Protein AF-0000000067417041 (afdb_homodimer)

Nearest PDB structures (foldseek):
  7v73-assembly1_A  TM=8.026E-01  e=1.613E-36  Homo sapiens
  7v75-assembly1_A-2  TM=7.789E-01  e=2.292E-36  Homo sapiens
  7sun-assembly1_B  TM=6.549E-01  e=4.183E-29  Meriones unguiculatus
  6ki1-assembly2_B  TM=8.565E-01  e=2.999E-15  Synechocystis sp. PCC 6803
  6ki1-assembly1_A  TM=8.620E-01  e=1.276E-14  Synechocystis sp. PCC 6803

pLDDT: mean 78.11, std 21.63, range [14.49, 98.12]

Radius of gyration: 37.31 Å; Cα contacts (8 Å, |Δi|>4): 2238; chains: 2; bounding box: 136×120×97 Å

Organism: Laccaria bicolor (strain S238N-H82 / ATCC MYA-4686) (NCBI:txid486041)

Secondary structure (DSSP, 8-state):
---------------------------------------GGGHHHHHHHHHHS---PPP----S--S----------SHHHHHHHHHHH-THHHHTTT--GGGHHHHHHHHHHHHHHHHHHHHHIIIIIS-S-HHHHHHHHHHHHHHHHHH-S-SS--EEE-HHHHHHHHHHHHHHHHHTTTS---TTS--HHHHHHHHHHHHHHHHHHHHHHHTT-GGGGGTS-HHHHHHHHHHHHHHHHHHHHHHHTT-HHHHHHH---SHHHHHHHHHHHTTTS--HHHHHHHHHHHHHHHHHHHHHHHTTT-HHHHT--HHHHHHHHHHHHHHHHTGGGGT--B--PPPS-SSSSSS--S--TTGGGGHHHHHHHHHHHHHHHHHHHHHHHHHHHHHHT----HHHHHHHHHHHHHHHTTSTTPPPEEE-HHHHHHHHHHT--STHHHHHHHHHHHHHHHHTGGGGTT-BHHHHHHHHHHHHHHHHTTHHHHHHHHHHHT-HHHHHHHHHHHHHHHHT-HHHHHHHHHHHHHHHHHHHH----EEEEEEPTTSS-EEETTT-TTPBP-STTEEEEEE-S-B-HHHHHHHHHHHHHHHHHTTS---TTSPP-SPPPSEEEEE-TT---B-HHHHHHHHHHHHHHHHTT-EEEEES--HHHHHHHHHHTHHHHH-GGGEESSHHHHHHHHHHHH-/---------------------------------------GGGHHHHHHHHHHS---PPP----S--S----------SHHHHHHHHHHH-THHHHTTT--GGGHHHHHHHHHHHHHHHHHHHHHIIIIIS-S-HHHHHHHHHHHHHHHHHH-S-SS--EEE-HHHHHHHHHHHHHHHHHTTTS---TTS--HHHHHHHHHHHHHHHHHHHHHHHTT-GGGGGTS-HHHHHHHHHHHHHHHHHHHHHHHTT-HHHHHHH---SHHHHHHHHHHHTTTS--HHHHHHHHHHHHHHHHHHHHHHHTTT-HHHHT--HHHHHHHHHHHHHHHHTGGGGT--B--PPPS-SSSSSS--S--TTGGGGHHHHHHHHHHHHHHHHHHHHHHHHHHHHHHT----HHHHHHHHHHHHHHHTTSTTPPPEEE-HHHHHHHHHHT--STHHHHHHHHHHHHHHHHTGGGGTT-BHHHHHHHHHHHHHHHHTTHHHHHHHHHHHT-HHHHHHHHHHHHHHHHT-HHHHHHHHHHHHHHHHHHHH----EEEEEEPTTSS-EEETTT-TTPBP-STTEEEEEE-S-B-HHHHHHHHHHHHHHHHHTTS---TTSPP-SPPPSEEEEE-TT---B-HHHHHHHHHHHHHHHHTT-EEEEES--HHHHHHHHHHTHHHHH-GGGEESSHHHHHHHHHHHH-

InterPro domains:
  IPR001902 SLC26A/SulP transporter [PTHR11814] (80-682)
  IPR001902 SLC26A/SulP transporter [TIGR00815] (91-678)
  IPR002645 STAS domain [PF01740] (563-678)
  IPR002645 STAS domain [PS50801] (565-682)
  IPR011547 SLC26A/SulP transporter domain [PF00916] (104-492)
  IPR036513 STAS domain superfamily [G3DSA:3.30.750.24] (535-686)
  IPR036513 STAS domain superfamily [SSF52091] (563-682)

Foldseek 3Di:
DDDDDDDDDDDDDDCPDDDDDDDDYDDDDDPPPPDDDPPPPPPPPVVVVVVVLCPPFDAADQAAAPDDPPPPPDPPPDVVVVVRVVCRQWVQVRHVVNHDPVQVVLLLLLLVLLLLQQLLLLLLLQCQQQVAFSLQSLLQQFQLLVLLQGQPRFFLWRKGDDNLQSNLNNLLLLVVCVVPVVPPCPPPPHNVSSLLSQLLLLQLLLVVLQVCLVSPVLCVLVLQDPLLVLLLLLLSLVLLLLSLLCVLQPNVVVCVVVVDNASVVSVVVCVVCSPPPGDPVSNVLLVVLLVQLVVLCVVLVVPVVDLVSVSDSSLSVSQLVLLVVCVVVVCVVVNFAASADGDSQSDPDQFADSPDPVSVVVNVSSNLSSVVSNSSQLNQQVVLRVVSCVVVPHDGRSSSNSNSLSVSSNSSSRGGRHHRIHTHNVSSVSSVVSRRRGSSSSNSNSVVSVVCSVPVVVSRRSRGSSSSSSSVNVVSCVSCVCSVVVLVVCVVVVVVVSNVLSVQLNVCCRGPNNSRSSVVSSVVSNVVVLVVVLAWDKFWWFDQPPDLDIDGCVVPVNGDHDDQQETEMETQEAFDLSNLVVVLVVVVVCQQDNPDDDDPVDHRPGDGRQEYEYEDQNHDAHDLNSLLSVQVSVLVCVVVNRQAAYENDDPHVVVSNVVSCVCVVNPVVRYDHHPSVVVVVVVVVVD/DDDDDDPDDDPDDDDDDDDDDDDDDDDDDDPDPPPPDPPPPPPPPVVVVVVVLCPPFDAADQAAAPDDPDPPPDPPPDVVVVVSVVCRQWVQVRRVVNHDPVQVVLLLLLLVLLLLQQLLQLLLLQCQQQVAFSLQSLLQQFQLLVLLQGQPRFFLWRKGDDNLQSNLNNLLLLVVCVVPVVPPCPPPPHNVSSLLSQLLLLQLLLVVLQVCLVSPVLCVLVLQDPLLVLLLLLLSLVLLLLSLLCVLQPNVVVCVVVVDNASVVSVVVCVVCSVPPGDPVSNVLLVVLLVQLVVLCVVLVVPVVDLVSVSDSSLSVSQLVLLVVCVVVVCVVVSFAASADGDSQSDPDQFADSDDPVSVVVNVSSNLSSVVSNSSQLNQQVVLRVVSCVVVPHDGRSSSNSNSLSVSSNSSSRGGRHHRIHTHNVSSVSSVVSRRRGSSSSNSNSVVSVVCSVPVVVSRRSGGSSSSSSSVNVVSCVSCVCSVVVLVVCVVVVVVVSNVLSVQLSVCCRGPNNSRSSVVSSVVSNVVVLVVVLAWDKFWWFDQPPDLDIDGCVVPVNGDHDDQQETEMETQEAFDLSNLVVVLVVVVVCQQDNPDDDDPVDHRPGDGRQEYEYEHQNHDAHDLNSLLSVQVSVLVCVVVNRQAAYENDDPHVVVSNVVSCVCVRNPVVRYDHHPSVVVVVVVVVVD

Solvent-accessible surface area (backbone atoms only — not comparable to full-atom values): 71457 Å² total; per-residue (Å²): 141,88,75,89,85,73,98,77,85,89,81,86,84,80,84,72,78,88,82,89,85,91,83,86,91,89,88,86,84,79,87,72,81,79,79,83,82,85,70,75,74,66,65,60,62,64,52,48,61,57,44,62,72,46,67,60,55,68,40,83,66,81,50,42,58,88,73,79,81,73,76,81,75,80,76,84,72,76,75,42,57,57,54,48,49,48,32,66,68,31,34,36,71,48,24,60,81,37,50,46,75,82,51,44,62,28,9,47,52,13,7,51,48,48,28,39,46,42,50,60,48,27,28,23,34,16,38,72,37,37,65,45,58,44,56,27,17,35,50,14,40,12,49,22,13,44,46,25,42,40,32,33,68,48,38,37,56,37,37,20,61,43,66,68,55,26,38,54,49,16,51,52,43,52,56,50,46,66,71,46,55,80,62,57,68,55,89,81,76,55,59,60,64,54,30,43,49,31,9,42,31,13,32,46,23,7,49,50,26,26,49,37,16,73,70,59,50,39,65,55,61,42,60,59,49,68,40,45,51,50,14,42,49,45,32,48,29,51,52,51,44,55,63,29,49,36,43,22,27,46,35,51,71,59,46,64,70,65,56,67,88,38,58,56,52,46,52,52,48,44,70,63,36,52,82,73,59,41,35,66,68,38,30,49,51,11,53,48,47,33,49,50,49,54,49,48,53,52,52,26,65,73,34,65,85,41,71,73,59,54,59,54,45,56,63,41,50,52,51,53,52,46,19,52,49,26,57,75,68,42,39,61,79,73,70,37,60,47,61,44,90,76,71,80,67,71,52,97,49,76,69,38,76,51,80,39,87,78,39,55,72,48,49,72,75,36,44,65,57,18,52,51,44,33,52,54,36,46,44,41,23,52,53,32,32,48,53,50,21,64,73,70,68,51,79,74,47,52,27,51,40,27,32,17,46,6,47,10,20,38,59,30,13,27,28,51,28,15,49,58,37,31,33,37,48,66,60,16,49,49,19,42,70,62,33,20,70,36,35,60,11,31,41,45,18,14,49,50,34,49,50,37,55,76,62,43,51,79,72,42,29,41,25,42,49,25,47,37,31,24,53,52,45,54,51,31,50,62,59,46,63,56,47,63,59,52,53,48,47,37,60,72,62,64,33,58,69,47,50,48,42,16,48,48,16,23,48,36,20,41,72,59,33,58,66,58,9,48,54,53,40,48,51,51,46,44,48,53,50,43,63,66,58,28,63,60,54,68,41,52,40,6,37,32,80,96,53,91,45,72,40,43,32,91,83,30,80,71,23,37,73,60,58,92,38,50,45,38,40,32,39,66,44,60,38,31,50,42,26,41,54,42,39,57,58,48,50,53,45,38,44,32,51,44,91,58,90,62,58,20,70,54,75,71,74,46,68,74,55,46,31,40,35,38,36,29,70,52,29,66,46,53,39,64,62,18,45,51,53,48,41,53,51,53,49,52,39,46,74,70,65,30,45,63,36,39,15,32,67,40,70,61,35,46,53,48,32,52,72,68,42,41,42,74,71,66,35,72,82,27,54,33,74,36,64,60,59,50,47,53,52,52,56,57,65,74,99,140,90,85,88,88,81,83,73,76,86,72,81,81,78,83,87,81,87,79,89,90,79,83,87,86,84,90,83,82,79,86,81,77,83,79,78,84,84,68,77,72,68,65,62,61,63,54,49,59,60,45,62,73,47,69,59,55,69,40,82,68,81,52,42,58,87,74,79,82,73,75,81,76,78,75,82,71,76,75,44,56,57,52,49,48,50,31,65,69,32,33,37,72,46,25,61,82,39,52,46,74,81,50,44,63,27,8,46,51,12,7,50,46,48,29,39,46,44,51,58,48,27,30,24,33,17,37,73,36,38,64,43,57,44,58,27,17,32,50,16,39,13,48,22,13,45,47,24,42,39,34,32,68,48,38,36,56,39,36,20,59,42,67,67,56,27,38,54,49,17,52,52,45,52,55,51,47,66,71,45,55,80,63,57,69,55,89,80,78,55,59,59,66,55,28,44,49,31,8,43,32,13,34,46,22,7,48,50,25,26,48,37,14,71,70,59,50,36,66,55,60,42,60,60,49,69,40,44,50,48,13,42,47,46,32,48,30,50,52,50,43,55,63,29,49,35,43,22,27,45,33,51,71,60,45,66,70,65,56,67,88,39,58,54,51,47,51,53,49,45,70,64,35,53,82,74,58,43,37,66,69,37,29,51,51,10,52,47,47,33,48,49,48,53,48,48,53,52,50,27,63,73,34,65,85,41,70,73,59,52,57,53,45,56,62,40,49,52,50,52,52,47,19,51,49,26,56,76,67,42,39,62,80,73,70,37,59,47,61,42,88,74,70,80,65,72,51,96,49,76,68,38,76,50,79,39,86,77,41,56,74,48,48,72,77,36,44,67,59,18,53,52,44,32,53,54,36,46,44,40,23,49,53,31,30,48,54,50,20,63,73,71,69,51,79,73,48,51,27,51,40,28,33,16,46,5,48,10,20,39,60,29,10,26,28,51,27,14,50,59,37,30,32,36,50,66,58,16,47,48,18,42,72,64,33,20,69,37,35,60,11,30,42,45,17,15,48,51,34,49,50,37,56,75,64,43,52,78,72,43,29,42,24,43,48,24,47,37,30,25,55,51,45,53,52,32,51,62,59,48,62,54,47,62,59,52,52,48,48,36,59,73,63,65,32,58,70,47,49,48,42,15,47,49,16,24,49,36,20,42,71,59,33,58,68,58,11,50,53,53,40,49,50,52,46,44,49,53,50,44,62,67,57,28,62,60,54,67,40,49,40,6,36,31,81,98,54,91,44,72,40,42,32,91,82,31,80,72,24,36,73,60,60,92,38,50,45,37,40,33,40,65,44,59,38,32,49,41,27,41,54,44,39,58,58,48,50,53,44,38,45,32,52,44,92,56,91,64,59,20,71,54,77,71,76,45,67,75,55,46,31,41,34,39,35,30,70,52,28,66,46,53,40,64,62,18,46,50,53,48,40,54,51,52,49,53,39,46,76,70,66,30,45,63,35,40,15,34,67,39,70,61,36,46,52,48,31,51,71,66,42,42,42,74,71,66,36,73,82,27,56,32,75,37,63,60,60,48,46,53,53,53,57,56,64,75,100

Structure (mmCIF, N/CA/C/O backbone):
data_AF-0000000067417041-model_v1
#
loop_
_entity.id
_entity.type
_entity.pdbx_description
1 polymer 'Sulfate anion transporter'
#
loop_
_atom_site.group_PDB
_atom_site.id
_atom_site.type_symbol
_atom_site.label_atom_id
_atom_site.label_alt_id
_atom_site.label_comp_id
_atom_site.label_asym_id
_atom_site.label_entity_id
_atom_site.label_seq_id
_atom_site.pdbx_PDB_ins_code
_atom_site.Cartn_x
_atom_site.Cartn_y
_atom_site.Cartn_z
_atom_site.occupancy
_atom_site.B_iso_or_equiv
_atom_site.auth_seq_id
_atom_site.auth_comp_id
_atom_site.auth_asym_id
_atom_site.auth_atom_id
_atom_site.pdbx_PDB_model_num
ATOM 1 N N . MET A 1 1 ? 83.312 34.812 -15.617 1 15.61 1 MET A N 1
ATOM 2 C CA . MET A 1 1 ? 84 35 -14.336 1 15.61 1 MET A CA 1
ATOM 3 C C . MET A 1 1 ? 83.375 34.094 -13.266 1 15.61 1 MET A C 1
ATOM 5 O O . MET A 1 1 ? 82.188 33.875 -13.281 1 15.61 1 MET A O 1
ATOM 9 N N . SER A 1 2 ? 84 33.719 -12.125 1 16.06 2 SER A N 1
ATOM 10 C CA . SER A 1 2 ? 84.438 32.688 -11.219 1 16.06 2 SER A CA 1
ATOM 11 C C . SER A 1 2 ? 83.5 32.438 -10.086 1 16.06 2 SER A C 1
ATOM 13 O O . SER A 1 2 ? 82.625 33.281 -9.789 1 16.06 2 SER A O 1
ATOM 15 N N . ARG A 1 3 ? 83.875 31.688 -8.953 1 15.07 3 ARG A N 1
ATOM 16 C CA . ARG A 1 3 ? 84 30.484 -8.133 1 15.07 3 ARG A CA 1
ATOM 17 C C . ARG A 1 3 ? 83.375 30.688 -6.758 1 15.07 3 ARG A C 1
ATOM 19 O O . ARG A 1 3 ? 83.5 29.797 -5.902 1 15.07 3 ARG A O 1
ATOM 26 N N . THR A 1 4 ? 82.75 31.75 -6.465 1 14.54 4 THR A N 1
ATOM 27 C CA . THR A 1 4 ? 83.125 31.953 -5.086 1 14.54 4 THR A CA 1
ATOM 28 C C . THR A 1 4 ? 82.375 31.031 -4.141 1 14.54 4 THR A C 1
ATOM 30 O O . THR A 1 4 ? 81.188 30.891 -4.242 1 14.54 4 THR A O 1
ATOM 33 N N . PRO A 1 5 ? 82.812 30.234 -3.07 1 16.8 5 PRO A N 1
ATOM 34 C CA . PRO A 1 5 ? 82.938 28.984 -2.338 1 16.8 5 PRO A CA 1
ATOM 35 C C . PRO A 1 5 ? 81.875 28.781 -1.291 1 16.8 5 PRO A C 1
ATOM 37 O O . PRO A 1 5 ? 81.125 29.719 -1.017 1 16.8 5 PRO A O 1
ATOM 40 N N . VAL A 1 6 ? 82.125 28.531 0.146 1 15.57 6 VAL A N 1
ATOM 41 C CA . VAL A 1 6 ? 82.375 27.438 1.087 1 15.57 6 VAL A CA 1
ATOM 42 C C . VAL A 1 6 ? 81.375 27.562 2.258 1 15.57 6 VAL A C 1
ATOM 44 O O . VAL A 1 6 ? 81.188 26.594 2.996 1 15.57 6 VAL A O 1
ATOM 47 N N . LYS A 1 7 ? 80.312 28.234 2.59 1 15.07 7 LYS A N 1
ATOM 48 C CA . LYS A 1 7 ? 80.438 28.656 3.982 1 15.07 7 LYS A CA 1
ATOM 49 C C . LYS A 1 7 ? 79.875 27.594 4.934 1 15.07 7 LYS A C 1
ATOM 51 O O . LYS A 1 7 ? 78.75 27.172 4.785 1 15.07 7 LYS A O 1
ATOM 56 N N . ASN A 1 8 ? 80.688 26.781 5.836 1 14.7 8 ASN A N 1
ATOM 57 C CA . ASN A 1 8 ? 80.812 25.672 6.762 1 14.7 8 ASN A CA 1
ATOM 58 C C . ASN A 1 8 ? 79.875 25.812 7.965 1 14.7 8 ASN A C 1
ATOM 60 O O . ASN A 1 8 ? 79.188 24.875 8.336 1 14.7 8 ASN A O 1
ATOM 64 N N . PRO A 1 9 ? 80.062 26.781 8.984 1 15.01 9 PRO A N 1
ATOM 65 C CA . PRO A 1 9 ? 80.5 26.328 10.305 1 15.01 9 PRO A CA 1
ATOM 66 C C . PRO A 1 9 ? 79.375 25.781 11.164 1 15.01 9 PRO A C 1
ATOM 68 O O . PRO A 1 9 ? 78.188 25.953 10.812 1 15.01 9 PRO A O 1
ATOM 71 N N . ASP A 1 10 ? 79 26.438 12.328 1 15.81 10 ASP A N 1
ATOM 72 C CA . ASP A 1 10 ? 79.375 26.172 13.719 1 15.81 10 ASP A CA 1
ATOM 73 C C . ASP A 1 10 ? 78.25 25.531 14.477 1 15.81 10 ASP A C 1
ATOM 75 O O . ASP A 1 10 ? 77.062 25.75 14.133 1 15.81 10 ASP A O 1
ATOM 79 N N . PRO A 1 11 ? 78.438 24.891 15.734 1 16.33 11 PRO A N 1
ATOM 80 C CA . PRO A 1 11 ? 78.375 23.828 16.734 1 16.33 11 PRO A CA 1
ATOM 81 C C . PRO A 1 11 ? 77.312 24.094 17.828 1 16.33 11 PRO A C 1
ATOM 83 O O . PRO A 1 11 ? 76.875 23.172 18.484 1 16.33 11 PRO A O 1
ATOM 86 N N . GLY A 1 12 ? 77 25.359 18.219 1 15.23 12 GLY A N 1
ATOM 87 C CA . GLY A 1 12 ? 77.125 25.562 19.641 1 15.23 12 GLY A CA 1
ATOM 88 C C . GLY A 1 12 ? 76.125 24.781 20.484 1 15.23 12 GLY A C 1
ATOM 89 O O . GLY A 1 12 ? 75.188 24.188 19.938 1 15.23 12 GLY A O 1
ATOM 90 N N . LEU A 1 13 ? 75.625 25.344 21.578 1 15.51 13 LEU A N 1
ATOM 91 C CA . LEU A 1 13 ? 75.75 25.297 23.031 1 15.51 13 LEU A CA 1
ATOM 92 C C . LEU A 1 13 ? 74.562 24.688 23.688 1 15.51 13 LEU A C 1
ATOM 94 O O . LEU A 1 13 ? 73.438 25.047 23.344 1 15.51 13 LEU A O 1
ATOM 98 N N . PHE A 1 14 ? 74.625 23.562 24.547 1 16.86 14 PHE A N 1
ATOM 99 C CA . PHE A 1 14 ? 74.125 22.453 25.344 1 16.86 14 PHE A CA 1
ATOM 100 C C . PHE A 1 14 ? 73.312 22.969 26.531 1 16.86 14 PHE A C 1
ATOM 102 O O . PHE A 1 14 ? 73.75 22.812 27.672 1 16.86 14 PHE A O 1
ATOM 109 N N . ARG A 1 15 ? 72.438 23.906 26.5 1 15.94 15 ARG A N 1
ATOM 110 C CA . ARG A 1 15 ? 72.188 24.516 27.797 1 15.94 15 ARG A CA 1
ATOM 111 C C . ARG A 1 15 ? 71.5 23.562 28.734 1 15.94 15 ARG A C 1
ATOM 113 O O . ARG A 1 15 ? 70.375 23.078 28.438 1 15.94 15 ARG A O 1
ATOM 120 N N . PRO A 1 16 ? 72.188 22.969 29.719 1 16.36 16 PRO A N 1
ATOM 121 C CA . PRO A 1 16 ? 71.875 21.891 30.641 1 16.36 16 PRO A CA 1
ATOM 122 C C . PRO A 1 16 ? 70.875 22.297 31.719 1 16.36 16 PRO A C 1
ATOM 124 O O . PRO A 1 16 ? 70.625 21.531 32.656 1 16.36 16 PRO A O 1
ATOM 127 N N . PHE A 1 17 ? 70 23.172 31.5 1 15.25 17 PHE A N 1
ATOM 128 C CA . PHE A 1 17 ? 69.75 23.875 32.75 1 15.25 17 PHE A CA 1
ATOM 129 C C . PHE A 1 17 ? 69.188 22.906 33.812 1 15.25 17 PHE A C 1
ATOM 131 O O . PHE A 1 17 ? 68.688 21.844 33.5 1 15.25 17 PHE A O 1
ATOM 138 N N . ILE A 1 18 ? 68.938 23.453 34.969 1 15.34 18 ILE A N 1
ATOM 139 C CA . ILE A 1 18 ? 69.25 23.344 36.375 1 15.34 18 ILE A CA 1
ATOM 140 C C . ILE A 1 18 ? 68.188 22.516 37.062 1 15.34 18 ILE A C 1
ATOM 142 O O . ILE A 1 18 ? 67.062 22.359 36.562 1 15.34 18 ILE A O 1
ATOM 146 N N . SER A 1 19 ? 68.062 22.734 38.344 1 15.03 19 SER A N 1
ATOM 147 C CA . SER A 1 19 ? 68.312 22.125 39.656 1 15.03 19 SER A CA 1
ATOM 148 C C . SER A 1 19 ? 67.062 21.531 40.25 1 15.03 19 SER A C 1
ATOM 150 O O . SER A 1 19 ? 67.062 20.359 40.625 1 15.03 19 SER A O 1
ATOM 152 N N . SER A 1 20 ? 66.312 22.312 41.156 1 14.94 20 SER A N 1
ATOM 153 C CA . SER A 1 20 ? 66.312 22.047 42.594 1 14.94 20 SER A CA 1
ATOM 154 C C . SER A 1 20 ? 65.125 21.172 43 1 14.94 20 SER A C 1
ATOM 156 O O . SER A 1 20 ? 64.125 21.094 42.281 1 14.94 20 SER A O 1
ATOM 158 N N . SER A 1 21 ? 64.938 20.875 44.375 1 15.45 21 SER A N 1
ATOM 159 C CA . SER A 1 21 ? 64.875 19.844 45.406 1 15.45 21 SER A CA 1
ATOM 160 C C . SER A 1 21 ? 63.406 19.578 45.812 1 15.45 21 SER A C 1
ATOM 162 O O . SER A 1 21 ? 62.969 18.438 45.844 1 15.45 21 SER A O 1
ATOM 164 N N . ALA A 1 22 ? 62.656 20.516 46.625 1 15.53 22 ALA A N 1
ATOM 165 C CA . ALA A 1 22 ? 62.375 20.141 48.031 1 15.53 22 ALA A CA 1
ATOM 166 C C . ALA A 1 22 ? 61.094 19.328 48.125 1 15.53 22 ALA A C 1
ATOM 168 O O . ALA A 1 22 ? 60.25 19.406 47.219 1 15.53 22 ALA A O 1
ATOM 169 N N . ALA A 1 23 ? 60.5 19.062 49.406 1 16 23 ALA A N 1
ATOM 170 C CA . ALA A 1 23 ? 60.156 18.016 50.375 1 16 23 ALA A CA 1
ATOM 171 C C . ALA A 1 23 ? 58.656 17.797 50.438 1 16 23 ALA A C 1
ATOM 173 O O . ALA A 1 23 ? 58.156 16.672 50.406 1 16 23 ALA A O 1
ATOM 174 N N . SER A 1 24 ? 57.719 18.828 50.906 1 15.11 24 SER A N 1
ATOM 175 C CA . SER A 1 24 ? 57.156 18.562 52.219 1 15.11 24 SER A CA 1
ATOM 176 C C . SER A 1 24 ? 55.875 17.703 52.094 1 15.11 24 SER A C 1
ATOM 178 O O . SER A 1 24 ? 55.344 17.531 51 1 15.11 24 SER A O 1
ATOM 180 N N . THR A 1 25 ? 54.656 18.094 52.906 1 15.82 25 THR A N 1
ATOM 181 C CA . THR A 1 25 ? 54 17.562 54.094 1 15.82 25 THR A CA 1
ATOM 182 C C . THR A 1 25 ? 52.719 16.812 53.719 1 15.82 25 THR A C 1
ATOM 184 O O . THR A 1 25 ? 52.219 16.969 52.594 1 15.82 25 THR A O 1
ATOM 187 N N . SER A 1 26 ? 51.406 17.078 54.5 1 16.27 26 SER A N 1
ATOM 188 C CA . SER A 1 26 ? 50.688 16.312 55.5 1 16.27 26 SER A CA 1
ATOM 189 C C . SER A 1 26 ? 49.438 15.672 54.938 1 16.27 26 SER A C 1
ATOM 191 O O . SER A 1 26 ? 49.25 14.453 55.031 1 16.27 26 SER A O 1
ATOM 193 N N . SER A 1 27 ? 48.031 16.016 55.531 1 17.75 27 SER A N 1
ATOM 194 C CA . SER A 1 27 ? 47.125 15.281 56.375 1 17.75 27 SER A CA 1
ATOM 195 C C . SER A 1 27 ? 45.938 14.758 55.562 1 17.75 27 SER A C 1
ATOM 197 O O . SER A 1 27 ? 45.562 15.344 54.531 1 17.75 27 SER A O 1
ATOM 199 N N . MET A 1 28 ? 45.188 13.555 55.875 1 17.09 28 MET A N 1
ATOM 200 C CA . MET A 1 28 ? 44.406 12.391 55.469 1 17.09 28 MET A CA 1
ATOM 201 C C . MET A 1 28 ? 42.906 12.719 55.375 1 17.09 28 MET A C 1
ATOM 203 O O . MET A 1 28 ? 42.094 11.852 55.062 1 17.09 28 MET A O 1
ATOM 207 N N . MET A 1 29 ? 42.281 13.938 55.781 1 17.91 29 MET A N 1
ATOM 208 C CA . MET A 1 29 ? 41.031 13.836 56.531 1 17.91 29 MET A CA 1
ATOM 209 C C . MET A 1 29 ? 39.906 13.258 55.656 1 17.91 29 MET A C 1
ATOM 211 O O . MET A 1 29 ? 39.969 13.352 54.438 1 17.91 29 MET A O 1
ATOM 215 N N . GLU A 1 30 ? 38.531 12.891 56.281 1 18.12 30 GLU A N 1
ATOM 216 C CA . GLU A 1 30 ? 37.438 11.938 56.5 1 18.12 30 GLU A CA 1
ATOM 217 C C . GLU A 1 30 ? 36.25 12.25 55.625 1 18.12 30 GLU A C 1
ATOM 219 O O . GLU A 1 30 ? 35.188 11.609 55.719 1 18.12 30 GLU A O 1
ATOM 224 N N . ILE A 1 31 ? 36.219 12.836 54.344 1 16.47 31 ILE A N 1
ATOM 225 C CA . ILE A 1 31 ? 35 13.492 53.906 1 16.47 31 ILE A CA 1
ATOM 226 C C . ILE A 1 31 ? 33.938 12.438 53.531 1 16.47 31 ILE A C 1
ATOM 228 O O . ILE A 1 31 ? 34.156 11.648 52.625 1 16.47 31 ILE A O 1
ATOM 232 N N . ASP A 1 32 ? 33 11.984 54.438 1 18.16 32 ASP A N 1
ATOM 233 C CA . ASP A 1 32 ? 31.953 10.961 54.469 1 18.16 32 ASP A CA 1
ATOM 234 C C . ASP A 1 32 ? 30.812 11.305 53.531 1 18.16 32 ASP A C 1
ATOM 236 O O . ASP A 1 32 ? 29.719 10.727 53.625 1 18.16 32 ASP A O 1
ATOM 240 N N . ALA A 1 33 ? 30.828 12.07 52.438 1 17.52 33 ALA A N 1
ATOM 241 C CA . ALA A 1 33 ? 29.625 12.68 51.875 1 17.52 33 ALA A CA 1
ATOM 242 C C . ALA A 1 33 ? 28.75 11.625 51.219 1 17.52 33 ALA A C 1
ATOM 244 O O . ALA A 1 33 ? 29.125 11 50.219 1 17.52 33 ALA A O 1
ATOM 245 N N . VAL A 1 34 ? 27.781 10.938 51.875 1 20.88 34 VAL A N 1
ATOM 246 C CA . VAL A 1 34 ? 26.891 9.852 51.5 1 20.88 34 VAL A CA 1
ATOM 247 C C . VAL A 1 34 ? 25.891 10.336 50.469 1 20.88 34 VAL A C 1
ATOM 249 O O . VAL A 1 34 ? 25.016 11.156 50.75 1 20.88 34 VAL A O 1
ATOM 252 N N . SER A 1 35 ? 26.156 10.852 49.25 1 19.89 35 SER A N 1
ATOM 253 C CA . SER A 1 35 ? 25.203 11.492 48.344 1 19.89 35 SER A CA 1
ATOM 254 C C . SER A 1 35 ? 24.156 10.5 47.844 1 19.89 35 SER A C 1
ATOM 256 O O . SER A 1 35 ? 24.5 9.406 47.406 1 19.89 35 SER A O 1
ATOM 258 N N . ALA A 1 36 ? 22.797 10.656 48.25 1 22.7 36 ALA A N 1
ATOM 259 C CA . ALA A 1 36 ? 21.531 9.961 48.062 1 22.7 36 ALA A CA 1
ATOM 260 C C . ALA A 1 36 ? 21.203 9.836 46.562 1 22.7 36 ALA A C 1
ATOM 262 O O . ALA A 1 36 ? 21.359 10.797 45.812 1 22.7 36 ALA A O 1
ATOM 263 N N . PRO A 1 37 ? 21 8.578 45.938 1 23.73 37 PRO A N 1
ATOM 264 C CA . PRO A 1 37 ? 20.891 8.133 44.562 1 23.73 37 PRO A CA 1
ATOM 265 C C . PRO A 1 37 ? 19.625 8.656 43.875 1 23.73 37 PRO A C 1
ATOM 267 O O . PRO A 1 37 ? 18.562 8.703 44.5 1 23.73 37 PRO A O 1
ATOM 270 N N . VAL A 1 38 ? 19.703 9.586 42.844 1 24.86 38 VAL A N 1
ATOM 271 C CA . VAL A 1 38 ? 18.812 10.266 41.906 1 24.86 38 VAL A CA 1
ATOM 272 C C . VAL A 1 38 ? 18.047 9.234 41.094 1 24.86 38 VAL A C 1
ATOM 274 O O . VAL A 1 38 ? 18.578 8.68 40.125 1 24.86 38 VAL A O 1
ATOM 277 N N . HIS A 1 39 ? 17.375 8.148 41.656 1 25.59 39 HIS A N 1
ATOM 278 C CA . HIS A 1 39 ? 16.703 7.094 40.906 1 25.59 39 HIS A CA 1
ATOM 279 C C . HIS A 1 39 ? 15.516 7.645 40.094 1 25.59 39 HIS A C 1
ATOM 281 O O . HIS A 1 39 ? 14.789 6.887 39.469 1 25.59 39 HIS A O 1
ATOM 287 N N . ILE A 1 40 ? 14.922 8.805 40.469 1 25.81 40 ILE A N 1
ATOM 288 C CA . ILE A 1 40 ? 13.531 9.008 40.094 1 25.81 40 ILE A CA 1
ATOM 289 C C . ILE A 1 40 ? 13.438 9.242 38.562 1 25.81 40 ILE A C 1
ATOM 291 O O . ILE A 1 40 ? 12.352 9.414 38.031 1 25.81 40 ILE A O 1
ATOM 295 N N . GLN A 1 41 ? 14.547 9.547 37.844 1 25.45 41 GLN A N 1
ATOM 296 C CA . GLN A 1 41 ? 14.359 10.25 36.594 1 25.45 41 GLN A CA 1
ATOM 297 C C . GLN A 1 41 ? 13.922 9.281 35.5 1 25.45 41 GLN A C 1
ATOM 299 O O . GLN A 1 41 ? 13.695 9.695 34.344 1 25.45 41 GLN A O 1
ATOM 304 N N . GLU A 1 42 ? 14.039 7.98 35.719 1 29.5 42 GLU A N 1
ATOM 305 C CA . GLU A 1 42 ? 13.898 7.105 34.562 1 29.5 42 GLU A CA 1
ATOM 306 C C . GLU A 1 42 ? 12.453 7.07 34.062 1 29.5 42 GLU A C 1
ATOM 308 O O . GLU A 1 42 ? 12.195 6.715 32.906 1 29.5 42 GLU A O 1
ATOM 313 N N . SER A 1 43 ? 11.461 7.242 34.969 1 31.48 43 SER A N 1
ATOM 314 C CA . SER A 1 43 ? 10.094 6.852 34.656 1 31.48 43 SER A CA 1
ATOM 315 C C . SER A 1 43 ? 9.445 7.848 33.688 1 31.48 43 SER A C 1
ATOM 317 O O . SER A 1 43 ? 8.359 7.594 33.156 1 31.48 43 SER A O 1
ATOM 319 N N . ILE A 1 44 ? 9.961 9.047 33.594 1 30 44 ILE A N 1
ATOM 320 C CA . ILE A 1 44 ? 9.164 10.047 32.906 1 30 44 ILE A CA 1
ATOM 321 C C . ILE A 1 44 ? 9.258 9.828 31.391 1 30 44 ILE A C 1
ATOM 323 O O . ILE A 1 44 ? 8.328 10.164 30.656 1 30 44 ILE A O 1
ATOM 327 N N . GLY A 1 45 ? 10.414 9.266 30.938 1 29.73 45 GLY A N 1
ATOM 328 C CA . GLY A 1 45 ? 10.586 9.219 29.5 1 29.73 45 GLY A CA 1
ATOM 329 C C . GLY A 1 45 ? 9.672 8.227 28.828 1 29.73 45 GLY A C 1
ATOM 330 O O . GLY A 1 45 ? 9.305 8.406 27.656 1 29.73 45 GLY A O 1
ATOM 331 N N . GLU A 1 46 ? 9.539 6.977 29.438 1 32.28 46 GLU A N 1
ATOM 332 C CA . GLU A 1 46 ? 8.688 5.953 28.844 1 32.28 46 GLU A CA 1
ATOM 333 C C . GLU A 1 46 ? 7.238 6.422 28.766 1 32.28 46 GLU A C 1
ATOM 335 O O . GLU A 1 46 ? 6.496 6.012 27.859 1 32.28 46 GLU A O 1
ATOM 340 N N . GLU A 1 47 ? 6.773 7.172 29.75 1 30.53 47 GLU A N 1
ATOM 341 C CA . GLU A 1 47 ? 5.375 7.594 29.797 1 30.53 47 GLU A CA 1
ATOM 342 C C . GLU A 1 47 ? 5.043 8.547 28.656 1 30.53 47 GLU A C 1
ATOM 344 O O . GLU A 1 47 ? 3.92 8.547 28.156 1 30.53 47 GLU A O 1
ATOM 349 N N . GLU A 1 48 ? 6.043 9.328 28.234 1 29.81 48 GLU A N 1
ATOM 350 C CA . GLU A 1 48 ? 5.73 10.328 27.219 1 29.81 48 GLU A CA 1
ATOM 351 C C . GLU A 1 48 ? 5.52 9.672 25.844 1 29.81 48 GLU A C 1
ATOM 353 O O . GLU A 1 48 ? 4.648 10.094 25.078 1 29.81 48 GLU A O 1
ATOM 358 N N . GLU A 1 49 ? 6.422 8.719 25.516 1 30.34 49 GLU A N 1
ATOM 359 C CA . GLU A 1 49 ? 6.195 8.062 24.234 1 30.34 49 GLU A CA 1
ATOM 360 C C . GLU A 1 49 ? 4.855 7.332 24.219 1 30.34 49 GLU A C 1
ATOM 362 O O . GLU A 1 49 ? 4.219 7.215 23.156 1 30.34 49 GLU A O 1
ATOM 367 N N . ARG A 1 50 ? 4.445 6.68 25.297 1 30.91 50 ARG A N 1
ATOM 368 C CA . ARG A 1 50 ? 3.111 6.098 25.406 1 30.91 50 ARG A CA 1
ATOM 369 C C . ARG A 1 50 ? 2.035 7.176 25.328 1 30.91 50 ARG A C 1
ATOM 371 O O . ARG A 1 50 ? 0.952 6.938 24.781 1 30.91 50 ARG A O 1
ATOM 378 N N . ARG A 1 51 ? 2.303 8.305 25.859 1 32.06 51 ARG A N 1
ATOM 379 C CA . ARG A 1 51 ? 1.319 9.383 25.859 1 32.06 51 ARG A CA 1
ATOM 380 C C . ARG A 1 51 ? 1.181 9.992 24.469 1 32.06 51 ARG A C 1
ATOM 382 O O . ARG A 1 51 ? 0.116 10.5 24.109 1 32.06 51 ARG A O 1
ATOM 389 N N . ALA A 1 52 ? 2.293 10.062 23.734 1 31.69 52 ALA A N 1
ATOM 390 C CA . ALA A 1 52 ? 2.174 10.68 22.406 1 31.69 52 ALA A CA 1
ATOM 391 C C . ALA A 1 52 ? 1.287 9.836 21.5 1 31.69 52 ALA A C 1
ATOM 393 O O . ALA A 1 52 ? 0.651 10.367 20.578 1 31.69 52 ALA A O 1
ATOM 394 N N . LEU A 1 53 ? 1.587 8.547 21.5 1 28.77 53 LEU A N 1
ATOM 395 C CA . LEU A 1 53 ? 0.676 7.758 20.672 1 28.77 53 LEU A CA 1
ATOM 396 C C . LEU A 1 53 ? -0.752 7.855 21.203 1 28.77 53 LEU A C 1
ATOM 398 O O . LEU A 1 53 ? -1.679 7.309 20.594 1 28.77 53 LEU A O 1
ATOM 402 N N . LEU A 1 54 ? -0.888 8.094 22.484 1 29.77 54 LEU A N 1
ATOM 403 C CA . LEU A 1 54 ? -2.24 8.195 23.016 1 29.77 54 LEU A CA 1
ATOM 404 C C . LEU A 1 54 ? -2.896 9.5 22.578 1 29.77 54 LEU A C 1
ATOM 406 O O . LEU A 1 54 ? -2.641 10.555 23.172 1 29.77 54 LEU A O 1
ATOM 410 N N . ASP A 1 55 ? -2.893 9.852 21.406 1 32.66 55 ASP A N 1
ATOM 411 C CA . ASP A 1 55 ? -3.799 10.906 20.969 1 32.66 55 ASP A CA 1
ATOM 412 C C . ASP A 1 55 ? -5.152 10.797 21.672 1 32.66 55 ASP A C 1
ATOM 414 O O . ASP A 1 55 ? -5.844 9.789 21.547 1 32.66 55 ASP A O 1
ATOM 418 N N . VAL A 1 56 ? -5.234 11.383 22.812 1 32.53 56 VAL A N 1
ATOM 419 C CA . VAL A 1 56 ? -6.398 11.406 23.688 1 32.53 56 VAL A CA 1
ATOM 420 C C . VAL A 1 56 ? -7.633 11.852 22.906 1 32.53 56 VAL A C 1
ATOM 422 O O . VAL A 1 56 ? -7.66 12.945 22.344 1 32.53 56 VAL A O 1
ATOM 425 N N . GLU A 1 57 ? -8.305 10.953 22.344 1 35.12 57 GLU A N 1
ATOM 426 C CA . GLU A 1 57 ? -9.609 11.109 21.719 1 35.12 57 GLU A CA 1
ATOM 427 C C . GLU A 1 57 ? -10.562 11.898 22.609 1 35.12 57 GLU A C 1
ATOM 429 O O . GLU A 1 57 ? -10.547 11.75 23.828 1 35.12 57 GLU A O 1
ATOM 434 N N . PRO A 1 58 ? -11.117 13.031 22.156 1 35.78 58 PRO A N 1
ATOM 435 C CA . PRO A 1 58 ? -12.023 13.906 22.906 1 35.78 58 PRO A CA 1
ATOM 436 C C . PRO A 1 58 ? -13.141 13.133 23.609 1 35.78 58 PRO A C 1
ATOM 438 O O . PRO A 1 58 ? -13.5 12.031 23.188 1 35.78 58 PRO A O 1
ATOM 441 N N . GLY A 1 59 ? -13.445 13.5 24.953 1 35.59 59 GLY A N 1
ATOM 442 C CA . GLY A 1 59 ? -14.453 13.016 25.891 1 35.59 59 GLY A CA 1
ATOM 443 C C . GLY A 1 59 ? -15.852 13.023 25.297 1 35.59 59 GLY A C 1
ATOM 444 O O . GLY A 1 59 ? -16.109 13.688 24.297 1 35.59 59 GLY A O 1
ATOM 445 N N . VAL A 1 60 ? -16.734 12.078 25.672 1 37.94 60 VAL A N 1
ATOM 446 C CA . VAL A 1 60 ? -18.125 11.711 25.375 1 37.94 60 VAL A CA 1
ATOM 447 C C . VAL A 1 60 ? -19.047 12.891 25.656 1 37.94 60 VAL A C 1
ATOM 449 O O . VAL A 1 60 ? -19.125 13.375 26.781 1 37.94 60 VAL A O 1
ATOM 452 N N . ASP A 1 61 ? -19.344 13.711 24.781 1 43.06 61 ASP A N 1
ATOM 453 C CA . ASP A 1 61 ? -20.5 14.586 24.891 1 43.06 61 ASP A CA 1
ATOM 454 C C . ASP A 1 61 ? -21.703 13.836 25.469 1 43.06 61 ASP A C 1
ATOM 456 O O . ASP A 1 61 ? -21.766 12.609 25.375 1 43.06 61 ASP A O 1
ATOM 460 N N . GLN A 1 62 ? -22.562 14.43 26.391 1 43 62 GLN A N 1
ATOM 461 C CA . GLN A 1 62 ? -23.734 13.891 27.078 1 43 62 GLN A CA 1
ATOM 462 C C . GLN A 1 62 ? -24.672 13.219 26.078 1 43 62 GLN A C 1
ATOM 464 O O . GLN A 1 62 ? -25.438 13.891 25.375 1 43 62 GLN A O 1
ATOM 469 N N . TYR A 1 63 ? -24.328 12.172 25.656 1 53.19 63 TYR A N 1
ATOM 470 C CA . TYR A 1 63 ? -25.125 11.219 24.891 1 53.19 63 TYR A CA 1
ATOM 471 C C . TYR A 1 63 ? -26.359 10.797 25.656 1 53.19 63 TYR A C 1
ATOM 473 O O . TYR A 1 63 ? -26.266 10.297 26.781 1 53.19 63 TYR A O 1
ATOM 481 N N . GLY A 1 64 ? -27.578 11.242 25.344 1 47.31 64 GLY A N 1
ATOM 482 C CA . GLY A 1 64 ? -28.859 10.773 25.828 1 47.31 64 GLY A CA 1
ATOM 483 C C . GLY A 1 64 ? -29.625 11.836 26.594 1 47.31 64 GLY A C 1
ATOM 484 O O . GLY A 1 64 ? -30.766 11.609 27.031 1 47.31 64 GLY A O 1
ATOM 485 N N . THR A 1 65 ? -29.047 12.922 27.281 1 41.72 65 THR A N 1
ATOM 486 C CA . THR A 1 65 ? -29.797 13.852 28.109 1 41.72 65 THR A CA 1
ATOM 487 C C . THR A 1 65 ? -30.297 15.031 27.281 1 41.72 65 THR A C 1
ATOM 489 O O . THR A 1 65 ? -29.594 15.516 26.391 1 41.72 65 THR A O 1
ATOM 492 N N . MET A 1 66 ? -31.547 15.164 27.094 1 36.75 66 MET A N 1
ATOM 493 C CA . MET A 1 66 ? -32.031 16.453 26.594 1 36.75 66 MET A CA 1
ATOM 494 C C . MET A 1 66 ? -31.531 17.594 27.469 1 36.75 66 MET A C 1
ATOM 496 O O . MET A 1 66 ? -31.734 18.766 27.156 1 36.75 66 MET A O 1
ATOM 500 N N . GLY A 1 67 ? -31.875 17.531 28.984 1 33.78 67 GLY A N 1
ATOM 501 C CA . GLY A 1 67 ? -32.031 18.594 29.969 1 33.78 67 GLY A CA 1
ATOM 502 C C . GLY A 1 67 ? -30.781 19.391 30.188 1 33.78 67 GLY A C 1
ATOM 503 O O . GLY A 1 67 ? -29.688 18.969 29.797 1 33.78 67 GLY A O 1
ATOM 504 N N . SER A 1 68 ? -31.094 20.766 30.609 1 31.91 68 SER A N 1
ATOM 505 C CA . SER A 1 68 ? -30.297 21.812 31.25 1 31.91 68 SER A CA 1
ATOM 506 C C . SER A 1 68 ? -29.406 21.234 32.344 1 31.91 68 SER A C 1
ATOM 508 O O . SER A 1 68 ? -29.859 20.438 33.156 1 31.91 68 SER A O 1
ATOM 510 N N . SER A 1 69 ? -28.156 21.172 32.156 1 32.47 69 SER A N 1
ATOM 511 C CA . SER A 1 69 ? -27.188 20.828 33.188 1 32.47 69 SER A CA 1
ATOM 512 C C . SER A 1 69 ? -27.516 21.516 34.5 1 32.47 69 SER A C 1
ATOM 514 O O . SER A 1 69 ? -27.406 22.734 34.625 1 32.47 69 SER A O 1
ATOM 516 N N . ASN A 1 70 ? -28.547 21.156 35.219 1 28.31 70 ASN A N 1
ATOM 517 C CA . ASN A 1 70 ? -28.469 21.547 36.625 1 28.31 70 ASN A CA 1
ATOM 518 C C . ASN A 1 70 ? -27.125 21.141 37.25 1 28.31 70 ASN A C 1
ATOM 520 O O . ASN A 1 70 ? -26.594 20.078 36.938 1 28.31 70 ASN A O 1
ATOM 524 N N . GLY A 1 71 ? -26.328 22.172 37.844 1 30.56 71 GLY A N 1
ATOM 525 C CA . GLY A 1 71 ? -25.062 22.375 38.531 1 30.56 71 GLY A CA 1
ATOM 526 C C . GLY A 1 71 ? -24.781 21.359 39.594 1 30.56 71 GLY A C 1
ATOM 527 O O . GLY A 1 71 ? -23.969 21.594 40.5 1 30.56 71 GLY A O 1
ATOM 528 N N . HIS A 1 72 ? -25.609 20.328 39.938 1 29.88 72 HIS A N 1
ATOM 529 C CA . HIS A 1 72 ? -25.094 19.766 41.188 1 29.88 72 HIS A CA 1
ATOM 530 C C . HIS A 1 72 ? -23.703 19.156 41 1 29.88 72 HIS A C 1
ATOM 532 O O . HIS A 1 72 ? -23.531 18.281 40.156 1 29.88 72 HIS A O 1
ATOM 538 N N . LYS A 1 73 ? -22.625 19.891 41.438 1 31.95 73 LYS A N 1
ATOM 539 C CA . LYS A 1 73 ? -21.203 19.578 41.625 1 31.95 73 LYS A CA 1
ATOM 540 C C . LYS A 1 73 ? -21.047 18.328 42.5 1 31.95 73 LYS A C 1
ATOM 542 O O . LYS A 1 73 ? -20.984 18.406 43.719 1 31.95 73 LYS A O 1
ATOM 547 N N . SER A 1 74 ? -21.734 17.266 42.469 1 31.61 74 SER A N 1
ATOM 548 C CA . SER A 1 74 ? -21.312 16.266 43.469 1 31.61 74 SER A CA 1
ATOM 549 C C . SER A 1 74 ? -19.844 15.906 43.281 1 31.61 74 SER A C 1
ATOM 551 O O . SER A 1 74 ? -19.359 15.742 42.156 1 31.61 74 SER A O 1
ATOM 553 N N . GLN A 1 75 ? -18.891 16.047 44.344 1 31.61 75 GLN A N 1
ATOM 554 C CA . GLN A 1 75 ? -17.5 15.891 44.781 1 31.61 75 GLN A CA 1
ATOM 555 C C . GLN A 1 75 ? -16.984 14.492 44.469 1 31.61 75 GLN A C 1
ATOM 557 O O . GLN A 1 75 ? -15.906 14.102 44.938 1 31.61 75 GLN A O 1
ATOM 562 N N . SER A 1 76 ? -17.719 13.391 44.312 1 35.56 76 SER A N 1
ATOM 563 C CA . SER A 1 76 ? -17.078 12.109 44.594 1 35.56 76 SER A CA 1
ATOM 564 C C . SER A 1 76 ? -15.891 11.875 43.656 1 35.56 76 SER A C 1
ATOM 566 O O . SER A 1 76 ? -16.031 11.945 42.438 1 35.56 76 SER A O 1
ATOM 568 N N . ASN A 1 77 ? -14.594 11.891 44.125 1 36.59 77 ASN A N 1
ATOM 569 C CA . ASN A 1 77 ? -13.172 11.977 43.812 1 36.59 77 ASN A CA 1
ATOM 570 C C . ASN A 1 77 ? -12.781 10.953 42.75 1 36.59 77 ASN A C 1
ATOM 572 O O . ASN A 1 77 ? -12.234 11.32 41.688 1 36.59 77 ASN A O 1
ATOM 576 N N . SER A 1 78 ? -11.922 9.781 43.344 1 44.03 78 SER A N 1
ATOM 577 C CA . SER A 1 78 ? -10.945 8.82 42.812 1 44.03 78 SER A CA 1
ATOM 578 C C . SER A 1 78 ? -11.578 7.875 41.812 1 44.03 78 SER A C 1
ATOM 580 O O . SER A 1 78 ? -10.938 7.488 40.844 1 44.03 78 SER A O 1
ATOM 582 N N . ASN A 1 79 ? -12.625 7.133 42.188 1 45.75 79 ASN A N 1
ATOM 583 C CA . ASN A 1 79 ? -13.359 6.105 41.469 1 45.75 79 ASN A CA 1
ATOM 584 C C . ASN A 1 79 ? -13.922 6.641 40.156 1 45.75 79 ASN A C 1
ATOM 586 O O . ASN A 1 79 ? -14.594 5.91 39.406 1 45.75 79 ASN A O 1
ATOM 590 N N . SER A 1 80 ? -13.75 7.859 40 1 57.69 80 SER A N 1
ATOM 591 C CA . SER A 1 80 ? -14.383 8.688 38.969 1 57.69 80 SER A CA 1
ATOM 592 C C . SER A 1 80 ? -13.648 8.57 37.625 1 57.69 80 SER A C 1
ATOM 594 O O . SER A 1 80 ? -14.273 8.477 36.594 1 57.69 80 SER A O 1
ATOM 596 N N . ASN A 1 81 ? -12.344 8.375 37.906 1 61.62 81 ASN A N 1
ATOM 597 C CA . ASN A 1 81 ? -11.594 8.32 36.656 1 61.62 81 ASN A CA 1
ATOM 598 C C . ASN A 1 81 ? -11.852 7.012 35.906 1 61.62 81 ASN A C 1
ATOM 600 O O . ASN A 1 81 ? -11.961 7 34.688 1 61.62 81 ASN A O 1
ATOM 604 N N . PHE A 1 82 ? -11.898 5.816 36.812 1 65.75 82 PHE A N 1
ATOM 605 C CA . PHE A 1 82 ? -12.156 4.523 36.188 1 65.75 82 PHE A CA 1
ATOM 606 C C . PHE A 1 82 ? -13.531 4.5 35.531 1 65.75 82 PHE A C 1
ATOM 608 O O . PHE A 1 82 ? -13.688 3.994 34.438 1 65.75 82 PHE A O 1
ATOM 615 N N . THR A 1 83 ? -14.477 4.945 36.281 1 69.25 83 THR A N 1
ATOM 616 C CA . THR A 1 83 ? -15.828 4.969 35.75 1 69.25 83 THR A CA 1
ATOM 617 C C . THR A 1 83 ? -15.891 5.828 34.5 1 69.25 83 THR A C 1
ATOM 619 O O . THR A 1 83 ? -16.562 5.473 33.531 1 69.25 83 THR A O 1
ATOM 622 N N . LYS A 1 84 ? -15.148 6.824 34.531 1 69.69 84 LYS A N 1
ATOM 623 C CA . LYS A 1 84 ? -15.117 7.688 33.344 1 69.69 84 LYS A CA 1
ATOM 624 C C . LYS A 1 84 ? -14.43 6.992 32.188 1 69.69 84 LYS A C 1
ATOM 626 O O . LYS A 1 84 ? -14.883 7.105 31.031 1 69.69 84 LYS A O 1
ATOM 631 N N . ARG A 1 85 ? -13.438 6.23 32.562 1 72.94 85 ARG A N 1
ATOM 632 C CA . ARG A 1 85 ? -12.711 5.516 31.5 1 72.94 85 ARG A CA 1
ATOM 633 C C . ARG A 1 85 ? -13.547 4.379 30.938 1 72.94 85 ARG A C 1
ATOM 635 O O . ARG A 1 85 ? -13.523 4.121 29.734 1 72.94 85 ARG A O 1
ATOM 642 N N . VAL A 1 86 ? -14.266 3.705 31.812 1 74.06 86 VAL A N 1
ATOM 643 C CA . VAL A 1 86 ? -15.109 2.604 31.359 1 74.06 86 VAL A CA 1
ATOM 644 C C . VAL A 1 86 ? -16.234 3.141 30.484 1 74.06 86 VAL A C 1
ATOM 646 O O . VAL A 1 86 ? -16.594 2.525 29.469 1 74.06 86 VAL A O 1
ATOM 649 N N . LYS A 1 87 ? -16.719 4.27 30.828 1 72.38 87 LYS A N 1
ATOM 650 C CA . LYS A 1 87 ? -17.781 4.891 30.047 1 72.38 87 LYS A CA 1
ATOM 651 C C . LYS A 1 87 ? -17.266 5.379 28.688 1 72.38 87 LYS A C 1
ATOM 653 O O . LYS A 1 87 ? -18.016 5.434 27.719 1 72.38 87 LYS A O 1
ATOM 658 N N . TYR A 1 88 ? -16.031 5.625 28.734 1 72.19 88 TYR A N 1
ATOM 659 C CA . TYR A 1 88 ? -15.398 6.066 27.5 1 72.19 88 TYR A CA 1
ATOM 660 C C . TYR A 1 88 ? -15.227 4.902 26.531 1 72.19 88 TYR A C 1
ATOM 662 O O . TYR A 1 88 ? -15.469 5.043 25.328 1 72.19 88 TYR A O 1
ATOM 670 N N . TYR A 1 89 ? -14.945 3.707 27.047 1 77.12 89 TYR A N 1
ATOM 671 C CA . TYR A 1 89 ? -14.672 2.557 26.188 1 77.12 89 TYR A CA 1
ATOM 672 C C . TYR A 1 89 ? -15.945 1.799 25.859 1 77.12 89 TYR A C 1
ATOM 674 O O . TYR A 1 89 ? -16.016 1.103 24.844 1 77.12 89 TYR A O 1
ATOM 682 N N . ILE A 1 90 ? -16.953 1.918 26.75 1 84.31 90 ILE A N 1
ATOM 683 C CA . ILE A 1 90 ? -18.25 1.31 26.516 1 84.31 90 ILE A CA 1
ATOM 684 C C . ILE A 1 90 ? -19.344 2.375 26.594 1 84.31 90 ILE A C 1
ATOM 686 O O . ILE A 1 90 ? -19.984 2.527 27.625 1 84.31 90 ILE A O 1
ATOM 690 N N . PRO A 1 91 ? -19.578 2.984 25.484 1 82.25 91 PRO A N 1
ATOM 691 C CA . PRO A 1 91 ? -20.484 4.137 25.453 1 82.25 91 PRO A CA 1
ATOM 692 C C . PRO A 1 91 ? -21.891 3.787 25.953 1 82.25 91 PRO A C 1
ATOM 694 O O . PRO A 1 91 ? -22.625 4.668 26.406 1 82.25 91 PRO A O 1
ATOM 697 N N . SER A 1 92 ? -22.344 2.533 25.906 1 84.25 92 SER A N 1
ATOM 698 C CA . SER A 1 92 ? -23.672 2.135 26.328 1 84.25 92 SER A CA 1
ATOM 699 C C . SER A 1 92 ? -23.891 2.396 27.812 1 84.25 92 SER A C 1
ATOM 701 O O . SER A 1 92 ? -25.016 2.627 28.266 1 84.25 92 SER A O 1
ATOM 703 N N . LEU A 1 93 ? -22.891 2.355 28.531 1 82.5 93 LEU A N 1
ATOM 704 C CA . LEU A 1 93 ? -22.984 2.564 29.969 1 82.5 93 LEU A CA 1
ATOM 705 C C . LEU A 1 93 ? -23.219 4.039 30.297 1 82.5 93 LEU A C 1
ATOM 707 O O . LEU A 1 93 ? -23.656 4.379 31.391 1 82.5 93 LEU A O 1
ATOM 711 N N . ALA A 1 94 ? -22.984 4.832 29.297 1 79.06 94 ALA A N 1
ATOM 712 C CA . ALA A 1 94 ? -23.188 6.266 29.5 1 79.06 94 ALA A CA 1
ATOM 713 C C . ALA A 1 94 ? -24.578 6.691 29.016 1 79.06 94 ALA A C 1
ATOM 715 O O . ALA A 1 94 ? -25.312 7.371 29.734 1 79.06 94 ALA A O 1
ATOM 716 N N . TRP A 1 95 ? -24.984 6.215 27.844 1 80.81 95 TRP A N 1
ATOM 717 C CA . TRP A 1 95 ? -26.203 6.785 27.281 1 80.81 95 TRP A CA 1
ATOM 718 C C . TRP A 1 95 ? -27.438 6.004 27.719 1 80.81 95 TRP A C 1
ATOM 720 O O . TRP A 1 95 ? -28.531 6.555 27.797 1 80.81 95 TRP A O 1
ATOM 730 N N . ILE A 1 96 ? -27.391 4.703 28.109 1 84.94 96 ILE A N 1
ATOM 731 C CA . ILE A 1 96 ? -28.562 3.898 28.422 1 84.94 96 ILE A CA 1
ATOM 732 C C . ILE A 1 96 ? -29.203 4.402 29.734 1 84.94 96 ILE A C 1
ATOM 734 O O . ILE A 1 96 ? -30.406 4.625 29.797 1 84.94 96 ILE A O 1
ATOM 738 N N . PRO A 1 97 ? -28.344 4.633 30.75 1 81.25 97 PRO A N 1
ATOM 739 C CA . PRO A 1 97 ? -28.953 5.133 31.984 1 81.25 97 PRO A CA 1
ATOM 740 C C . PRO A 1 97 ? -29.484 6.559 31.859 1 81.25 97 PRO A C 1
ATOM 742 O O . PRO A 1 97 ? -30.406 6.945 32.562 1 81.25 97 PRO A O 1
ATOM 745 N N . ASP A 1 98 ? -28.953 7.273 30.938 1 82.12 98 ASP A N 1
ATOM 746 C CA . ASP A 1 98 ? -29.359 8.664 30.75 1 82.12 98 ASP A CA 1
ATOM 747 C C . ASP A 1 98 ? -30.359 8.812 29.609 1 82.12 98 ASP A C 1
ATOM 749 O O . ASP A 1 98 ? -30.625 9.922 29.141 1 82.12 98 ASP A O 1
ATOM 753 N N . TYR A 1 99 ? -30.922 7.727 29.234 1 88.81 99 TYR A N 1
ATOM 754 C CA . TYR A 1 99 ? -31.812 7.773 28.094 1 88.81 99 TYR A CA 1
ATOM 755 C C . TYR A 1 99 ? -33.156 8.406 28.453 1 88.81 99 TYR A C 1
ATOM 757 O O . TYR A 1 99 ? -33.781 8 29.438 1 88.81 99 TYR A O 1
ATOM 765 N N . SER A 1 100 ? -33.469 9.414 27.766 1 87.69 100 SER A N 1
ATOM 766 C CA . SER A 1 100 ? -34.75 10.102 27.969 1 87.69 100 SER A CA 1
ATOM 767 C C . SER A 1 100 ? -35.844 9.477 27.141 1 87.69 100 SER A C 1
ATOM 769 O O . SER A 1 100 ? -35.688 9.281 25.922 1 87.69 100 SER A O 1
ATOM 771 N N . TRP A 1 101 ? -37.031 9.234 27.703 1 88.94 101 TRP A N 1
ATOM 772 C CA . TRP A 1 101 ? -38.156 8.602 27.047 1 88.94 101 TRP A CA 1
ATOM 773 C C . TRP A 1 101 ? -38.75 9.523 25.984 1 88.94 101 TRP A C 1
ATOM 775 O O . TRP A 1 101 ? -39.438 9.062 25.062 1 88.94 101 TRP A O 1
ATOM 785 N N . SER A 1 102 ? -38.406 10.805 26.047 1 88.19 102 SER A N 1
ATOM 786 C CA . SER A 1 102 ? -38.906 11.742 25.047 1 88.19 102 SER A CA 1
ATOM 787 C C . SER A 1 102 ? -38.25 11.492 23.688 1 88.19 102 SER A C 1
ATOM 789 O O . SER A 1 102 ? -38.781 11.844 22.656 1 88.19 102 SER A O 1
ATOM 791 N N . LEU A 1 103 ? -37.094 10.797 23.75 1 91.44 103 LEU A N 1
ATOM 792 C CA . LEU A 1 103 ? -36.344 10.539 22.531 1 91.44 103 LEU A CA 1
ATOM 793 C C . LEU A 1 103 ? -36.812 9.234 21.875 1 91.44 103 LEU A C 1
ATOM 795 O O . LEU A 1 103 ? -36.5 8.984 20.703 1 91.44 103 LEU A O 1
ATOM 799 N N . PHE A 1 104 ? -37.625 8.461 22.594 1 93.69 104 PHE A N 1
ATOM 800 C CA . PHE A 1 104 ? -37.969 7.125 22.125 1 93.69 104 PHE A CA 1
ATOM 801 C C . PHE A 1 104 ? -38.875 7.188 20.906 1 93.69 104 PHE A C 1
ATOM 803 O O . PHE A 1 104 ? -38.75 6.355 20 1 93.69 104 PHE A O 1
ATOM 810 N N . GLY A 1 105 ? -39.781 8.141 20.828 1 91.62 105 GLY A N 1
ATOM 811 C CA . GLY A 1 105 ? -40.594 8.273 19.656 1 91.62 105 GLY A CA 1
ATOM 812 C C . GLY A 1 105 ? -39.812 8.477 18.375 1 91.62 105 GLY A C 1
ATOM 813 O O . GLY A 1 105 ? -40.094 7.832 17.359 1 91.62 105 GLY A O 1
ATOM 814 N N . GLY A 1 106 ? -38.875 9.328 18.406 1 91.81 106 GLY A N 1
ATOM 815 C CA . GLY A 1 106 ? -38.031 9.586 17.266 1 91.81 106 GLY A CA 1
ATOM 816 C C . GLY A 1 106 ? -37.125 8.414 16.922 1 91.81 106 GLY A C 1
ATOM 817 O O . GLY A 1 106 ? -36.969 8.062 15.75 1 91.81 106 GLY A O 1
ATOM 818 N N . ASP A 1 107 ? -36.594 7.848 17.953 1 95.44 107 ASP A N 1
ATOM 819 C CA . ASP A 1 107 ? -35.688 6.707 17.75 1 95.44 107 ASP A CA 1
ATOM 820 C C . ASP A 1 107 ? -36.469 5.508 17.203 1 95.44 107 ASP A C 1
ATOM 822 O O . ASP A 1 107 ? -35.938 4.77 16.359 1 95.44 107 ASP A O 1
ATOM 826 N N . PHE A 1 108 ? -37.656 5.305 17.672 1 95.06 108 PHE A N 1
ATOM 827 C CA . PHE A 1 108 ? -38.469 4.184 17.219 1 95.06 108 PHE A CA 1
ATOM 828 C C . PHE A 1 108 ? -38.875 4.363 15.758 1 95.06 108 PHE A C 1
ATOM 830 O O . PHE A 1 108 ? -38.781 3.426 14.969 1 95.06 108 PHE A O 1
ATOM 837 N N . LEU A 1 109 ? -39.281 5.531 15.453 1 91.19 109 LEU A N 1
ATOM 838 C CA . LEU A 1 109 ? -39.688 5.812 14.078 1 91.19 109 LEU A CA 1
ATOM 839 C C . LEU A 1 109 ? -38.5 5.695 13.133 1 91.19 109 LEU A C 1
ATOM 841 O O . LEU A 1 109 ? -38.625 5.215 12.008 1 91.19 109 LEU A O 1
ATOM 845 N N . ALA A 1 110 ? -37.406 6.223 13.555 1 94.06 110 ALA A N 1
ATOM 846 C CA . ALA A 1 110 ? -36.188 6.117 12.766 1 94.06 110 ALA A CA 1
ATOM 847 C C . ALA A 1 110 ? -35.781 4.66 12.555 1 94.06 110 ALA A C 1
ATOM 849 O O . ALA A 1 110 ? -35.469 4.25 11.438 1 94.06 110 ALA A O 1
ATOM 850 N N . GLY A 1 111 ? -35.812 3.873 13.617 1 95.19 111 GLY A N 1
ATOM 851 C CA . GLY A 1 111 ? -35.5 2.457 13.531 1 95.19 111 GLY A CA 1
ATOM 852 C C . GLY A 1 111 ? -36.406 1.697 12.594 1 95.19 111 GLY A C 1
ATOM 853 O O . GLY A 1 111 ? -35.969 0.857 11.812 1 95.19 111 GLY A O 1
ATOM 854 N N . LEU A 1 112 ? -37.656 2.02 12.664 1 92.94 112 LEU A N 1
ATOM 855 C CA . LEU A 1 112 ? -38.656 1.375 11.82 1 92.94 112 LEU A CA 1
ATOM 856 C C . LEU A 1 112 ? -38.438 1.731 10.352 1 92.94 112 LEU A C 1
ATOM 858 O O . LEU A 1 112 ? -38.531 0.866 9.477 1 92.94 112 LEU A O 1
ATOM 862 N N . THR A 1 113 ? -38.156 2.955 10.125 1 90.81 113 THR A N 1
ATOM 863 C CA . THR A 1 113 ? -37.969 3.428 8.758 1 90.81 113 THR A CA 1
ATOM 864 C C . THR A 1 113 ? -36.719 2.775 8.148 1 90.81 113 THR A C 1
ATOM 866 O O . THR A 1 113 ? -36.75 2.293 7.02 1 90.81 113 THR A O 1
ATOM 869 N N . VAL A 1 114 ? -35.656 2.756 8.875 1 93.75 114 VAL A N 1
ATOM 870 C CA . VAL A 1 114 ? -34.406 2.166 8.391 1 93.75 114 VAL A CA 1
ATOM 871 C C . VAL A 1 114 ? -34.594 0.663 8.188 1 93.75 114 VAL A C 1
ATOM 873 O O . VAL A 1 114 ? -34.094 0.09 7.227 1 93.75 114 VAL A O 1
ATOM 876 N N . ALA A 1 115 ? -35.312 -0.001 9.086 1 95 115 ALA A N 1
ATOM 877 C CA . ALA A 1 115 ? -35.562 -1.436 8.977 1 95 115 ALA A CA 1
ATOM 878 C C . ALA A 1 115 ? -36.344 -1.765 7.707 1 95 115 ALA A C 1
ATOM 880 O O . ALA A 1 115 ? -36.062 -2.773 7.051 1 95 115 ALA A O 1
ATOM 881 N N . SER A 1 116 ? -37.281 -0.976 7.406 1 90.38 116 SER A N 1
ATOM 882 C CA . SER A 1 116 ? -38.125 -1.21 6.242 1 90.38 116 SER A CA 1
ATOM 883 C C . SER A 1 116 ? -37.312 -1.16 4.953 1 90.38 116 SER A C 1
ATOM 885 O O . SER A 1 116 ? -37.625 -1.853 3.984 1 90.38 116 SER A O 1
ATOM 887 N N . MET A 1 117 ? -36.312 -0.405 4.957 1 89.44 117 MET A N 1
ATOM 888 C CA . MET A 1 117 ? -35.438 -0.337 3.795 1 89.44 117 MET A CA 1
ATOM 889 C C . MET A 1 117 ? -34.375 -1.437 3.844 1 89.44 117 MET A C 1
ATOM 891 O O . MET A 1 117 ? -34.031 -2.002 2.811 1 89.44 117 MET A O 1
ATOM 895 N N . LEU A 1 118 ? -33.969 -1.704 4.996 1 93.69 118 LEU A N 1
ATOM 896 C CA . LEU A 1 118 ? -32.812 -2.6 5.219 1 93.69 118 LEU A CA 1
ATOM 897 C C . LEU A 1 118 ? -33.219 -4.047 4.941 1 93.69 118 LEU A C 1
ATOM 899 O O . LEU A 1 118 ? -32.406 -4.832 4.453 1 93.69 118 LEU A O 1
ATOM 903 N N . ILE A 1 119 ? -34.438 -4.449 5.215 1 93.81 119 ILE A N 1
ATOM 904 C CA . ILE A 1 119 ? -34.875 -5.836 5.105 1 93.81 119 ILE A CA 1
ATOM 905 C C . ILE A 1 119 ? -34.781 -6.293 3.652 1 93.81 119 ILE A C 1
ATOM 907 O O . ILE A 1 119 ? -34.031 -7.223 3.334 1 93.81 119 ILE A O 1
ATOM 911 N N . PRO A 1 120 ? -35.438 -5.605 2.748 1 91.56 120 PRO A N 1
ATOM 912 C CA . PRO A 1 120 ? -35.312 -6.047 1.355 1 91.56 120 PRO A CA 1
ATOM 913 C C . PRO A 1 120 ? -33.875 -5.91 0.819 1 91.56 120 PRO A C 1
ATOM 915 O O . PRO A 1 120 ? -33.438 -6.75 0.036 1 91.56 120 PRO A O 1
ATOM 918 N N . GLN A 1 121 ? -33.188 -4.93 1.197 1 92.44 121 GLN A N 1
ATOM 919 C CA . GLN A 1 121 ? -31.812 -4.703 0.73 1 92.44 121 GLN A CA 1
ATOM 920 C C . GLN A 1 121 ? -30.875 -5.824 1.186 1 92.44 121 GLN A C 1
ATOM 922 O O . GLN A 1 121 ? -30.047 -6.305 0.41 1 92.44 121 GLN A O 1
ATOM 927 N N . SER A 1 122 ? -31 -6.176 2.43 1 95.06 122 SER A N 1
ATOM 928 C CA . SER A 1 122 ? -30.125 -7.211 2.975 1 95.06 122 SER A CA 1
ATOM 929 C C . SER A 1 122 ? -30.391 -8.555 2.305 1 95.06 122 SER A C 1
ATOM 931 O O . SER A 1 122 ? -29.453 -9.336 2.086 1 95.06 122 SER A O 1
ATOM 933 N N . VAL A 1 123 ? -31.625 -8.805 2.02 1 92 123 VAL A N 1
ATOM 934 C CA . VAL A 1 123 ? -31.984 -10.023 1.294 1 92 123 VAL A CA 1
ATOM 935 C C . VAL A 1 123 ? -31.375 -9.992 -0.101 1 92 123 VAL A C 1
ATOM 937 O O . VAL A 1 123 ? -30.797 -10.992 -0.558 1 92 123 VAL A O 1
ATOM 940 N N . SER A 1 124 ? -31.469 -8.867 -0.674 1 92.56 124 SER A N 1
ATOM 941 C CA . SER A 1 124 ? -30.922 -8.711 -2.018 1 92.56 124 SER A CA 1
ATOM 942 C C . SER A 1 124 ? -29.406 -8.836 -2.014 1 92.56 124 SER A C 1
ATOM 944 O O . SER A 1 124 ? -28.828 -9.469 -2.898 1 92.56 124 SER A O 1
ATOM 946 N N . TYR A 1 125 ? -28.703 -8.242 -1.063 1 95.38 125 TYR A N 1
ATOM 947 C CA . TYR A 1 125 ? -27.25 -8.289 -0.975 1 95.38 125 TYR A CA 1
ATOM 948 C C . TYR A 1 125 ? -26.766 -9.719 -0.751 1 95.38 125 TYR A C 1
ATOM 950 O O . TYR A 1 125 ? -25.797 -10.156 -1.369 1 95.38 125 TYR A O 1
ATOM 958 N N . ALA A 1 126 ? -27.484 -10.43 0.063 1 94.25 126 ALA A N 1
ATOM 959 C CA . ALA A 1 126 ? -27.094 -11.797 0.38 1 94.25 126 ALA A CA 1
ATOM 960 C C . ALA A 1 126 ? -27.312 -12.719 -0.819 1 94.25 126 ALA A C 1
ATOM 962 O O . ALA A 1 126 ? -26.453 -13.539 -1.146 1 94.25 126 ALA A O 1
ATOM 963 N N . THR A 1 127 ? -28.391 -12.555 -1.52 1 90.62 127 THR A N 1
ATOM 964 C CA . THR A 1 127 ? -28.781 -13.508 -2.559 1 90.62 127 THR A CA 1
ATOM 965 C C . THR A 1 127 ? -28.141 -13.133 -3.895 1 90.62 127 THR A C 1
ATOM 967 O O . THR A 1 127 ? -27.594 -13.992 -4.594 1 90.62 127 THR A O 1
ATOM 970 N N . SER A 1 128 ? -28.172 -11.875 -4.191 1 90.25 128 SER A N 1
ATOM 971 C CA . SER A 1 128 ? -27.797 -11.461 -5.539 1 90.25 128 SER A CA 1
ATOM 972 C C . SER A 1 128 ? -26.312 -11.102 -5.602 1 90.25 128 SER A C 1
ATOM 974 O O . SER A 1 128 ? -25.688 -11.211 -6.66 1 90.25 128 SER A O 1
ATOM 976 N N . LEU A 1 129 ? -25.766 -10.656 -4.562 1 91.94 129 LEU A N 1
ATOM 977 C CA . LEU A 1 129 ? -24.375 -10.219 -4.594 1 91.94 129 LEU A CA 1
ATOM 978 C C . LEU A 1 129 ? -23.469 -11.25 -3.949 1 91.94 129 LEU A C 1
ATOM 980 O O . LEU A 1 129 ? -22.484 -11.688 -4.559 1 91.94 129 LEU A O 1
ATOM 984 N N . ALA A 1 130 ? -23.812 -11.672 -2.807 1 92.81 130 ALA A N 1
ATOM 985 C CA . ALA A 1 130 ? -22.984 -12.648 -2.104 1 92.81 130 ALA A CA 1
ATOM 986 C C . ALA A 1 130 ? -23.312 -14.07 -2.535 1 92.81 130 ALA A C 1
ATOM 988 O O . ALA A 1 130 ? -22.547 -15 -2.285 1 92.81 130 ALA A O 1
ATOM 989 N N . LYS A 1 131 ? -24.484 -14.289 -3.148 1 89 131 LYS A N 1
ATOM 990 C CA . LYS A 1 131 ? -24.969 -15.578 -3.631 1 89 131 LYS A CA 1
ATOM 991 C C . LYS A 1 131 ? -25.109 -16.578 -2.484 1 89 131 LYS A C 1
ATOM 993 O O . LYS A 1 131 ? -24.641 -17.719 -2.58 1 89 131 LYS A O 1
ATOM 998 N N . LEU A 1 132 ? -25.625 -16.094 -1.45 1 91.62 132 LEU A N 1
ATOM 999 C CA . LEU A 1 132 ? -25.922 -16.906 -0.267 1 91.62 132 LEU A CA 1
ATOM 1000 C C . LEU A 1 132 ? -27.422 -16.891 0.043 1 91.62 132 LEU A C 1
ATOM 1002 O O . LEU A 1 132 ? -28.203 -16.297 -0.7 1 91.62 132 LEU A O 1
ATOM 1006 N N . SER A 1 133 ? -27.797 -17.562 1.104 1 90.12 133 SER A N 1
ATOM 1007 C CA . SER A 1 133 ? -29.203 -17.609 1.519 1 90.12 133 SER A CA 1
ATOM 1008 C C . SER A 1 133 ? -29.656 -16.25 2.057 1 90.12 133 SER A C 1
ATOM 1010 O O . SER A 1 133 ? -28.859 -15.516 2.654 1 90.12 133 SER A O 1
ATOM 1012 N N . PRO A 1 134 ? -30.891 -15.867 1.785 1 91 134 PRO A N 1
ATOM 1013 C CA . PRO A 1 134 ? -31.422 -14.594 2.279 1 91 134 PRO A CA 1
ATOM 1014 C C . PRO A 1 134 ? -31.344 -14.469 3.799 1 91 134 PRO A C 1
ATOM 1016 O O . PRO A 1 134 ? -31.219 -13.359 4.324 1 91 134 PRO A O 1
ATOM 1019 N N . VAL A 1 135 ? -31.344 -15.578 4.465 1 90.81 135 VAL A N 1
ATOM 1020 C CA . VAL A 1 135 ? -31.312 -15.578 5.922 1 90.81 135 VAL A CA 1
ATOM 1021 C C . VAL A 1 135 ? -29.984 -14.992 6.418 1 90.81 135 VAL A C 1
ATOM 1023 O O . VAL A 1 135 ? -29.953 -14.273 7.418 1 90.81 135 VAL A O 1
ATOM 1026 N N . THR A 1 136 ? -28.953 -15.273 5.723 1 92.31 136 THR A N 1
ATOM 1027 C CA . THR A 1 136 ? -27.641 -14.773 6.105 1 92.31 136 THR A CA 1
ATOM 1028 C C . THR A 1 136 ? -27.609 -13.25 6.02 1 92.31 136 THR A C 1
ATOM 1030 O O . THR A 1 136 ? -26.953 -12.594 6.828 1 92.31 136 THR A O 1
ATOM 1033 N N . GLY A 1 137 ? -28.297 -12.711 5.047 1 94.38 137 GLY A N 1
ATOM 1034 C CA . GLY A 1 137 ? -28.391 -11.266 4.922 1 94.38 137 GLY A CA 1
ATOM 1035 C C . GLY A 1 137 ? -29.125 -10.609 6.078 1 94.38 137 GLY A C 1
ATOM 1036 O O . GLY A 1 137 ? -28.703 -9.562 6.566 1 94.38 137 GLY A O 1
ATOM 1037 N N . LEU A 1 138 ? -30.172 -11.258 6.496 1 94.06 138 LEU A N 1
ATOM 1038 C CA . LEU A 1 138 ? -31 -10.703 7.562 1 94.06 138 LEU A CA 1
ATOM 1039 C C . LEU A 1 138 ? -30.281 -10.781 8.906 1 94.06 138 LEU A C 1
ATOM 1041 O O . LEU A 1 138 ? -30.312 -9.836 9.688 1 94.06 138 LEU A O 1
ATOM 1045 N N . PHE A 1 139 ? -29.594 -11.852 9.148 1 93.88 139 PHE A N 1
ATOM 1046 C CA . PHE A 1 139 ? -28.812 -11.953 10.375 1 93.88 139 PHE A CA 1
ATOM 1047 C C . PHE A 1 139 ? -27.688 -10.93 10.383 1 93.88 139 PHE A C 1
ATOM 1049 O O . PHE A 1 139 ? -27.359 -10.367 11.43 1 93.88 139 PHE A O 1
ATOM 1056 N N . SER A 1 140 ? -27.141 -10.703 9.242 1 96.44 140 SER A N 1
ATOM 1057 C CA . SER A 1 140 ? -26.047 -9.734 9.117 1 96.44 140 SER A CA 1
ATOM 1058 C C . SER A 1 140 ? -26.547 -8.312 9.336 1 96.44 140 SER A C 1
ATOM 1060 O O . SER A 1 140 ? -25.766 -7.43 9.711 1 96.44 140 SER A O 1
ATOM 1062 N N . ALA A 1 141 ? -27.797 -8.094 9.078 1 96.88 141 ALA A N 1
ATOM 1063 C CA . ALA A 1 141 ? -28.391 -6.77 9.25 1 96.88 141 ALA A CA 1
ATOM 1064 C C . ALA A 1 141 ? -28.859 -6.559 10.688 1 96.88 141 ALA A C 1
ATOM 1066 O O . ALA A 1 141 ? -29.188 -5.434 11.086 1 96.88 141 ALA A O 1
ATOM 1067 N N . SER A 1 142 ? -28.828 -7.57 11.539 1 96.31 142 SER A N 1
ATOM 1068 C CA . SER A 1 142 ? -29.375 -7.469 12.883 1 96.31 142 SER A CA 1
ATOM 1069 C C . SER A 1 142 ? -28.281 -7.582 13.938 1 96.31 142 SER A C 1
ATOM 1071 O O . SER A 1 142 ? -28.047 -6.645 14.703 1 96.31 142 SER A O 1
ATOM 1073 N N . ILE A 1 143 ? -27.469 -8.555 13.859 1 95.62 143 ILE A N 1
ATOM 1074 C CA . ILE A 1 143 ? -26.562 -8.906 14.953 1 95.62 143 ILE A CA 1
ATOM 1075 C C . ILE A 1 143 ? -25.469 -7.848 15.078 1 95.62 143 ILE A C 1
ATOM 1077 O O . ILE A 1 143 ? -25.234 -7.305 16.156 1 95.62 143 ILE A O 1
ATOM 1081 N N . PRO A 1 144 ? -24.766 -7.531 14.008 1 97 144 PRO A N 1
ATOM 1082 C CA . PRO A 1 144 ? -23.734 -6.508 14.156 1 97 144 PRO A CA 1
ATOM 1083 C C . PRO A 1 144 ? -24.297 -5.16 14.602 1 97 144 PRO A C 1
ATOM 1085 O O . PRO A 1 144 ? -23.641 -4.434 15.352 1 97 144 PRO A O 1
ATOM 1088 N N . GLY A 1 145 ? -25.531 -4.82 14.156 1 96.62 145 GLY A N 1
ATOM 1089 C CA . GLY A 1 145 ? -26.172 -3.58 14.578 1 96.62 145 GLY A CA 1
ATOM 1090 C C . GLY A 1 145 ? -26.438 -3.523 16.078 1 96.62 145 GLY A C 1
ATOM 1091 O O . GLY A 1 145 ? -26.297 -2.463 16.688 1 96.62 145 GLY A O 1
ATOM 1092 N N . ILE A 1 146 ? -26.734 -4.656 16.641 1 96.5 146 ILE A N 1
ATOM 1093 C CA . ILE A 1 146 ? -26.984 -4.742 18.078 1 96.5 146 ILE A CA 1
ATOM 1094 C C . ILE A 1 146 ? -25.688 -4.504 18.844 1 96.5 146 ILE A C 1
ATOM 1096 O O . ILE A 1 146 ? -25.656 -3.73 19.797 1 96.5 146 ILE A O 1
ATOM 1100 N N . VAL A 1 147 ? -24.672 -5.129 18.406 1 96.25 147 VAL A N 1
ATOM 1101 C CA . VAL A 1 147 ? -23.375 -5.016 19.078 1 96.25 147 VAL A CA 1
ATOM 1102 C C . VAL A 1 147 ? -22.844 -3.59 18.953 1 96.25 147 VAL A C 1
ATOM 1104 O O . VAL A 1 147 ? -22.328 -3.023 19.922 1 96.25 147 VAL A O 1
ATOM 1107 N N . TYR A 1 148 ? -22.984 -3.016 17.781 1 97 148 TYR A N 1
ATOM 1108 C CA . TYR A 1 148 ? -22.516 -1.648 17.562 1 97 148 TYR A CA 1
ATOM 1109 C C . TYR A 1 148 ? -23.25 -0.675 18.469 1 97 148 TYR A C 1
ATOM 1111 O O . TYR A 1 148 ? -22.672 0.309 18.938 1 97 148 TYR A O 1
ATOM 1119 N N . ALA A 1 149 ? -24.5 -0.896 18.734 1 95.25 149 ALA A N 1
ATOM 1120 C CA . ALA A 1 149 ? -25.297 -0.009 19.562 1 95.25 149 ALA A CA 1
ATOM 1121 C C . ALA A 1 149 ? -24.719 0.108 20.969 1 95.25 149 ALA A C 1
ATOM 1123 O O . ALA A 1 149 ? -24.859 1.145 21.625 1 95.25 149 ALA A O 1
ATOM 1124 N N . PHE A 1 150 ? -23.969 -0.878 21.312 1 94.31 150 PHE A N 1
ATOM 1125 C CA . PHE A 1 150 ? -23.422 -0.875 22.672 1 94.31 150 PHE A CA 1
ATOM 1126 C C . PHE A 1 150 ? -22.031 -0.268 22.688 1 94.31 150 PHE A C 1
ATOM 1128 O O . PHE A 1 150 ? -21.594 0.275 23.703 1 94.31 150 PHE A O 1
ATOM 1135 N N . LEU A 1 151 ? -21.359 -0.347 21.578 1 94.06 151 LEU A N 1
ATOM 1136 C CA . LEU A 1 151 ? -19.953 0.003 21.594 1 94.06 151 LEU A CA 1
ATOM 1137 C C . LEU A 1 151 ? -19.672 1.221 20.719 1 94.06 151 LEU A C 1
ATOM 1139 O O . LEU A 1 151 ? -18.625 1.857 20.859 1 94.06 151 LEU A O 1
ATOM 1143 N N . GLY A 1 152 ? -20.562 1.558 19.844 1 92.44 152 GLY A N 1
ATOM 1144 C CA . GLY A 1 152 ? -20.328 2.617 18.875 1 92.44 152 GLY A CA 1
ATOM 1145 C C . GLY A 1 152 ? -20.391 4.004 19.484 1 92.44 152 GLY A C 1
ATOM 1146 O O . GLY A 1 152 ? -21.016 4.199 20.531 1 92.44 152 GLY A O 1
ATOM 1147 N N . THR A 1 153 ? -19.719 4.98 18.828 1 90 153 THR A N 1
ATOM 1148 C CA . THR A 1 153 ? -19.688 6.352 19.328 1 90 153 THR A CA 1
ATOM 1149 C C . THR A 1 153 ? -20.641 7.234 18.531 1 90 153 THR A C 1
ATOM 1151 O O . THR A 1 153 ? -21.047 8.312 18.984 1 90 153 THR A O 1
ATOM 1154 N N . SER A 1 154 ? -20.984 6.762 17.375 1 93.31 154 SER A N 1
ATOM 1155 C CA . SER A 1 154 ? -21.922 7.535 16.562 1 93.31 154 SER A CA 1
ATOM 1156 C C . SER A 1 154 ? -23.359 7.27 16.984 1 93.31 154 SER A C 1
ATOM 1158 O O . SER A 1 154 ? -23.75 6.121 17.203 1 93.31 154 SER A O 1
ATOM 1160 N N . ARG A 1 155 ? -24.141 8.289 17.062 1 93.31 155 ARG A N 1
ATOM 1161 C CA . ARG A 1 155 ? -25.516 8.188 17.547 1 93.31 155 ARG A CA 1
ATOM 1162 C C . ARG A 1 155 ? -26.453 7.73 16.438 1 93.31 155 ARG A C 1
ATOM 1164 O O . ARG A 1 155 ? -27.5 7.145 16.703 1 93.31 155 ARG A O 1
ATOM 1171 N N . GLN A 1 156 ? -26.109 7.988 15.25 1 94.62 156 GLN A N 1
ATOM 1172 C CA . GLN A 1 156 ? -27.047 7.762 14.156 1 94.62 156 GLN A CA 1
ATOM 1173 C C . GLN A 1 156 ? -26.531 6.688 13.203 1 94.62 156 GLN A C 1
ATOM 1175 O O . GLN A 1 156 ? -27.266 6.207 12.344 1 94.62 156 GLN A O 1
ATOM 1180 N N . LEU A 1 157 ? -25.328 6.211 13.367 1 96.12 157 LEU A N 1
ATOM 1181 C CA . LEU A 1 157 ? -24.734 5.281 12.414 1 96.12 157 LEU A CA 1
ATOM 1182 C C . LEU A 1 157 ? -25.469 3.949 12.414 1 96.12 157 LEU A C 1
ATOM 1184 O O . LEU A 1 157 ? -25.688 3.359 13.469 1 96.12 157 LEU A O 1
ATOM 1188 N N . ASN A 1 158 ? -25.891 3.527 11.312 1 96.81 158 ASN A N 1
ATOM 1189 C CA . ASN A 1 158 ? -26.5 2.211 11.141 1 96.81 158 ASN A CA 1
ATOM 1190 C C . ASN A 1 158 ? -25.516 1.216 10.531 1 96.81 158 ASN A C 1
ATOM 1192 O O . ASN A 1 158 ? -25 1.44 9.438 1 96.81 158 ASN A O 1
ATOM 1196 N N . VAL A 1 159 ? -25.25 0.123 11.211 1 97.62 159 VAL A N 1
ATOM 1197 C CA . VAL A 1 159 ? -24.266 -0.876 10.797 1 97.62 159 VAL A CA 1
ATOM 1198 C C . VAL A 1 159 ? -24.984 -2.096 10.227 1 97.62 159 VAL A C 1
ATOM 1200 O O . VAL A 1 159 ? -25.766 -2.75 10.922 1 97.62 159 VAL A O 1
ATOM 1203 N N . ALA A 1 160 ? -24.812 -2.393 9.016 1 97.62 160 ALA A N 1
ATOM 1204 C CA . ALA A 1 160 ? -25.422 -3.49 8.266 1 97.62 160 ALA A CA 1
ATOM 1205 C C . ALA A 1 160 ? -24.625 -3.807 7.004 1 97.62 160 ALA A C 1
ATOM 1207 O O . ALA A 1 160 ? -23.641 -3.133 6.703 1 97.62 160 ALA A O 1
ATOM 1208 N N . PRO A 1 161 ? -24.969 -4.867 6.34 1 96.56 161 PRO A N 1
ATOM 1209 C CA . PRO A 1 161 ? -24.25 -5.176 5.102 1 96.56 161 PRO A CA 1
ATOM 1210 C C . PRO A 1 161 ? -24.391 -4.078 4.047 1 96.56 161 PRO A C 1
ATOM 1212 O O . PRO A 1 161 ? -25.438 -3.426 3.971 1 96.56 161 PRO A O 1
ATOM 1215 N N . GLU A 1 162 ? -23.312 -3.92 3.33 1 94.06 162 GLU A N 1
ATOM 1216 C CA . GLU A 1 162 ? -23.266 -2.941 2.248 1 94.06 162 GLU A CA 1
ATOM 1217 C C . GLU A 1 162 ? -23.078 -3.621 0.895 1 94.06 162 GLU A C 1
ATOM 1219 O O . GLU A 1 162 ? -22.531 -4.727 0.819 1 94.06 162 GLU A O 1
ATOM 1224 N N . ALA A 1 163 ? -23.547 -2.934 -0.131 1 92.19 163 ALA A N 1
ATOM 1225 C CA . ALA A 1 163 ? -23.531 -3.498 -1.479 1 92.19 163 ALA A CA 1
ATOM 1226 C C . ALA A 1 163 ? -22.109 -3.809 -1.922 1 92.19 163 ALA A C 1
ATOM 1228 O O . ALA A 1 163 ? -21.812 -4.91 -2.395 1 92.19 163 ALA A O 1
ATOM 1229 N N . ALA A 1 164 ? -21.234 -2.857 -1.759 1 89.75 164 ALA A N 1
ATOM 1230 C CA . ALA A 1 164 ? -19.859 -3.008 -2.229 1 89.75 164 ALA A CA 1
ATOM 1231 C C . ALA A 1 164 ? -19.156 -4.156 -1.51 1 89.75 164 ALA A C 1
ATOM 1233 O O . ALA A 1 164 ? -18.453 -4.949 -2.137 1 89.75 164 ALA A O 1
ATOM 1234 N N . LEU A 1 165 ? -19.312 -4.266 -0.243 1 94.94 165 LEU A N 1
ATOM 1235 C CA . LEU A 1 165 ? -18.656 -5.297 0.556 1 94.94 165 LEU A CA 1
ATOM 1236 C C . LEU A 1 165 ? -19.234 -6.672 0.26 1 94.94 165 LEU A C 1
ATOM 1238 O O . LEU A 1 165 ? -18.516 -7.672 0.246 1 94.94 165 LEU A O 1
ATOM 1242 N N . SER A 1 166 ? -20.547 -6.688 0.002 1 95.69 166 SER A N 1
ATOM 1243 C CA . SER A 1 166 ? -21.203 -7.941 -0.355 1 95.69 166 SER A CA 1
ATOM 1244 C C . SER A 1 166 ? -20.734 -8.445 -1.716 1 95.69 166 SER A C 1
ATOM 1246 O O . SER A 1 166 ? -20.625 -9.648 -1.938 1 95.69 166 SER A O 1
ATOM 1248 N N . LEU A 1 167 ? -20.516 -7.5 -2.564 1 91.69 167 LEU A N 1
ATOM 1249 C CA . LEU A 1 167 ? -19.969 -7.863 -3.871 1 91.69 167 LEU A CA 1
ATOM 1250 C C . LEU A 1 167 ? -18.594 -8.5 -3.73 1 91.69 167 LEU A C 1
ATOM 1252 O O . LEU A 1 167 ? -18.312 -9.516 -4.363 1 91.69 167 LEU A O 1
ATOM 1256 N N . LEU A 1 168 ? -17.734 -7.898 -2.932 1 91.12 168 LEU A N 1
ATOM 1257 C CA . LEU A 1 168 ? -16.391 -8.43 -2.703 1 91.12 168 LEU A CA 1
ATOM 1258 C C . LEU A 1 168 ? -16.469 -9.828 -2.105 1 91.12 168 LEU A C 1
ATOM 1260 O O . LEU A 1 168 ? -15.688 -10.711 -2.486 1 91.12 168 LEU A O 1
ATOM 1264 N N . LEU A 1 169 ? -17.359 -9.977 -1.241 1 94.75 169 LEU A N 1
ATOM 1265 C CA . LEU A 1 169 ? -17.578 -11.289 -0.638 1 94.75 169 LEU A CA 1
ATOM 1266 C C . LEU A 1 169 ? -18.031 -12.297 -1.684 1 94.75 169 LEU A C 1
ATOM 1268 O O . LEU A 1 169 ? -17.531 -13.43 -1.716 1 94.75 169 LEU A O 1
ATOM 1272 N N . GLY A 1 170 ? -18.969 -11.914 -2.492 1 91.88 170 GLY A N 1
ATOM 1273 C CA . GLY A 1 170 ? -19.453 -12.789 -3.553 1 91.88 170 GLY A CA 1
ATOM 1274 C C . GLY A 1 170 ? -18.359 -13.211 -4.516 1 91.88 170 GLY A C 1
ATOM 1275 O O . GLY A 1 170 ? -18.297 -14.367 -4.934 1 91.88 170 GLY A O 1
ATOM 1276 N N . GLN A 1 171 ? -17.531 -12.312 -4.828 1 86.31 171 GLN A N 1
ATOM 1277 C CA . GLN A 1 171 ? -16.406 -12.609 -5.723 1 86.31 171 GLN A CA 1
ATOM 1278 C C . GLN A 1 171 ? -15.422 -13.57 -5.062 1 86.31 171 GLN A C 1
ATOM 1280 O O . GLN A 1 171 ? -14.867 -14.445 -5.73 1 86.31 171 GLN A O 1
ATOM 1285 N N . ALA A 1 172 ? -15.188 -13.375 -3.848 1 88.25 172 ALA A N 1
ATOM 1286 C CA . ALA A 1 172 ? -14.297 -14.273 -3.113 1 88.25 172 ALA A CA 1
ATOM 1287 C C . ALA A 1 172 ? -14.859 -15.695 -3.068 1 88.25 172 ALA A C 1
ATOM 1289 O O . ALA A 1 172 ? -14.125 -16.672 -3.221 1 88.25 172 ALA A O 1
ATOM 1290 N N . ILE A 1 173 ? -16.172 -15.805 -2.854 1 90.38 173 ILE A N 1
ATOM 1291 C CA . ILE A 1 173 ? -16.828 -17.094 -2.807 1 90.38 173 ILE A CA 1
ATOM 1292 C C . ILE A 1 173 ? -16.719 -17.781 -4.168 1 90.38 173 ILE A C 1
ATOM 1294 O O . ILE A 1 173 ? -16.406 -18.969 -4.25 1 90.38 173 ILE A O 1
ATOM 1298 N N . ASP A 1 174 ? -16.922 -17 -5.176 1 84.06 174 ASP A N 1
ATOM 1299 C CA . ASP A 1 174 ? -16.844 -17.531 -6.531 1 84.06 174 ASP A CA 1
ATOM 1300 C C . ASP A 1 174 ? -15.438 -18.047 -6.844 1 84.06 174 ASP A C 1
ATOM 1302 O O . ASP A 1 174 ? -15.273 -19.094 -7.473 1 84.06 174 ASP A O 1
ATOM 1306 N N . GLU A 1 175 ? -14.5 -17.359 -6.453 1 79.06 175 GLU A N 1
ATOM 1307 C CA . GLU A 1 175 ? -13.109 -17.734 -6.699 1 79.06 175 GLU A CA 1
ATOM 1308 C C . GLU A 1 175 ? -12.758 -19.031 -5.977 1 79.06 175 GLU A C 1
ATOM 1310 O O . GLU A 1 175 ? -12.062 -19.891 -6.527 1 79.06 175 GLU A O 1
ATOM 1315 N N . ILE A 1 176 ? -13.195 -19.188 -4.801 1 82.5 176 ILE A N 1
ATOM 1316 C CA . ILE A 1 176 ? -12.875 -20.359 -3.996 1 82.5 176 ILE A CA 1
ATOM 1317 C C . ILE A 1 176 ? -13.664 -21.562 -4.5 1 82.5 176 ILE A C 1
ATOM 1319 O O . ILE A 1 176 ? -13.164 -22.688 -4.504 1 82.5 176 ILE A O 1
ATOM 1323 N N . ARG A 1 177 ? -14.883 -21.281 -4.93 1 81.06 177 ARG A N 1
ATOM 1324 C CA . ARG A 1 177 ? -15.703 -22.344 -5.504 1 81.06 177 ARG A CA 1
ATOM 1325 C C . ARG A 1 177 ? -15.047 -22.922 -6.75 1 81.06 177 ARG A C 1
ATOM 1327 O O . ARG A 1 177 ? -15.133 -24.141 -6.992 1 81.06 177 ARG A O 1
ATOM 1334 N N . HIS A 1 178 ? -14.492 -22.141 -7.516 1 72.75 178 HIS A N 1
ATOM 1335 C CA . HIS A 1 178 ? -13.82 -22.594 -8.734 1 72.75 178 HIS A CA 1
ATOM 1336 C C . HIS A 1 178 ? -12.594 -23.438 -8.414 1 72.75 178 HIS A C 1
ATOM 1338 O O . HIS A 1 178 ? -12.258 -24.359 -9.164 1 72.75 178 HIS A O 1
ATOM 1344 N N . LYS A 1 179 ? -11.953 -23.141 -7.348 1 66.94 179 LYS A N 1
ATOM 1345 C CA . LYS A 1 179 ? -10.734 -23.844 -6.969 1 66.94 179 LYS A CA 1
ATOM 1346 C C . LYS A 1 179 ? -11.055 -25.203 -6.34 1 66.94 179 LYS A C 1
ATOM 1348 O O . LYS A 1 179 ? -10.336 -26.172 -6.539 1 66.94 179 LYS A O 1
ATOM 1353 N N . TYR A 1 180 ? -12.047 -25.141 -5.531 1 62.25 180 TYR A N 1
ATOM 1354 C CA . TYR A 1 180 ? -12.391 -26.359 -4.816 1 62.25 180 TYR A CA 1
ATOM 1355 C C . TYR A 1 180 ? -13.516 -27.109 -5.523 1 62.25 180 TYR A C 1
ATOM 1357 O O . TYR A 1 180 ? -14.602 -27.281 -4.965 1 62.25 180 TYR A O 1
ATOM 1365 N N . SER A 1 181 ? -13.578 -26.984 -6.859 1 57.34 181 SER A N 1
ATOM 1366 C CA . SER A 1 181 ? -14.641 -27.578 -7.66 1 57.34 181 SER A CA 1
ATOM 1367 C C . SER A 1 181 ? -15.031 -28.953 -7.105 1 57.34 181 SER A C 1
ATOM 1369 O O . SER A 1 181 ? -16.125 -29.438 -7.375 1 57.34 181 SER A O 1
ATOM 1371 N N . ASP A 1 182 ? -14.094 -29.594 -6.484 1 48.97 182 ASP A N 1
ATOM 1372 C CA . ASP A 1 182 ? -14.477 -30.953 -6.09 1 48.97 182 ASP A CA 1
ATOM 1373 C C . ASP A 1 182 ? -15.492 -30.922 -4.953 1 48.97 182 ASP A C 1
ATOM 1375 O O . ASP A 1 182 ? -15.977 -31.969 -4.523 1 48.97 182 ASP A O 1
ATOM 1379 N N . PHE A 1 183 ? -15.57 -29.891 -4.367 1 45.94 183 PHE A N 1
ATOM 1380 C CA . PHE A 1 183 ? -16.531 -29.953 -3.264 1 45.94 183 PHE A CA 1
ATOM 1381 C C . PHE A 1 183 ? -17.953 -29.75 -3.766 1 45.94 183 PHE A C 1
ATOM 1383 O O . PHE A 1 183 ? -18.359 -28.625 -4.082 1 45.94 183 PHE A O 1
ATOM 1390 N N . ALA A 1 184 ? -18.375 -30.719 -4.516 1 44.31 184 ALA A N 1
ATOM 1391 C CA . ALA A 1 184 ? -19.766 -30.812 -4.969 1 44.31 184 ALA A CA 1
ATOM 1392 C C . ALA A 1 184 ? -20.719 -30.234 -3.934 1 44.31 184 ALA A C 1
ATOM 1394 O O . ALA A 1 184 ? -20.531 -30.406 -2.729 1 44.31 184 ALA A O 1
ATOM 1395 N N . PRO A 1 185 ? -21.375 -29.125 -4.27 1 47.09 185 PRO A N 1
ATOM 1396 C CA . PRO A 1 185 ? -22.438 -28.781 -3.318 1 47.09 185 PRO A CA 1
ATOM 1397 C C . PRO A 1 185 ? -23.078 -30 -2.676 1 47.09 185 PRO A C 1
ATOM 1399 O O . PRO A 1 185 ? -23.422 -30.969 -3.373 1 47.09 185 PRO A O 1
ATOM 1402 N N . PRO A 1 186 ? -22.734 -30.391 -1.46 1 41.47 186 PRO A N 1
ATOM 1403 C CA . PRO A 1 186 ? -23.469 -31.562 -0.967 1 41.47 186 PRO A CA 1
ATOM 1404 C C . PRO A 1 186 ? -24.922 -31.562 -1.41 1 41.47 186 PRO A C 1
ATOM 1406 O O . PRO A 1 186 ? -25.484 -30.516 -1.751 1 41.47 186 PRO A O 1
ATOM 1409 N N . SER A 1 187 ? -25.422 -32.75 -1.797 1 39.56 187 SER A N 1
ATOM 1410 C CA . SER A 1 187 ? -26.828 -33.031 -2.092 1 39.56 187 SER A CA 1
ATOM 1411 C C . SER A 1 187 ? -27.75 -32.219 -1.21 1 39.56 187 SER A C 1
ATOM 1413 O O . SER A 1 187 ? -28.969 -32.188 -1.429 1 39.56 187 SER A O 1
ATOM 1415 N N . SER A 1 188 ? -27.359 -31.938 0.059 1 43.31 188 SER A N 1
ATOM 1416 C CA . SER A 1 188 ? -28.328 -31.406 1.027 1 43.31 188 SER A CA 1
ATOM 1417 C C . SER A 1 188 ? -28.625 -29.938 0.754 1 43.31 188 SER A C 1
ATOM 1419 O O . SER A 1 188 ? -29.438 -29.328 1.449 1 43.31 188 SER A O 1
ATOM 1421 N N . GLY A 1 189 ? -28.516 -29.328 -0.469 1 54.66 189 GLY A N 1
ATOM 1422 C CA . GLY A 1 189 ? -29.016 -28.031 -0.869 1 54.66 189 GLY A CA 1
ATOM 1423 C C . GLY A 1 189 ? -28.281 -26.875 -0.207 1 54.66 189 GLY A C 1
ATOM 1424 O O . GLY A 1 189 ? -28.516 -25.719 -0.53 1 54.66 189 GLY A O 1
ATOM 1425 N N . ILE A 1 190 ? -27.609 -27.125 0.985 1 57.12 190 ILE A N 1
ATOM 1426 C CA . ILE A 1 190 ? -27 -26.031 1.732 1 57.12 190 ILE A CA 1
ATOM 1427 C C . ILE A 1 190 ? -25.594 -25.766 1.204 1 57.12 190 ILE A C 1
ATOM 1429 O O . ILE A 1 190 ? -24.781 -26.703 1.088 1 57.12 190 ILE A O 1
ATOM 1433 N N . ASP A 1 191 ? -25.344 -24.578 0.766 1 78.19 191 ASP A N 1
ATOM 1434 C CA . ASP A 1 191 ? -24.047 -24.141 0.264 1 78.19 191 ASP A CA 1
ATOM 1435 C C . ASP A 1 191 ? -23.031 -24.016 1.399 1 78.19 191 ASP A C 1
ATOM 1437 O O . ASP A 1 191 ? -22.734 -22.906 1.854 1 78.19 191 ASP A O 1
ATOM 1441 N N . ILE A 1 192 ? -22.484 -25.188 1.904 1 78.75 192 ILE A N 1
ATOM 1442 C CA . ILE A 1 192 ? -21.594 -25.266 3.053 1 78.75 192 ILE A CA 1
ATOM 1443 C C . ILE A 1 192 ? -20.312 -24.484 2.76 1 78.75 192 ILE A C 1
ATOM 1445 O O . ILE A 1 192 ? -19.766 -23.812 3.637 1 78.75 192 ILE A O 1
ATOM 1449 N N . LEU A 1 193 ? -19.953 -24.547 1.551 1 86.19 193 LEU A N 1
ATOM 1450 C CA . LEU A 1 193 ? -18.719 -23.859 1.191 1 86.19 193 LEU A CA 1
ATOM 1451 C C . LEU A 1 193 ? -18.891 -22.344 1.242 1 86.19 193 LEU A C 1
ATOM 1453 O O . LEU A 1 193 ? -18.062 -21.625 1.794 1 86.19 193 LEU A O 1
ATOM 1457 N N . GLY A 1 194 ? -20.047 -21.922 0.672 1 89.5 194 GLY A N 1
ATOM 1458 C CA . GLY A 1 194 ? -20.312 -20.5 0.704 1 89.5 194 GLY A CA 1
ATOM 1459 C C . GLY A 1 194 ? -20.469 -19.953 2.109 1 89.5 194 GLY A C 1
ATOM 1460 O O . GLY A 1 194 ? -19.969 -18.875 2.424 1 89.5 194 GLY A O 1
ATOM 1461 N N . LEU A 1 195 ? -21.109 -20.766 2.924 1 89.38 195 LEU A N 1
ATOM 1462 C CA . LEU A 1 195 ? -21.312 -20.375 4.312 1 89.38 195 LEU A CA 1
ATOM 1463 C C . LEU A 1 195 ? -19.984 -20.344 5.07 1 89.38 195 LEU A C 1
ATOM 1465 O O . LEU A 1 195 ? -19.766 -19.438 5.887 1 89.38 195 LEU A O 1
ATOM 1469 N N . GLY A 1 196 ? -19.219 -21.281 4.773 1 89.31 196 GLY A N 1
ATOM 1470 C CA . GLY A 1 196 ? -17.906 -21.328 5.422 1 89.31 196 GLY A CA 1
ATOM 1471 C C . GLY A 1 196 ? -17.016 -20.172 5.055 1 89.31 196 GLY A C 1
ATOM 1472 O O . GLY A 1 196 ? -16.375 -19.562 5.926 1 89.31 196 GLY A O 1
ATOM 1473 N N . VAL A 1 197 ? -17.016 -19.797 3.807 1 92.38 197 VAL A N 1
ATOM 1474 C CA . VAL A 1 197 ? -16.172 -18.719 3.316 1 92.38 197 VAL A CA 1
ATOM 1475 C C . VAL A 1 197 ? -16.641 -17.391 3.922 1 92.38 197 VAL A C 1
ATOM 1477 O O . VAL A 1 197 ? -15.828 -16.578 4.375 1 92.38 197 VAL A O 1
ATOM 1480 N N . SER A 1 198 ? -17.922 -17.234 3.92 1 94.38 198 SER A N 1
ATOM 1481 C CA . SER A 1 198 ? -18.469 -16 4.473 1 94.38 198 SER A CA 1
ATOM 1482 C C . SER A 1 198 ? -18.156 -15.875 5.961 1 94.38 198 SER A C 1
ATOM 1484 O O . SER A 1 198 ? -17.812 -14.789 6.434 1 94.38 198 SER A O 1
ATOM 1486 N N . THR A 1 199 ? -18.281 -16.969 6.68 1 93.56 199 THR A N 1
ATOM 1487 C CA . THR A 1 199 ? -18.031 -16.969 8.117 1 93.56 199 THR A CA 1
ATOM 1488 C C . THR A 1 199 ? -16.562 -16.625 8.406 1 93.56 199 THR A C 1
ATOM 1490 O O . THR A 1 199 ? -16.281 -15.812 9.289 1 93.56 199 THR A O 1
ATOM 1493 N N . VAL A 1 200 ? -15.703 -17.172 7.672 1 93.94 200 VAL A N 1
ATOM 1494 C CA . VAL A 1 200 ? -14.281 -16.953 7.891 1 93.94 200 VAL A CA 1
ATOM 1495 C C . VAL A 1 200 ? -13.914 -15.516 7.547 1 93.94 200 VAL A C 1
ATOM 1497 O O . VAL A 1 200 ? -13.156 -14.867 8.273 1 93.94 200 VAL A O 1
ATOM 1500 N N . ILE A 1 201 ? -14.43 -15.039 6.445 1 95.56 201 ILE A N 1
ATOM 1501 C CA . ILE A 1 201 ? -14.133 -13.672 6.035 1 95.56 201 ILE A CA 1
ATOM 1502 C C . ILE A 1 201 ? -14.656 -12.695 7.078 1 95.56 201 ILE A C 1
ATOM 1504 O O . ILE A 1 201 ? -13.969 -11.742 7.449 1 95.56 201 ILE A O 1
ATOM 1508 N N . THR A 1 202 ? -15.859 -12.938 7.562 1 96.69 202 THR A N 1
ATOM 1509 C CA . THR A 1 202 ? -16.453 -12.047 8.555 1 96.69 202 THR A CA 1
ATOM 1510 C C . THR A 1 202 ? -15.648 -12.086 9.852 1 96.69 202 THR A C 1
ATOM 1512 O O . THR A 1 202 ? -15.469 -11.055 10.508 1 96.69 202 THR A O 1
ATOM 1515 N N . LEU A 1 203 ? -15.203 -13.203 10.203 1 95.88 203 LEU A N 1
ATOM 1516 C CA . LEU A 1 203 ? -14.352 -13.328 11.383 1 95.88 203 LEU A CA 1
ATOM 1517 C C . LEU A 1 203 ? -13.062 -12.539 11.211 1 95.88 203 LEU A C 1
ATOM 1519 O O . LEU A 1 203 ? -12.656 -11.797 12.109 1 95.88 203 LEU A O 1
ATOM 1523 N N . GLN A 1 204 ? -12.469 -12.734 10.102 1 94.81 204 GLN A N 1
ATOM 1524 C CA . GLN A 1 204 ? -11.211 -12.039 9.82 1 94.81 204 GLN A CA 1
ATOM 1525 C C . GLN A 1 204 ? -11.422 -10.523 9.766 1 94.81 204 GLN A C 1
ATOM 1527 O O . GLN A 1 204 ? -10.602 -9.758 10.266 1 94.81 204 GLN A O 1
ATOM 1532 N N . VAL A 1 205 ? -12.492 -10.109 9.117 1 96.62 205 VAL A N 1
ATOM 1533 C CA . VAL A 1 205 ? -12.828 -8.695 9.031 1 96.62 205 VAL A CA 1
ATOM 1534 C C . VAL A 1 205 ? -12.992 -8.109 10.43 1 96.62 205 VAL A C 1
ATOM 1536 O O . VAL A 1 205 ? -12.508 -7.012 10.711 1 96.62 205 VAL A O 1
ATOM 1539 N N . GLY A 1 206 ? -13.68 -8.875 11.242 1 97.12 206 GLY A N 1
ATOM 1540 C CA . GLY A 1 206 ? -13.852 -8.445 12.617 1 97.12 206 GLY A CA 1
ATOM 1541 C C . GLY A 1 206 ? -12.547 -8.352 13.383 1 97.12 206 GLY A C 1
ATOM 1542 O O . GLY A 1 206 ? -12.297 -7.367 14.086 1 97.12 206 GLY A O 1
ATOM 1543 N N . LEU A 1 207 ? -11.727 -9.266 13.195 1 94.88 207 LEU A N 1
ATOM 1544 C CA . LEU A 1 207 ? -10.453 -9.305 13.898 1 94.88 207 LEU A CA 1
ATOM 1545 C C . LEU A 1 207 ? -9.523 -8.195 13.414 1 94.88 207 LEU A C 1
ATOM 1547 O O . LEU A 1 207 ? -8.891 -7.516 14.219 1 94.88 207 LEU A O 1
ATOM 1551 N N . ILE A 1 208 ? -9.461 -8.047 12.164 1 92.38 208 ILE A N 1
ATOM 1552 C CA . ILE A 1 208 ? -8.578 -7.043 11.578 1 92.38 208 ILE A CA 1
ATOM 1553 C C . ILE A 1 208 ? -9.039 -5.648 11.992 1 92.38 208 ILE A C 1
ATOM 1555 O O . ILE A 1 208 ? -8.234 -4.82 12.414 1 92.38 208 ILE A O 1
ATOM 1559 N N . SER A 1 209 ? -10.328 -5.371 11.844 1 95.75 209 SER A N 1
ATOM 1560 C CA . SER A 1 209 ? -10.859 -4.074 12.258 1 95.75 209 SER A CA 1
ATOM 1561 C C . SER A 1 209 ? -10.609 -3.82 13.742 1 95.75 209 SER A C 1
ATOM 1563 O O . SER A 1 209 ? -10.25 -2.711 14.133 1 95.75 209 SER A O 1
ATOM 1565 N N . PHE A 1 210 ? -10.812 -4.848 14.516 1 95.12 210 PHE A N 1
ATOM 1566 C CA . PHE A 1 210 ? -10.594 -4.734 15.953 1 95.12 210 PHE A CA 1
ATOM 1567 C C . PHE A 1 210 ? -9.133 -4.418 16.266 1 95.12 210 PHE A C 1
ATOM 1569 O O . PHE A 1 210 ? -8.844 -3.531 17.062 1 95.12 210 PHE A O 1
ATOM 1576 N N . LEU A 1 211 ? -8.242 -5.031 15.602 1 89.69 211 LEU A N 1
ATOM 1577 C CA . LEU A 1 211 ? -6.816 -4.848 15.836 1 89.69 211 LEU A CA 1
ATOM 1578 C C . LEU A 1 211 ? -6.359 -3.477 15.344 1 89.69 211 LEU A C 1
ATOM 1580 O O . LEU A 1 211 ? -5.512 -2.84 15.969 1 89.69 211 LEU A O 1
ATOM 1584 N N . LEU A 1 212 ? -6.879 -3.059 14.266 1 88.12 212 LEU A N 1
ATOM 1585 C CA . LEU A 1 212 ? -6.543 -1.729 13.766 1 88.12 212 LEU A CA 1
ATOM 1586 C C . LEU A 1 212 ? -6.945 -0.654 14.773 1 88.12 212 LEU A C 1
ATOM 1588 O O . LEU A 1 212 ? -6.211 0.314 14.977 1 88.12 212 LEU A O 1
ATOM 1592 N N . GLY A 1 213 ? -8.133 -0.824 15.352 1 89.81 213 GLY A N 1
ATOM 1593 C CA . GLY A 1 213 ? -8.578 0.11 16.375 1 89.81 213 GLY A CA 1
ATOM 1594 C C . GLY A 1 213 ? -7.781 0.015 17.656 1 89.81 213 GLY A C 1
ATOM 1595 O O . GLY A 1 213 ? -7.434 1.035 18.25 1 89.81 213 GLY A O 1
ATOM 1596 N N . PHE A 1 214 ? -7.461 -1.164 17.984 1 87 214 PHE A N 1
ATOM 1597 C CA . PHE A 1 214 ? -6.734 -1.427 19.219 1 87 214 PHE A CA 1
ATOM 1598 C C . PHE A 1 214 ? -5.336 -0.818 19.156 1 87 214 PHE A C 1
ATOM 1600 O O . PHE A 1 214 ? -4.848 -0.281 20.156 1 87 214 PHE A O 1
ATOM 1607 N N . PHE A 1 215 ? -4.734 -0.827 17.953 1 79.69 215 PHE A N 1
ATOM 1608 C CA . PHE A 1 215 ? -3.396 -0.275 17.781 1 79.69 215 PHE A CA 1
ATOM 1609 C C . PHE A 1 215 ? -3.463 1.188 17.359 1 79.69 215 PHE A C 1
ATOM 1611 O O . PHE A 1 215 ? -2.455 1.77 16.953 1 79.69 215 PHE A O 1
ATOM 1618 N N . ARG A 1 216 ? -4.633 1.755 17.359 1 82.62 216 ARG A N 1
ATOM 1619 C CA . ARG A 1 216 ? -4.883 3.176 17.141 1 82.62 216 ARG A CA 1
ATOM 1620 C C . ARG A 1 216 ? -4.496 3.588 15.727 1 82.62 216 ARG A C 1
ATOM 1622 O O . ARG A 1 216 ? -3.822 4.602 15.531 1 82.62 216 ARG A O 1
ATOM 1629 N N . LEU A 1 217 ? -4.902 2.73 14.844 1 80.25 217 LEU A N 1
ATOM 1630 C CA . LEU A 1 217 ? -4.652 3.035 13.438 1 80.25 217 LEU A CA 1
ATOM 1631 C C . LEU A 1 217 ? -5.902 3.609 12.781 1 80.25 217 LEU A C 1
ATOM 1633 O O . LEU A 1 217 ? -6.129 3.395 11.586 1 80.25 217 LEU A O 1
ATOM 1637 N N . GLY A 1 218 ? -6.719 4.23 13.562 1 81.75 218 GLY A N 1
ATOM 1638 C CA . GLY A 1 218 ? -7.926 4.852 13.039 1 81.75 218 GLY A CA 1
ATOM 1639 C C . GLY A 1 218 ? -7.645 6.012 12.109 1 81.75 218 GLY A C 1
ATOM 1640 O O . GLY A 1 218 ? -8.523 6.434 11.352 1 81.75 218 GLY A O 1
ATOM 1641 N N . PHE A 1 219 ? -6.363 6.449 11.969 1 77.69 219 PHE A N 1
ATOM 1642 C CA . PHE A 1 219 ? -5.996 7.586 11.133 1 77.69 219 PHE A CA 1
ATOM 1643 C C . PHE A 1 219 ? -5.965 7.188 9.656 1 77.69 219 PHE A C 1
ATOM 1645 O O . PHE A 1 219 ? -5.777 8.031 8.781 1 77.69 219 PHE A O 1
ATOM 1652 N N . ILE A 1 220 ? -6.301 5.969 9.352 1 78.88 220 ILE A N 1
ATOM 1653 C CA . ILE A 1 220 ? -6.262 5.461 7.984 1 78.88 220 ILE A CA 1
ATOM 1654 C C . ILE A 1 220 ? -7.285 6.203 7.125 1 78.88 220 ILE A C 1
ATOM 1656 O O . ILE A 1 220 ? -7.152 6.262 5.902 1 78.88 220 ILE A O 1
ATOM 1660 N N . ASP A 1 221 ? -8.258 6.742 7.73 1 74.44 221 ASP A N 1
ATOM 1661 C CA . ASP A 1 221 ? -9.289 7.461 6.98 1 74.44 221 ASP A CA 1
ATOM 1662 C C . ASP A 1 221 ? -8.695 8.664 6.258 1 74.44 221 ASP A C 1
ATOM 1664 O O . ASP A 1 221 ? -9.242 9.125 5.254 1 74.44 221 ASP A O 1
ATOM 1668 N N . VAL A 1 222 ? -7.512 9.211 6.762 1 69.75 222 VAL A N 1
ATOM 1669 C CA . VAL A 1 222 ? -6.902 10.414 6.207 1 69.75 222 VAL A CA 1
ATOM 1670 C C . VAL A 1 222 ? -6.051 10.047 4.992 1 69.75 222 VAL A C 1
ATOM 1672 O O . VAL A 1 222 ? -5.738 10.914 4.168 1 69.75 222 VAL A O 1
ATOM 1675 N N . VAL A 1 223 ? -5.855 8.773 4.852 1 68.56 223 VAL A N 1
ATOM 1676 C CA . VAL A 1 223 ? -4.887 8.359 3.848 1 68.56 223 VAL A CA 1
ATOM 1677 C C . VAL A 1 223 ? -5.59 8.117 2.516 1 68.56 223 VAL A C 1
ATOM 1679 O O . VAL A 1 223 ? -4.965 8.18 1.454 1 68.56 223 VAL A O 1
ATOM 1682 N N . LEU A 1 224 ? -6.875 7.867 2.59 1 73.19 224 LEU A N 1
ATOM 1683 C CA . LEU A 1 224 ? -7.57 7.609 1.332 1 73.19 224 LEU A CA 1
ATOM 1684 C C . LEU A 1 224 ? -8.086 8.906 0.721 1 73.19 224 LEU A C 1
ATOM 1686 O O . LEU A 1 224 ? -8.945 9.57 1.302 1 73.19 224 LEU A O 1
ATOM 1690 N N . SER A 1 225 ? -7.508 9.312 -0.425 1 79.06 225 SER A N 1
ATOM 1691 C CA . SER A 1 225 ? -7.918 10.531 -1.111 1 79.06 225 SER A CA 1
ATOM 1692 C C . SER A 1 225 ? -9.344 10.422 -1.63 1 79.06 225 SER A C 1
ATOM 1694 O O . SER A 1 225 ? -9.836 9.32 -1.896 1 79.06 225 SER A O 1
ATOM 1696 N N . ARG A 1 226 ? -9.992 11.469 -1.718 1 81 226 ARG A N 1
ATOM 1697 C CA . ARG A 1 226 ? -11.352 11.508 -2.252 1 81 226 ARG A CA 1
ATOM 1698 C C . ARG A 1 226 ? -11.383 11.031 -3.701 1 81 226 ARG A C 1
ATOM 1700 O O . ARG A 1 226 ? -12.367 10.43 -4.141 1 81 226 ARG A O 1
ATOM 1707 N N . ALA A 1 227 ? -10.367 11.367 -4.371 1 85.94 227 ALA A N 1
ATOM 1708 C CA . ALA A 1 227 ? -10.273 10.953 -5.77 1 85.94 227 ALA A CA 1
ATOM 1709 C C . ALA A 1 227 ? -10.234 9.43 -5.891 1 85.94 227 ALA A C 1
ATOM 1711 O O . ALA A 1 227 ? -10.922 8.852 -6.73 1 85.94 227 ALA A O 1
ATOM 1712 N N . LEU A 1 228 ? -9.414 8.805 -5.043 1 86.25 228 LEU A N 1
ATOM 1713 C CA . LEU A 1 228 ? -9.312 7.352 -5.035 1 86.25 228 LEU A CA 1
ATOM 1714 C C . LEU A 1 228 ? -10.656 6.719 -4.672 1 86.25 228 LEU A C 1
ATOM 1716 O O . LEU A 1 228 ? -11.086 5.762 -5.312 1 86.25 228 LEU A O 1
ATOM 1720 N N . LEU A 1 229 ? -11.32 7.246 -3.725 1 84.31 229 LEU A N 1
ATOM 1721 C CA . LEU A 1 229 ? -12.602 6.711 -3.268 1 84.31 229 LEU A CA 1
ATOM 1722 C C . LEU A 1 229 ? -13.656 6.828 -4.359 1 84.31 229 LEU A C 1
ATOM 1724 O O . LEU A 1 229 ? -14.469 5.918 -4.539 1 84.31 229 LEU A O 1
ATOM 1728 N N . ARG A 1 230 ? -13.648 7.934 -4.996 1 88.94 230 ARG A N 1
ATOM 1729 C CA . ARG A 1 230 ? -14.609 8.125 -6.074 1 88.94 230 ARG A CA 1
ATOM 1730 C C . ARG A 1 230 ? -14.375 7.133 -7.207 1 88.94 230 ARG A C 1
ATOM 1732 O O . ARG A 1 230 ? -15.32 6.598 -7.781 1 88.94 230 ARG A O 1
ATOM 1739 N N . GLY A 1 231 ? -13.078 6.992 -7.586 1 89.88 231 GLY A N 1
ATOM 1740 C CA . GLY A 1 231 ? -12.758 5.984 -8.586 1 89.88 231 GLY A CA 1
ATOM 1741 C C . GLY A 1 231 ? -13.203 4.59 -8.188 1 89.88 231 GLY A C 1
ATOM 1742 O O . GLY A 1 231 ? -13.742 3.844 -9.008 1 89.88 231 GLY A O 1
ATOM 1743 N N . PHE A 1 232 ? -13.039 4.289 -6.941 1 87.44 232 PHE A N 1
ATOM 1744 C CA . PHE A 1 232 ? -13.406 2.988 -6.398 1 87.44 232 PHE A CA 1
ATOM 1745 C C . PHE A 1 232 ? -14.922 2.811 -6.402 1 87.44 232 PHE A C 1
ATOM 1747 O O . PHE A 1 232 ? -15.438 1.796 -6.883 1 87.44 232 PHE A O 1
ATOM 1754 N N . ILE A 1 233 ? -15.641 3.764 -5.879 1 88.25 233 ILE A N 1
ATOM 1755 C CA . ILE A 1 233 ? -17.094 3.689 -5.789 1 88.25 233 ILE A CA 1
ATOM 1756 C C . ILE A 1 233 ? -17.703 3.576 -7.191 1 88.25 233 ILE A C 1
ATOM 1758 O O . ILE A 1 233 ? -18.641 2.809 -7.41 1 88.25 233 ILE A O 1
ATOM 1762 N N . SER A 1 234 ? -17.156 4.324 -8.102 1 92.69 234 SER A N 1
ATOM 1763 C CA . SER A 1 234 ? -17.625 4.266 -9.477 1 92.69 234 SER A CA 1
ATOM 1764 C C . SER A 1 234 ? -17.375 2.891 -10.086 1 92.69 234 SER A C 1
ATOM 1766 O O . SER A 1 234 ? -18.219 2.365 -10.812 1 92.69 234 SER A O 1
ATOM 1768 N N . ALA A 1 235 ? -16.234 2.365 -9.836 1 91.81 235 ALA A N 1
ATOM 1769 C CA . ALA A 1 235 ? -15.914 1.034 -10.344 1 91.81 235 ALA A CA 1
ATOM 1770 C C . ALA A 1 235 ? -16.844 -0.018 -9.75 1 91.81 235 ALA A C 1
ATOM 1772 O O . ALA A 1 235 ? -17.359 -0.878 -10.469 1 91.81 235 ALA A O 1
ATOM 1773 N N . VAL A 1 236 ? -17.031 0.032 -8.469 1 90 236 VAL A N 1
ATOM 1774 C CA . VAL A 1 236 ? -17.906 -0.91 -7.773 1 90 236 VAL A CA 1
ATOM 1775 C C . VAL A 1 236 ? -19.328 -0.788 -8.312 1 90 236 VAL A C 1
ATOM 1777 O O . VAL A 1 236 ? -20 -1.796 -8.531 1 90 236 VAL A O 1
ATOM 1780 N N . ALA A 1 237 ? -19.75 0.44 -8.469 1 93.06 237 ALA A N 1
ATOM 1781 C CA . ALA A 1 237 ? -21.094 0.676 -9 1 93.06 237 ALA A CA 1
ATOM 1782 C C . ALA A 1 237 ? -21.266 0.031 -10.367 1 93.06 237 ALA A C 1
ATOM 1784 O O . ALA A 1 237 ? -22.281 -0.607 -10.641 1 93.06 237 ALA A O 1
ATOM 1785 N N . LEU A 1 238 ? -20.328 0.181 -11.164 1 92.38 238 LEU A N 1
ATOM 1786 C CA . LEU A 1 238 ? -20.406 -0.39 -12.508 1 92.38 238 LEU A CA 1
ATOM 1787 C C . LEU A 1 238 ? -20.406 -1.914 -12.453 1 92.38 238 LEU A C 1
ATOM 1789 O O . LEU A 1 238 ? -21.156 -2.57 -13.18 1 92.38 238 LEU A O 1
ATOM 1793 N N . VAL A 1 239 ? -19.547 -2.459 -11.68 1 91.25 239 VAL A N 1
ATOM 1794 C CA . VAL A 1 239 ? -19.453 -3.91 -11.555 1 91.25 239 VAL A CA 1
ATOM 1795 C C . VAL A 1 239 ? -20.781 -4.465 -11.023 1 91.25 239 VAL A C 1
ATOM 1797 O O . VAL A 1 239 ? -21.266 -5.484 -11.508 1 91.25 239 VAL A O 1
ATOM 1800 N N . ILE A 1 240 ? -21.328 -3.795 -9.984 1 92.38 240 ILE A N 1
ATOM 1801 C CA . ILE A 1 240 ? -22.609 -4.215 -9.43 1 92.38 240 ILE A CA 1
ATOM 1802 C C . ILE A 1 240 ? -23.688 -4.121 -10.508 1 92.38 240 ILE A C 1
ATOM 1804 O O . ILE A 1 240 ? -24.531 -5.016 -10.633 1 92.38 240 ILE A O 1
ATOM 1808 N N . MET A 1 241 ? -23.641 -3.088 -11.227 1 93.75 241 MET A N 1
ATOM 1809 C CA . MET A 1 241 ? -24.625 -2.885 -12.281 1 93.75 241 MET A CA 1
ATOM 1810 C C . MET A 1 241 ? -24.594 -4.027 -13.289 1 93.75 241 MET A C 1
ATOM 1812 O O . MET A 1 241 ? -25.625 -4.578 -13.648 1 93.75 241 MET A O 1
ATOM 1816 N N . VAL A 1 242 ? -23.438 -4.383 -13.672 1 91.5 242 VAL A N 1
ATOM 1817 C CA . VAL A 1 242 ? -23.281 -5.457 -14.641 1 91.5 242 VAL A CA 1
ATOM 1818 C C . VAL A 1 242 ? -23.766 -6.777 -14.047 1 91.5 242 VAL A C 1
ATOM 1820 O O . VAL A 1 242 ? -24.453 -7.551 -14.711 1 91.5 242 VAL A O 1
ATOM 1823 N N . GLU A 1 243 ? -23.438 -6.996 -12.836 1 88.75 243 GLU A N 1
ATOM 1824 C CA . GLU A 1 243 ? -23.828 -8.227 -12.148 1 88.75 243 GLU A CA 1
ATOM 1825 C C . GLU A 1 243 ? -25.344 -8.32 -12.008 1 88.75 243 GLU A C 1
ATOM 1827 O O . GLU A 1 243 ? -25.906 -9.414 -12.023 1 88.75 243 GLU A O 1
ATOM 1832 N N . GLN A 1 244 ? -25.969 -7.191 -11.852 1 91.62 244 GLN A N 1
ATOM 1833 C CA . GLN A 1 244 ? -27.406 -7.199 -11.617 1 91.62 244 GLN A CA 1
ATOM 1834 C C . GLN A 1 244 ? -28.188 -7.199 -12.93 1 91.62 244 GLN A C 1
ATOM 1836 O O . GLN A 1 244 ? -29.297 -7.723 -13 1 91.62 244 GLN A O 1
ATOM 1841 N N . LEU A 1 245 ? -27.609 -6.664 -13.969 1 92.81 245 LEU A N 1
ATOM 1842 C CA . LEU A 1 245 ? -28.281 -6.652 -15.266 1 92.81 245 LEU A CA 1
ATOM 1843 C C . LEU A 1 245 ? -28.453 -8.07 -15.797 1 92.81 245 LEU A C 1
ATOM 1845 O O . LEU A 1 245 ? -29.391 -8.344 -16.547 1 92.81 245 LEU A O 1
ATOM 1849 N N . ILE A 1 246 ? -27.688 -8.984 -15.383 1 91.5 246 ILE A N 1
ATOM 1850 C CA . ILE A 1 246 ? -27.734 -10.359 -15.859 1 91.5 246 ILE A CA 1
ATOM 1851 C C . ILE A 1 246 ? -29.016 -11.031 -15.391 1 91.5 246 ILE A C 1
ATOM 1853 O O . ILE A 1 246 ? -29.812 -11.516 -16.203 1 91.5 246 ILE A O 1
ATOM 1857 N N . PRO A 1 247 ? -29.297 -11.008 -14.125 1 90.69 247 PRO A N 1
ATOM 1858 C CA . PRO A 1 247 ? -30.578 -11.578 -13.703 1 90.69 247 PRO A CA 1
ATOM 1859 C C . PRO A 1 247 ? -31.781 -10.742 -14.148 1 90.69 247 PRO A C 1
ATOM 1861 O O . PRO A 1 247 ? -32.875 -11.281 -14.352 1 90.69 247 PRO A O 1
ATOM 1864 N N . MET A 1 248 ? -31.594 -9.484 -14.273 1 93.81 248 MET A N 1
ATOM 1865 C CA . MET A 1 248 ? -32.688 -8.625 -14.695 1 93.81 248 MET A CA 1
ATOM 1866 C C . MET A 1 248 ? -33.125 -8.953 -16.125 1 93.81 248 MET A C 1
ATOM 1868 O O . MET A 1 248 ? -34.312 -8.828 -16.469 1 93.81 248 MET A O 1
ATOM 1872 N N . PHE A 1 249 ? -32.156 -9.477 -16.938 1 93.31 249 PHE A N 1
ATOM 1873 C CA . PHE A 1 249 ? -32.469 -9.891 -18.297 1 93.31 249 PHE A CA 1
ATOM 1874 C C . PHE A 1 249 ? -32.75 -11.383 -18.359 1 93.31 249 PHE A C 1
ATOM 1876 O O . PHE A 1 249 ? -33.062 -11.922 -19.422 1 93.31 249 PHE A O 1
ATOM 1883 N N . GLY A 1 250 ? -32.719 -12.016 -17.234 1 91.31 250 GLY A N 1
ATOM 1884 C CA . GLY A 1 250 ? -33 -13.438 -17.156 1 91.31 250 GLY A CA 1
ATOM 1885 C C . GLY A 1 250 ? -31.906 -14.297 -17.766 1 91.31 250 GLY A C 1
ATOM 1886 O O . GLY A 1 250 ? -32.188 -15.344 -18.344 1 91.31 250 GLY A O 1
ATOM 1887 N N . LEU A 1 251 ? -30.688 -13.859 -17.719 1 89.88 251 LEU A N 1
ATOM 1888 C CA . LEU A 1 251 ? -29.578 -14.539 -18.375 1 89.88 251 LEU A CA 1
ATOM 1889 C C . LEU A 1 251 ? -28.766 -15.336 -17.359 1 89.88 251 LEU A C 1
ATOM 1891 O O . LEU A 1 251 ? -27.641 -15.75 -17.641 1 89.88 251 LEU A O 1
ATOM 1895 N N . THR A 1 252 ? -29.25 -15.602 -16.219 1 86.5 252 THR A N 1
ATOM 1896 C CA . THR A 1 252 ? -28.516 -16.25 -15.133 1 86.5 252 THR A CA 1
ATOM 1897 C C . THR A 1 252 ? -28.078 -17.656 -15.539 1 86.5 252 THR A C 1
ATOM 1899 O O . THR A 1 252 ? -26.953 -18.062 -15.281 1 86.5 252 THR A O 1
ATOM 1902 N N . ALA A 1 253 ? -28.953 -18.359 -16.156 1 83.25 253 ALA A N 1
ATOM 1903 C CA . ALA A 1 253 ? -28.656 -19.719 -16.578 1 83.25 253 ALA A CA 1
ATOM 1904 C C . ALA A 1 253 ? -27.562 -19.734 -17.641 1 83.25 253 ALA A C 1
ATOM 1906 O O . ALA A 1 253 ? -26.672 -20.578 -17.609 1 83.25 253 ALA A O 1
ATOM 1907 N N . LEU A 1 254 ? -27.641 -18.812 -18.516 1 85.94 254 LEU A N 1
ATOM 1908 C CA . LEU A 1 254 ? -26.641 -18.719 -19.578 1 85.94 254 LEU A CA 1
ATOM 1909 C C . LEU A 1 254 ? -25.297 -18.281 -19.031 1 85.94 254 LEU A C 1
ATOM 1911 O O . LEU A 1 254 ? -24.25 -18.734 -19.516 1 85.94 254 LEU A O 1
ATOM 1915 N N . MET A 1 255 ? -25.312 -17.438 -18.094 1 85.56 255 MET A N 1
ATOM 1916 C CA . MET A 1 255 ? -24.094 -16.953 -17.484 1 85.56 255 MET A CA 1
ATOM 1917 C C . MET A 1 255 ? -23.375 -18.062 -16.734 1 85.56 255 MET A C 1
ATOM 1919 O O . MET A 1 255 ? -22.141 -18.141 -16.75 1 85.56 255 MET A O 1
ATOM 1923 N N . ARG A 1 256 ? -24.109 -18.875 -16.094 1 78.44 256 ARG A N 1
ATOM 1924 C CA . ARG A 1 256 ? -23.516 -20 -15.375 1 78.44 256 ARG A CA 1
ATOM 1925 C C . ARG A 1 256 ? -22.797 -20.953 -16.328 1 78.44 256 ARG A C 1
ATOM 1927 O O . ARG A 1 256 ? -21.766 -21.516 -15.977 1 78.44 256 ARG A O 1
ATOM 1934 N N . ALA A 1 257 ? -23.281 -21 -17.469 1 78.81 257 ALA A N 1
ATOM 1935 C CA . ALA A 1 257 ? -22.688 -21.859 -18.484 1 78.81 257 ALA A CA 1
ATOM 1936 C C . ALA A 1 257 ? -21.422 -21.219 -19.062 1 78.81 257 ALA A C 1
ATOM 1938 O O . ALA A 1 257 ? -20.438 -21.922 -19.328 1 78.81 257 ALA A O 1
ATOM 1939 N N . ALA A 1 258 ? -21.438 -20.016 -19.266 1 78.69 258 ALA A N 1
ATOM 1940 C CA . ALA A 1 258 ? -20.312 -19.312 -19.859 1 78.69 258 ALA A CA 1
ATOM 1941 C C . ALA A 1 258 ? -19.188 -19.125 -18.844 1 78.69 258 ALA A C 1
ATOM 1943 O O . ALA A 1 258 ? -18 -19.172 -19.203 1 78.69 258 ALA A O 1
ATOM 1944 N N . ASP A 1 259 ? -19.484 -19.016 -17.656 1 75.62 259 ASP A N 1
ATOM 1945 C CA . ASP A 1 259 ? -18.609 -18.922 -16.484 1 75.62 259 ASP A CA 1
ATOM 1946 C C . ASP A 1 259 ? -17.469 -17.922 -16.719 1 75.62 259 ASP A C 1
ATOM 1948 O O . ASP A 1 259 ? -16.297 -18.266 -16.594 1 75.62 259 ASP A O 1
ATOM 1952 N N . PRO A 1 260 ? -17.906 -16.719 -17.094 1 76.56 260 PRO A N 1
ATOM 1953 C CA . PRO A 1 260 ? -16.844 -15.719 -17.25 1 76.56 260 PRO A CA 1
ATOM 1954 C C . PRO A 1 260 ? -16.141 -15.398 -15.93 1 76.56 260 PRO A C 1
ATOM 1956 O O . PRO A 1 260 ? -16.766 -15.375 -14.875 1 76.56 260 PRO A O 1
ATOM 1959 N N . GLU A 1 261 ? -14.797 -15.195 -16 1 70.12 261 GLU A N 1
ATOM 1960 C CA . GLU A 1 261 ? -14.008 -14.992 -14.797 1 70.12 261 GLU A CA 1
ATOM 1961 C C . GLU A 1 261 ? -13.852 -13.508 -14.484 1 70.12 261 GLU A C 1
ATOM 1963 O O . GLU A 1 261 ? -13.859 -13.109 -13.312 1 70.12 261 GLU A O 1
ATOM 1968 N N . HIS A 1 262 ? -13.836 -12.641 -15.492 1 75.81 262 HIS A N 1
ATOM 1969 C CA . HIS A 1 262 ? -13.523 -11.234 -15.281 1 75.81 262 HIS A CA 1
ATOM 1970 C C . HIS A 1 262 ? -14.711 -10.344 -15.617 1 75.81 262 HIS A C 1
ATOM 1972 O O . HIS A 1 262 ? -15.602 -10.75 -16.375 1 75.81 262 HIS A O 1
ATOM 1978 N N . THR A 1 263 ? -14.797 -9.18 -14.984 1 81.62 263 THR A N 1
ATOM 1979 C CA . THR A 1 263 ? -15.891 -8.234 -15.172 1 81.62 263 THR A CA 1
ATOM 1980 C C . THR A 1 263 ? -15.977 -7.781 -16.625 1 81.62 263 THR A C 1
ATOM 1982 O O . THR A 1 263 ? -17.062 -7.598 -17.156 1 81.62 263 THR A O 1
ATOM 1985 N N . PHE A 1 264 ? -14.828 -7.656 -17.188 1 80.44 264 PHE A N 1
ATOM 1986 C CA . PHE A 1 264 ? -14.812 -7.223 -18.578 1 80.44 264 PHE A CA 1
ATOM 1987 C C . PHE A 1 264 ? -15.492 -8.25 -19.469 1 80.44 264 PHE A C 1
ATOM 1989 O O . PHE A 1 264 ? -16.219 -7.891 -20.391 1 80.44 264 PHE A O 1
ATOM 1996 N N . GLU A 1 265 ? -15.312 -9.547 -19.234 1 83.12 265 GLU A N 1
ATOM 1997 C CA . GLU A 1 265 ? -15.961 -10.617 -19.984 1 83.12 265 GLU A CA 1
ATOM 1998 C C . GLU A 1 265 ? -17.469 -10.633 -19.75 1 83.12 265 GLU A C 1
ATOM 2000 O O . GLU A 1 265 ? -18.25 -10.938 -20.656 1 83.12 265 GLU A O 1
ATOM 2005 N N . LYS A 1 266 ? -17.859 -10.234 -18.594 1 87.62 266 LYS A N 1
ATOM 2006 C CA . LYS A 1 266 ? -19.281 -10.188 -18.266 1 87.62 266 LYS A CA 1
ATOM 2007 C C . LYS A 1 266 ? -19.984 -9.055 -19 1 87.62 266 LYS A C 1
ATOM 2009 O O . LYS A 1 266 ? -21.141 -9.188 -19.406 1 87.62 266 LYS A O 1
ATOM 2014 N N . VAL A 1 267 ? -19.25 -7.969 -19.125 1 87.81 267 VAL A N 1
ATOM 2015 C CA . VAL A 1 267 ? -19.797 -6.836 -19.875 1 87.81 267 VAL A CA 1
ATOM 2016 C C . VAL A 1 267 ? -20 -7.227 -21.328 1 87.81 267 VAL A C 1
ATOM 2018 O O . VAL A 1 267 ? -21.031 -6.91 -21.922 1 87.81 267 VAL A O 1
ATOM 2021 N N . MET A 1 268 ? -19.016 -7.938 -21.875 1 86.31 268 MET A N 1
ATOM 2022 C CA . MET A 1 268 ? -19.125 -8.383 -23.266 1 86.31 268 MET A CA 1
ATOM 2023 C C . MET A 1 268 ? -20.234 -9.406 -23.422 1 86.31 268 MET A C 1
ATOM 2025 O O . MET A 1 268 ? -20.953 -9.398 -24.438 1 86.31 268 MET A O 1
ATOM 2029 N N . PHE A 1 269 ? -20.344 -10.25 -22.422 1 89.25 269 PHE A N 1
ATOM 2030 C CA . PHE A 1 269 ? -21.422 -11.234 -22.406 1 89.25 269 PHE A CA 1
ATOM 2031 C C . PHE A 1 269 ? -22.781 -10.555 -22.438 1 89.25 269 PHE A C 1
ATOM 2033 O O . PHE A 1 269 ? -23.672 -10.969 -23.172 1 89.25 269 PHE A O 1
ATOM 2040 N N . LEU A 1 270 ? -22.922 -9.539 -21.688 1 90.06 270 LEU A N 1
ATOM 2041 C CA . LEU A 1 270 ? -24.188 -8.82 -21.578 1 90.06 270 LEU A CA 1
ATOM 2042 C C . LEU A 1 270 ? -24.531 -8.117 -22.891 1 90.06 270 LEU A C 1
ATOM 2044 O O . LEU A 1 270 ? -25.688 -8.125 -23.328 1 90.06 270 LEU A O 1
ATOM 2048 N N . VAL A 1 271 ? -23.547 -7.539 -23.516 1 88.75 271 VAL A N 1
ATOM 2049 C CA . VAL A 1 271 ? -23.75 -6.809 -24.766 1 88.75 271 VAL A CA 1
ATOM 2050 C C . VAL A 1 271 ? -24.172 -7.781 -25.859 1 88.75 271 VAL A C 1
ATOM 2052 O O . VAL A 1 271 ? -25.016 -7.457 -26.703 1 88.75 271 VAL A O 1
ATOM 2055 N N . GLU A 1 272 ? -23.641 -8.922 -25.781 1 88.19 272 GLU A N 1
ATOM 2056 C CA . GLU A 1 272 ? -23.891 -9.914 -26.828 1 88.19 272 GLU A CA 1
ATOM 2057 C C . GLU A 1 272 ? -25.234 -10.602 -26.609 1 88.19 272 GLU A C 1
ATOM 2059 O O . GLU A 1 272 ? -25.969 -10.867 -27.562 1 88.19 272 GLU A O 1
ATOM 2064 N N . HIS A 1 273 ? -25.672 -10.844 -25.375 1 88.94 273 HIS A N 1
ATOM 2065 C CA . HIS A 1 273 ? -26.781 -11.742 -25.125 1 88.94 273 HIS A CA 1
ATOM 2066 C C . HIS A 1 273 ? -27.984 -10.992 -24.578 1 88.94 273 HIS A C 1
ATOM 2068 O O . HIS A 1 273 ? -29.109 -11.516 -24.562 1 88.94 273 HIS A O 1
ATOM 2074 N N . ALA A 1 274 ? -27.844 -9.789 -24.109 1 85.88 274 ALA A N 1
ATOM 2075 C CA . ALA A 1 274 ? -28.922 -9.047 -23.469 1 85.88 274 ALA A CA 1
ATOM 2076 C C . ALA A 1 274 ? -30.078 -8.82 -24.438 1 85.88 274 ALA A C 1
ATOM 2078 O O . ALA A 1 274 ? -31.25 -8.859 -24.031 1 85.88 274 ALA A O 1
ATOM 2079 N N . PHE A 1 275 ? -29.766 -8.719 -25.719 1 86.25 275 PHE A N 1
ATOM 2080 C CA . PHE A 1 275 ? -30.812 -8.383 -26.672 1 86.25 275 PHE A CA 1
ATOM 2081 C C . PHE A 1 275 ? -31.266 -9.617 -27.438 1 86.25 275 PHE A C 1
ATOM 2083 O O . PHE A 1 275 ? -32.312 -9.609 -28.078 1 86.25 275 PHE A O 1
ATOM 2090 N N . THR A 1 276 ? -30.516 -10.727 -27.344 1 86.25 276 THR A N 1
ATOM 2091 C CA . THR A 1 276 ? -30.844 -11.883 -28.172 1 86.25 276 THR A CA 1
ATOM 2092 C C . THR A 1 276 ? -31.438 -13 -27.312 1 86.25 276 THR A C 1
ATOM 2094 O O . THR A 1 276 ? -32.344 -13.703 -27.766 1 86.25 276 THR A O 1
ATOM 2097 N N . GLN A 1 277 ? -31.016 -13.141 -26.109 1 87.94 277 GLN A N 1
ATOM 2098 C CA . GLN A 1 277 ? -31.422 -14.305 -25.328 1 87.94 277 GLN A CA 1
ATOM 2099 C C . GLN A 1 277 ? -32.125 -13.883 -24.031 1 87.94 277 GLN A C 1
ATOM 2101 O O . GLN A 1 277 ? -32.219 -14.664 -23.094 1 87.94 277 GLN A O 1
ATOM 2106 N N . SER A 1 278 ? -32.656 -12.703 -24.031 1 90.62 278 SER A N 1
ATOM 2107 C CA . SER A 1 278 ? -33.312 -12.227 -22.828 1 90.62 278 SER A CA 1
ATOM 2108 C C . SER A 1 278 ? -34.719 -12.852 -22.672 1 90.62 278 SER A C 1
ATOM 2110 O O . SER A 1 278 ? -35.375 -13.133 -23.672 1 90.62 278 SER A O 1
ATOM 2112 N N . LYS A 1 279 ? -35.062 -13.156 -21.453 1 92.06 279 LYS A N 1
ATOM 2113 C CA . LYS A 1 279 ? -36.406 -13.602 -21.141 1 92.06 279 LYS A CA 1
ATOM 2114 C C . LYS A 1 279 ? -37.375 -12.406 -21.016 1 92.06 279 LYS A C 1
ATOM 2116 O O . LYS A 1 279 ? -37.25 -11.617 -20.078 1 92.06 279 LYS A O 1
ATOM 2121 N N . TRP A 1 280 ? -38.312 -12.32 -21.75 1 91.62 280 TRP A N 1
ATOM 2122 C CA . TRP A 1 280 ? -39.156 -11.148 -21.875 1 91.62 280 TRP A CA 1
ATOM 2123 C C . TRP A 1 280 ? -39.938 -10.891 -20.578 1 91.62 280 TRP A C 1
ATOM 2125 O O . TRP A 1 280 ? -40.062 -9.75 -20.141 1 91.62 280 TRP A O 1
ATOM 2135 N N . LEU A 1 281 ? -40.469 -11.938 -19.969 1 92.88 281 LEU A N 1
ATOM 2136 C CA . LEU A 1 281 ? -41.25 -11.773 -18.75 1 92.88 281 LEU A CA 1
ATOM 2137 C C . LEU A 1 281 ? -40.375 -11.258 -17.609 1 92.88 281 LEU A C 1
ATOM 2139 O O . LEU A 1 281 ? -40.75 -10.32 -16.906 1 92.88 281 LEU A O 1
ATOM 2143 N N . THR A 1 282 ? -39.219 -11.867 -17.453 1 94.31 282 THR A N 1
ATOM 2144 C CA . THR A 1 282 ? -38.281 -11.469 -16.406 1 94.31 282 THR A CA 1
ATOM 2145 C C . THR A 1 282 ? -37.812 -10.039 -16.625 1 94.31 282 THR A C 1
ATOM 2147 O O . THR A 1 282 ? -37.688 -9.258 -15.672 1 94.31 282 THR A O 1
ATOM 2150 N N . THR A 1 283 ? -37.562 -9.688 -17.859 1 94.94 283 THR A N 1
ATOM 2151 C CA . THR A 1 283 ? -37.094 -8.359 -18.203 1 94.94 283 THR A CA 1
ATOM 2152 C C . THR A 1 283 ? -38.156 -7.305 -17.922 1 94.94 283 THR A C 1
ATOM 2154 O O . THR A 1 283 ? -37.844 -6.242 -17.375 1 94.94 283 THR A O 1
ATOM 2157 N N . THR A 1 284 ? -39.312 -7.605 -18.234 1 95.06 284 THR A N 1
ATOM 2158 C CA . THR A 1 284 ? -40.406 -6.66 -18.016 1 95.06 284 THR A CA 1
ATOM 2159 C C . THR A 1 284 ? -40.656 -6.457 -16.531 1 95.06 284 THR A C 1
ATOM 2161 O O . THR A 1 284 ? -40.844 -5.328 -16.078 1 95.06 284 THR A O 1
ATOM 2164 N N . ILE A 1 285 ? -40.656 -7.527 -15.805 1 95.5 285 ILE A N 1
ATOM 2165 C CA . ILE A 1 285 ? -40.875 -7.445 -14.367 1 95.5 285 ILE A CA 1
ATOM 2166 C C . ILE A 1 285 ? -39.781 -6.598 -13.727 1 95.5 285 ILE A C 1
ATOM 2168 O O . ILE A 1 285 ? -40.062 -5.723 -12.906 1 95.5 285 ILE A O 1
ATOM 2172 N N . SER A 1 286 ? -38.562 -6.852 -14.102 1 96.12 286 SER A N 1
ATOM 2173 C CA . SER A 1 286 ? -37.406 -6.188 -13.5 1 96.12 286 SER A CA 1
ATOM 2174 C C . SER A 1 286 ? -37.406 -4.695 -13.805 1 96.12 286 SER A C 1
ATOM 2176 O O . SER A 1 286 ? -37.219 -3.871 -12.906 1 96.12 286 SER A O 1
ATOM 2178 N N . PHE A 1 287 ? -37.656 -4.32 -14.984 1 95.81 287 PHE A N 1
ATOM 2179 C CA . PHE A 1 287 ? -37.594 -2.916 -15.367 1 95.81 287 PHE A CA 1
ATOM 2180 C C . PHE A 1 287 ? -38.812 -2.158 -14.914 1 95.81 287 PHE A C 1
ATOM 2182 O O . PHE A 1 287 ? -38.75 -0.954 -14.656 1 95.81 287 PHE A O 1
ATOM 2189 N N . THR A 1 288 ? -39.875 -2.916 -14.797 1 96.06 288 THR A N 1
ATOM 2190 C CA . THR A 1 288 ? -41.062 -2.297 -14.188 1 96.06 288 THR A CA 1
ATOM 2191 C C . THR A 1 288 ? -40.844 -2.051 -12.703 1 96.06 288 THR A C 1
ATOM 2193 O O . THR A 1 288 ? -41.25 -1.02 -12.164 1 96.06 288 THR A O 1
ATOM 2196 N N . ALA A 1 289 ? -40.25 -3.051 -12.078 1 95.94 289 ALA A N 1
ATOM 2197 C CA . ALA A 1 289 ? -39.938 -2.887 -10.664 1 95.94 289 ALA A CA 1
ATOM 2198 C C . ALA A 1 289 ? -38.969 -1.715 -10.461 1 95.94 289 ALA A C 1
ATOM 2200 O O . ALA A 1 289 ? -39.156 -0.896 -9.555 1 95.94 289 ALA A O 1
ATOM 2201 N N . LEU A 1 290 ? -37.938 -1.607 -11.273 1 95.62 290 LEU A N 1
ATOM 2202 C CA . LEU A 1 290 ? -37 -0.506 -11.195 1 95.62 290 LEU A CA 1
ATOM 2203 C C . LEU A 1 290 ? -37.688 0.828 -11.469 1 95.62 290 LEU A C 1
ATOM 2205 O O . LEU A 1 290 ? -37.438 1.806 -10.758 1 95.62 290 LEU A O 1
ATOM 2209 N N . GLY A 1 291 ? -38.469 0.856 -12.508 1 95.19 291 GLY A N 1
ATOM 2210 C CA . GLY A 1 291 ? -39.219 2.057 -12.828 1 95.19 291 GLY A CA 1
ATOM 2211 C C . GLY A 1 291 ? -40.125 2.508 -11.695 1 95.19 291 GLY A C 1
ATOM 2212 O O . GLY A 1 291 ? -40.219 3.705 -11.422 1 95.19 291 GLY A O 1
ATOM 2213 N N . SER A 1 292 ? -40.781 1.557 -11.047 1 94.81 292 SER A N 1
ATOM 2214 C CA . SER A 1 292 ? -41.656 1.864 -9.914 1 94.81 292 SER A CA 1
ATOM 2215 C C . SER A 1 292 ? -40.844 2.436 -8.75 1 94.81 292 SER A C 1
ATOM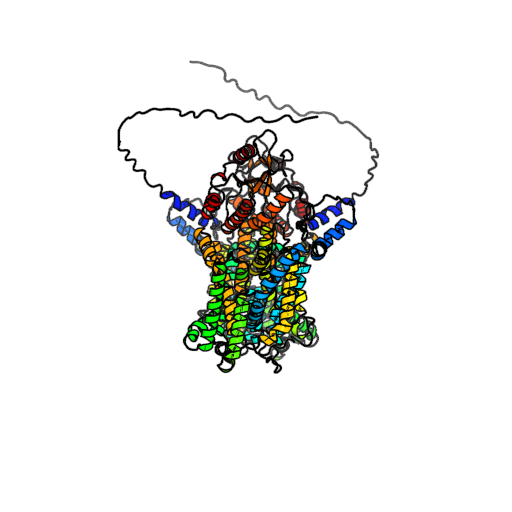 2217 O O . SER A 1 292 ? -41.312 3.361 -8.07 1 94.81 292 SER A O 1
ATOM 2219 N N . LEU A 1 293 ? -39.75 1.878 -8.508 1 93.31 293 LEU A N 1
ATOM 2220 C CA . LEU A 1 293 ? -38.875 2.355 -7.434 1 93.31 293 LEU A CA 1
ATOM 2221 C C . LEU A 1 293 ? -38.438 3.791 -7.688 1 93.31 293 LEU A C 1
ATOM 2223 O O . LEU A 1 293 ? -38.531 4.637 -6.793 1 93.31 293 LEU A O 1
ATOM 2227 N N . VAL A 1 294 ? -38.031 4.066 -8.906 1 91.31 294 VAL A N 1
ATOM 2228 C CA . VAL A 1 294 ? -37.594 5.398 -9.281 1 91.31 294 VAL A CA 1
ATOM 2229 C C . VAL A 1 294 ? -38.75 6.387 -9.195 1 91.31 294 VAL A C 1
ATOM 2231 O O . VAL A 1 294 ? -38.594 7.512 -8.719 1 91.31 294 VAL A O 1
ATOM 2234 N N . ALA A 1 295 ? -39.812 5.973 -9.648 1 91 295 ALA A N 1
ATOM 2235 C CA . ALA A 1 295 ? -41.031 6.816 -9.625 1 91 295 ALA A CA 1
ATOM 2236 C C . ALA A 1 295 ? -41.438 7.148 -8.195 1 91 295 ALA A C 1
ATOM 2238 O O . ALA A 1 295 ? -41.75 8.297 -7.891 1 91 295 ALA A O 1
ATOM 2239 N N . LEU A 1 296 ? -41.438 6.188 -7.363 1 88.62 296 LEU A N 1
ATOM 2240 C CA . LEU A 1 296 ? -41.812 6.398 -5.969 1 88.62 296 LEU A CA 1
ATOM 2241 C C . LEU A 1 296 ? -40.812 7.312 -5.27 1 88.62 296 LEU A C 1
ATOM 2243 O O . LEU A 1 296 ? -41.219 8.156 -4.453 1 88.62 296 LEU A O 1
ATOM 2247 N N . ARG A 1 297 ? -39.625 7.121 -5.551 1 84.31 297 ARG A N 1
ATOM 2248 C CA . ARG A 1 297 ? -38.594 7.973 -4.965 1 84.31 297 ARG A CA 1
ATOM 2249 C C . ARG A 1 297 ? -38.75 9.422 -5.414 1 84.31 297 ARG A C 1
ATOM 2251 O O . ARG A 1 297 ? -38.594 10.344 -4.613 1 84.31 297 ARG A O 1
ATOM 2258 N N . SER A 1 298 ? -39.031 9.625 -6.695 1 84.69 298 SER A N 1
ATOM 2259 C CA . SER A 1 298 ? -39.281 10.961 -7.23 1 84.69 298 SER A CA 1
ATOM 2260 C C . SER A 1 298 ? -40.531 11.594 -6.641 1 84.69 298 SER A C 1
ATOM 2262 O O . SER A 1 298 ? -40.562 12.789 -6.375 1 84.69 298 SER A O 1
ATOM 2264 N N . PHE A 1 299 ? -41.438 10.742 -6.496 1 83.94 299 PHE A N 1
ATOM 2265 C CA . PHE A 1 299 ? -42.688 11.211 -5.922 1 83.94 299 PHE A CA 1
ATOM 2266 C C . PHE A 1 299 ? -42.5 11.648 -4.477 1 83.94 299 PHE A C 1
ATOM 2268 O O . PHE A 1 299 ? -43.062 12.656 -4.047 1 83.94 299 PHE A O 1
ATOM 2275 N N . LYS A 1 300 ? -41.688 10.984 -3.764 1 83.06 300 LYS A N 1
ATOM 2276 C CA . LYS A 1 300 ? -41.406 11.312 -2.375 1 83.06 300 LYS A CA 1
ATOM 2277 C C . LYS A 1 300 ? -40.656 12.641 -2.277 1 83.06 300 LYS A C 1
ATOM 2279 O O . LYS A 1 300 ? -40.875 13.422 -1.351 1 83.06 300 LYS A O 1
ATOM 2284 N N . SER A 1 301 ? -39.812 12.852 -3.223 1 77.56 301 SER A N 1
ATOM 2285 C CA . SER A 1 301 ? -39 14.062 -3.211 1 77.56 301 SER A CA 1
ATOM 2286 C C . SER A 1 301 ? -39.844 15.297 -3.488 1 77.56 301 SER A C 1
ATOM 2288 O O . SER A 1 301 ? -39.5 16.406 -3.035 1 77.56 301 SER A O 1
ATOM 2290 N N . LEU A 1 302 ? -40.938 15.133 -4.191 1 76.12 302 LEU A N 1
ATOM 2291 C CA . LEU A 1 302 ? -41.812 16.234 -4.5 1 76.12 302 LEU A CA 1
ATOM 2292 C C . LEU A 1 302 ? -42.688 16.594 -3.295 1 76.12 302 LEU A C 1
ATOM 2294 O O . LEU A 1 302 ? -43.125 17.734 -3.168 1 76.12 302 LEU A O 1
ATOM 2298 N N . PHE A 1 303 ? -42.906 15.609 -2.494 1 72 303 PHE A N 1
ATOM 2299 C CA . PHE A 1 303 ? -43.75 15.852 -1.325 1 72 303 PHE A CA 1
ATOM 2300 C C . PHE A 1 303 ? -42.906 15.844 -0.05 1 72 303 PHE A C 1
ATOM 2302 O O . PHE A 1 303 ? -43.25 15.141 0.908 1 72 303 PHE A O 1
ATOM 2309 N N . LYS A 1 304 ? -41.906 16.547 0.005 1 66.31 304 LYS A N 1
ATOM 2310 C CA . LYS A 1 304 ? -40.969 16.578 1.13 1 66.31 304 LYS A CA 1
ATOM 2311 C C . LYS A 1 304 ? -41.625 17.141 2.379 1 66.31 304 LYS A C 1
ATOM 2313 O O . LYS A 1 304 ? -41.25 16.797 3.502 1 66.31 304 LYS A O 1
ATOM 2318 N N . ASN A 1 305 ? -42.688 17.859 2.119 1 66.06 305 ASN A N 1
ATOM 2319 C CA . ASN A 1 305 ? -43.312 18.562 3.225 1 66.06 305 ASN A CA 1
ATOM 2320 C C . ASN A 1 305 ? -44.375 17.688 3.902 1 66.06 305 ASN A C 1
ATOM 2322 O O . ASN A 1 305 ? -44.875 18.016 4.984 1 66.06 305 ASN A O 1
ATOM 2326 N N . THR A 1 306 ? -44.75 16.641 3.119 1 65.81 306 THR A N 1
ATOM 2327 C CA . THR A 1 306 ? -45.75 15.758 3.729 1 65.81 306 THR A CA 1
ATOM 2328 C C . THR A 1 306 ? -45.062 14.602 4.457 1 65.81 306 THR A C 1
ATOM 2330 O O . THR A 1 306 ? -44.438 13.742 3.824 1 65.81 306 THR A O 1
ATOM 2333 N N . TRP A 1 307 ? -45.125 14.555 5.773 1 63.94 307 TRP A N 1
ATOM 2334 C CA . TRP A 1 307 ? -44.375 13.703 6.699 1 63.94 307 TRP A CA 1
ATOM 2335 C C . TRP A 1 307 ? -44.625 12.227 6.398 1 63.94 307 TRP A C 1
ATOM 2337 O O . TRP A 1 307 ? -43.688 11.43 6.414 1 63.94 307 TRP A O 1
ATOM 2347 N N . TRP A 1 308 ? -45.875 11.867 6.043 1 65.06 308 TRP A N 1
ATOM 2348 C CA . TRP A 1 308 ? -46.219 10.453 5.941 1 65.06 308 TRP A CA 1
ATOM 2349 C C . TRP A 1 308 ? -45.781 9.875 4.602 1 65.06 308 TRP A C 1
ATOM 2351 O O . TRP A 1 308 ? -45.469 8.688 4.5 1 65.06 308 TRP A O 1
ATOM 2361 N N . ILE A 1 309 ? -45.688 10.641 3.604 1 67.69 309 ILE A N 1
ATOM 2362 C CA . ILE A 1 309 ? -45.312 10.18 2.277 1 67.69 309 ILE A CA 1
ATOM 2363 C C . ILE A 1 309 ? -43.781 10.062 2.191 1 67.69 309 ILE A C 1
ATOM 2365 O O . ILE A 1 309 ? -43.25 9.117 1.599 1 67.69 309 ILE A O 1
ATOM 2369 N N . TYR A 1 310 ? -43.156 10.953 2.879 1 64.94 310 TYR A N 1
ATOM 2370 C CA . TYR A 1 310 ? -41.688 10.984 2.816 1 64.94 310 TYR A CA 1
ATOM 2371 C C . TYR A 1 310 ? -41.094 9.789 3.547 1 64.94 310 TYR A C 1
ATOM 2373 O O . TYR A 1 310 ? -40 9.328 3.201 1 64.94 310 TYR A O 1
ATOM 2381 N N . ARG A 1 311 ? -41.906 9.18 4.355 1 72.56 311 ARG A N 1
ATOM 2382 C CA . ARG A 1 311 ? -41.406 8.109 5.207 1 72.56 311 ARG A CA 1
ATOM 2383 C C . ARG A 1 311 ? -41.844 6.742 4.695 1 72.56 311 ARG A C 1
ATOM 2385 O O . ARG A 1 311 ? -41.5 5.715 5.281 1 72.56 311 ARG A O 1
ATOM 2392 N N . LEU A 1 312 ? -42.469 6.723 3.574 1 76.31 312 LEU A N 1
ATOM 2393 C CA . LEU A 1 312 ? -42.969 5.457 3.025 1 76.31 312 LEU A CA 1
ATOM 2394 C C . LEU A 1 312 ? -41.781 4.613 2.52 1 76.31 312 LEU A C 1
ATOM 2396 O O . LEU A 1 312 ? -40.938 5.105 1.781 1 76.31 312 LEU A O 1
ATOM 2400 N N . PRO A 1 313 ? -41.719 3.391 3.068 1 83.81 313 PRO A N 1
ATOM 2401 C CA . PRO A 1 313 ? -40.656 2.508 2.592 1 83.81 313 PRO A CA 1
ATOM 2402 C C . PRO A 1 313 ? -40.875 2.021 1.162 1 83.81 313 PRO A C 1
ATOM 2404 O O . PRO A 1 313 ? -41.531 0.988 0.953 1 83.81 313 PRO A O 1
ATOM 2407 N N . GLU A 1 314 ? -40.406 2.703 0.164 1 86.56 314 GLU A N 1
ATOM 2408 C CA . GLU A 1 314 ? -40.625 2.422 -1.249 1 86.56 314 GLU A CA 1
ATOM 2409 C C . GLU A 1 314 ? -40.156 1.018 -1.618 1 86.56 314 GLU A C 1
ATOM 2411 O O . GLU A 1 314 ? -40.844 0.307 -2.361 1 86.56 314 GLU A O 1
ATOM 2416 N N . VAL A 1 315 ? -39.062 0.599 -1.078 1 89.19 315 VAL A N 1
ATOM 2417 C CA . VAL A 1 315 ? -38.5 -0.692 -1.439 1 89.19 315 VAL A CA 1
ATOM 2418 C C . VAL A 1 315 ? -39.375 -1.819 -0.902 1 89.19 315 VAL A C 1
ATOM 2420 O O . VAL A 1 315 ? -39.656 -2.785 -1.613 1 89.19 315 VAL A O 1
ATOM 2423 N N . LEU A 1 316 ? -39.812 -1.687 0.33 1 88.56 316 LEU A N 1
ATOM 2424 C CA . LEU A 1 316 ? -40.656 -2.711 0.933 1 88.56 316 LEU A CA 1
ATOM 2425 C C . LEU A 1 316 ? -42 -2.828 0.189 1 88.56 316 LEU A C 1
ATOM 2427 O O . LEU A 1 316 ? -42.5 -3.932 -0.001 1 88.56 316 LEU A O 1
ATOM 2431 N N . ILE A 1 317 ? -42.469 -1.758 -0.258 1 89.81 317 ILE A N 1
ATOM 2432 C CA . ILE A 1 317 ? -43.75 -1.745 -0.987 1 89.81 317 ILE A CA 1
ATOM 2433 C C . ILE A 1 317 ? -43.594 -2.51 -2.301 1 89.81 317 ILE A C 1
ATOM 2435 O O . ILE A 1 317 ? -44.438 -3.34 -2.646 1 89.81 317 ILE A O 1
ATOM 2439 N N . VAL A 1 318 ? -42.562 -2.209 -2.99 1 92.94 318 VAL A N 1
ATOM 2440 C CA . VAL A 1 318 ? -42.344 -2.861 -4.277 1 92.94 318 VAL A CA 1
ATOM 2441 C C . VAL A 1 318 ? -42.125 -4.359 -4.066 1 92.94 318 VAL A C 1
ATOM 2443 O O . VAL A 1 318 ? -42.594 -5.176 -4.863 1 92.94 318 VAL A O 1
ATOM 2446 N N . VAL A 1 319 ? -41.469 -4.734 -3.012 1 92.31 319 VAL A N 1
ATOM 2447 C CA . VAL A 1 319 ? -41.219 -6.141 -2.707 1 92.31 319 VAL A CA 1
ATOM 2448 C C . VAL A 1 319 ? -42.531 -6.848 -2.398 1 92.31 319 VAL A C 1
ATOM 2450 O O . VAL A 1 319 ? -42.781 -7.938 -2.912 1 92.31 319 VAL A O 1
ATOM 2453 N N . VAL A 1 320 ? -43.375 -6.266 -1.631 1 91.44 320 VAL A N 1
ATOM 2454 C CA . VAL A 1 320 ? -44.656 -6.871 -1.229 1 91.44 320 VAL A CA 1
ATOM 2455 C C . VAL A 1 320 ? -45.562 -6.98 -2.436 1 91.44 320 VAL A C 1
ATOM 2457 O O . VAL A 1 320 ? -46.156 -8.039 -2.684 1 91.44 320 VAL A O 1
ATOM 2460 N N . VAL A 1 321 ? -45.625 -5.918 -3.152 1 94.31 321 VAL A N 1
ATOM 2461 C CA . VAL A 1 321 ? -46.5 -5.902 -4.312 1 94.31 321 VAL A CA 1
ATOM 2462 C C . VAL A 1 321 ? -46.031 -6.922 -5.344 1 94.31 321 VAL A C 1
ATOM 2464 O O . VAL A 1 321 ? -46.844 -7.648 -5.922 1 94.31 321 VAL A O 1
ATOM 2467 N N . SER A 1 322 ? -44.781 -6.941 -5.602 1 95.62 322 SER A N 1
ATOM 2468 C CA . SER A 1 322 ? -44.25 -7.883 -6.578 1 95.62 322 SER A CA 1
ATOM 2469 C C . SER A 1 322 ? -44.438 -9.328 -6.125 1 95.62 322 SER A C 1
ATOM 2471 O O . SER A 1 322 ? -44.688 -10.211 -6.945 1 95.62 322 SER A O 1
ATOM 2473 N N . THR A 1 323 ? -44.312 -9.57 -4.844 1 94.31 323 THR A N 1
ATOM 2474 C CA . THR A 1 323 ? -44.531 -10.914 -4.305 1 94.31 323 THR A CA 1
ATOM 2475 C C . THR A 1 323 ? -46 -11.344 -4.477 1 94.31 323 THR A C 1
ATOM 2477 O O . THR A 1 323 ? -46.25 -12.477 -4.863 1 94.31 323 THR A O 1
ATOM 2480 N N . ILE A 1 324 ? -46.906 -10.438 -4.227 1 95.12 324 ILE A N 1
ATOM 2481 C CA . ILE A 1 324 ? -48.312 -10.727 -4.355 1 95.12 324 ILE A CA 1
ATOM 2482 C C . ILE A 1 324 ? -48.656 -10.984 -5.82 1 95.12 324 ILE A C 1
ATOM 2484 O O . ILE A 1 324 ? -49.375 -11.938 -6.137 1 95.12 324 ILE A O 1
ATOM 2488 N N . LEU A 1 325 ? -48.125 -10.156 -6.672 1 95.81 325 LEU A N 1
ATOM 2489 C CA . LEU A 1 325 ? -48.375 -10.328 -8.102 1 95.81 325 LEU A CA 1
ATOM 2490 C C . LEU A 1 325 ? -47.812 -11.648 -8.602 1 95.81 325 LEU A C 1
ATOM 2492 O O . LEU A 1 325 ? -48.438 -12.328 -9.414 1 95.81 325 LEU A O 1
ATOM 2496 N N . SER A 1 326 ? -46.656 -11.953 -8.172 1 95.81 326 SER A N 1
ATOM 2497 C CA . SER A 1 326 ? -46 -13.203 -8.578 1 95.81 326 SER A CA 1
ATOM 2498 C C . SER A 1 326 ? -46.781 -14.406 -8.078 1 95.81 326 SER A C 1
ATOM 2500 O O . SER A 1 326 ? -46.875 -15.43 -8.758 1 95.81 326 SER A O 1
ATOM 2502 N N . SER A 1 327 ? -47.344 -14.266 -6.871 1 93.75 327 SER A N 1
ATOM 2503 C CA . SER A 1 327 ? -48.156 -15.344 -6.309 1 93.75 327 SER A CA 1
ATOM 2504 C C . SER A 1 327 ? -49.469 -15.5 -7.059 1 93.75 327 SER A C 1
ATOM 2506 O O . SER A 1 327 ? -49.906 -16.625 -7.32 1 93.75 327 SER A O 1
ATOM 2508 N N . GLN A 1 328 ? -50.062 -14.492 -7.469 1 94.81 328 GLN A N 1
ATOM 2509 C CA . GLN A 1 328 ? -51.375 -14.508 -8.133 1 94.81 328 GLN A CA 1
ATOM 2510 C C . GLN A 1 328 ? -51.25 -14.977 -9.578 1 94.81 328 GLN A C 1
ATOM 2512 O O . GLN A 1 328 ? -52.062 -15.758 -10.062 1 94.81 328 GLN A O 1
ATOM 2517 N N . PHE A 1 329 ? -50.156 -14.508 -10.242 1 94.88 329 PHE A N 1
ATOM 2518 C CA . PHE A 1 329 ? -50 -14.82 -11.656 1 94.88 329 PHE A CA 1
ATOM 2519 C C . PHE A 1 329 ? -49.094 -16.031 -11.844 1 94.88 329 PHE A C 1
ATOM 2521 O O . PHE A 1 329 ? -48.938 -16.531 -12.961 1 94.88 329 PHE A O 1
ATOM 2528 N N . ARG A 1 330 ? -48.531 -16.562 -10.789 1 92.75 330 ARG A N 1
ATOM 2529 C CA . ARG A 1 330 ? -47.656 -17.734 -10.797 1 92.75 330 ARG A CA 1
ATOM 2530 C C . ARG A 1 330 ? -46.562 -17.578 -11.82 1 92.75 330 ARG A C 1
ATOM 2532 O O . ARG A 1 330 ? -46.344 -18.453 -12.664 1 92.75 330 ARG A O 1
ATOM 2539 N N . TRP A 1 331 ? -45.875 -16.516 -11.664 1 93.31 331 TRP A N 1
ATOM 2540 C CA . TRP A 1 331 ? -44.75 -16.25 -12.555 1 93.31 331 TRP A CA 1
ATOM 2541 C C . TRP A 1 331 ? -43.688 -17.328 -12.438 1 93.31 331 TRP A C 1
ATOM 2543 O O . TRP A 1 331 ? -42.844 -17.484 -13.328 1 93.31 331 TRP A O 1
ATOM 2553 N N . ASP A 1 332 ? -43.594 -18.125 -11.359 1 90.88 332 ASP A N 1
ATOM 2554 C CA . ASP A 1 332 ? -42.656 -19.219 -11.125 1 90.88 332 ASP A CA 1
ATOM 2555 C C . ASP A 1 332 ? -42.781 -20.297 -12.188 1 90.88 332 ASP A C 1
ATOM 2557 O O . ASP A 1 332 ? -41.781 -20.922 -12.586 1 90.88 332 ASP A O 1
ATOM 2561 N N . LYS A 1 333 ? -43.938 -20.453 -12.68 1 91.5 333 LYS A N 1
ATOM 2562 C CA . LYS A 1 333 ? -44.219 -21.469 -13.695 1 91.5 333 LYS A CA 1
ATOM 2563 C C . LYS A 1 333 ? -43.844 -20.969 -15.086 1 91.5 333 LYS A C 1
ATOM 2565 O O . LYS A 1 333 ? -43.656 -21.766 -16.016 1 91.5 333 LYS A O 1
ATOM 2570 N N . ASP A 1 334 ? -43.781 -19.703 -15.211 1 91.44 334 ASP A N 1
ATOM 2571 C CA . ASP A 1 334 ? -43.469 -19.109 -16.516 1 91.44 334 ASP A CA 1
ATOM 2572 C C . ASP A 1 334 ? -41.969 -18.891 -16.672 1 91.44 334 ASP A C 1
ATOM 2574 O O . ASP A 1 334 ? -41.531 -18.172 -17.562 1 91.44 334 ASP A O 1
ATOM 2578 N N . GLY A 1 335 ? -41.219 -19.406 -15.766 1 87.94 335 GLY A N 1
ATOM 2579 C CA . GLY A 1 335 ? -39.75 -19.375 -15.938 1 87.94 335 GLY A CA 1
ATOM 2580 C C . GLY A 1 335 ? -39.094 -18.281 -15.148 1 87.94 335 GLY A C 1
ATOM 2581 O O . GLY A 1 335 ? -37.875 -18.062 -15.289 1 87.94 335 GLY A O 1
ATOM 2582 N N . VAL A 1 336 ? -39.812 -17.547 -14.383 1 92.12 336 VAL A N 1
ATOM 2583 C CA . VAL A 1 336 ? -39.188 -16.5 -13.555 1 92.12 336 VAL A CA 1
ATOM 2584 C C . VAL A 1 336 ? -38.625 -17.125 -12.289 1 92.12 336 VAL A C 1
ATOM 2586 O O . VAL A 1 336 ? -39.281 -17.891 -11.594 1 92.12 336 VAL A O 1
ATOM 2589 N N . ASP A 1 337 ? -37.344 -16.875 -12.07 1 90.94 337 ASP A N 1
ATOM 2590 C CA . ASP A 1 337 ? -36.688 -17.375 -10.867 1 90.94 337 ASP A CA 1
ATOM 2591 C C . ASP A 1 337 ? -37.25 -16.688 -9.617 1 90.94 337 ASP A C 1
ATOM 2593 O O . ASP A 1 337 ? -37.219 -15.461 -9.523 1 90.94 337 ASP A O 1
ATOM 2597 N N . ILE A 1 338 ? -37.75 -17.453 -8.688 1 91.38 338 ILE A N 1
ATOM 2598 C CA . ILE A 1 338 ? -38.25 -16.906 -7.441 1 91.38 338 ILE A CA 1
ATOM 2599 C C . ILE A 1 338 ? -37.375 -17.328 -6.273 1 91.38 338 ILE A C 1
ATOM 2601 O O . ILE A 1 338 ? -36.5 -18.188 -6.43 1 91.38 338 ILE A O 1
ATOM 2605 N N . LEU A 1 339 ? -37.5 -16.719 -5.121 1 88.81 339 LEU A N 1
ATOM 2606 C CA . LEU A 1 339 ? -36.688 -16.984 -3.934 1 88.81 339 LEU A CA 1
ATOM 2607 C C . LEU A 1 339 ? -36.906 -18.406 -3.426 1 88.81 339 LEU A C 1
ATOM 2609 O O . LEU A 1 339 ? -35.938 -19.094 -3.082 1 88.81 339 LEU A O 1
ATOM 2613 N N . GLY A 1 340 ? -38.062 -18.891 -3.41 1 83.81 340 GLY A N 1
ATOM 2614 C CA . GLY A 1 340 ? -38.406 -20.25 -2.992 1 83.81 340 GLY A CA 1
ATOM 2615 C C . GLY A 1 340 ? -38.344 -20.438 -1.488 1 83.81 340 GLY A C 1
ATOM 2616 O O . GLY A 1 340 ? -38.406 -19.469 -0.733 1 83.81 340 GLY A O 1
ATOM 2617 N N . ALA A 1 341 ? -38.25 -21.703 -1.045 1 78.06 341 ALA A N 1
ATOM 2618 C CA . ALA A 1 341 ? -38.219 -22.031 0.378 1 78.06 341 ALA A CA 1
ATOM 2619 C C . ALA A 1 341 ? -36.844 -21.828 0.973 1 78.06 341 ALA A C 1
ATOM 2621 O O . ALA A 1 341 ? -35.844 -22.312 0.434 1 78.06 341 ALA A O 1
ATOM 2622 N N . VAL A 1 342 ? -36.844 -20.891 1.896 1 76.62 342 VAL A N 1
ATOM 2623 C CA . VAL A 1 342 ? -35.562 -20.594 2.535 1 76.62 342 VAL A CA 1
ATOM 2624 C C . VAL A 1 342 ? -35.5 -21.234 3.922 1 76.62 342 VAL A C 1
ATOM 2626 O O . VAL A 1 342 ? -36.438 -21.094 4.707 1 76.62 342 VAL A O 1
ATOM 2629 N N . SER A 1 343 ? -34.531 -22.125 4.137 1 73 343 SER A N 1
ATOM 2630 C CA . SER A 1 343 ? -34.344 -22.719 5.461 1 73 343 SER A CA 1
ATOM 2631 C C . SER A 1 343 ? -33.719 -21.719 6.422 1 73 343 SER A C 1
ATOM 2633 O O . SER A 1 343 ? -32.781 -21.016 6.062 1 73 343 SER A O 1
ATOM 2635 N N . ILE A 1 344 ? -34.344 -21.516 7.461 1 65.94 344 ILE A N 1
ATOM 2636 C CA . ILE A 1 344 ? -33.875 -20.562 8.469 1 65.94 344 ILE A CA 1
ATOM 2637 C C . ILE A 1 344 ? -32.594 -21.125 9.125 1 65.94 344 ILE A C 1
ATOM 2639 O O . ILE A 1 344 ? -31.75 -20.359 9.602 1 65.94 344 ILE A O 1
ATOM 2643 N N . SER A 1 345 ? -32.344 -22.391 8.914 1 63.03 345 SER A N 1
ATOM 2644 C CA . SER A 1 345 ? -31.188 -22.953 9.609 1 63.03 345 SER A CA 1
ATOM 2645 C C . SER A 1 345 ? -29.906 -22.75 8.82 1 63.03 345 SER A C 1
ATOM 2647 O O . SER A 1 345 ? -29.828 -23.109 7.641 1 63.03 345 SER A O 1
ATOM 2649 N N . THR A 1 346 ? -29.016 -21.828 9.242 1 57.62 346 THR A N 1
ATOM 2650 C CA . THR A 1 346 ? -27.734 -21.547 8.586 1 57.62 346 THR A CA 1
ATOM 2651 C C . THR A 1 346 ? -26.719 -22.625 8.93 1 57.62 346 THR A C 1
ATOM 2653 O O . THR A 1 346 ? -25.625 -22.656 8.359 1 57.62 346 THR A O 1
ATOM 2656 N N . GLY A 1 347 ? -27.109 -23.609 9.688 1 58.91 347 GLY A N 1
ATOM 2657 C CA . GLY A 1 347 ? -26.219 -24.672 10.117 1 58.91 347 GLY A CA 1
ATOM 2658 C C . GLY A 1 347 ? -26.844 -25.578 11.156 1 58.91 347 GLY A C 1
ATOM 2659 O O . GLY A 1 347 ? -28.062 -25.641 11.281 1 58.91 347 GLY A O 1
ATOM 2660 N N . GLU A 1 348 ? -26.031 -26.375 11.711 1 57.22 348 GLU A N 1
ATOM 2661 C CA . GLU A 1 348 ? -26.469 -27.297 12.75 1 57.22 348 GLU A CA 1
ATOM 2662 C C . GLU A 1 348 ? -26.953 -26.547 13.992 1 57.22 348 GLU A C 1
ATOM 2664 O O . GLU A 1 348 ? -27.953 -26.922 14.609 1 57.22 348 GLU A O 1
ATOM 2669 N N . SER A 1 349 ? -26.156 -25.422 14.281 1 68 349 SER A N 1
ATOM 2670 C CA . SER A 1 349 ? -26.5 -24.562 15.414 1 68 349 SER A CA 1
ATOM 2671 C C . SER A 1 349 ? -26.5 -23.078 15.008 1 68 349 SER A C 1
ATOM 2673 O O . SER A 1 349 ? -25.844 -22.703 14.039 1 68 349 SER A O 1
ATOM 2675 N N . PHE A 1 350 ? -27.406 -22.359 15.586 1 74.81 350 PHE A N 1
ATOM 2676 C CA . PHE A 1 350 ? -27.531 -20.922 15.32 1 74.81 350 PHE A CA 1
ATOM 2677 C C . PHE A 1 350 ? -26.234 -20.203 15.641 1 74.81 350 PHE A C 1
ATOM 2679 O O . PHE A 1 350 ? -25.859 -19.25 14.938 1 74.81 350 PHE A O 1
ATOM 2686 N N . ILE A 1 351 ? -25.547 -20.672 16.688 1 79.31 351 ILE A N 1
ATOM 2687 C CA . ILE A 1 351 ? -24.281 -20.078 17.109 1 79.31 351 ILE A CA 1
ATOM 2688 C C . ILE A 1 351 ? -23.172 -21.125 17.016 1 79.31 351 ILE A C 1
ATOM 2690 O O . ILE A 1 351 ? -23.312 -22.234 17.562 1 79.31 351 ILE A O 1
ATOM 2694 N N . GLU A 1 352 ? -22.266 -20.859 16.125 1 80.19 352 GLU A N 1
ATOM 2695 C CA . GLU A 1 352 ? -21.156 -21.797 15.969 1 80.19 352 GLU A CA 1
ATOM 2696 C C . GLU A 1 352 ? -19.828 -21.062 15.977 1 80.19 352 GLU A C 1
ATOM 2698 O O . GLU A 1 352 ? -19.734 -19.906 15.555 1 80.19 352 GLU A O 1
ATOM 2703 N N . PHE A 1 353 ? -18.906 -21.75 16.578 1 79.62 353 PHE A N 1
ATOM 2704 C CA . PHE A 1 353 ? -17.562 -21.188 16.547 1 79.62 353 PHE A CA 1
ATOM 2705 C C . PHE A 1 353 ? -17.031 -21.125 15.117 1 79.62 353 PHE A C 1
ATOM 2707 O O . PHE A 1 353 ? -17.062 -22.109 14.383 1 79.62 353 PHE A O 1
ATOM 2714 N N . PRO A 1 354 ? -16.703 -19.984 14.656 1 79.31 354 PRO A N 1
ATOM 2715 C CA . PRO A 1 354 ? -16.391 -19.734 13.25 1 79.31 354 PRO A CA 1
ATOM 2716 C C . PRO A 1 354 ? -15.18 -20.531 12.766 1 79.31 354 PRO A C 1
ATOM 2718 O O . PRO A 1 354 ? -15.039 -20.797 11.57 1 79.31 354 PRO A O 1
ATOM 2721 N N . LEU A 1 355 ? -14.172 -20.891 13.648 1 77 355 LEU A N 1
ATOM 2722 C CA . LEU A 1 355 ? -12.977 -21.578 13.188 1 77 355 LEU A CA 1
ATOM 2723 C C . LEU A 1 355 ? -13.125 -23.078 13.336 1 77 355 LEU A C 1
ATOM 2725 O O . LEU A 1 355 ? -12.781 -23.656 14.375 1 77 355 LEU A O 1
ATOM 2729 N N . SER A 1 356 ? -14.039 -23.562 12.609 1 72.81 356 SER A N 1
ATOM 2730 C CA . SER A 1 356 ? -14.133 -25.031 12.617 1 72.81 356 SER A CA 1
ATOM 2731 C C . SER A 1 356 ? -13.039 -25.656 11.766 1 72.81 356 SER A C 1
ATOM 2733 O O . SER A 1 356 ? -12.398 -24.969 10.961 1 72.81 356 SER A O 1
ATOM 2735 N N . GLY A 1 357 ? -12.508 -26.844 12.016 1 64.44 357 GLY A N 1
ATOM 2736 C CA . GLY A 1 357 ? -11.414 -27.562 11.383 1 64.44 357 GLY A CA 1
ATOM 2737 C C . GLY A 1 357 ? -11.367 -27.391 9.883 1 64.44 357 GLY A C 1
ATOM 2738 O O . GLY A 1 357 ? -10.305 -27.141 9.312 1 64.44 357 GLY A O 1
ATOM 2739 N N . SER A 1 358 ? -12.516 -27.344 9.211 1 69.06 358 SER A N 1
ATOM 2740 C CA . SER A 1 358 ? -12.562 -27.266 7.758 1 69.06 358 SER A CA 1
ATOM 2741 C C . SER A 1 358 ? -12.359 -25.844 7.273 1 69.06 358 SER A C 1
ATOM 2743 O O . SER A 1 358 ? -11.844 -25.609 6.176 1 69.06 358 SER A O 1
ATOM 2745 N N . ASN A 1 359 ? -12.625 -24.891 8.148 1 78.56 359 ASN A N 1
ATOM 2746 C CA . ASN A 1 359 ? -12.602 -23.484 7.746 1 78.56 359 ASN A CA 1
ATOM 2747 C C . ASN A 1 359 ? -11.211 -22.875 7.871 1 78.56 359 ASN A C 1
ATOM 2749 O O . ASN A 1 359 ? -10.922 -21.844 7.277 1 78.56 359 ASN A O 1
ATOM 2753 N N . ILE A 1 360 ? -10.383 -23.578 8.523 1 75.31 360 ILE A N 1
ATOM 2754 C CA . ILE A 1 360 ? -9.047 -23.047 8.773 1 75.31 360 ILE A CA 1
ATOM 2755 C C . ILE A 1 360 ? -8.25 -23.016 7.465 1 75.31 360 ILE A C 1
ATOM 2757 O O . ILE A 1 360 ? -7.398 -22.156 7.262 1 75.31 360 ILE A O 1
ATOM 2761 N N . LYS A 1 361 ? -8.648 -23.969 6.613 1 74.69 361 LYS A N 1
ATOM 2762 C CA . LYS A 1 361 ? -7.949 -24.062 5.336 1 74.69 361 LYS A CA 1
ATOM 2763 C C . LYS A 1 361 ? -8.266 -22.875 4.441 1 74.69 361 LYS A C 1
ATOM 2765 O O . LYS A 1 361 ? -7.492 -22.547 3.545 1 74.69 361 LYS A O 1
ATOM 2770 N N . LEU A 1 362 ? -9.398 -22.266 4.805 1 82.88 362 LEU A N 1
ATOM 2771 C CA . LEU A 1 362 ? -9.859 -21.156 3.975 1 82.88 362 LEU A CA 1
ATOM 2772 C C . LEU A 1 362 ? -9.25 -19.844 4.438 1 82.88 362 LEU A C 1
ATOM 2774 O O . LEU A 1 362 ? -9.297 -18.844 3.717 1 82.88 362 LEU A O 1
ATOM 2778 N N . MET A 1 363 ? -8.562 -19.844 5.543 1 81.5 363 MET A N 1
ATOM 2779 C CA . MET A 1 363 ? -8.102 -18.625 6.191 1 81.5 363 MET A CA 1
ATOM 2780 C C . MET A 1 363 ? -7.023 -17.938 5.355 1 81.5 363 MET A C 1
ATOM 2782 O O . MET A 1 363 ? -7.004 -16.719 5.238 1 81.5 363 MET A O 1
ATOM 2786 N N . HIS A 1 364 ? -6.27 -18.703 4.703 1 76.12 364 HIS A N 1
ATOM 2787 C CA . HIS A 1 364 ? -5.152 -18.141 3.953 1 76.12 364 HIS A CA 1
ATOM 2788 C C . HIS A 1 364 ? -5.637 -17.438 2.689 1 76.12 364 HIS A C 1
ATOM 2790 O O . HIS A 1 364 ? -5.172 -16.344 2.365 1 76.12 364 HIS A O 1
ATOM 2796 N N . ARG A 1 365 ? -6.582 -18 2.084 1 77.12 365 ARG A N 1
ATOM 2797 C CA . ARG A 1 365 ? -7.035 -17.484 0.793 1 77.12 365 ARG A CA 1
ATOM 2798 C C . ARG A 1 365 ? -7.973 -16.297 0.973 1 77.12 365 ARG A C 1
ATOM 2800 O O . ARG A 1 365 ? -8.117 -15.477 0.068 1 77.12 365 ARG A O 1
ATOM 2807 N N . THR A 1 366 ? -8.539 -16.219 2.166 1 87.94 366 THR A N 1
ATOM 2808 C CA . THR A 1 366 ? -9.578 -15.211 2.361 1 87.94 366 THR A CA 1
ATOM 2809 C C . THR A 1 366 ? -8.992 -13.961 3.031 1 87.94 366 THR A C 1
ATOM 2811 O O . THR A 1 366 ? -9.664 -12.93 3.115 1 87.94 366 THR A O 1
ATOM 2814 N N . THR A 1 367 ? -7.793 -13.984 3.428 1 84.75 367 THR A N 1
ATOM 2815 C CA . THR A 1 367 ? -7.211 -12.914 4.227 1 84.75 367 THR A CA 1
ATOM 2816 C C . THR A 1 367 ? -7.102 -11.625 3.406 1 84.75 367 THR A C 1
ATOM 2818 O O . THR A 1 367 ? -7.371 -10.539 3.912 1 84.75 367 THR A O 1
ATOM 2821 N N . SER A 1 368 ? -6.715 -11.742 2.146 1 80.44 368 SER A N 1
ATOM 2822 C CA . SER A 1 368 ? -6.562 -10.555 1.313 1 80.44 368 SER A CA 1
ATOM 2823 C C . SER A 1 368 ? -7.895 -9.828 1.14 1 80.44 368 SER A C 1
ATOM 2825 O O . SER A 1 368 ? -7.957 -8.602 1.236 1 80.44 368 SER A O 1
ATOM 2827 N N . THR A 1 369 ? -8.93 -10.594 0.907 1 87.31 369 THR A N 1
ATOM 2828 C CA . THR A 1 369 ? -10.258 -10.023 0.759 1 87.31 369 THR A CA 1
ATOM 2829 C C . THR A 1 369 ? -10.734 -9.406 2.072 1 87.31 369 THR A C 1
ATOM 2831 O O . THR A 1 369 ? -11.336 -8.328 2.074 1 87.31 369 THR A O 1
ATOM 2834 N N . ALA A 1 370 ? -10.391 -10.078 3.143 1 92.69 370 ALA A N 1
ATOM 2835 C CA . ALA A 1 370 ? -10.805 -9.602 4.457 1 92.69 370 ALA A CA 1
ATOM 2836 C C . ALA A 1 370 ? -10.148 -8.266 4.789 1 92.69 370 ALA A C 1
ATOM 2838 O O . ALA A 1 370 ? -10.781 -7.379 5.367 1 92.69 370 ALA A O 1
ATOM 2839 N N . VAL A 1 371 ? -8.953 -8.094 4.465 1 86.56 371 VAL A N 1
ATOM 2840 C CA . VAL A 1 371 ? -8.242 -6.848 4.719 1 86.56 371 VAL A CA 1
ATOM 2841 C C . VAL A 1 371 ? -8.875 -5.711 3.92 1 86.56 371 VAL A C 1
ATOM 2843 O O . VAL A 1 371 ? -9.094 -4.617 4.449 1 86.56 371 VAL A O 1
ATOM 2846 N N . LEU A 1 372 ? -9.133 -6.016 2.701 1 85 372 LEU A N 1
ATOM 2847 C CA . LEU A 1 372 ? -9.734 -5.012 1.829 1 85 372 LEU A CA 1
ATOM 2848 C C . LEU A 1 372 ? -11.102 -4.586 2.348 1 85 372 LEU A C 1
ATOM 2850 O O . LEU A 1 372 ? -11.414 -3.391 2.391 1 85 372 LEU A O 1
ATOM 2854 N N . ILE A 1 373 ? -11.914 -5.543 2.73 1 93.5 373 ILE A N 1
ATOM 2855 C CA . ILE A 1 373 ? -13.258 -5.277 3.246 1 93.5 373 ILE A CA 1
ATOM 2856 C C . ILE A 1 373 ? -13.164 -4.445 4.523 1 93.5 373 ILE A C 1
ATOM 2858 O O . ILE A 1 373 ? -13.945 -3.514 4.727 1 93.5 373 ILE A O 1
ATOM 2862 N N . SER A 1 374 ? -12.195 -4.762 5.344 1 93.38 374 SER A N 1
ATOM 2863 C CA . SER A 1 374 ? -12.031 -4.043 6.605 1 93.38 374 SER A CA 1
ATOM 2864 C C . SER A 1 374 ? -11.695 -2.576 6.371 1 93.38 374 SER A C 1
ATOM 2866 O O . SER A 1 374 ? -12.242 -1.692 7.031 1 93.38 374 SER A O 1
ATOM 2868 N N . ILE A 1 375 ? -10.891 -2.314 5.453 1 85.75 375 ILE A N 1
ATOM 2869 C CA . ILE A 1 375 ? -10.438 -0.952 5.199 1 85.75 375 ILE A CA 1
ATOM 2870 C C . ILE A 1 375 ? -11.555 -0.152 4.535 1 85.75 375 ILE A C 1
ATOM 2872 O O . ILE A 1 375 ? -11.898 0.943 4.988 1 85.75 375 ILE A O 1
ATOM 2876 N N . ILE A 1 376 ? -12.172 -0.685 3.537 1 85.75 376 ILE A N 1
ATOM 2877 C CA . ILE A 1 376 ? -13.211 0.006 2.791 1 85.75 376 ILE A CA 1
ATOM 2878 C C . ILE A 1 376 ? -14.445 0.195 3.676 1 85.75 376 ILE A C 1
ATOM 2880 O O . ILE A 1 376 ? -15.07 1.256 3.658 1 85.75 376 ILE A O 1
ATOM 2884 N N . GLY A 1 377 ? -14.734 -0.912 4.352 1 92.94 377 GLY A N 1
ATOM 2885 C CA . GLY A 1 377 ? -15.859 -0.815 5.27 1 92.94 377 GLY A CA 1
ATOM 2886 C C . GLY A 1 377 ? -15.68 0.265 6.32 1 92.94 377 GLY A C 1
ATOM 2887 O O . GLY A 1 377 ? -16.609 1.018 6.609 1 92.94 377 GLY A O 1
ATOM 2888 N N . PHE A 1 378 ? -14.484 0.38 6.816 1 92.56 378 PHE A N 1
ATOM 2889 C CA . PHE A 1 378 ? -14.203 1.388 7.832 1 92.56 378 PHE A CA 1
ATOM 2890 C C . PHE A 1 378 ? -14.297 2.791 7.242 1 92.56 378 PHE A C 1
ATOM 2892 O O . PHE A 1 378 ? -14.852 3.695 7.867 1 92.56 378 PHE A O 1
ATOM 2899 N N . LEU A 1 379 ? -13.859 2.947 6.152 1 84.19 379 LEU A N 1
ATOM 2900 C CA . LEU A 1 379 ? -13.852 4.266 5.527 1 84.19 379 LEU A CA 1
ATOM 2901 C C . LEU A 1 379 ? -15.273 4.773 5.309 1 84.19 379 LEU A C 1
ATOM 2903 O O . LEU A 1 379 ? -15.578 5.93 5.609 1 84.19 379 LEU A O 1
ATOM 2907 N N . ASP A 1 380 ? -16.094 3.918 4.848 1 86.19 380 ASP A N 1
ATOM 2908 C CA . ASP A 1 380 ? -17.5 4.285 4.66 1 86.19 380 ASP A CA 1
ATOM 2909 C C . ASP A 1 380 ? -18.172 4.621 5.992 1 86.19 380 ASP A C 1
ATOM 2911 O O . ASP A 1 380 ? -18.938 5.574 6.082 1 86.19 380 ASP A O 1
ATOM 2915 N N . SER A 1 381 ? -17.828 3.848 6.902 1 94.31 381 SER A N 1
ATOM 2916 C CA . SER A 1 381 ? -18.438 4 8.219 1 94.31 381 SER A CA 1
ATOM 2917 C C . SER A 1 381 ? -18 5.301 8.883 1 94.31 381 SER A C 1
ATOM 2919 O O . SER A 1 381 ? -18.828 6.012 9.461 1 94.31 381 SER A O 1
ATOM 2921 N N . ILE A 1 382 ? -16.719 5.645 8.781 1 89.56 382 ILE A N 1
ATOM 2922 C CA . ILE A 1 382 ? -16.188 6.809 9.484 1 89.56 382 ILE A CA 1
ATOM 2923 C C . ILE A 1 382 ? -16.688 8.086 8.812 1 89.56 382 ILE A C 1
ATOM 2925 O O . ILE A 1 382 ? -16.922 9.094 9.477 1 89.56 382 ILE A O 1
ATOM 2929 N N . VAL A 1 383 ? -16.812 8.078 7.543 1 82 383 VAL A N 1
ATOM 2930 C CA . VAL A 1 383 ? -17.344 9.227 6.82 1 82 383 VAL A CA 1
ATOM 2931 C C . VAL A 1 383 ? -18.797 9.477 7.25 1 82 383 VAL A C 1
ATOM 2933 O O . VAL A 1 383 ? -19.172 10.617 7.523 1 82 383 VAL A O 1
ATOM 2936 N N . ALA A 1 384 ? -19.531 8.43 7.297 1 89.94 384 ALA A N 1
ATOM 2937 C CA . ALA A 1 384 ? -20.922 8.531 7.734 1 89.94 384 ALA A CA 1
ATOM 2938 C C . ALA A 1 384 ? -21 9.039 9.172 1 89.94 384 ALA A C 1
ATOM 2940 O O . ALA A 1 384 ? -21.828 9.906 9.484 1 89.94 384 ALA A O 1
ATOM 2941 N N . ALA A 1 385 ? -20.188 8.508 9.969 1 92.12 385 ALA A N 1
ATOM 2942 C CA . ALA A 1 385 ? -20.188 8.883 11.383 1 92.12 385 ALA A CA 1
ATOM 2943 C C . ALA A 1 385 ? -19.781 10.344 11.555 1 92.12 385 ALA A C 1
ATOM 2945 O O . ALA A 1 385 ? -20.406 11.07 12.336 1 92.12 385 ALA A O 1
ATOM 2946 N N . LYS A 1 386 ? -18.797 10.766 10.891 1 81.69 386 LYS A N 1
ATOM 2947 C CA . LYS A 1 386 ? -18.312 12.133 11 1 81.69 386 LYS A CA 1
ATOM 2948 C C . LYS A 1 386 ? -19.328 13.125 10.445 1 81.69 386 LYS A C 1
ATOM 2950 O O . LYS A 1 386 ? -19.484 14.234 10.977 1 81.69 386 LYS A O 1
ATOM 2955 N N . GLN A 1 387 ? -20 12.781 9.406 1 80.38 387 GLN A N 1
ATOM 2956 C CA . GLN A 1 387 ? -21.031 13.641 8.844 1 80.38 387 GLN A CA 1
ATOM 2957 C C . GLN A 1 387 ? -22.156 13.875 9.844 1 80.38 387 GLN A C 1
ATOM 2959 O O . GLN A 1 387 ? -22.625 15 10.008 1 80.38 387 GLN A O 1
ATOM 2964 N N . ASN A 1 388 ? -22.547 12.875 10.492 1 87.38 388 ASN A N 1
ATOM 2965 C CA . ASN A 1 388 ? -23.594 13.008 11.492 1 87.38 388 ASN A CA 1
ATOM 2966 C C . ASN A 1 388 ? -23.109 13.75 12.727 1 87.38 388 ASN A C 1
ATOM 2968 O O . ASN A 1 388 ? -23.859 14.523 13.328 1 87.38 388 ASN A O 1
ATOM 2972 N N . ALA A 1 389 ? -21.875 13.492 13.047 1 83.25 389 ALA A N 1
ATOM 2973 C CA . ALA A 1 389 ? -21.297 14.195 14.188 1 83.25 389 ALA A CA 1
ATOM 2974 C C . ALA A 1 389 ? -21.234 15.695 13.938 1 83.25 389 ALA A C 1
ATOM 2976 O O . ALA A 1 389 ? -21.469 16.5 14.844 1 83.25 389 ALA A O 1
ATOM 2977 N N . ALA A 1 390 ? -20.938 16.016 12.805 1 72.88 390 ALA A N 1
ATOM 2978 C CA . ALA A 1 390 ? -20.875 17.422 12.43 1 72.88 390 ALA A CA 1
ATOM 2979 C C . ALA A 1 390 ? -22.266 18.047 12.445 1 72.88 390 ALA A C 1
ATOM 2981 O O . ALA A 1 390 ? -22.438 19.188 12.883 1 72.88 390 ALA A O 1
ATOM 2982 N N . ARG A 1 391 ? -23.203 17.328 11.992 1 77.06 391 ARG A N 1
ATOM 2983 C CA . ARG A 1 391 ? -24.578 17.812 11.891 1 77.06 391 ARG A CA 1
ATOM 2984 C C . ARG A 1 391 ? -25.203 17.984 13.266 1 77.06 391 ARG A C 1
ATOM 2986 O O . ARG A 1 391 ? -25.953 18.922 13.5 1 77.06 391 ARG A O 1
ATOM 2993 N N . PHE A 1 392 ? -24.891 17.094 14.094 1 81.38 392 PHE A N 1
ATOM 2994 C CA . PHE A 1 392 ? -25.578 17.094 15.375 1 81.38 392 PHE A CA 1
ATOM 2995 C C . PHE A 1 392 ? -24.656 17.562 16.484 1 81.38 392 PHE A C 1
ATOM 2997 O O . PHE A 1 392 ? -25.031 17.547 17.656 1 81.38 392 PHE A O 1
ATOM 3004 N N . GLY A 1 393 ? -23.453 17.875 16.141 1 70.81 393 GLY A N 1
ATOM 3005 C CA . GLY A 1 393 ? -22.578 18.594 17.047 1 70.81 393 GLY A CA 1
ATOM 3006 C C . GLY A 1 393 ? -21.922 17.703 18.078 1 70.81 393 GLY A C 1
ATOM 3007 O O . GLY A 1 393 ? -21.984 17.984 19.281 1 70.81 393 GLY A O 1
ATOM 3008 N N . TYR A 1 394 ? -21.406 16.578 17.766 1 76.38 394 TYR A N 1
ATOM 3009 C CA . TYR A 1 394 ? -20.625 15.734 18.672 1 76.38 394 TYR A CA 1
ATOM 3010 C C . TYR A 1 394 ? -19.359 15.242 17.984 1 76.38 394 TYR A C 1
ATOM 3012 O O . TYR A 1 394 ? -19.109 15.531 16.812 1 76.38 394 TYR A O 1
ATOM 3020 N N . SER A 1 395 ? -18.484 14.656 18.734 1 76.44 395 SER A N 1
ATOM 3021 C CA . SER A 1 395 ? -17.203 14.211 18.188 1 76.44 395 SER A CA 1
ATOM 3022 C C . SER A 1 395 ? -17.141 12.695 18.094 1 76.44 395 SER A C 1
ATOM 3024 O O . SER A 1 395 ? -17.844 11.992 18.828 1 76.44 395 SER A O 1
ATOM 3026 N N . ILE A 1 396 ? -16.406 12.227 17.141 1 84.62 396 ILE A N 1
ATOM 3027 C CA . ILE A 1 396 ? -16.234 10.797 16.906 1 84.62 396 ILE A CA 1
ATOM 3028 C C . ILE A 1 396 ? -14.758 10.422 17.031 1 84.62 396 ILE A C 1
ATOM 3030 O O . ILE A 1 396 ? -13.883 11.18 16.609 1 84.62 396 ILE A O 1
ATOM 3034 N N . SER A 1 397 ? -14.477 9.352 17.703 1 84.19 397 SER A N 1
ATOM 3035 C CA . SER A 1 397 ? -13.133 8.797 17.75 1 84.19 397 SER A CA 1
ATOM 3036 C C . SER A 1 397 ? -12.953 7.672 16.734 1 84.19 397 SER A C 1
ATOM 3038 O O . SER A 1 397 ? -13.547 6.602 16.875 1 84.19 397 SER A O 1
ATOM 3040 N N . PRO A 1 398 ? -12.156 7.887 15.805 1 87.81 398 PRO A N 1
ATOM 3041 C CA . PRO A 1 398 ? -11.969 6.867 14.766 1 87.81 398 PRO A CA 1
ATOM 3042 C C . PRO A 1 398 ? -11.477 5.535 15.328 1 87.81 398 PRO A C 1
ATOM 3044 O O . PRO A 1 398 ? -11.883 4.473 14.852 1 87.81 398 PRO A O 1
ATOM 3047 N N . ASN A 1 399 ? -10.633 5.527 16.375 1 89.5 399 ASN A N 1
ATOM 3048 C CA . ASN A 1 399 ? -10.117 4.297 16.969 1 89.5 399 ASN A CA 1
ATOM 3049 C C . ASN A 1 399 ? -11.219 3.506 17.672 1 89.5 399 ASN A C 1
ATOM 3051 O O . ASN A 1 399 ? -11.281 2.279 17.547 1 89.5 399 ASN A O 1
ATOM 3055 N N . ARG A 1 400 ? -12.039 4.215 18.297 1 91.44 400 ARG A N 1
ATOM 3056 C CA . ARG A 1 400 ? -13.148 3.557 18.984 1 91.44 400 ARG A CA 1
ATOM 3057 C C . ARG A 1 400 ? -14.172 3.018 17.984 1 91.44 400 ARG A C 1
ATOM 3059 O O . ARG A 1 400 ? -14.781 1.975 18.234 1 91.44 400 ARG A O 1
ATOM 3066 N N . GLU A 1 401 ? -14.352 3.775 16.969 1 94 401 GLU A N 1
ATOM 3067 C CA . GLU A 1 401 ? -15.258 3.303 15.93 1 94 401 GLU A CA 1
ATOM 3068 C C . GLU A 1 401 ? -14.758 1.994 15.32 1 94 401 GLU A C 1
ATOM 3070 O O . GLU A 1 401 ? -15.555 1.091 15.047 1 94 401 GLU A O 1
ATOM 3075 N N . LEU A 1 402 ? -13.477 1.941 15.133 1 94.69 402 LEU A N 1
ATOM 3076 C CA . LEU A 1 402 ? -12.883 0.727 14.586 1 94.69 402 LEU A CA 1
ATOM 3077 C C . LEU A 1 402 ? -13.094 -0.456 15.523 1 94.69 402 LEU A C 1
ATOM 3079 O O . LEU A 1 402 ? -13.43 -1.556 15.078 1 94.69 402 LEU A O 1
ATOM 3083 N N . VAL A 1 403 ? -12.891 -0.272 16.797 1 95.12 403 VAL A N 1
ATOM 3084 C CA . VAL A 1 403 ? -13.055 -1.334 17.781 1 95.12 403 VAL A CA 1
ATOM 3085 C C . VAL A 1 403 ? -14.523 -1.774 17.812 1 95.12 403 VAL A C 1
ATOM 3087 O O . VAL A 1 403 ? -14.812 -2.971 17.891 1 95.12 403 VAL A O 1
ATOM 3090 N N . ALA A 1 404 ? -15.383 -0.807 17.797 1 96.5 404 ALA A N 1
ATOM 3091 C CA . ALA A 1 404 ? -16.812 -1.108 17.828 1 96.5 404 ALA A CA 1
ATOM 3092 C C . ALA A 1 404 ? -17.234 -1.899 16.594 1 96.5 404 ALA A C 1
ATOM 3094 O O . ALA A 1 404 ? -17.938 -2.902 16.703 1 96.5 404 ALA A O 1
ATOM 3095 N N . LEU A 1 405 ? -16.812 -1.496 15.422 1 97.75 405 LEU A N 1
ATOM 3096 C CA . LEU A 1 405 ? -17.141 -2.178 14.172 1 97.75 405 LEU A CA 1
ATOM 3097 C C . LEU A 1 405 ? -16.5 -3.561 14.125 1 97.75 405 LEU A C 1
ATOM 3099 O O . LEU A 1 405 ? -17.109 -4.512 13.633 1 97.75 405 LEU A O 1
ATOM 3103 N N . GLY A 1 406 ? -15.211 -3.627 14.578 1 97.75 406 GLY A N 1
ATOM 3104 C CA . GLY A 1 406 ? -14.555 -4.922 14.656 1 97.75 406 GLY A CA 1
ATOM 3105 C C . GLY A 1 406 ? -15.273 -5.902 15.562 1 97.75 406 GLY A C 1
ATOM 3106 O O . GLY A 1 406 ? -15.484 -7.059 15.188 1 97.75 406 GLY A O 1
ATOM 3107 N N . ALA A 1 407 ? -15.688 -5.449 16.703 1 96.88 407 ALA A N 1
ATOM 3108 C CA . ALA A 1 407 ? -16.422 -6.289 17.641 1 96.88 407 ALA A CA 1
ATOM 3109 C C . ALA A 1 407 ? -17.781 -6.711 17.062 1 96.88 407 ALA A C 1
ATOM 3111 O O . ALA A 1 407 ? -18.234 -7.836 17.281 1 96.88 407 ALA A O 1
ATOM 3112 N N . ALA A 1 408 ? -18.422 -5.793 16.406 1 97.75 408 ALA A N 1
ATOM 3113 C CA . ALA A 1 408 ? -19.703 -6.082 15.781 1 97.75 408 ALA A CA 1
ATOM 3114 C C . ALA A 1 408 ? -19.578 -7.223 14.773 1 97.75 408 ALA A C 1
ATOM 3116 O O . ALA A 1 408 ? -20.391 -8.156 14.773 1 97.75 408 ALA A O 1
ATOM 3117 N N . ASN A 1 409 ? -18.594 -7.18 13.938 1 98.12 409 ASN A N 1
ATOM 3118 C CA . ASN A 1 409 ? -18.375 -8.227 12.945 1 98.12 409 ASN A CA 1
ATOM 3119 C C . ASN A 1 409 ? -17.891 -9.516 13.586 1 98.12 409 ASN A C 1
ATOM 3121 O O . ASN A 1 409 ? -18.219 -10.609 13.125 1 98.12 409 ASN A O 1
ATOM 3125 N N . LEU A 1 410 ? -17.078 -9.398 14.664 1 96.69 410 LEU A N 1
ATOM 3126 C CA . LEU A 1 410 ? -16.625 -10.586 15.383 1 96.69 410 LEU A CA 1
ATOM 3127 C C . LEU A 1 410 ? -17.797 -11.352 15.969 1 96.69 410 LEU A C 1
ATOM 3129 O O . LEU A 1 410 ? -17.875 -12.57 15.836 1 96.69 410 LEU A O 1
ATOM 3133 N N . MET A 1 411 ? -18.641 -10.656 16.547 1 95.75 411 MET A N 1
ATOM 3134 C CA . MET A 1 411 ? -19.828 -11.289 17.141 1 95.75 411 MET A CA 1
ATOM 3135 C C . MET A 1 411 ? -20.734 -11.836 16.047 1 95.75 411 MET A C 1
ATOM 3137 O O . MET A 1 411 ? -21.344 -12.891 16.219 1 95.75 411 MET A O 1
ATOM 3141 N N . GLY A 1 412 ? -20.875 -11.094 14.992 1 94.94 412 GLY A N 1
ATOM 3142 C CA . GLY A 1 412 ? -21.656 -11.586 13.875 1 94.94 412 GLY A CA 1
ATOM 3143 C C . GLY A 1 412 ? -21.125 -12.875 13.281 1 94.94 412 GLY A C 1
ATOM 3144 O O . GLY A 1 412 ? -21.891 -13.703 12.797 1 94.94 412 GLY A O 1
ATOM 3145 N N . SER A 1 413 ? -19.797 -13.086 13.352 1 94.75 413 SER A N 1
ATOM 3146 C CA . SER A 1 413 ? -19.156 -14.25 12.742 1 94.75 413 SER A CA 1
ATOM 3147 C C . SER A 1 413 ? -19.531 -15.531 13.484 1 94.75 413 SER A C 1
ATOM 3149 O O . SER A 1 413 ? -19.344 -16.625 12.961 1 94.75 413 SER A O 1
ATOM 3151 N N . PHE A 1 414 ? -20.125 -15.43 14.625 1 93.38 414 PHE A N 1
ATOM 3152 C CA . PHE A 1 414 ? -20.547 -16.609 15.375 1 93.38 414 PHE A CA 1
ATOM 3153 C C . PHE A 1 414 ? -21.812 -17.203 14.789 1 93.38 414 PHE A C 1
ATOM 3155 O O . PHE A 1 414 ? -22.188 -18.328 15.109 1 93.38 414 PHE A O 1
ATOM 3162 N N . ILE A 1 415 ? -22.469 -16.438 13.992 1 91.62 415 ILE A N 1
ATOM 3163 C CA . ILE A 1 415 ? -23.578 -16.953 13.195 1 91.62 415 ILE A CA 1
ATOM 3164 C C . ILE A 1 415 ? -23.078 -17.312 11.797 1 91.62 415 ILE A C 1
ATOM 3166 O O . ILE A 1 415 ? -22.672 -16.438 11.031 1 91.62 415 ILE A O 1
ATOM 3170 N N . PRO A 1 416 ? -23.172 -18.547 11.5 1 89.31 416 PRO A N 1
ATOM 3171 C CA . PRO A 1 416 ? -22.594 -18.984 10.234 1 89.31 416 PRO A CA 1
ATOM 3172 C C . PRO A 1 416 ? -23.219 -18.297 9.023 1 89.31 416 PRO A C 1
ATOM 3174 O O . PRO A 1 416 ? -24.438 -18.188 8.93 1 89.31 416 PRO A O 1
ATOM 3177 N N . GLY A 1 417 ? -22.422 -17.766 8.211 1 91 417 GLY A N 1
ATOM 3178 C CA . GLY A 1 417 ? -22.859 -17.219 6.941 1 91 417 GLY A CA 1
ATOM 3179 C C . GLY A 1 417 ? -23.094 -15.711 6.996 1 91 417 GLY A C 1
ATOM 3180 O O . GLY A 1 417 ? -23.516 -15.109 6.008 1 91 417 GLY A O 1
ATOM 3181 N N . THR A 1 418 ? -22.781 -15.125 8.023 1 93.81 418 THR A N 1
ATOM 3182 C CA . THR A 1 418 ? -23.016 -13.688 8.156 1 93.81 418 THR A CA 1
ATOM 3183 C C . THR A 1 418 ? -22.078 -12.906 7.246 1 93.81 418 THR A C 1
ATOM 3185 O O . THR A 1 418 ? -20.906 -13.266 7.086 1 93.81 418 THR A O 1
ATOM 3188 N N . LEU A 1 419 ? -22.672 -11.859 6.648 1 97.06 419 LEU A N 1
ATOM 3189 C CA . LEU A 1 419 ? -21.922 -10.945 5.797 1 97.06 419 LEU A CA 1
ATOM 3190 C C . LEU A 1 419 ? -21.25 -9.859 6.629 1 97.06 419 LEU A C 1
ATOM 3192 O O . LEU A 1 419 ? -21.766 -9.469 7.684 1 97.06 419 LEU A O 1
ATOM 3196 N N . PRO A 1 420 ? -20.109 -9.43 6.152 1 97.62 420 PRO A N 1
ATOM 3197 C CA . PRO A 1 420 ? -19.516 -8.281 6.844 1 97.62 420 PRO A CA 1
ATOM 3198 C C . PRO A 1 420 ? -20.438 -7.07 6.875 1 97.62 420 PRO A C 1
ATOM 3200 O O . PRO A 1 420 ? -21.109 -6.777 5.883 1 97.62 420 PRO A O 1
ATOM 3203 N N . ALA A 1 421 ? -20.469 -6.434 8.031 1 98.12 421 ALA A N 1
ATOM 3204 C CA . ALA A 1 421 ? -21.391 -5.32 8.242 1 98.12 421 ALA A CA 1
ATOM 3205 C C . ALA A 1 421 ? -20.625 -4.047 8.602 1 98.12 421 ALA A C 1
ATOM 3207 O O . ALA A 1 421 ? -19.734 -4.066 9.453 1 98.12 421 ALA A O 1
ATOM 3208 N N . TYR A 1 422 ? -20.938 -2.965 7.941 1 97.56 422 TYR A N 1
ATOM 3209 C CA . TYR A 1 422 ? -20.344 -1.657 8.195 1 97.56 422 TYR A CA 1
ATOM 3210 C C . TYR A 1 422 ? -21.375 -0.55 8.062 1 97.56 422 TYR A C 1
ATOM 3212 O O . TYR A 1 422 ? -22.562 -0.823 7.844 1 97.56 422 TYR A O 1
ATOM 3220 N N . GLY A 1 423 ? -20.953 0.679 8.312 1 95.25 423 GLY A N 1
ATOM 3221 C CA . GLY A 1 423 ? -21.844 1.82 8.289 1 95.25 423 GLY A CA 1
ATOM 3222 C C . GLY A 1 423 ? -22.156 2.312 6.883 1 95.25 423 GLY A C 1
ATOM 3223 O O . GLY A 1 423 ? -21.297 2.236 5.996 1 95.25 423 GLY A O 1
ATOM 3224 N N . SER A 1 424 ? -23.406 2.826 6.77 1 92.19 424 SER A N 1
ATOM 3225 C CA . SER A 1 424 ? -23.859 3.404 5.508 1 92.19 424 SER A CA 1
ATOM 3226 C C . SER A 1 424 ? -24.125 4.898 5.648 1 92.19 424 SER A C 1
ATOM 3228 O O . SER A 1 424 ? -24.734 5.34 6.637 1 92.19 424 SER A O 1
ATOM 3230 N N . ILE A 1 425 ? -23.703 5.637 4.695 1 86.31 425 ILE A N 1
ATOM 3231 C CA . ILE A 1 425 ? -23.906 7.078 4.691 1 86.31 425 ILE A CA 1
ATOM 3232 C C . ILE A 1 425 ? -25.391 7.383 4.52 1 86.31 425 ILE A C 1
ATOM 3234 O O . ILE A 1 425 ? -25.969 8.172 5.273 1 86.31 425 ILE A O 1
ATOM 3238 N N . THR A 1 426 ? -26.062 6.688 3.605 1 83.38 426 THR A N 1
ATOM 3239 C CA . THR A 1 426 ? -27.453 6.957 3.262 1 83.38 426 THR A CA 1
ATOM 3240 C C . THR A 1 426 ? -28.375 6.543 4.402 1 83.38 426 THR A C 1
ATOM 3242 O O . THR A 1 426 ? -29.219 7.328 4.836 1 83.38 426 THR A O 1
ATOM 3245 N N . ARG A 1 427 ? -28.203 5.359 4.891 1 90.81 427 ARG A N 1
ATOM 3246 C CA . ARG A 1 427 ? -29.078 4.883 5.957 1 90.81 427 ARG A CA 1
ATOM 3247 C C . ARG A 1 427 ? -28.906 5.703 7.227 1 90.81 427 ARG A C 1
ATOM 3249 O O . ARG A 1 427 ? -29.859 5.977 7.941 1 90.81 427 ARG A O 1
ATOM 3256 N N . SER A 1 428 ? -27.688 6.086 7.496 1 94.19 428 SER A N 1
ATOM 3257 C CA . SER A 1 428 ? -27.406 6.863 8.695 1 94.19 428 SER A CA 1
ATOM 3258 C C . SER A 1 428 ? -27.969 8.273 8.594 1 94.19 428 SER A C 1
ATOM 3260 O O . SER A 1 428 ? -28.422 8.844 9.586 1 94.19 428 SER A O 1
ATOM 3262 N N . ARG A 1 429 ? -27.938 8.766 7.398 1 87.69 429 ARG A N 1
ATOM 3263 C CA . ARG A 1 429 ? -28.531 10.078 7.176 1 87.69 429 ARG A CA 1
ATOM 3264 C C . ARG A 1 429 ? -30.047 10.047 7.367 1 87.69 429 ARG A C 1
ATOM 3266 O O . ARG A 1 429 ? -30.609 10.93 8.016 1 87.69 429 ARG A O 1
ATOM 3273 N N . ILE A 1 430 ? -30.656 9.055 6.824 1 86.94 430 ILE A N 1
ATOM 3274 C CA . ILE A 1 430 ? -32.094 8.891 6.965 1 86.94 430 ILE A CA 1
ATOM 3275 C C . ILE A 1 430 ? -32.469 8.688 8.438 1 86.94 430 ILE A C 1
ATOM 3277 O O . ILE A 1 430 ? -33.469 9.227 8.922 1 86.94 430 ILE A O 1
ATOM 3281 N N . ASN A 1 431 ? -31.641 7.906 9.117 1 93.5 431 ASN A N 1
ATOM 3282 C CA . ASN A 1 431 ? -31.828 7.699 10.555 1 93.5 431 ASN A CA 1
ATOM 3283 C C . ASN A 1 431 ? -31.859 9.023 11.312 1 93.5 431 ASN A C 1
ATOM 3285 O O . ASN A 1 431 ? -32.75 9.242 12.141 1 93.5 431 ASN A O 1
ATOM 3289 N N . GLY A 1 432 ? -31 9.914 10.992 1 91 432 GLY A N 1
ATOM 3290 C CA . GLY A 1 432 ? -30.953 11.227 11.617 1 91 432 GLY A CA 1
ATOM 3291 C C . GLY A 1 432 ? -32.094 12.141 11.188 1 91 432 GLY A C 1
ATOM 3292 O O . GLY A 1 432 ? -32.656 12.875 12.008 1 91 432 GLY A O 1
ATOM 3293 N N . ASP A 1 433 ? -32.469 12.031 9.922 1 86.5 433 ASP A N 1
ATOM 3294 C CA . ASP A 1 433 ? -33.531 12.891 9.367 1 86.5 433 ASP A CA 1
ATOM 3295 C C . ASP A 1 433 ? -34.875 12.57 9.984 1 86.5 433 ASP A C 1
ATOM 3297 O O . ASP A 1 433 ? -35.688 13.469 10.219 1 86.5 433 ASP A O 1
ATOM 3301 N N . VAL A 1 434 ? -35.125 11.352 10.219 1 87.31 434 VAL A N 1
ATOM 3302 C CA . VAL A 1 434 ? -36.406 10.914 10.711 1 87.31 434 VAL A CA 1
ATOM 3303 C C . VAL A 1 434 ? -36.531 11.219 12.203 1 87.31 434 VAL A C 1
ATOM 3305 O O . VAL A 1 434 ? -37.625 11.484 12.703 1 87.31 434 VAL A O 1
ATOM 3308 N N . GLY A 1 435 ? -35.375 11.109 12.891 1 89.31 435 GLY A N 1
ATOM 3309 C CA . GLY A 1 435 ? -35.438 11.492 14.297 1 89.31 435 GLY A CA 1
ATOM 3310 C C . GLY A 1 435 ? -34.5 10.703 15.18 1 89.31 435 GLY A C 1
ATOM 3311 O O . GLY A 1 435 ? -34.531 10.836 16.406 1 89.31 435 GLY A O 1
ATOM 3312 N N . GLY A 1 436 ? -33.719 9.969 14.594 1 93.75 436 GLY A N 1
ATOM 3313 C CA . GLY A 1 436 ? -32.781 9.211 15.391 1 93.75 436 GLY A CA 1
ATOM 3314 C C . GLY A 1 436 ? -31.766 10.086 16.109 1 93.75 436 GLY A C 1
ATOM 3315 O O . GLY A 1 436 ? -31.094 10.914 15.477 1 93.75 436 GLY A O 1
ATOM 3316 N N . ARG A 1 437 ? -31.719 9.891 17.469 1 93.38 437 ARG A N 1
ATOM 3317 C CA . ARG A 1 437 ? -30.812 10.727 18.25 1 93.38 437 ARG A CA 1
ATOM 3318 C C . ARG A 1 437 ? -29.875 9.875 19.094 1 93.38 437 ARG A C 1
ATOM 3320 O O . ARG A 1 437 ? -28.859 10.359 19.594 1 93.38 437 ARG A O 1
ATOM 3327 N N . THR A 1 438 ? -30.25 8.641 19.219 1 93.44 438 THR A N 1
ATOM 3328 C CA . THR A 1 438 ? -29.422 7.703 19.953 1 93.44 438 THR A CA 1
ATOM 3329 C C . THR A 1 438 ? -29.359 6.352 19.25 1 93.44 438 THR A C 1
ATOM 3331 O O . THR A 1 438 ? -30.062 6.129 18.266 1 93.44 438 THR A O 1
ATOM 3334 N N . GLN A 1 439 ? -28.5 5.461 19.75 1 94.5 439 GLN A N 1
ATOM 3335 C CA . GLN A 1 439 ? -28.344 4.141 19.141 1 94.5 439 GLN A CA 1
ATOM 3336 C C . GLN A 1 439 ? -29.531 3.236 19.5 1 94.5 439 GLN A C 1
ATOM 3338 O O . GLN A 1 439 ? -29.578 2.08 19.078 1 94.5 439 GLN A O 1
ATOM 3343 N N . MET A 1 440 ? -30.469 3.795 20.203 1 94.56 440 MET A N 1
ATOM 3344 C CA . MET A 1 440 ? -31.719 3.072 20.406 1 94.56 440 MET A CA 1
ATOM 3345 C C . MET A 1 440 ? -32.406 2.809 19.062 1 94.56 440 MET A C 1
ATOM 3347 O O . MET A 1 440 ? -33.062 1.779 18.891 1 94.56 440 MET A O 1
ATOM 3351 N N . ALA A 1 441 ? -32.25 3.691 18.172 1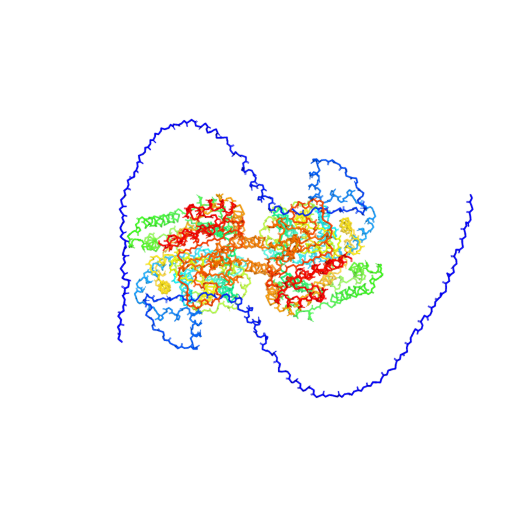 95.69 441 ALA A N 1
ATOM 3352 C CA . ALA A 1 441 ? -32.781 3.502 16.828 1 95.69 441 ALA A CA 1
ATOM 3353 C C . ALA A 1 441 ? -32.219 2.246 16.172 1 95.69 441 ALA A C 1
ATOM 3355 O O . ALA A 1 441 ? -32.938 1.503 15.5 1 95.69 441 ALA A O 1
ATOM 3356 N N . SER A 1 442 ? -30.922 2.027 16.391 1 96 442 SER A N 1
ATOM 3357 C CA . SER A 1 442 ? -30.281 0.841 15.836 1 96 442 SER A CA 1
ATOM 3358 C C . SER A 1 442 ? -30.781 -0.43 16.5 1 96 442 SER A C 1
ATOM 3360 O O . SER A 1 442 ? -30.906 -1.471 15.852 1 96 442 SER A O 1
ATOM 3362 N N . LEU A 1 443 ? -31.078 -0.395 17.781 1 96.62 443 LEU A N 1
ATOM 3363 C CA . LEU A 1 443 ? -31.609 -1.545 18.5 1 96.62 443 LEU A CA 1
ATOM 3364 C C . LEU A 1 443 ? -33.031 -1.881 18.016 1 96.62 443 LEU A C 1
ATOM 3366 O O . LEU A 1 443 ? -33.344 -3.055 17.844 1 96.62 443 LEU A O 1
ATOM 3370 N N . VAL A 1 444 ? -33.75 -0.876 17.812 1 96.62 444 VAL A N 1
ATOM 3371 C CA . VAL A 1 444 ? -35.094 -1.07 17.281 1 96.62 444 VAL A CA 1
ATOM 3372 C C . VAL A 1 444 ? -35.031 -1.641 15.875 1 96.62 444 VAL A C 1
ATOM 3374 O O . VAL A 1 444 ? -35.75 -2.602 15.547 1 96.62 444 VAL A O 1
ATOM 3377 N N . CYS A 1 445 ? -34.188 -1.045 15.055 1 97.06 445 CYS A N 1
ATOM 3378 C CA . CYS A 1 445 ? -34.031 -1.51 13.68 1 97.06 445 CYS A CA 1
ATOM 3379 C C . CYS A 1 445 ? -33.594 -2.973 13.648 1 97.06 445 CYS A C 1
ATOM 3381 O O . CYS A 1 445 ? -34.219 -3.789 12.961 1 97.06 445 CYS A O 1
ATOM 3383 N N . SER A 1 446 ? -32.594 -3.301 14.453 1 97.56 446 SER A N 1
ATOM 3384 C CA . SER A 1 446 ? -32.062 -4.668 14.508 1 97.56 446 SER A CA 1
ATOM 3385 C C . SER A 1 446 ? -33.125 -5.629 15.055 1 97.56 446 SER A C 1
ATOM 3387 O O . SER A 1 446 ? -33.219 -6.773 14.602 1 97.56 446 SER A O 1
ATOM 3389 N N . GLY A 1 447 ? -33.844 -5.191 16 1 96.62 447 GLY A N 1
ATOM 3390 C CA . GLY A 1 447 ? -34.906 -6.012 16.547 1 96.62 447 GLY A CA 1
ATOM 3391 C C . GLY A 1 447 ? -36 -6.324 15.523 1 96.62 447 GLY A C 1
ATOM 3392 O O . GLY A 1 447 ? -36.438 -7.469 15.422 1 96.62 447 GLY A O 1
ATOM 3393 N N . ILE A 1 448 ? -36.344 -5.367 14.82 1 95.69 448 ILE A N 1
ATOM 3394 C CA . ILE A 1 448 ? -37.375 -5.535 13.797 1 95.69 448 ILE A CA 1
ATOM 3395 C C . ILE A 1 448 ? -36.875 -6.469 12.703 1 95.69 448 ILE A C 1
ATOM 3397 O O . ILE A 1 448 ? -37.594 -7.336 12.227 1 95.69 448 ILE A O 1
ATOM 3401 N N . VAL A 1 449 ? -35.656 -6.297 12.297 1 95.94 449 VAL A N 1
ATOM 3402 C CA . VAL A 1 449 ? -35.062 -7.148 11.266 1 95.94 449 VAL A CA 1
ATOM 3403 C C . VAL A 1 449 ? -35 -8.586 11.758 1 95.94 449 VAL A C 1
ATOM 3405 O O . VAL A 1 449 ? -35.25 -9.523 11 1 95.94 449 VAL A O 1
ATOM 3408 N N . LEU A 1 450 ? -34.594 -8.758 12.992 1 93.94 450 LEU A N 1
ATOM 3409 C CA . LEU A 1 450 ? -34.531 -10.094 13.578 1 93.94 450 LEU A CA 1
ATOM 3410 C C . LEU A 1 450 ? -35.906 -10.75 13.594 1 93.94 450 LEU A C 1
ATOM 3412 O O . LEU A 1 450 ? -36.031 -11.938 13.289 1 93.94 450 LEU A O 1
ATOM 3416 N N . LEU A 1 451 ? -36.875 -10.008 13.898 1 92.38 451 LEU A N 1
ATOM 3417 C CA . LEU A 1 451 ? -38.219 -10.523 13.898 1 92.38 451 LEU A CA 1
ATOM 3418 C C . LEU A 1 451 ? -38.688 -10.867 12.484 1 92.38 451 LEU A C 1
ATOM 3420 O O . LEU A 1 451 ? -39.375 -11.875 12.273 1 92.38 451 LEU A O 1
ATOM 3424 N N . ALA A 1 452 ? -38.312 -9.992 11.617 1 90 452 ALA A N 1
ATOM 3425 C CA . ALA A 1 452 ? -38.656 -10.234 10.219 1 90 452 ALA A CA 1
ATOM 3426 C C . ALA A 1 452 ? -38 -11.516 9.703 1 90 452 ALA A C 1
ATOM 3428 O O . ALA A 1 452 ? -38.562 -12.195 8.836 1 90 452 ALA A O 1
ATOM 3429 N N . THR A 1 453 ? -36.875 -11.836 10.141 1 88.81 453 THR A N 1
ATOM 3430 C CA . THR A 1 453 ? -36.188 -13.047 9.727 1 88.81 453 THR A CA 1
ATOM 3431 C C . THR A 1 453 ? -37 -14.289 10.047 1 88.81 453 THR A C 1
ATOM 3433 O O . THR A 1 453 ? -37.094 -15.211 9.234 1 88.81 453 THR A O 1
ATOM 3436 N N . PHE A 1 454 ? -37.719 -14.305 11.125 1 86.19 454 PHE A N 1
ATOM 3437 C CA . PHE A 1 454 ? -38.438 -15.492 11.562 1 86.19 454 PHE A CA 1
ATOM 3438 C C . PHE A 1 454 ? -39.875 -15.469 11.039 1 86.19 454 PHE A C 1
ATOM 3440 O O . PHE A 1 454 ? -40.438 -16.516 10.766 1 86.19 454 PHE A O 1
ATOM 3447 N N . PHE A 1 455 ? -40.406 -14.289 10.742 1 85.56 455 PHE A N 1
ATOM 3448 C CA . PHE A 1 455 ? -41.812 -14.219 10.43 1 85.56 455 PHE A CA 1
ATOM 3449 C C . PHE A 1 455 ? -42.031 -13.82 8.977 1 85.56 455 PHE A C 1
ATOM 3451 O O . PHE A 1 455 ? -43.062 -14.141 8.383 1 85.56 455 PHE A O 1
ATOM 3458 N N . LEU A 1 456 ? -41.219 -13.094 8.453 1 84.25 456 LEU A N 1
ATOM 3459 C CA . LEU A 1 456 ? -41.438 -12.492 7.141 1 84.25 456 LEU A CA 1
ATOM 3460 C C . LEU A 1 456 ? -40.938 -13.406 6.031 1 84.25 456 LEU A C 1
ATOM 3462 O O . LEU A 1 456 ? -41.5 -13.414 4.926 1 84.25 456 LEU A O 1
ATOM 3466 N N . LEU A 1 457 ? -39.969 -14.18 6.25 1 83.19 457 LEU A N 1
ATOM 3467 C CA . LEU A 1 457 ? -39.281 -14.93 5.215 1 83.19 457 LEU A CA 1
ATOM 3468 C C . LEU A 1 457 ? -40.219 -15.898 4.512 1 83.19 457 LEU A C 1
ATOM 3470 O O . LEU A 1 457 ? -40.188 -16.016 3.281 1 83.19 457 LEU A O 1
ATOM 3474 N N . PRO A 1 458 ? -41.094 -16.609 5.223 1 83.62 458 PRO A N 1
ATOM 3475 C CA . PRO A 1 458 ? -42.031 -17.516 4.535 1 83.62 458 PRO A CA 1
ATOM 3476 C C . PRO A 1 458 ? -42.969 -16.781 3.594 1 83.62 458 PRO A C 1
ATOM 3478 O O . PRO A 1 458 ? -43.406 -17.344 2.584 1 83.62 458 PRO A O 1
ATOM 3481 N N . TRP A 1 459 ? -43.156 -15.555 3.844 1 86.44 459 TRP A N 1
ATOM 3482 C CA . TRP A 1 459 ? -44.094 -14.773 3.025 1 86.44 459 TRP A CA 1
ATOM 3483 C C . TRP A 1 459 ? -43.406 -14.266 1.764 1 86.44 459 TRP A C 1
ATOM 3485 O O . TRP A 1 459 ? -44.062 -13.82 0.821 1 86.44 459 TRP A O 1
ATOM 3495 N N . LEU A 1 460 ? -42.156 -14.383 1.732 1 88.75 460 LEU A N 1
ATOM 3496 C CA . LEU A 1 460 ? -41.406 -13.898 0.577 1 88.75 460 LEU A CA 1
ATOM 3497 C C . LEU A 1 460 ? -41.125 -15.031 -0.399 1 88.75 460 LEU A C 1
ATOM 3499 O O . LEU A 1 460 ? -40.281 -14.883 -1.312 1 88.75 460 LEU A O 1
ATOM 3503 N N . TYR A 1 461 ? -41.781 -16.094 -0.319 1 89.12 461 TYR A N 1
ATOM 3504 C CA . TYR A 1 461 ? -41.594 -17.297 -1.122 1 89.12 461 TYR A CA 1
ATOM 3505 C C . TYR A 1 461 ? -41.688 -16.984 -2.609 1 89.12 461 TYR A C 1
ATOM 3507 O O . TYR A 1 461 ? -40.812 -17.406 -3.391 1 89.12 461 TYR A O 1
ATOM 3515 N N . PHE A 1 462 ? -42.625 -16.188 -2.996 1 92.69 462 PHE A N 1
ATOM 3516 C CA . PHE A 1 462 ? -42.875 -15.961 -4.41 1 92.69 462 PHE A CA 1
ATOM 3517 C C . PHE A 1 462 ? -42.156 -14.711 -4.902 1 92.69 462 PHE A C 1
ATOM 3519 O O . PHE A 1 462 ? -42.438 -14.234 -6.008 1 92.69 462 PHE A O 1
ATOM 3526 N N . LEU A 1 463 ? -41.312 -14.203 -4.121 1 93.38 463 LEU A N 1
ATOM 3527 C CA . LEU A 1 463 ? -40.562 -13.008 -4.516 1 93.38 463 LEU A CA 1
ATOM 3528 C C . LEU A 1 463 ? -39.625 -13.297 -5.684 1 93.38 463 LEU A C 1
ATOM 3530 O O . LEU A 1 463 ? -38.781 -14.164 -5.578 1 93.38 463 LEU A O 1
ATOM 3534 N N . PRO A 1 464 ? -39.906 -12.633 -6.805 1 93.94 464 PRO A N 1
ATOM 3535 C CA . PRO A 1 464 ? -39 -12.852 -7.938 1 93.94 464 PRO A CA 1
ATOM 3536 C C . PRO A 1 464 ? -37.562 -12.352 -7.664 1 93.94 464 PRO A C 1
ATOM 3538 O O . PRO A 1 464 ? -37.406 -11.234 -7.168 1 93.94 464 PRO A O 1
ATOM 3541 N N . LYS A 1 465 ? -36.594 -13.117 -8 1 92.62 465 LYS A N 1
ATOM 3542 C CA . LYS A 1 465 ? -35.188 -12.758 -7.789 1 92.62 465 LYS A CA 1
ATOM 3543 C C . LYS A 1 465 ? -34.812 -11.531 -8.609 1 92.62 465 LYS A C 1
ATOM 3545 O O . LYS A 1 465 ? -33.938 -10.742 -8.195 1 92.62 465 LYS A O 1
ATOM 3550 N N . CYS A 1 466 ? -35.438 -11.336 -9.703 1 93.81 466 CYS A N 1
ATOM 3551 C CA . CYS A 1 466 ? -35.125 -10.195 -10.562 1 93.81 466 CYS A CA 1
ATOM 3552 C C . CYS A 1 466 ? -35.531 -8.891 -9.898 1 93.81 466 CYS A C 1
ATOM 3554 O O . CYS A 1 466 ? -34.969 -7.832 -10.195 1 93.81 466 CYS A O 1
ATOM 3556 N N . VAL A 1 467 ? -36.531 -8.945 -9.031 1 94.5 467 VAL A N 1
ATOM 3557 C CA . VAL A 1 467 ? -36.938 -7.754 -8.289 1 94.5 467 VAL A CA 1
ATOM 3558 C C . VAL A 1 467 ? -35.844 -7.363 -7.301 1 94.5 467 VAL A C 1
ATOM 3560 O O . VAL A 1 467 ? -35.562 -6.18 -7.094 1 94.5 467 VAL A O 1
ATOM 3563 N N . LEU A 1 468 ? -35.25 -8.336 -6.746 1 92.38 468 LEU A N 1
ATOM 3564 C CA . LEU A 1 468 ? -34.125 -8.086 -5.852 1 92.38 468 LEU A CA 1
ATOM 3565 C C . LEU A 1 468 ? -32.969 -7.406 -6.594 1 92.38 468 LEU A C 1
ATOM 3567 O O . LEU A 1 468 ? -32.312 -6.512 -6.051 1 92.38 468 LEU A O 1
ATOM 3571 N N . ALA A 1 469 ? -32.719 -7.797 -7.758 1 94.44 469 ALA A N 1
ATOM 3572 C CA . ALA A 1 469 ? -31.703 -7.18 -8.594 1 94.44 469 ALA A CA 1
ATOM 3573 C C . ALA A 1 469 ? -32.031 -5.727 -8.906 1 94.44 469 ALA A C 1
ATOM 3575 O O . ALA A 1 469 ? -31.156 -4.867 -8.953 1 94.44 469 ALA A O 1
ATOM 3576 N N . SER A 1 470 ? -33.344 -5.473 -9.102 1 95.06 470 SER A N 1
ATOM 3577 C CA . SER A 1 470 ? -33.781 -4.117 -9.383 1 95.06 470 SER A CA 1
ATOM 3578 C C . SER A 1 470 ? -33.531 -3.193 -8.195 1 95.06 470 SER A C 1
ATOM 3580 O O . SER A 1 470 ? -33.219 -2.018 -8.375 1 95.06 470 SER A O 1
ATOM 3582 N N . ILE A 1 471 ? -33.719 -3.74 -7.074 1 92.5 471 ILE A N 1
ATOM 3583 C CA . ILE A 1 471 ? -33.469 -2.973 -5.859 1 92.5 471 ILE A CA 1
ATOM 3584 C C . ILE A 1 471 ? -32 -2.559 -5.797 1 92.5 471 ILE A C 1
ATOM 3586 O O . ILE A 1 471 ? -31.688 -1.407 -5.484 1 92.5 471 ILE A O 1
ATOM 3590 N N . ILE A 1 472 ? -31.094 -3.441 -6.078 1 92.94 472 ILE A N 1
ATOM 3591 C CA . ILE A 1 472 ? -29.672 -3.166 -6.039 1 92.94 472 ILE A CA 1
ATOM 3592 C C . ILE A 1 472 ? -29.312 -2.133 -7.105 1 92.94 472 ILE A C 1
ATOM 3594 O O . ILE A 1 472 ? -28.438 -1.286 -6.895 1 92.94 472 ILE A O 1
ATOM 3598 N N . CYS A 1 473 ? -29.984 -2.242 -8.188 1 93.06 473 CYS A N 1
ATOM 3599 C CA . CYS A 1 473 ? -29.734 -1.287 -9.258 1 93.06 473 CYS A CA 1
ATOM 3600 C C . CYS A 1 473 ? -30.094 0.129 -8.828 1 93.06 473 CYS A C 1
ATOM 3602 O O . CYS A 1 473 ? -29.453 1.093 -9.25 1 93.06 473 CYS A O 1
ATOM 3604 N N . LEU A 1 474 ? -31.125 0.233 -8.07 1 90.12 474 LEU A N 1
ATOM 3605 C CA . LEU A 1 474 ? -31.453 1.541 -7.523 1 90.12 474 LEU A CA 1
ATOM 3606 C C . LEU A 1 474 ? -30.312 2.082 -6.672 1 90.12 474 LEU A C 1
ATOM 3608 O O . LEU A 1 474 ? -30 3.275 -6.723 1 90.12 474 LEU A O 1
ATOM 3612 N N . VAL A 1 475 ? -29.734 1.236 -5.914 1 86.56 475 VAL A N 1
ATOM 3613 C CA . VAL A 1 475 ? -28.609 1.617 -5.066 1 86.56 475 VAL A CA 1
ATOM 3614 C C . VAL A 1 475 ? -27.438 2.059 -5.938 1 86.56 475 VAL A C 1
ATOM 3616 O O . VAL A 1 475 ? -26.719 3.002 -5.594 1 86.56 475 VAL A O 1
ATOM 3619 N N . VAL A 1 476 ? -27.203 1.396 -7.02 1 90.94 476 VAL A N 1
ATOM 3620 C CA . VAL A 1 476 ? -26.125 1.707 -7.953 1 90.94 476 VAL A CA 1
ATOM 3621 C C . VAL A 1 476 ? -26.297 3.135 -8.469 1 90.94 476 VAL A C 1
ATOM 3623 O O . VAL A 1 476 ? -25.312 3.871 -8.602 1 90.94 476 VAL A O 1
ATOM 3626 N N . PHE A 1 477 ? -27.516 3.535 -8.695 1 87.44 477 PHE A N 1
ATOM 3627 C CA . PHE A 1 477 ? -27.781 4.879 -9.195 1 87.44 477 PHE A CA 1
ATOM 3628 C C . PHE A 1 477 ? -27.422 5.926 -8.156 1 87.44 477 PHE A C 1
ATOM 3630 O O . PHE A 1 477 ? -26.906 6.996 -8.492 1 87.44 477 PHE A O 1
ATOM 3637 N N . SER A 1 478 ? -27.656 5.594 -6.984 1 84.38 478 SER A N 1
ATOM 3638 C CA . SER A 1 478 ? -27.297 6.508 -5.906 1 84.38 478 SER A CA 1
ATOM 3639 C C . SER A 1 478 ? -25.781 6.633 -5.766 1 84.38 478 SER A C 1
ATOM 3641 O O . SER A 1 478 ? -25.281 7.707 -5.434 1 84.38 478 SER A O 1
ATOM 3643 N N . LEU A 1 479 ? -25.109 5.582 -5.977 1 84.62 479 LEU A N 1
ATOM 3644 C CA . LEU A 1 479 ? -23.656 5.582 -5.887 1 84.62 479 LEU A CA 1
ATOM 3645 C C . LEU A 1 479 ? -23.031 6.406 -7.012 1 84.62 479 LEU A C 1
ATOM 3647 O O . LEU A 1 479 ? -22.047 7.113 -6.801 1 84.62 479 LEU A O 1
ATOM 3651 N N . LEU A 1 480 ? -23.656 6.371 -8.172 1 89.38 480 LEU A N 1
ATOM 3652 C CA . LEU A 1 480 ? -23.109 7.004 -9.359 1 89.38 480 LEU A CA 1
ATOM 3653 C C . LEU A 1 480 ? -23.547 8.469 -9.445 1 89.38 480 LEU A C 1
ATOM 3655 O O . LEU A 1 480 ? -22.969 9.242 -10.211 1 89.38 480 LEU A O 1
ATOM 3659 N N . ALA A 1 481 ? -24.484 8.883 -8.664 1 84.75 481 ALA A N 1
ATOM 3660 C CA . ALA A 1 481 ? -25.094 10.211 -8.766 1 84.75 481 ALA A CA 1
ATOM 3661 C C . ALA A 1 481 ? -24.047 11.297 -8.5 1 84.75 481 ALA A C 1
ATOM 3663 O O . ALA A 1 481 ? -24.078 12.359 -9.125 1 84.75 481 ALA A O 1
ATOM 3664 N N . GLU A 1 482 ? -23.062 11.047 -7.652 1 82.44 482 GLU A N 1
ATOM 3665 C CA . GLU A 1 482 ? -22.109 12.078 -7.258 1 82.44 482 GLU A CA 1
ATOM 3666 C C . GLU A 1 482 ? -20.875 12.062 -8.164 1 82.44 482 GLU A C 1
ATOM 3668 O O . GLU A 1 482 ? -20.094 13.016 -8.172 1 82.44 482 GLU A O 1
ATOM 3673 N N . THR A 1 483 ? -20.734 11.062 -8.992 1 86.44 483 THR A N 1
ATOM 3674 C CA . THR A 1 483 ? -19.5 10.859 -9.758 1 86.44 483 THR A CA 1
ATOM 3675 C C . THR A 1 483 ? -19.312 11.984 -10.773 1 86.44 483 THR A C 1
ATOM 3677 O O . THR A 1 483 ? -18.219 12.555 -10.867 1 86.44 483 THR A O 1
ATOM 3680 N N . PRO A 1 484 ? -20.406 12.406 -11.477 1 87.75 484 PRO A N 1
ATOM 3681 C CA . PRO A 1 484 ? -20.188 13.461 -12.477 1 87.75 484 PRO A CA 1
ATOM 3682 C C . PRO A 1 484 ? -19.781 14.789 -11.852 1 87.75 484 PRO A C 1
ATOM 3684 O O . PRO A 1 484 ? -18.922 15.492 -12.391 1 87.75 484 PRO A O 1
ATOM 3687 N N . HIS A 1 485 ? -20.328 15.062 -10.727 1 87.75 485 HIS A N 1
ATOM 3688 C CA . HIS A 1 485 ? -20 16.297 -10.047 1 87.75 485 HIS A CA 1
ATOM 3689 C C . HIS A 1 485 ? -18.547 16.297 -9.586 1 87.75 485 HIS A C 1
ATOM 3691 O O . HIS A 1 485 ? -17.844 17.312 -9.734 1 87.75 485 HIS A O 1
ATOM 3697 N N . ASP A 1 486 ? -18.109 15.242 -9.109 1 87.5 486 ASP A N 1
ATOM 3698 C CA . ASP A 1 486 ? -16.734 15.148 -8.625 1 87.5 486 ASP A CA 1
ATOM 3699 C C . ASP A 1 486 ? -15.742 15.188 -9.773 1 87.5 486 ASP A C 1
ATOM 3701 O O . ASP A 1 486 ? -14.695 15.844 -9.68 1 87.5 486 ASP A O 1
ATOM 3705 N N . VAL A 1 487 ? -16.062 14.469 -10.883 1 90.56 487 VAL A N 1
ATOM 3706 C CA . VAL A 1 487 ? -15.172 14.438 -12.039 1 90.56 487 VAL A CA 1
ATOM 3707 C C . VAL A 1 487 ? -15.047 15.844 -12.625 1 90.56 487 VAL A C 1
ATOM 3709 O O . VAL A 1 487 ? -13.953 16.281 -12.984 1 90.56 487 VAL A O 1
ATOM 3712 N N . MET A 1 488 ? -16.203 16.5 -12.695 1 90.56 488 MET A N 1
ATOM 3713 C CA . MET A 1 488 ? -16.203 17.859 -13.234 1 90.56 488 MET A CA 1
ATOM 3714 C C . MET A 1 488 ? -15.438 18.812 -12.32 1 90.56 488 MET A C 1
ATOM 3716 O O . MET A 1 488 ? -14.797 19.75 -12.789 1 90.56 488 MET A O 1
ATOM 3720 N N . TYR A 1 489 ? -15.547 18.562 -11.07 1 89.12 489 TYR A N 1
ATOM 3721 C CA . TYR A 1 489 ? -14.797 19.375 -10.117 1 89.12 489 TYR A CA 1
ATOM 3722 C C . TYR A 1 489 ? -13.297 19.25 -10.344 1 89.12 489 TYR A C 1
ATOM 3724 O O . TYR A 1 489 ? -12.594 20.25 -10.461 1 89.12 489 TYR A O 1
ATOM 3732 N N . TYR A 1 490 ? -12.812 18.078 -10.422 1 89.81 490 TYR A N 1
ATOM 3733 C CA . TYR A 1 490 ? -11.383 17.859 -10.609 1 89.81 490 TYR A CA 1
ATOM 3734 C C . TYR A 1 490 ? -10.93 18.359 -11.977 1 89.81 490 TYR A C 1
ATOM 3736 O O . TYR A 1 490 ? -9.812 18.859 -12.117 1 89.81 490 TYR A O 1
ATOM 3744 N N . TRP A 1 491 ? -11.875 18.188 -12.945 1 89.94 491 TRP A N 1
ATOM 3745 C CA . TRP A 1 491 ? -11.562 18.672 -14.281 1 89.94 491 TRP A CA 1
ATOM 3746 C C . TRP A 1 491 ? -11.469 20.203 -14.305 1 89.94 491 TRP A C 1
ATOM 3748 O O . TRP A 1 491 ? -10.547 20.766 -14.891 1 89.94 491 TRP A O 1
ATOM 3758 N N . ARG A 1 492 ? -12.391 20.875 -13.656 1 88.5 492 ARG A N 1
ATOM 3759 C CA . ARG A 1 492 ? -12.414 22.328 -13.594 1 88.5 492 ARG A CA 1
ATOM 3760 C C . ARG A 1 492 ? -11.219 22.875 -12.82 1 88.5 492 ARG A C 1
ATOM 3762 O O . ARG A 1 492 ? -10.695 23.938 -13.141 1 88.5 492 ARG A O 1
ATOM 3769 N N . MET A 1 493 ? -10.766 22.188 -11.812 1 90.38 493 MET A N 1
ATOM 3770 C CA . MET A 1 493 ? -9.656 22.594 -10.969 1 90.38 493 MET A CA 1
ATOM 3771 C C . MET A 1 493 ? -8.32 22.297 -11.633 1 90.38 493 MET A C 1
ATOM 3773 O O . MET A 1 493 ? -7.27 22.766 -11.188 1 90.38 493 MET A O 1
ATOM 3777 N N . GLY A 1 494 ? -8.359 21.609 -12.672 1 87.19 494 GLY A N 1
ATOM 3778 C CA . GLY A 1 494 ? -7.113 21.219 -13.328 1 87.19 494 GLY A CA 1
ATOM 3779 C C . GLY A 1 494 ? -6.277 20.266 -12.508 1 87.19 494 GLY A C 1
ATOM 3780 O O . GLY A 1 494 ? -5.047 20.328 -12.531 1 87.19 494 GLY A O 1
ATOM 3781 N N . ALA A 1 495 ? -6.898 19.484 -11.648 1 89.25 495 ALA A N 1
ATOM 3782 C CA . ALA A 1 495 ? -6.211 18.531 -10.789 1 89.25 495 ALA A CA 1
ATOM 3783 C C . ALA A 1 495 ? -5.969 17.219 -11.523 1 89.25 495 ALA A C 1
ATOM 3785 O O . ALA A 1 495 ? -6.613 16.203 -11.234 1 89.25 495 ALA A O 1
ATOM 3786 N N . TRP A 1 496 ? -4.969 17.094 -12.289 1 86.88 496 TRP A N 1
ATOM 3787 C CA . TRP A 1 496 ? -4.711 15.992 -13.203 1 86.88 496 TRP A CA 1
ATOM 3788 C C . TRP A 1 496 ? -4.227 14.758 -12.445 1 86.88 496 TRP A C 1
ATOM 3790 O O . TRP A 1 496 ? -4.5 13.625 -12.852 1 86.88 496 TRP A O 1
ATOM 3800 N N . VAL A 1 497 ? -3.479 14.984 -11.398 1 83.69 497 VAL A N 1
ATOM 3801 C CA . VAL A 1 497 ? -2.992 13.852 -10.609 1 83.69 497 VAL A CA 1
ATOM 3802 C C . VAL A 1 497 ? -4.168 13.148 -9.938 1 83.69 497 VAL A C 1
ATOM 3804 O O . VAL A 1 497 ? -4.23 11.914 -9.922 1 83.69 497 VAL A O 1
ATOM 3807 N N . ASP A 1 498 ? -5.074 13.914 -9.477 1 87.19 498 ASP A N 1
ATOM 3808 C CA . ASP A 1 498 ? -6.262 13.344 -8.844 1 87.19 498 ASP A CA 1
ATOM 3809 C C . ASP A 1 498 ? -7.137 12.625 -9.867 1 87.19 498 ASP A C 1
ATOM 3811 O O . ASP A 1 498 ? -7.684 11.555 -9.578 1 87.19 498 ASP A O 1
ATOM 3815 N N . LEU A 1 499 ? -7.238 13.234 -11.031 1 91.19 499 LEU A N 1
ATOM 3816 C CA . LEU A 1 499 ? -8.031 12.617 -12.094 1 91.19 499 LEU A CA 1
ATOM 3817 C C . LEU A 1 499 ? -7.383 11.32 -12.562 1 91.19 499 LEU A C 1
ATOM 3819 O O . LEU A 1 499 ? -8.078 10.352 -12.883 1 91.19 499 LEU A O 1
ATOM 3823 N N . ALA A 1 500 ? -6.094 11.336 -12.602 1 88.94 500 ALA A N 1
ATOM 3824 C CA . ALA A 1 500 ? -5.375 10.125 -12.992 1 88.94 500 ALA A CA 1
ATOM 3825 C C . ALA A 1 500 ? -5.566 9.016 -11.969 1 88.94 500 ALA A C 1
ATOM 3827 O O . ALA A 1 500 ? -5.758 7.848 -12.328 1 88.94 500 ALA A O 1
ATOM 3828 N N . LEU A 1 501 ? -5.504 9.406 -10.766 1 87.81 501 LEU A N 1
ATOM 3829 C CA . LEU A 1 501 ? -5.699 8.422 -9.703 1 87.81 501 LEU A CA 1
ATOM 3830 C C . LEU A 1 501 ? -7.109 7.848 -9.742 1 87.81 501 LEU A C 1
ATOM 3832 O O . LEU A 1 501 ? -7.297 6.641 -9.578 1 87.81 501 LEU A O 1
ATOM 3836 N N . MET A 1 502 ? -8.078 8.727 -9.922 1 92.06 502 MET A N 1
ATOM 3837 C CA . MET A 1 502 ? -9.469 8.305 -10.047 1 92.06 502 MET A CA 1
ATOM 3838 C C . MET A 1 502 ? -9.648 7.363 -11.227 1 92.06 502 MET A C 1
ATOM 3840 O O . MET A 1 502 ? -10.273 6.305 -11.094 1 92.06 502 MET A O 1
ATOM 3844 N N . SER A 1 503 ? -9.086 7.68 -12.344 1 93.31 503 SER A N 1
ATOM 3845 C CA . SER A 1 503 ? -9.219 6.891 -13.562 1 93.31 503 SER A CA 1
ATOM 3846 C C . SER A 1 503 ? -8.477 5.566 -13.445 1 93.31 503 SER A C 1
ATOM 3848 O O . SER A 1 503 ? -8.984 4.527 -13.875 1 93.31 503 SER A O 1
ATOM 3850 N N . LEU A 1 504 ? -7.301 5.605 -12.914 1 89.06 504 LEU A N 1
ATOM 3851 C CA . LEU A 1 504 ? -6.516 4.387 -12.758 1 89.06 504 LEU A CA 1
ATOM 3852 C C . LEU A 1 504 ? -7.23 3.396 -11.844 1 89.06 504 LEU A C 1
ATOM 3854 O O . LEU A 1 504 ? -7.246 2.193 -12.109 1 89.06 504 LEU A O 1
ATOM 3858 N N . THR A 1 505 ? -7.73 3.949 -10.719 1 89.5 505 THR A N 1
ATOM 3859 C CA . THR A 1 505 ? -8.484 3.088 -9.812 1 89.5 505 THR A CA 1
ATOM 3860 C C . THR A 1 505 ? -9.656 2.438 -10.539 1 89.5 505 THR A C 1
ATOM 3862 O O . THR A 1 505 ? -9.891 1.234 -10.406 1 89.5 505 THR A O 1
ATOM 3865 N N . PHE A 1 506 ? -10.398 3.236 -11.305 1 93 506 PHE A N 1
ATOM 3866 C CA . PHE A 1 506 ? -11.562 2.773 -12.047 1 93 506 PHE A CA 1
ATOM 3867 C C . PHE A 1 506 ? -11.164 1.729 -13.086 1 93 506 PHE A C 1
ATOM 3869 O O . PHE A 1 506 ? -11.75 0.644 -13.133 1 93 506 PHE A O 1
ATOM 3876 N N . ILE A 1 507 ? -10.148 1.951 -13.828 1 91.44 507 ILE A N 1
ATOM 3877 C CA . ILE A 1 507 ? -9.734 1.096 -14.938 1 91.44 507 ILE A CA 1
ATOM 3878 C C . ILE A 1 507 ? -9.172 -0.214 -14.391 1 91.44 507 ILE A C 1
ATOM 3880 O O . ILE A 1 507 ? -9.523 -1.296 -14.867 1 91.44 507 ILE A O 1
ATOM 3884 N N . PHE A 1 508 ? -8.312 -0.172 -13.406 1 86.06 508 PHE A N 1
ATOM 3885 C CA . PHE A 1 508 ? -7.723 -1.382 -12.852 1 86.06 508 PHE A CA 1
ATOM 3886 C C . PHE A 1 508 ? -8.781 -2.256 -12.195 1 86.06 508 PHE A C 1
ATOM 3888 O O . PHE A 1 508 ? -8.695 -3.484 -12.234 1 86.06 508 PHE A O 1
ATOM 3895 N N . SER A 1 509 ? -9.766 -1.617 -11.609 1 86.19 509 SER A N 1
ATOM 3896 C CA . SER A 1 509 ? -10.836 -2.381 -10.969 1 86.19 509 SER A CA 1
ATOM 3897 C C . SER A 1 509 ? -11.672 -3.127 -12 1 86.19 509 SER A C 1
ATOM 3899 O O . SER A 1 509 ? -12.133 -4.242 -11.742 1 86.19 509 SER A O 1
ATOM 3901 N N . ILE A 1 510 ? -11.875 -2.539 -13.148 1 86.56 510 ILE A N 1
ATOM 3902 C CA . ILE A 1 510 ? -12.727 -3.121 -14.18 1 86.56 510 ILE A CA 1
ATOM 3903 C C . ILE A 1 510 ? -11.938 -4.156 -14.977 1 86.56 510 ILE A C 1
ATOM 3905 O O . ILE A 1 510 ? -12.453 -5.238 -15.281 1 86.56 510 ILE A O 1
ATOM 3909 N N . VAL A 1 511 ? -10.688 -3.898 -15.266 1 81.62 511 VAL A N 1
ATOM 3910 C CA . VAL A 1 511 ? -9.883 -4.746 -16.141 1 81.62 511 VAL A CA 1
ATOM 3911 C C . VAL A 1 511 ? -9.336 -5.938 -15.344 1 81.62 511 VAL A C 1
ATOM 3913 O O . VAL A 1 511 ? -9.273 -7.055 -15.867 1 81.62 511 VAL A O 1
ATOM 3916 N N . TRP A 1 512 ? -8.906 -5.723 -14.141 1 80.12 512 TRP A N 1
ATOM 3917 C CA . TRP A 1 512 ? -8.398 -6.809 -13.305 1 80.12 512 TRP A CA 1
ATOM 3918 C C . TRP A 1 512 ? -9.461 -7.266 -12.312 1 80.12 512 TRP A C 1
ATOM 3920 O O . TRP A 1 512 ? -10.391 -7.992 -12.672 1 80.12 512 TRP A O 1
ATOM 3930 N N . ASN A 1 513 ? -9.602 -6.719 -11.219 1 79.88 513 ASN A N 1
ATOM 3931 C CA . ASN A 1 513 ? -10.617 -6.875 -10.188 1 79.88 513 ASN A CA 1
ATOM 3932 C C . ASN A 1 513 ? -10.562 -5.742 -9.172 1 79.88 513 ASN A C 1
ATOM 3934 O O . ASN A 1 513 ? -9.625 -4.949 -9.172 1 79.88 513 ASN A O 1
ATOM 3938 N N . ILE A 1 514 ? -11.586 -5.688 -8.477 1 82.12 514 ILE A N 1
ATOM 3939 C CA . ILE A 1 514 ? -11.758 -4.586 -7.539 1 82.12 514 ILE A CA 1
ATOM 3940 C C . ILE A 1 514 ? -10.625 -4.59 -6.516 1 82.12 514 ILE A C 1
ATOM 3942 O O . ILE A 1 514 ? -10.133 -3.529 -6.125 1 82.12 514 ILE A O 1
ATOM 3946 N N . GLU A 1 515 ? -10.195 -5.746 -6.102 1 79.38 515 GLU A N 1
ATOM 3947 C CA . GLU A 1 515 ? -9.141 -5.859 -5.094 1 79.38 515 GLU A CA 1
ATOM 3948 C C . GLU A 1 515 ? -7.836 -5.246 -5.586 1 79.38 515 GLU A C 1
ATOM 3950 O O . GLU A 1 515 ? -7.211 -4.449 -4.883 1 79.38 515 GLU A O 1
ATOM 3955 N N . VAL A 1 516 ? -7.441 -5.582 -6.773 1 77.56 516 VAL A N 1
ATOM 3956 C CA . VAL A 1 516 ? -6.199 -5.078 -7.352 1 77.56 516 VAL A CA 1
ATOM 3957 C C . VAL A 1 516 ? -6.309 -3.574 -7.586 1 77.56 516 VAL A C 1
ATOM 3959 O O . VAL A 1 516 ? -5.359 -2.828 -7.328 1 77.56 516 VAL A O 1
ATOM 3962 N N . GLY A 1 517 ? -7.473 -3.18 -8.102 1 81.44 517 GLY A N 1
ATOM 3963 C CA . GLY A 1 517 ? -7.668 -1.763 -8.359 1 81.44 517 GLY A CA 1
ATOM 3964 C C . GLY A 1 517 ? -7.492 -0.898 -7.125 1 81.44 517 GLY A C 1
ATOM 3965 O O . GLY A 1 517 ? -6.797 0.118 -7.168 1 81.44 517 GLY A O 1
ATOM 3966 N N . VAL A 1 518 ? -7.973 -1.33 -6.016 1 81.62 518 VAL A N 1
ATOM 3967 C CA . VAL A 1 518 ? -7.934 -0.531 -4.793 1 81.62 518 VAL A CA 1
ATOM 3968 C C . VAL A 1 518 ? -6.535 -0.581 -4.184 1 81.62 518 VAL A C 1
ATOM 3970 O O . VAL A 1 518 ? -6.004 0.443 -3.746 1 81.62 518 VAL A O 1
ATOM 3973 N N . VAL A 1 519 ? -5.945 -1.737 -4.133 1 79.31 519 VAL A N 1
ATOM 3974 C CA . VAL A 1 519 ? -4.641 -1.9 -3.504 1 79.31 519 VAL A CA 1
ATOM 3975 C C . VAL A 1 519 ? -3.6 -1.069 -4.25 1 79.31 519 VAL A C 1
ATOM 3977 O O . VAL A 1 519 ? -2.812 -0.347 -3.635 1 79.31 519 VAL A O 1
ATOM 3980 N N . VAL A 1 520 ? -3.631 -1.18 -5.555 1 78.56 520 VAL A N 1
ATOM 3981 C CA . VAL A 1 520 ? -2.662 -0.447 -6.363 1 78.56 520 VAL A CA 1
ATOM 3982 C C . VAL A 1 520 ? -2.877 1.055 -6.191 1 78.56 520 VAL A C 1
ATOM 3984 O O . VAL A 1 520 ? -1.915 1.811 -6.031 1 78.56 520 VAL A O 1
ATOM 3987 N N . SER A 1 521 ? -4.062 1.437 -6.273 1 82.19 521 SER A N 1
ATOM 3988 C CA . SER A 1 521 ? -4.363 2.859 -6.148 1 82.19 521 SER A CA 1
ATOM 3989 C C . SER A 1 521 ? -4.012 3.379 -4.762 1 82.19 521 SER A C 1
ATOM 3991 O O . SER A 1 521 ? -3.592 4.531 -4.609 1 82.19 521 SER A O 1
ATOM 3993 N N . LEU A 1 522 ? -4.242 2.523 -3.766 1 81.38 522 LEU A N 1
ATOM 3994 C CA . LEU A 1 522 ? -3.877 2.893 -2.404 1 81.38 522 LEU A CA 1
ATOM 3995 C C . LEU A 1 522 ? -2.371 3.102 -2.285 1 81.38 522 LEU A C 1
ATOM 3997 O O . LEU A 1 522 ? -1.92 4.07 -1.667 1 81.38 522 LEU A O 1
ATOM 4001 N N . ILE A 1 523 ? -1.64 2.24 -2.832 1 78 523 ILE A N 1
ATOM 4002 C CA . ILE A 1 523 ? -0.184 2.338 -2.799 1 78 523 ILE A CA 1
ATOM 4003 C C . ILE A 1 523 ? 0.265 3.609 -3.516 1 78 523 ILE A C 1
ATOM 4005 O O . ILE A 1 523 ? 1.113 4.348 -3.01 1 78 523 ILE A O 1
ATOM 4009 N N . ILE A 1 524 ? -0.329 3.854 -4.629 1 78.94 524 ILE A N 1
ATOM 4010 C CA . ILE A 1 524 ? 0.025 5.043 -5.398 1 78.94 524 ILE A CA 1
ATOM 4011 C C . ILE A 1 524 ? -0.345 6.297 -4.609 1 78.94 524 ILE A C 1
ATOM 4013 O O . ILE A 1 524 ? 0.418 7.266 -4.578 1 78.94 524 ILE A O 1
ATOM 4017 N N . SER A 1 525 ? -1.512 6.246 -4.047 1 81.06 525 SER A N 1
ATOM 4018 C CA . SER A 1 525 ? -1.959 7.387 -3.258 1 81.06 525 SER A CA 1
ATOM 4019 C C . SER A 1 525 ? -1.013 7.656 -2.092 1 81.06 525 SER A C 1
ATOM 4021 O O . SER A 1 525 ? -0.65 8.805 -1.834 1 81.06 525 SER A O 1
ATOM 4023 N N . LEU A 1 526 ? -0.655 6.617 -1.406 1 79.81 526 LEU A N 1
ATOM 4024 C CA . LEU A 1 526 ? 0.255 6.746 -0.273 1 79.81 526 LEU A CA 1
ATOM 4025 C C . LEU A 1 526 ? 1.624 7.238 -0.729 1 79.81 526 LEU A C 1
ATOM 4027 O O . LEU A 1 526 ? 2.256 8.047 -0.047 1 79.81 526 LEU A O 1
ATOM 4031 N N . LEU A 1 527 ? 2.043 6.75 -1.871 1 78.44 527 LEU A N 1
ATOM 4032 C CA . LEU A 1 527 ? 3.326 7.172 -2.422 1 78.44 527 LEU A CA 1
ATOM 4033 C C . LEU A 1 527 ? 3.307 8.656 -2.768 1 78.44 527 LEU A C 1
ATOM 4035 O O . LEU A 1 527 ? 4.301 9.359 -2.561 1 78.44 527 LEU A O 1
ATOM 4039 N N . LEU A 1 528 ? 2.244 9.141 -3.246 1 77.12 528 LEU A N 1
ATOM 4040 C CA . LEU A 1 528 ? 2.115 10.547 -3.607 1 77.12 528 LEU A CA 1
ATOM 4041 C C . LEU A 1 528 ? 2.131 11.43 -2.365 1 77.12 528 LEU A C 1
ATOM 4043 O O . LEU A 1 528 ? 2.715 12.516 -2.377 1 77.12 528 LEU A O 1
ATOM 4047 N N . VAL A 1 529 ? 1.501 10.945 -1.374 1 76.5 529 VAL A N 1
ATOM 4048 C CA . VAL A 1 529 ? 1.486 11.695 -0.123 1 76.5 529 VAL A CA 1
ATOM 4049 C C . VAL A 1 529 ? 2.895 11.75 0.465 1 76.5 529 VAL A C 1
ATOM 4051 O O . VAL A 1 529 ? 3.334 12.789 0.949 1 76.5 529 VAL A O 1
ATOM 4054 N N . VAL A 1 530 ? 3.551 10.641 0.452 1 75.75 530 VAL A N 1
ATOM 4055 C CA . VAL A 1 530 ? 4.902 10.555 0.996 1 75.75 530 VAL A CA 1
ATOM 4056 C C . VAL A 1 530 ? 5.848 11.43 0.17 1 75.75 530 VAL A C 1
ATOM 4058 O O . VAL A 1 530 ? 6.746 12.07 0.717 1 75.75 530 VAL A O 1
ATOM 4061 N N . HIS A 1 531 ? 5.652 11.359 -1.109 1 75.31 531 HIS A N 1
ATOM 4062 C CA . HIS A 1 531 ? 6.484 12.164 -1.994 1 75.31 531 HIS A CA 1
ATOM 4063 C C . HIS A 1 531 ? 6.367 13.648 -1.663 1 75.31 531 HIS A C 1
ATOM 4065 O O . HIS A 1 531 ? 7.352 14.383 -1.741 1 75.31 531 HIS A O 1
ATOM 4071 N N . ARG A 1 532 ? 5.207 14.047 -1.329 1 70.31 532 ARG A N 1
ATOM 4072 C CA . ARG A 1 532 ? 4.957 15.453 -1.027 1 70.31 532 ARG A CA 1
ATOM 4073 C C . ARG A 1 532 ? 5.434 15.805 0.378 1 70.31 532 ARG A C 1
ATOM 4075 O O . ARG A 1 532 ? 5.93 16.906 0.614 1 70.31 532 ARG A O 1
ATOM 4082 N N . SER A 1 533 ? 5.328 14.812 1.201 1 67.25 533 SER A N 1
ATOM 4083 C CA . SER A 1 533 ? 5.598 15.086 2.609 1 67.25 533 SER A CA 1
ATOM 4084 C C . SER A 1 533 ? 7.07 14.859 2.941 1 67.25 533 SER A C 1
ATOM 4086 O O . SER A 1 533 ? 7.562 15.352 3.959 1 67.25 533 SER A O 1
ATOM 4088 N N . SER A 1 534 ? 7.801 14.062 2.17 1 65.56 534 SER A N 1
ATOM 4089 C CA . SER A 1 534 ? 9.148 13.664 2.559 1 65.56 534 SER A CA 1
ATOM 4090 C C . SER A 1 534 ? 10.172 14.719 2.145 1 65.56 534 SER A C 1
ATOM 4092 O O . SER A 1 534 ? 11.359 14.586 2.447 1 65.56 534 SER A O 1
ATOM 4094 N N . LYS A 1 535 ? 9.734 15.781 1.605 1 68.75 535 LYS A N 1
ATOM 4095 C CA . LYS A 1 535 ? 10.695 16.828 1.264 1 68.75 535 LYS A CA 1
ATOM 4096 C C . LYS A 1 535 ? 11.094 17.625 2.498 1 68.75 535 LYS A C 1
ATOM 4098 O O . LYS A 1 535 ? 10.305 18.422 3.008 1 68.75 535 LYS A O 1
ATOM 4103 N N . THR A 1 536 ? 12.32 17.203 2.959 1 69.06 536 THR A N 1
ATOM 4104 C CA . THR A 1 536 ? 12.828 17.844 4.164 1 69.06 536 THR A CA 1
ATOM 4105 C C . THR A 1 536 ? 13.039 19.328 3.934 1 69.06 536 THR A C 1
ATOM 4107 O O . THR A 1 536 ? 13.625 19.734 2.926 1 69.06 536 THR A O 1
ATOM 4110 N N . ARG A 1 537 ? 12.531 20.141 4.789 1 71.69 537 ARG A N 1
ATOM 4111 C CA . ARG A 1 537 ? 12.734 21.578 4.727 1 71.69 537 ARG A CA 1
ATOM 4112 C C . ARG A 1 537 ? 14.078 21.969 5.332 1 71.69 537 ARG A C 1
ATOM 4114 O O . ARG A 1 537 ? 14.312 21.766 6.523 1 71.69 537 ARG A O 1
ATOM 4121 N N . MET A 1 538 ? 14.984 22.312 4.371 1 80.81 538 MET A N 1
ATOM 4122 C CA . MET A 1 538 ? 16.312 22.781 4.797 1 80.81 538 MET A CA 1
ATOM 4123 C C . MET A 1 538 ? 16.578 24.203 4.309 1 80.81 538 MET A C 1
ATOM 4125 O O . MET A 1 538 ? 16.031 24.609 3.281 1 80.81 538 MET A O 1
ATOM 4129 N N . ALA A 1 539 ? 17.281 24.969 5.117 1 79.75 539 ALA A N 1
ATOM 4130 C CA . ALA A 1 539 ? 17.672 26.328 4.727 1 79.75 539 ALA A CA 1
ATOM 4131 C C . ALA A 1 539 ? 19.156 26.562 4.977 1 79.75 539 ALA A C 1
ATOM 4133 O O . ALA A 1 539 ? 19.719 26.078 5.957 1 79.75 539 ALA A O 1
ATOM 4134 N N . ILE A 1 540 ? 19.75 27.188 4.043 1 84.56 540 ILE A N 1
ATOM 4135 C CA . ILE A 1 540 ? 21.141 27.609 4.246 1 84.56 540 ILE A CA 1
ATOM 4136 C C . ILE A 1 540 ? 21.156 28.906 5.051 1 84.56 540 ILE A C 1
ATOM 4138 O O . ILE A 1 540 ? 20.422 29.859 4.746 1 84.56 540 ILE A O 1
ATOM 4142 N N . LEU A 1 541 ? 21.938 28.859 6.039 1 86.38 541 LEU A N 1
ATOM 4143 C CA . LEU A 1 541 ? 22.031 30.047 6.879 1 86.38 541 LEU A CA 1
ATOM 4144 C C . LEU A 1 541 ? 23.234 30.906 6.484 1 86.38 541 LEU A C 1
ATOM 4146 O O . LEU A 1 541 ? 24.266 30.375 6.078 1 86.38 541 LEU A O 1
ATOM 4150 N N . GLY A 1 542 ? 22.953 32.125 6.457 1 84.25 542 GLY A N 1
ATOM 4151 C CA . GLY A 1 542 ? 24 33.125 6.27 1 84.25 542 GLY A CA 1
ATOM 4152 C C . GLY A 1 542 ? 24.109 34.094 7.426 1 84.25 542 GLY A C 1
ATOM 4153 O O . GLY A 1 542 ? 23.172 34.219 8.227 1 84.25 542 GLY A O 1
ATOM 4154 N N . ARG A 1 543 ? 25.297 34.656 7.48 1 86.06 543 ARG A N 1
ATOM 4155 C CA . ARG A 1 543 ? 25.531 35.594 8.562 1 86.06 543 ARG A CA 1
ATOM 4156 C C . ARG A 1 543 ? 25.094 37 8.172 1 86.06 543 ARG A C 1
ATOM 4158 O O . ARG A 1 543 ? 25.297 37.438 7.035 1 86.06 543 ARG A O 1
ATOM 4165 N N . ILE A 1 544 ? 24.344 37.562 9.102 1 82.12 544 ILE A N 1
ATOM 4166 C CA . ILE A 1 544 ? 24.047 38.969 8.922 1 82.12 544 ILE A CA 1
ATOM 4167 C C . ILE A 1 544 ? 25.297 39.812 9.18 1 82.12 544 ILE A C 1
ATOM 4169 O O . ILE A 1 544 ? 25.922 39.688 10.242 1 82.12 544 ILE A O 1
ATOM 4173 N N . PRO A 1 545 ? 25.641 40.594 8.227 1 81.25 545 PRO A N 1
ATOM 4174 C CA . PRO A 1 545 ? 26.891 41.375 8.391 1 81.25 545 PRO A CA 1
ATOM 4175 C C . PRO A 1 545 ? 26.938 42.125 9.703 1 81.25 545 PRO A C 1
ATOM 4177 O O . PRO A 1 545 ? 25.938 42.781 10.086 1 81.25 545 PRO A O 1
ATOM 4180 N N . GLY A 1 546 ? 28.016 42.031 10.438 1 74.5 546 GLY A N 1
ATOM 4181 C CA . GLY A 1 546 ? 28.234 42.812 11.648 1 74.5 546 GLY A CA 1
ATOM 4182 C C . GLY A 1 546 ? 27.625 42.156 12.891 1 74.5 546 GLY A C 1
ATOM 4183 O O . GLY A 1 546 ? 27.797 42.688 14 1 74.5 546 GLY A O 1
ATOM 4184 N N . THR A 1 547 ? 26.844 41.062 12.75 1 78.44 547 THR A N 1
ATOM 4185 C CA . THR A 1 547 ? 26.219 40.438 13.898 1 78.44 547 THR A CA 1
ATOM 4186 C C . THR A 1 547 ? 26.594 38.969 13.977 1 78.44 547 THR A C 1
ATOM 4188 O O . THR A 1 547 ? 27.266 38.438 13.086 1 78.44 547 THR A O 1
ATOM 4191 N N . ASP A 1 548 ? 26.281 38.406 15.148 1 78.5 548 ASP A N 1
ATOM 4192 C CA . ASP A 1 548 ? 26.5 36.969 15.328 1 78.5 548 ASP A CA 1
ATOM 4193 C C . ASP A 1 548 ? 25.188 36.188 15.211 1 78.5 548 ASP A C 1
ATOM 4195 O O . ASP A 1 548 ? 24.906 35.281 16 1 78.5 548 ASP A O 1
ATOM 4199 N N . ARG A 1 549 ? 24.438 36.75 14.289 1 81.81 549 ARG A N 1
ATOM 4200 C CA . ARG A 1 549 ? 23.156 36.094 1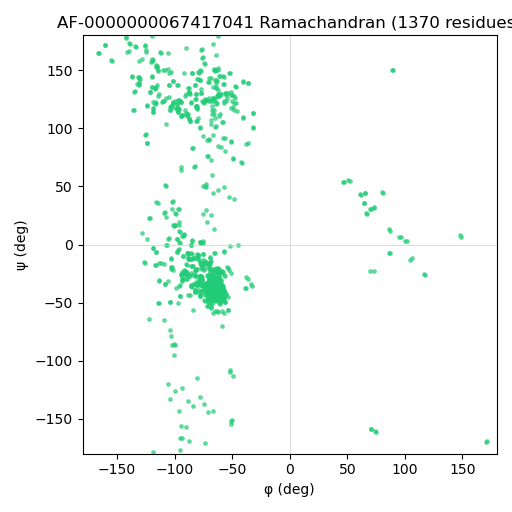4.07 1 81.81 549 ARG A CA 1
ATOM 4201 C C . ARG A 1 549 ? 23.094 35.469 12.672 1 81.81 549 ARG A C 1
ATOM 4203 O O . ARG A 1 549 ? 23.484 36.125 11.688 1 81.81 549 ARG A O 1
ATOM 4210 N N . TRP A 1 550 ? 22.734 34.312 12.688 1 84.81 550 TRP A N 1
ATOM 4211 C CA . TRP A 1 550 ? 22.625 33.594 11.422 1 84.81 550 TRP A CA 1
ATOM 4212 C C . TRP A 1 550 ? 21.156 33.375 11.047 1 84.81 550 TRP A C 1
ATOM 4214 O O . TRP A 1 550 ? 20.344 32.938 11.867 1 84.81 550 TRP A O 1
ATOM 4224 N N . LYS A 1 551 ? 20.828 33.812 9.828 1 81.88 551 LYS A N 1
ATOM 4225 C CA . LYS A 1 551 ? 19.469 33.688 9.297 1 81.88 551 LYS A CA 1
ATOM 4226 C C . LYS A 1 551 ? 19.469 33.031 7.918 1 81.88 551 LYS A C 1
ATOM 4228 O O . LYS A 1 551 ? 20.484 33.031 7.23 1 81.88 551 LYS A O 1
ATOM 4233 N N . PRO A 1 552 ? 18.312 32.5 7.547 1 80.81 552 PRO A N 1
ATOM 4234 C CA . PRO A 1 552 ? 18.25 31.875 6.223 1 80.81 552 PRO A CA 1
ATOM 4235 C C . PRO A 1 552 ? 18.469 32.875 5.086 1 80.81 552 PRO A C 1
ATOM 4237 O O . PRO A 1 552 ? 17.828 33.938 5.055 1 80.81 552 PRO A O 1
ATOM 4240 N N . ILE A 1 553 ? 19.266 32.438 4.215 1 78.81 553 ILE A N 1
ATOM 4241 C CA . ILE A 1 553 ? 19.672 33.344 3.123 1 78.81 553 ILE A CA 1
ATOM 4242 C C . ILE A 1 553 ? 18.484 33.562 2.176 1 78.81 553 ILE A C 1
ATOM 4244 O O . ILE A 1 553 ? 18.344 34.625 1.593 1 78.81 553 ILE A O 1
ATOM 4248 N N . SER A 1 554 ? 17.656 32.531 2.043 1 71.81 554 SER A N 1
ATOM 4249 C CA . SER A 1 554 ? 16.531 32.594 1.115 1 71.81 554 SER A CA 1
ATOM 4250 C C . SER A 1 554 ? 15.484 33.594 1.598 1 71.81 554 SER A C 1
ATOM 4252 O O . SER A 1 554 ? 14.773 34.188 0.789 1 71.81 554 SER A O 1
ATOM 4254 N N . GLU A 1 555 ? 15.43 33.812 2.842 1 68.44 555 GLU A N 1
ATOM 4255 C CA . GLU A 1 555 ? 14.406 34.656 3.412 1 68.44 555 GLU A CA 1
ATOM 4256 C C . GLU A 1 555 ? 14.969 36.031 3.764 1 68.44 555 GLU A C 1
ATOM 4258 O O . GLU A 1 555 ? 14.219 37 3.914 1 68.44 555 GLU A O 1
ATOM 4263 N N . ASN A 1 556 ? 16.281 36.094 3.92 1 70.31 556 ASN A N 1
ATOM 4264 C CA . ASN A 1 556 ? 16.953 37.312 4.301 1 70.31 556 ASN A CA 1
ATOM 4265 C C . ASN A 1 556 ? 18.062 37.688 3.316 1 70.31 556 ASN A C 1
ATOM 4267 O O . ASN A 1 556 ? 19.203 37.219 3.455 1 70.31 556 ASN A O 1
ATOM 4271 N N . PRO A 1 557 ? 17.75 38.5 2.373 1 72.25 557 PRO A N 1
ATOM 4272 C CA . PRO A 1 557 ? 18.75 38.844 1.36 1 72.25 557 PRO A CA 1
ATOM 4273 C C . PRO A 1 557 ? 20 39.469 1.962 1 72.25 557 PRO A C 1
ATOM 4275 O O . PRO A 1 557 ? 21.062 39.469 1.329 1 72.25 557 PRO A O 1
ATOM 4278 N N . GLU A 1 558 ? 19.844 40.031 3.154 1 75.19 558 GLU A N 1
ATOM 4279 C CA . GLU A 1 558 ? 20.984 40.688 3.783 1 75.19 558 GLU A CA 1
ATOM 4280 C C . GLU A 1 558 ? 21.984 39.656 4.305 1 75.19 558 GLU A C 1
ATOM 4282 O O . GLU A 1 558 ? 23.156 39.969 4.543 1 75.19 558 GLU A O 1
ATOM 4287 N N . ALA A 1 559 ? 21.516 38.438 4.363 1 77.44 559 ALA A N 1
ATOM 4288 C CA . ALA A 1 559 ? 22.391 37.406 4.898 1 77.44 559 ALA A CA 1
ATOM 4289 C C . ALA A 1 559 ? 23.375 36.906 3.844 1 77.44 559 ALA A C 1
ATOM 4291 O O . ALA A 1 559 ? 22.984 36.688 2.693 1 77.44 559 ALA A O 1
ATOM 4292 N N . GLU A 1 560 ? 24.578 37.062 4.109 1 75.56 560 GLU A N 1
ATOM 4293 C CA . GLU A 1 560 ? 25.625 36.625 3.182 1 75.56 560 GLU A CA 1
ATOM 4294 C C . GLU A 1 560 ? 26.25 35.312 3.609 1 75.56 560 GLU A C 1
ATOM 4296 O O . GLU A 1 560 ? 26.328 35.031 4.805 1 75.56 560 GLU A O 1
ATOM 4301 N N . GLU A 1 561 ? 26.469 34.562 2.557 1 70.12 561 GLU A N 1
ATOM 4302 C CA . GLU A 1 561 ? 27.094 33.281 2.828 1 70.12 561 GLU A CA 1
ATOM 4303 C C . GLU A 1 561 ? 28.469 33.469 3.469 1 70.12 561 GLU A C 1
ATOM 4305 O O . GLU A 1 561 ? 29.188 34.406 3.158 1 70.12 561 GLU A O 1
ATOM 4310 N N . SER A 1 562 ? 28.578 32.719 4.586 1 64.19 562 SER A N 1
ATOM 4311 C CA . SER A 1 562 ? 29.812 32.812 5.367 1 64.19 562 SER A CA 1
ATOM 4312 C C . SER A 1 562 ? 31.031 32.625 4.492 1 64.19 562 SER A C 1
ATOM 4314 O O . SER A 1 562 ? 30.953 32.656 3.264 1 64.19 562 SER A O 1
ATOM 4316 N N . LEU A 1 563 ? 32.156 32.094 5.105 1 65.5 563 LEU A N 1
ATOM 4317 C CA . LEU A 1 563 ? 33.5 31.828 4.594 1 65.5 563 LEU A CA 1
ATOM 4318 C C . LEU A 1 563 ? 33.438 30.781 3.488 1 65.5 563 LEU A C 1
ATOM 4320 O O . LEU A 1 563 ? 32.562 29.922 3.469 1 65.5 563 LEU A O 1
ATOM 4324 N N . SER A 1 564 ? 34.25 31.031 2.5 1 72.69 564 SER A N 1
ATOM 4325 C CA . SER A 1 564 ? 34.406 30.062 1.405 1 72.69 564 SER A CA 1
ATOM 4326 C C . SER A 1 564 ? 34.625 28.656 1.932 1 72.69 564 SER A C 1
ATOM 4328 O O . SER A 1 564 ? 35.438 28.422 2.811 1 72.69 564 SER A O 1
ATOM 4330 N N . GLY A 1 565 ? 33.688 27.641 1.688 1 79 565 GLY A N 1
ATOM 4331 C CA . GLY A 1 565 ? 33.812 26.25 2.055 1 79 565 GLY A CA 1
ATOM 4332 C C . GLY A 1 565 ? 32.969 25.844 3.244 1 79 565 GLY A C 1
ATOM 4333 O O . GLY A 1 565 ? 32.906 24.672 3.613 1 79 565 GLY A O 1
ATOM 4334 N N . VAL A 1 566 ? 32.469 26.953 3.916 1 85.38 566 VAL A N 1
ATOM 4335 C CA . VAL A 1 566 ? 31.641 26.641 5.086 1 85.38 566 VAL A CA 1
ATOM 4336 C C . VAL A 1 566 ? 30.172 26.672 4.707 1 85.38 566 VAL A C 1
ATOM 4338 O O . VAL A 1 566 ? 29.688 27.641 4.098 1 85.38 566 VAL A O 1
ATOM 4341 N N . LEU A 1 567 ? 29.516 25.578 4.98 1 88.62 567 LEU A N 1
ATOM 4342 C CA . LEU A 1 567 ? 28.078 25.469 4.707 1 88.62 567 LEU A CA 1
ATOM 4343 C C . LEU A 1 567 ? 27.297 25.219 5.992 1 88.62 567 LEU A C 1
ATOM 4345 O O . LEU A 1 567 ? 27.594 24.266 6.727 1 88.62 567 LEU A O 1
ATOM 4349 N N . ILE A 1 568 ? 26.422 26.172 6.355 1 90.19 568 ILE A N 1
ATOM 4350 C CA . ILE A 1 568 ? 25.562 26.016 7.52 1 90.19 568 ILE A CA 1
ATOM 4351 C C . ILE A 1 568 ? 24.141 25.656 7.07 1 90.19 568 ILE A C 1
ATOM 4353 O O . ILE A 1 568 ? 23.5 26.422 6.344 1 90.19 568 ILE A O 1
ATOM 4357 N N . VAL A 1 569 ? 23.672 24.469 7.508 1 90.25 569 VAL A N 1
ATOM 4358 C CA . VAL A 1 569 ? 22.375 23.969 7.07 1 90.25 569 VAL A CA 1
ATOM 4359 C C . VAL A 1 569 ? 21.438 23.844 8.273 1 90.25 569 VAL A C 1
ATOM 4361 O O . VAL A 1 569 ? 21.766 23.188 9.258 1 90.25 569 VAL A O 1
ATOM 4364 N N . ARG A 1 570 ? 20.391 24.516 8.203 1 89.81 570 ARG A N 1
ATOM 4365 C CA . ARG A 1 570 ? 19.359 24.406 9.242 1 89.81 570 ARG A CA 1
ATOM 4366 C C . ARG A 1 570 ? 18.281 23.406 8.844 1 89.81 570 ARG A C 1
ATOM 4368 O O . ARG A 1 570 ? 17.672 23.531 7.781 1 89.81 570 ARG A O 1
ATOM 4375 N N . ILE A 1 571 ? 18.062 22.391 9.711 1 87.94 571 ILE A N 1
ATOM 4376 C CA . ILE A 1 571 ? 17.016 21.406 9.492 1 87.94 571 ILE A CA 1
ATOM 4377 C C . ILE A 1 571 ? 15.75 21.828 10.227 1 87.94 571 ILE A C 1
ATOM 4379 O O . ILE A 1 571 ? 15.742 21.922 11.461 1 87.94 571 ILE A O 1
ATOM 4383 N N . ARG A 1 572 ? 14.633 21.984 9.516 1 78.56 572 ARG A N 1
ATOM 4384 C CA . ARG A 1 572 ? 13.438 22.594 10.094 1 78.56 572 ARG A CA 1
ATOM 4385 C C . ARG A 1 572 ? 12.344 21.547 10.305 1 78.56 572 ARG A C 1
ATOM 4387 O O . ARG A 1 572 ? 11.156 21.859 10.172 1 78.56 572 ARG A O 1
ATOM 4394 N N . GLU A 1 573 ? 12.711 20.312 10.492 1 79 573 GLU A N 1
ATOM 4395 C CA . GLU A 1 573 ? 11.719 19.266 10.695 1 79 573 GLU A CA 1
ATOM 4396 C C . GLU A 1 573 ? 12.297 18.109 11.492 1 79 573 GLU A C 1
ATOM 4398 O O . GLU A 1 573 ? 13.516 17.984 11.641 1 79 573 GLU A O 1
ATOM 4403 N N . ASN A 1 574 ? 11.336 17.391 12.086 1 83.06 574 ASN A N 1
ATOM 4404 C CA . ASN A 1 574 ? 11.758 16.172 12.75 1 83.06 574 ASN A CA 1
ATOM 4405 C C . ASN A 1 574 ? 12.32 15.156 11.75 1 83.06 574 ASN A C 1
ATOM 4407 O O . ASN A 1 574 ? 11.977 15.188 10.57 1 83.06 574 ASN A O 1
ATOM 4411 N N . LEU A 1 575 ? 13.219 14.383 12.234 1 84.56 575 LEU A N 1
ATOM 4412 C CA . LEU A 1 575 ? 13.891 13.461 11.328 1 84.56 575 LEU A CA 1
ATOM 4413 C C . LEU A 1 575 ? 13.273 12.07 11.406 1 84.56 575 LEU A C 1
ATOM 4415 O O . LEU A 1 575 ? 13.141 11.508 12.5 1 84.56 575 LEU A O 1
ATOM 4419 N N . ASP A 1 576 ? 12.828 11.648 10.352 1 80.56 576 ASP A N 1
ATOM 4420 C CA . ASP A 1 576 ? 12.336 10.281 10.164 1 80.56 576 ASP A CA 1
ATOM 4421 C C . ASP A 1 576 ? 13.031 9.609 8.984 1 80.56 576 ASP A C 1
ATOM 4423 O O . ASP A 1 576 ? 13.797 10.242 8.266 1 80.56 576 ASP A O 1
ATOM 4427 N N . PHE A 1 577 ? 12.797 8.359 8.875 1 76.31 577 PHE A N 1
ATOM 4428 C CA . PHE A 1 577 ? 13.531 7.602 7.863 1 76.31 577 PHE A CA 1
ATOM 4429 C C . PHE A 1 577 ? 13.297 8.18 6.473 1 76.31 577 PHE A C 1
ATOM 4431 O O . PHE A 1 577 ? 14.227 8.281 5.672 1 76.31 577 PHE A O 1
ATOM 4438 N N . ALA A 1 578 ? 12.078 8.547 6.164 1 74.06 578 ALA A N 1
ATOM 4439 C CA . ALA A 1 578 ? 11.719 9 4.82 1 74.06 578 ALA A CA 1
ATOM 4440 C C . ALA A 1 578 ? 12.367 10.344 4.504 1 74.06 578 ALA A C 1
ATOM 4442 O O . ALA A 1 578 ? 12.961 10.516 3.439 1 74.06 578 ALA A O 1
ATOM 4443 N N . ASN A 1 579 ? 12.328 11.312 5.406 1 77.88 579 ASN A N 1
ATOM 4444 C CA . ASN A 1 579 ? 12.852 12.648 5.133 1 77.88 579 ASN A CA 1
ATOM 4445 C C . ASN A 1 579 ? 14.375 12.672 5.223 1 77.88 579 ASN A C 1
ATOM 4447 O O . ASN A 1 579 ? 15.023 13.516 4.605 1 77.88 579 ASN A O 1
ATOM 4451 N N . THR A 1 580 ? 14.93 11.766 6.031 1 79.62 580 THR A N 1
ATOM 4452 C CA . THR A 1 580 ? 16.375 11.75 6.176 1 79.62 580 THR A CA 1
ATOM 4453 C C . THR A 1 580 ? 17.047 11.18 4.926 1 79.62 580 THR A C 1
ATOM 4455 O O . THR A 1 580 ? 18.141 11.594 4.555 1 79.62 580 THR A O 1
ATOM 4458 N N . SER A 1 581 ? 16.359 10.258 4.32 1 75.31 581 SER A N 1
ATOM 4459 C CA . SER A 1 581 ? 16.891 9.719 3.07 1 75.31 581 SER A CA 1
ATOM 4460 C C . SER A 1 581 ? 16.938 10.789 1.982 1 75.31 581 SER A C 1
ATOM 4462 O O . SER A 1 581 ? 17.875 10.836 1.188 1 75.31 581 SER A O 1
ATOM 4464 N N . GLN A 1 582 ? 16.031 11.586 2.029 1 74.69 582 GLN A N 1
ATOM 4465 C CA . GLN A 1 582 ? 15.992 12.672 1.052 1 74.69 582 GLN A CA 1
ATOM 4466 C C . GLN A 1 582 ? 16.984 13.773 1.42 1 74.69 582 GLN A C 1
ATOM 4468 O O . GLN A 1 582 ? 17.469 14.492 0.545 1 74.69 582 GLN A O 1
ATOM 4473 N N . LEU A 1 583 ? 17.172 13.898 2.693 1 79.31 583 LEU A N 1
ATOM 4474 C CA . LEU A 1 583 ? 18.141 14.883 3.188 1 79.31 583 LEU A CA 1
ATOM 4475 C C . LEU A 1 583 ? 19.516 14.633 2.609 1 79.31 583 LEU A C 1
ATOM 4477 O O . LEU A 1 583 ? 20.234 15.578 2.246 1 79.31 583 LEU A O 1
ATOM 4481 N N . LYS A 1 584 ? 19.859 13.398 2.533 1 76.25 584 LYS A N 1
ATOM 4482 C CA . LYS A 1 584 ? 21.172 13.023 2.002 1 76.25 584 LYS A CA 1
ATOM 4483 C C . LYS A 1 584 ? 21.344 13.508 0.564 1 76.25 584 LYS A C 1
ATOM 4485 O O . LYS A 1 584 ? 22.359 14.086 0.218 1 76.25 584 LYS A O 1
ATOM 4490 N N . GLU A 1 585 ? 20.328 13.312 -0.17 1 72.19 585 GLU A N 1
ATOM 4491 C CA . GLU A 1 585 ? 20.375 13.703 -1.576 1 72.19 585 GLU A CA 1
ATOM 4492 C C . GLU A 1 585 ? 20.328 15.219 -1.728 1 72.19 585 GLU A C 1
ATOM 4494 O O . GLU A 1 585 ? 21.031 15.781 -2.572 1 72.19 585 GLU A O 1
ATOM 4499 N N . ARG A 1 586 ? 19.594 15.836 -0.938 1 76.94 586 ARG A N 1
ATOM 4500 C CA . ARG A 1 586 ? 19.453 17.297 -1.009 1 76.94 586 ARG A CA 1
ATOM 4501 C C . ARG A 1 586 ? 20.719 17.984 -0.517 1 76.94 586 ARG A C 1
ATOM 4503 O O . ARG A 1 586 ? 21.094 19.031 -1.044 1 76.94 586 ARG A O 1
ATOM 4510 N N . LEU A 1 587 ? 21.25 17.484 0.525 1 81.94 587 LEU A N 1
ATOM 4511 C CA . LEU A 1 587 ? 22.484 18.047 1.062 1 81.94 587 LEU A CA 1
ATOM 4512 C C . LEU A 1 587 ? 23.609 18.016 0.024 1 81.94 587 LEU A C 1
ATOM 4514 O O . LEU A 1 587 ? 24.359 18.969 -0.11 1 81.94 587 LEU A O 1
ATOM 4518 N N . ARG A 1 588 ? 23.672 16.922 -0.645 1 76.12 588 ARG A N 1
ATOM 4519 C CA . ARG A 1 588 ? 24.688 16.797 -1.689 1 76.12 588 ARG A CA 1
ATOM 4520 C C . ARG A 1 588 ? 24.453 17.828 -2.795 1 76.12 588 ARG A C 1
ATOM 4522 O O . ARG A 1 588 ? 25.406 18.406 -3.314 1 76.12 588 ARG A O 1
ATOM 4529 N N . ARG A 1 589 ? 23.25 18.062 -3.08 1 74.19 589 ARG A N 1
ATOM 4530 C CA . ARG A 1 589 ? 22.906 19.062 -4.098 1 74.19 589 ARG A CA 1
ATOM 4531 C C . ARG A 1 589 ? 23.234 20.469 -3.623 1 74.19 589 ARG A C 1
ATOM 4533 O O . ARG A 1 589 ? 23.703 21.297 -4.41 1 74.19 589 ARG A O 1
ATOM 4540 N N . LEU A 1 590 ? 22.922 20.672 -2.422 1 75.38 590 LEU A N 1
ATOM 4541 C CA . LEU A 1 590 ? 23.219 21.984 -1.854 1 75.38 590 LEU A CA 1
ATOM 4542 C C . LEU A 1 590 ? 24.719 22.234 -1.814 1 75.38 590 LEU A C 1
ATOM 4544 O O . LEU A 1 590 ? 25.172 23.359 -1.993 1 75.38 590 LEU A O 1
ATOM 4548 N N . GLU A 1 591 ? 25.375 21.188 -1.548 1 75.31 591 GLU A N 1
ATOM 4549 C CA . GLU A 1 591 ? 26.844 21.266 -1.503 1 75.31 591 GLU A CA 1
ATOM 4550 C C . GLU A 1 591 ? 27.406 21.609 -2.877 1 75.31 591 GLU A C 1
ATOM 4552 O O . GLU A 1 591 ? 28.344 22.391 -2.988 1 75.31 591 GLU A O 1
ATOM 4557 N N . LEU A 1 592 ? 26.797 21 -3.846 1 70.5 592 LEU A N 1
ATOM 4558 C CA . LEU A 1 592 ? 27.359 21.109 -5.188 1 70.5 592 LEU A CA 1
ATOM 4559 C C . LEU A 1 592 ? 26.859 22.375 -5.879 1 70.5 592 LEU A C 1
ATOM 4561 O O . LEU A 1 592 ? 27.578 23 -6.652 1 70.5 592 LEU A O 1
ATOM 4565 N N . TYR A 1 593 ? 25.547 22.766 -5.613 1 68.81 593 TYR A N 1
ATOM 4566 C CA . TYR A 1 593 ? 24.938 23.812 -6.43 1 68.81 593 TYR A CA 1
ATOM 4567 C C . TYR A 1 593 ? 24.547 25.016 -5.574 1 68.81 593 TYR A C 1
ATOM 4569 O O . TYR A 1 593 ? 24.234 26.094 -6.102 1 68.81 593 TYR A O 1
ATOM 4577 N N . GLY A 1 594 ? 24.719 24.953 -4.371 1 63.81 594 GLY A N 1
ATOM 4578 C CA . GLY A 1 594 ? 24.328 26.062 -3.508 1 63.81 594 GLY A CA 1
ATOM 4579 C C . GLY A 1 594 ? 22.828 26.219 -3.377 1 63.81 594 GLY A C 1
ATOM 4580 O O . GLY A 1 594 ? 22.078 25.266 -3.562 1 63.81 594 GLY A O 1
ATOM 4581 N N . ALA A 1 595 ? 22.297 27.406 -2.99 1 60.5 595 ALA A N 1
ATOM 4582 C CA . ALA A 1 595 ? 20.891 27.672 -2.662 1 60.5 595 ALA A CA 1
ATOM 4583 C C . ALA A 1 595 ? 20.047 27.766 -3.926 1 60.5 595 ALA A C 1
ATOM 4585 O O . ALA A 1 595 ? 18.828 27.547 -3.885 1 60.5 595 ALA A O 1
ATOM 4586 N N . HIS A 1 596 ? 20.672 28.031 -5.051 1 56.47 596 HIS A N 1
ATOM 4587 C CA . HIS A 1 596 ? 19.844 28.312 -6.223 1 56.47 596 HIS A CA 1
ATOM 4588 C C . HIS A 1 596 ? 19.531 27.031 -6.984 1 56.47 596 HIS A C 1
ATOM 4590 O O . HIS A 1 596 ? 20.391 26.141 -7.086 1 56.47 596 HIS A O 1
ATOM 4596 N N . LYS A 1 597 ? 18.312 26.906 -7.219 1 54.31 597 LYS A N 1
ATOM 4597 C CA . LYS A 1 597 ? 17.797 25.75 -7.941 1 54.31 597 LYS A CA 1
ATOM 4598 C C . LYS A 1 597 ? 18.359 25.688 -9.352 1 54.31 597 LYS A C 1
ATOM 4600 O O . LYS A 1 597 ? 18.016 26.5 -10.203 1 54.31 597 LYS A O 1
ATOM 4605 N N . ARG A 1 598 ? 19.438 25.188 -9.672 1 50.28 598 ARG A N 1
ATOM 4606 C CA . ARG A 1 598 ? 19.922 25.062 -11.031 1 50.28 598 ARG A CA 1
ATOM 4607 C C . ARG A 1 598 ? 19.781 23.641 -11.547 1 50.28 598 ARG A C 1
ATOM 4609 O O . ARG A 1 598 ? 19.609 22.703 -10.75 1 50.28 598 ARG A O 1
ATOM 4616 N N . HIS A 1 599 ? 19.562 23.547 -12.852 1 51.91 599 HIS A N 1
ATOM 4617 C CA . HIS A 1 599 ? 19.422 22.25 -13.5 1 51.91 599 HIS A CA 1
ATOM 4618 C C . HIS A 1 599 ? 20.641 21.359 -13.242 1 51.91 599 HIS A C 1
ATOM 4620 O O . HIS A 1 599 ? 21.766 21.844 -13.273 1 51.91 599 HIS A O 1
ATOM 4626 N N . PRO A 1 600 ? 20.469 20.156 -12.836 1 50.81 600 PRO A N 1
ATOM 4627 C CA . PRO A 1 600 ? 21.562 19.234 -12.469 1 50.81 600 PRO A CA 1
ATOM 4628 C C . PRO A 1 600 ? 22.594 19.078 -13.578 1 50.81 600 PRO A C 1
ATOM 4630 O O . PRO A 1 600 ? 23.688 18.578 -13.328 1 50.81 600 PRO A O 1
ATOM 4633 N N . SER A 1 601 ? 22.219 19.422 -14.844 1 49.88 601 SER A N 1
ATOM 4634 C CA . SER A 1 601 ? 23.172 19.312 -15.945 1 49.88 601 SER A CA 1
ATOM 4635 C C . SER A 1 601 ? 24.203 20.438 -15.898 1 49.88 601 SER A C 1
ATOM 4637 O O . SER A 1 601 ? 25.219 20.391 -16.594 1 49.88 601 SER A O 1
ATOM 4639 N N . ASP A 1 602 ? 23.969 21.484 -14.93 1 53.81 602 ASP A N 1
ATOM 4640 C CA . ASP A 1 602 ? 24.859 22.641 -14.875 1 53.81 602 ASP A CA 1
ATOM 4641 C C . ASP A 1 602 ? 26.141 22.297 -14.117 1 53.81 602 ASP A C 1
ATOM 4643 O O . ASP A 1 602 ? 26.172 21.359 -13.32 1 53.81 602 ASP A O 1
ATOM 4647 N N . GLU A 1 603 ? 27.281 22.766 -14.484 1 55.06 603 GLU A N 1
ATOM 4648 C CA . GLU A 1 603 ? 28.578 22.562 -13.844 1 55.06 603 GLU A CA 1
ATOM 4649 C C . GLU A 1 603 ? 28.531 22.984 -12.375 1 55.06 603 GLU A C 1
ATOM 4651 O O . GLU A 1 603 ? 27.906 23.984 -12.023 1 55.06 603 GLU A O 1
ATOM 4656 N N . PRO A 1 604 ? 29.016 22 -11.539 1 58.75 604 PRO A N 1
ATOM 4657 C CA . PRO A 1 604 ? 29.062 22.375 -10.117 1 58.75 604 PRO A CA 1
ATOM 4658 C C . PRO A 1 604 ? 29.766 23.703 -9.875 1 58.75 604 PRO A C 1
ATOM 4660 O O . PRO A 1 604 ? 30.797 23.984 -10.5 1 58.75 604 PRO A O 1
ATOM 4663 N N . ARG A 1 605 ? 29.078 24.641 -9.367 1 55.25 605 ARG A N 1
ATOM 4664 C CA . ARG A 1 605 ? 29.641 25.969 -9.188 1 55.25 605 ARG A CA 1
ATOM 4665 C C . ARG A 1 605 ? 30.406 26.078 -7.879 1 55.25 605 ARG A C 1
ATOM 4667 O O . ARG A 1 605 ? 31.266 26.953 -7.723 1 55.25 605 ARG A O 1
ATOM 4674 N N . ARG A 1 606 ? 30.094 25.25 -6.898 1 59.59 606 ARG A N 1
ATOM 4675 C CA . ARG A 1 606 ? 30.703 25.484 -5.594 1 59.59 606 ARG A CA 1
ATOM 4676 C C . ARG A 1 606 ? 31.812 24.453 -5.32 1 59.59 606 ARG A C 1
ATOM 4678 O O . ARG A 1 606 ? 31.766 23.328 -5.824 1 59.59 606 ARG A O 1
ATOM 4685 N N . GLN A 1 607 ? 32.844 24.938 -4.805 1 60.66 607 GLN A N 1
ATOM 4686 C CA . GLN A 1 607 ? 33.906 24.062 -4.273 1 60.66 607 GLN A CA 1
ATOM 4687 C C . GLN A 1 607 ? 33.344 23.141 -3.191 1 60.66 607 GLN A C 1
ATOM 4689 O O . GLN A 1 607 ? 32.344 23.469 -2.529 1 60.66 607 GLN A O 1
ATOM 4694 N N . GLU A 1 608 ? 33.812 21.938 -3.074 1 68.94 608 GLU A N 1
ATOM 4695 C CA . GLU A 1 608 ? 33.438 20.969 -2.049 1 68.94 608 GLU A CA 1
ATOM 4696 C C . GLU A 1 608 ? 33.531 21.562 -0.652 1 68.94 608 GLU A C 1
ATOM 4698 O O . GLU A 1 608 ? 34.469 22.328 -0.365 1 68.94 608 GLU A O 1
ATOM 4703 N N . ALA A 1 609 ? 32.5 21.438 0.122 1 75.38 609 ALA A N 1
ATOM 4704 C CA . ALA A 1 609 ? 32.469 21.984 1.475 1 75.38 609 ALA A CA 1
ATOM 4705 C C . ALA A 1 609 ? 33.531 21.344 2.354 1 75.38 609 ALA A C 1
ATOM 4707 O O . ALA A 1 609 ? 33.719 20.125 2.303 1 75.38 609 ALA A O 1
ATOM 4708 N N . SER A 1 610 ? 34.312 22.188 2.979 1 84.81 610 SER A N 1
ATOM 4709 C CA . SER A 1 610 ? 35.312 21.688 3.91 1 84.81 610 SER A CA 1
ATOM 4710 C C . SER A 1 610 ? 34.75 21.609 5.328 1 84.81 610 SER A C 1
ATOM 4712 O O . SER A 1 610 ? 35.25 20.828 6.148 1 84.81 610 SER A O 1
ATOM 4714 N N . VAL A 1 611 ? 33.75 22.453 5.59 1 89.88 611 VAL A N 1
ATOM 4715 C CA . VAL A 1 611 ? 33.125 22.438 6.902 1 89.88 611 VAL A CA 1
ATOM 4716 C C . VAL A 1 611 ? 31.609 22.469 6.742 1 89.88 611 VAL A C 1
ATOM 4718 O O . VAL A 1 611 ? 31.078 23.203 5.91 1 89.88 611 VAL A O 1
ATOM 4721 N N . LEU A 1 612 ? 30.984 21.594 7.457 1 92.19 612 LEU A N 1
ATOM 4722 C CA . LEU A 1 612 ? 29.516 21.516 7.445 1 92.19 612 LEU A CA 1
ATOM 4723 C C . LEU A 1 612 ? 28.953 21.641 8.859 1 92.19 612 LEU A C 1
ATOM 4725 O O . LEU A 1 612 ? 29.344 20.891 9.75 1 92.19 612 LEU A O 1
ATOM 4729 N N . VAL A 1 613 ? 28.125 22.672 9.094 1 92.69 613 VAL A N 1
ATOM 4730 C CA . VAL A 1 613 ? 27.484 22.875 10.391 1 92.69 613 VAL A CA 1
ATOM 4731 C C . VAL A 1 613 ? 25.984 22.609 10.281 1 92.69 613 VAL A C 1
ATOM 4733 O O . VAL A 1 613 ? 25.297 23.234 9.461 1 92.69 613 VAL A O 1
ATOM 4736 N N . PHE A 1 614 ? 25.5 21.688 11.117 1 94.12 614 PHE A N 1
ATOM 4737 C CA . PHE A 1 614 ? 24.062 21.391 11.133 1 94.12 614 PHE A CA 1
ATOM 4738 C C . PHE A 1 614 ? 23.375 22.109 12.281 1 94.12 614 PHE A C 1
ATOM 4740 O O . PHE A 1 614 ? 23.734 21.938 13.445 1 94.12 614 PHE A O 1
ATOM 4747 N N . HIS A 1 615 ? 22.469 22.984 11.945 1 92.94 615 HIS A N 1
ATOM 4748 C CA . HIS A 1 615 ? 21.594 23.641 12.914 1 92.94 615 HIS A CA 1
ATOM 4749 C C . HIS A 1 615 ? 20.344 22.812 13.18 1 92.94 615 HIS A C 1
ATOM 4751 O O . HIS A 1 615 ? 19.469 22.719 12.32 1 92.94 615 HIS A O 1
ATOM 4757 N N . MET A 1 616 ? 20.203 22.203 14.359 1 92.12 616 MET A N 1
ATOM 4758 C CA . MET A 1 616 ? 19.141 21.25 14.625 1 92.12 616 MET A CA 1
ATOM 4759 C C . MET A 1 616 ? 18.203 21.781 15.711 1 92.12 616 MET A C 1
ATOM 4761 O O . MET A 1 616 ? 17.703 21 16.531 1 92.12 616 MET A O 1
ATOM 4765 N N . ALA A 1 617 ? 17.969 23.047 15.711 1 85.25 617 ALA A N 1
ATOM 4766 C CA . ALA A 1 617 ? 17.125 23.672 16.734 1 85.25 617 ALA A CA 1
ATOM 4767 C C . ALA A 1 617 ? 15.664 23.234 16.578 1 85.25 617 ALA A C 1
ATOM 4769 O O . ALA A 1 617 ? 14.922 23.156 17.562 1 85.25 617 ALA A O 1
ATOM 4770 N N . ASP A 1 618 ? 15.273 22.906 15.352 1 82.12 618 ASP A N 1
ATOM 4771 C CA . ASP A 1 618 ? 13.875 22.625 15.07 1 82.12 618 ASP A CA 1
ATOM 4772 C C . ASP A 1 618 ? 13.617 21.109 15.07 1 82.12 618 ASP A C 1
ATOM 4774 O O . ASP A 1 618 ? 12.508 20.672 14.766 1 82.12 618 ASP A O 1
ATOM 4778 N N . VAL A 1 619 ? 14.609 20.328 15.398 1 87.25 619 VAL A N 1
ATOM 4779 C CA . VAL A 1 619 ? 14.477 18.875 15.398 1 87.25 619 VAL A CA 1
ATOM 4780 C C . VAL A 1 619 ? 14.125 18.391 16.797 1 87.25 619 VAL A C 1
ATOM 4782 O O . VAL A 1 619 ? 14.977 18.359 17.688 1 87.25 619 VAL A O 1
ATOM 4785 N N . ASP A 1 620 ? 12.898 17.906 16.938 1 82.88 620 ASP A N 1
ATOM 4786 C CA . ASP A 1 620 ? 12.438 17.469 18.25 1 82.88 620 ASP A CA 1
ATOM 4787 C C . ASP A 1 620 ? 12.609 15.953 18.406 1 82.88 620 ASP A C 1
ATOM 4789 O O . ASP A 1 620 ? 12.773 15.461 19.531 1 82.88 620 ASP A O 1
ATOM 4793 N N . THR A 1 621 ? 12.414 15.32 17.359 1 85.12 621 THR A N 1
ATOM 4794 C CA . THR A 1 621 ? 12.492 13.859 17.422 1 85.12 621 THR A CA 1
ATOM 4795 C C . THR A 1 621 ? 13.25 13.312 16.219 1 85.12 621 THR A C 1
ATOM 4797 O O . THR A 1 621 ? 13.258 13.93 15.148 1 85.12 621 THR A O 1
ATOM 4800 N N . CYS A 1 622 ? 14.008 12.227 16.516 1 87.06 622 CYS A N 1
ATOM 4801 C CA . CYS A 1 622 ? 14.742 11.484 15.492 1 87.06 622 CYS A CA 1
ATOM 4802 C C . CYS A 1 622 ? 14.562 9.984 15.672 1 87.06 622 CYS A C 1
ATOM 4804 O O . CYS A 1 622 ? 14.953 9.43 16.703 1 87.06 622 CYS A O 1
ATOM 4806 N N . ASP A 1 623 ? 13.961 9.398 14.719 1 84.69 623 ASP A N 1
ATOM 4807 C CA . ASP A 1 623 ? 13.727 7.965 14.867 1 84.69 623 ASP A CA 1
ATOM 4808 C C . ASP A 1 623 ? 15.008 7.172 14.625 1 84.69 623 ASP A C 1
ATOM 4810 O O . ASP A 1 623 ? 16 7.719 14.156 1 84.69 623 ASP A O 1
ATOM 4814 N N . ALA A 1 624 ? 14.984 5.883 14.969 1 85.94 624 ALA A N 1
ATOM 4815 C CA . ALA A 1 624 ? 16.156 5.023 14.922 1 85.94 624 ALA A CA 1
ATOM 4816 C C . ALA A 1 624 ? 16.688 4.883 13.492 1 85.94 624 ALA A C 1
ATOM 4818 O O . ALA A 1 624 ? 17.891 4.902 13.266 1 85.94 624 ALA A O 1
ATOM 4819 N N . SER A 1 625 ? 15.828 4.688 12.609 1 85.38 625 SER A N 1
ATOM 4820 C CA . SER A 1 625 ? 16.234 4.543 11.211 1 85.38 625 SER A CA 1
ATOM 4821 C C . SER A 1 625 ? 16.875 5.832 10.688 1 85.38 625 SER A C 1
ATOM 4823 O O . SER A 1 625 ? 17.844 5.789 9.93 1 85.38 625 SER A O 1
ATOM 4825 N N . ALA A 1 626 ? 16.266 6.922 11.047 1 87.25 626 ALA A N 1
ATOM 4826 C CA . ALA A 1 626 ? 16.828 8.219 10.656 1 87.25 626 ALA A CA 1
ATOM 4827 C C . ALA A 1 626 ? 18.219 8.406 11.242 1 87.25 626 ALA A C 1
ATOM 4829 O O . ALA A 1 626 ? 19.109 8.938 10.578 1 87.25 626 ALA A O 1
ATOM 4830 N N . ALA A 1 627 ? 18.344 8.023 12.469 1 90.75 627 ALA A N 1
ATOM 4831 C CA . ALA A 1 627 ? 19.641 8.141 13.133 1 90.75 627 ALA A CA 1
ATOM 4832 C C . ALA A 1 627 ? 20.703 7.309 12.414 1 90.75 627 ALA A C 1
ATOM 4834 O O . ALA A 1 627 ? 21.859 7.734 12.305 1 90.75 627 ALA A O 1
ATOM 4835 N N . LEU A 1 628 ? 20.312 6.164 12.008 1 87.81 628 LEU A N 1
ATOM 4836 C CA . LEU A 1 628 ? 21.234 5.301 11.289 1 87.81 628 LEU A CA 1
ATOM 4837 C C . LEU A 1 628 ? 21.641 5.922 9.961 1 87.81 628 LEU A C 1
ATOM 4839 O O . LEU A 1 628 ? 22.812 5.883 9.578 1 87.81 628 LEU A O 1
ATOM 4843 N N . ILE A 1 629 ? 20.75 6.43 9.219 1 84.94 629 ILE A N 1
ATOM 4844 C CA . ILE A 1 629 ? 21.031 7.082 7.941 1 84.94 629 ILE A CA 1
ATOM 4845 C C . ILE A 1 629 ? 21.938 8.289 8.164 1 84.94 629 ILE A C 1
ATOM 4847 O O . ILE A 1 629 ? 22.859 8.523 7.391 1 84.94 629 ILE A O 1
ATOM 4851 N N . LEU A 1 630 ? 21.609 9.055 9.188 1 90 630 LEU A N 1
ATOM 4852 C CA . LEU A 1 630 ? 22.453 10.203 9.523 1 90 630 LEU A CA 1
ATOM 4853 C C . LEU A 1 630 ? 23.859 9.758 9.891 1 90 630 LEU A C 1
ATOM 4855 O O . LEU A 1 630 ? 24.844 10.414 9.523 1 90 630 LEU A O 1
ATOM 4859 N N . TYR A 1 631 ? 23.906 8.688 10.633 1 91.06 631 TYR A N 1
ATOM 4860 C CA . TYR A 1 631 ? 25.203 8.125 10.984 1 91.06 631 TYR A CA 1
ATOM 4861 C C . TYR A 1 631 ? 26.031 7.809 9.734 1 91.06 631 TYR A C 1
ATOM 4863 O O . TYR A 1 631 ? 27.203 8.18 9.641 1 91.06 631 TYR A O 1
ATOM 4871 N N . GLU A 1 632 ? 25.438 7.148 8.828 1 85.81 632 GLU A N 1
ATOM 4872 C CA . GLU A 1 632 ? 26.125 6.793 7.586 1 85.81 632 GLU A CA 1
ATOM 4873 C C . GLU A 1 632 ? 26.516 8.031 6.797 1 85.81 632 GLU A C 1
ATOM 4875 O O . GLU A 1 632 ? 27.594 8.078 6.191 1 85.81 632 GLU A O 1
ATOM 4880 N N . LEU A 1 633 ? 25.641 8.961 6.762 1 87.06 633 LEU A N 1
ATOM 4881 C CA . LEU A 1 633 ? 25.906 10.219 6.074 1 87.06 633 LEU A CA 1
ATOM 4882 C C . LEU A 1 633 ? 27.094 10.938 6.695 1 87.06 633 LEU A C 1
ATOM 4884 O O . LEU A 1 633 ? 27.984 11.414 5.984 1 87.06 633 LEU A O 1
ATOM 4888 N N . LEU A 1 634 ? 27.125 11.055 7.984 1 91.75 634 LEU A N 1
ATOM 4889 C CA . LEU A 1 634 ? 28.203 11.727 8.695 1 91.75 634 LEU A CA 1
ATOM 4890 C C . LEU A 1 634 ? 29.516 10.969 8.539 1 91.75 634 LEU A C 1
ATOM 4892 O O . LEU A 1 634 ? 30.578 11.578 8.43 1 91.75 634 LEU A O 1
ATOM 4896 N N . GLU A 1 635 ? 29.375 9.672 8.531 1 89.25 635 GLU A N 1
ATOM 4897 C CA . GLU A 1 635 ? 30.547 8.852 8.297 1 89.25 635 GLU A CA 1
ATOM 4898 C C . GLU A 1 635 ? 31.125 9.094 6.91 1 89.25 635 GLU A C 1
ATOM 4900 O O . GLU A 1 635 ? 32.344 9.156 6.746 1 89.25 635 GLU A O 1
ATOM 4905 N N . GLU A 1 636 ? 30.328 9.219 5.973 1 83.31 636 GLU A N 1
ATOM 4906 C CA . GLU A 1 636 ? 30.781 9.5 4.609 1 83.31 636 GLU A CA 1
ATOM 4907 C C . GLU A 1 636 ? 31.5 10.836 4.527 1 83.31 636 GLU A C 1
ATOM 4909 O O . GLU A 1 636 ? 32.531 10.953 3.863 1 83.31 636 GLU A O 1
ATOM 4914 N N . TYR A 1 637 ? 30.984 11.836 5.137 1 87.19 637 TYR A N 1
ATOM 4915 C CA . TYR A 1 637 ? 31.609 13.148 5.137 1 87.19 637 TYR A CA 1
ATOM 4916 C C . TYR A 1 637 ? 32.938 13.125 5.898 1 87.19 637 TYR A C 1
ATOM 4918 O O . TYR A 1 637 ? 33.906 13.789 5.508 1 87.19 637 TYR A O 1
ATOM 4926 N N . LYS A 1 638 ? 32.875 12.406 6.949 1 89.06 638 LYS A N 1
ATOM 4927 C CA . LYS A 1 638 ? 34.094 12.289 7.727 1 89.06 638 LYS A CA 1
ATOM 4928 C C . LYS A 1 638 ? 35.219 11.617 6.906 1 89.06 638 LYS A C 1
ATOM 4930 O O . LYS A 1 638 ? 36.375 12.031 6.969 1 89.06 638 LYS A O 1
ATOM 4935 N N . ASN A 1 639 ? 34.844 10.641 6.207 1 84.25 639 ASN A N 1
ATOM 4936 C CA . ASN A 1 639 ? 35.812 9.938 5.355 1 84.25 639 ASN A CA 1
ATOM 4937 C C . ASN A 1 639 ? 36.344 10.836 4.25 1 84.25 639 ASN A C 1
ATOM 4939 O O . ASN A 1 639 ? 37.469 10.641 3.77 1 84.25 639 ASN A O 1
ATOM 4943 N N . ARG A 1 640 ? 35.562 11.836 3.867 1 81.75 640 ARG A N 1
ATOM 4944 C CA . ARG A 1 640 ? 36 12.82 2.875 1 81.75 640 ARG A CA 1
ATOM 4945 C C . ARG A 1 640 ? 36.781 13.961 3.529 1 81.75 640 ARG A C 1
ATOM 4947 O O . ARG A 1 640 ? 37.094 14.945 2.869 1 81.75 640 ARG A O 1
ATOM 4954 N N . ARG A 1 641 ? 36.938 13.922 4.812 1 85.38 641 ARG A N 1
ATOM 4955 C CA . ARG A 1 641 ? 37.719 14.859 5.609 1 85.38 641 ARG A CA 1
ATOM 4956 C C . ARG A 1 641 ? 37 16.203 5.727 1 85.38 641 ARG A C 1
ATOM 4958 O O . ARG A 1 641 ? 37.625 17.266 5.648 1 85.38 641 ARG A O 1
ATOM 4965 N N . VAL A 1 642 ? 35.719 16.125 5.73 1 89.06 642 VAL A N 1
ATOM 4966 C CA . VAL A 1 642 ? 34.906 17.312 5.996 1 89.06 642 VAL A CA 1
ATOM 4967 C C . VAL A 1 642 ? 34.688 17.453 7.5 1 89.06 642 VAL A C 1
ATOM 4969 O O . VAL A 1 642 ? 34.375 16.484 8.188 1 89.06 642 VAL A O 1
ATOM 4972 N N . GLU A 1 643 ? 34.938 18.641 8 1 91.06 643 GLU A N 1
ATOM 4973 C CA . GLU A 1 643 ? 34.688 18.891 9.414 1 91.06 643 GLU A CA 1
ATOM 4974 C C . GLU A 1 643 ? 33.188 19.094 9.68 1 91.06 643 GLU A C 1
ATOM 4976 O O . GLU A 1 643 ? 32.531 19.875 8.984 1 91.06 643 GLU A O 1
ATOM 4981 N N . LEU A 1 644 ? 32.75 18.391 10.633 1 94.25 644 LEU A N 1
ATOM 4982 C CA . LEU A 1 644 ? 31.312 18.391 10.898 1 94.25 644 LEU A CA 1
ATOM 4983 C C . LEU A 1 644 ? 31.016 18.953 12.281 1 94.25 644 LEU A C 1
ATOM 4985 O O . LEU A 1 644 ? 31.734 18.672 13.242 1 94.25 644 LEU A O 1
ATOM 4989 N N . PHE A 1 645 ? 30.016 19.859 12.383 1 94.62 645 PHE A N 1
ATOM 4990 C CA . PHE A 1 645 ? 29.547 20.422 13.641 1 94.62 645 PHE A CA 1
ATOM 4991 C C . PHE A 1 645 ? 28.016 20.344 13.727 1 94.62 645 PHE A C 1
ATOM 4993 O O . PHE A 1 645 ? 27.328 20.484 12.719 1 94.62 645 PHE A O 1
ATOM 5000 N N . ILE A 1 646 ? 27.516 20.031 14.875 1 95.75 646 ILE A N 1
ATOM 5001 C CA . ILE A 1 646 ? 26.078 20.031 15.141 1 95.75 646 ILE A CA 1
ATOM 5002 C C . ILE A 1 646 ? 25.75 21.031 16.25 1 95.75 646 ILE A C 1
ATOM 5004 O O . ILE A 1 646 ? 26.328 20.969 17.344 1 95.75 646 ILE A O 1
ATOM 5008 N N . ALA A 1 647 ? 24.891 21.969 15.93 1 93.44 647 ALA A N 1
ATOM 5009 C CA . ALA A 1 647 ? 24.516 23.016 16.891 1 93.44 647 ALA A CA 1
ATOM 5010 C C . ALA A 1 647 ? 23.047 22.906 17.281 1 93.44 647 ALA A C 1
ATOM 5012 O O . ALA A 1 647 ? 22.219 22.438 16.5 1 93.44 647 ALA A O 1
ATOM 5013 N N . HIS A 1 648 ? 22.672 23.328 18.531 1 92.12 648 HIS A N 1
ATOM 5014 C CA . HIS A 1 648 ? 21.312 23.453 19.062 1 92.12 648 HIS A CA 1
ATOM 5015 C C . HIS A 1 648 ? 20.641 22.094 19.141 1 92.12 648 HIS A C 1
ATOM 5017 O O . HIS A 1 648 ? 19.453 21.969 18.812 1 92.12 648 HIS A O 1
ATOM 5023 N N . LEU A 1 649 ? 21.422 21.109 19.453 1 91.75 649 LEU A N 1
ATOM 5024 C CA . LEU A 1 649 ? 20.859 19.781 19.578 1 91.75 649 LEU A CA 1
ATOM 5025 C C . LEU A 1 649 ? 20.047 19.641 20.875 1 91.75 649 LEU A C 1
ATOM 5027 O O . LEU A 1 649 ? 20.562 19.922 21.953 1 91.75 649 LEU A O 1
ATOM 5031 N N . ARG A 1 650 ? 18.844 19.312 20.766 1 90.19 650 ARG A N 1
ATOM 5032 C CA . ARG A 1 650 ? 17.969 19.141 21.922 1 90.19 650 ARG A CA 1
ATOM 5033 C C . ARG A 1 650 ? 18.266 17.828 22.641 1 90.19 650 ARG A C 1
ATOM 5035 O O . ARG A 1 650 ? 18.922 16.938 22.094 1 90.19 650 ARG A O 1
ATOM 5042 N N . PRO A 1 651 ? 17.875 17.656 23.859 1 88.44 651 PRO A N 1
ATOM 5043 C CA . PRO A 1 651 ? 18.203 16.453 24.641 1 88.44 651 PRO A CA 1
ATOM 5044 C C . PRO A 1 651 ? 17.609 15.18 24.047 1 88.44 651 PRO A C 1
ATOM 5046 O O . PRO A 1 651 ? 18.234 14.117 24.094 1 88.44 651 PRO A O 1
ATOM 5049 N N . GLY A 1 652 ? 16.438 15.219 23.5 1 87.94 652 GLY A N 1
ATOM 5050 C CA . GLY A 1 652 ? 15.828 14.047 22.891 1 87.94 652 GLY A CA 1
ATOM 5051 C C . GLY A 1 652 ? 16.656 13.453 21.766 1 87.94 652 GLY A C 1
ATOM 5052 O O . GLY A 1 652 ? 17.156 12.32 21.891 1 87.94 652 GLY A O 1
ATOM 5053 N N . PRO A 1 653 ? 16.906 14.234 20.844 1 91.56 653 PRO A N 1
ATOM 5054 C CA . PRO A 1 653 ? 17.75 13.773 19.734 1 91.56 653 PRO A CA 1
ATOM 5055 C C . PRO A 1 653 ? 19.172 13.438 20.188 1 91.56 653 PRO A C 1
ATOM 5057 O O . PRO A 1 653 ? 19.812 12.547 19.625 1 91.56 653 PRO A O 1
ATOM 5060 N N . ARG A 1 654 ? 19.656 14.141 21.219 1 92.44 654 ARG A N 1
ATOM 5061 C CA . ARG A 1 654 ? 21.016 13.867 21.703 1 92.44 654 ARG A CA 1
ATOM 5062 C C . ARG A 1 654 ? 21.109 12.438 22.234 1 92.44 654 ARG A C 1
ATOM 5064 O O . ARG A 1 654 ? 22.109 11.75 22 1 92.44 654 ARG A O 1
ATOM 5071 N N . ARG A 1 655 ? 20.156 12.039 22.969 1 91.62 655 ARG A N 1
ATOM 5072 C CA . ARG A 1 655 ? 20.125 10.68 23.484 1 91.62 655 ARG A CA 1
ATOM 5073 C C . ARG A 1 655 ? 20.109 9.664 22.344 1 91.62 655 ARG A C 1
ATOM 5075 O O . ARG A 1 655 ? 20.766 8.625 22.422 1 91.62 655 ARG A O 1
ATOM 5082 N N . THR A 1 656 ? 19.312 9.977 21.406 1 92.19 656 THR A N 1
ATOM 5083 C CA . THR A 1 656 ? 19.234 9.094 20.234 1 92.19 656 THR A CA 1
ATOM 5084 C C . THR A 1 656 ? 20.578 9.023 19.516 1 92.19 656 THR A C 1
ATOM 5086 O O . THR A 1 656 ? 21 7.949 19.078 1 92.19 656 THR A O 1
ATOM 5089 N N . PHE A 1 657 ? 21.25 10.148 19.453 1 94.12 657 PHE A N 1
ATOM 5090 C CA . PHE A 1 657 ? 22.547 10.211 18.781 1 94.12 657 PHE A CA 1
ATOM 5091 C C . PHE A 1 657 ? 23.609 9.445 19.578 1 94.12 657 PHE A C 1
ATOM 5093 O O . PHE A 1 657 ? 24.5 8.836 18.984 1 94.12 657 PHE A O 1
ATOM 5100 N N . GLU A 1 658 ? 23.469 9.484 20.844 1 92.62 658 GLU A N 1
ATOM 5101 C CA . GLU A 1 658 ? 24.406 8.742 21.703 1 92.62 658 GLU A CA 1
ATOM 5102 C C . GLU A 1 658 ? 24.234 7.238 21.516 1 92.62 658 GLU A C 1
ATOM 5104 O O . GLU A 1 658 ? 25.219 6.512 21.344 1 92.62 658 GLU A O 1
ATOM 5109 N N . LYS A 1 659 ? 23.047 6.836 21.547 1 91.5 659 LYS A N 1
ATOM 5110 C CA . LYS A 1 659 ? 22.75 5.41 21.406 1 91.5 659 LYS A CA 1
ATOM 5111 C C . LYS A 1 659 ? 23.125 4.91 20.016 1 91.5 659 LYS A C 1
ATOM 5113 O O . LYS A 1 659 ? 23.531 3.76 19.844 1 91.5 659 LYS A O 1
ATOM 5118 N N . ALA A 1 660 ? 22.953 5.805 19.062 1 91.81 660 ALA A N 1
ATOM 5119 C CA . ALA A 1 660 ? 23.203 5.426 17.672 1 91.81 660 ALA A CA 1
ATOM 5120 C C . ALA A 1 660 ? 24.703 5.457 17.359 1 91.81 660 ALA A C 1
ATOM 5122 O O . ALA A 1 660 ? 25.125 4.992 16.312 1 91.81 660 ALA A O 1
ATOM 5123 N N . GLY A 1 661 ? 25.484 5.992 18.266 1 91.25 661 GLY A N 1
ATOM 5124 C CA . GLY A 1 661 ? 26.922 6.031 18.078 1 91.25 661 GLY A CA 1
ATOM 5125 C C . GLY A 1 661 ? 27.391 7.246 17.312 1 91.25 661 GLY A C 1
ATOM 5126 O O . GLY A 1 661 ? 28.547 7.297 16.875 1 91.25 661 GLY A O 1
ATOM 5127 N N . ILE A 1 662 ? 26.531 8.211 17.125 1 93.19 662 ILE A N 1
ATOM 5128 C CA . ILE A 1 662 ? 26.875 9.398 16.359 1 93.19 662 ILE A CA 1
ATOM 5129 C C . ILE A 1 662 ? 27.844 10.273 17.172 1 93.19 662 ILE A C 1
ATOM 5131 O O . ILE A 1 662 ? 28.766 10.859 16.609 1 93.19 662 ILE A O 1
ATOM 5135 N N . ILE A 1 663 ? 27.641 10.336 18.453 1 93.31 663 ILE A N 1
ATOM 5136 C CA . ILE A 1 663 ? 28.5 11.141 19.297 1 93.31 663 ILE A CA 1
ATOM 5137 C C . ILE A 1 663 ? 29.906 10.539 19.312 1 93.31 663 ILE A C 1
ATOM 5139 O O . ILE A 1 663 ? 30.906 11.273 19.312 1 93.31 663 ILE A O 1
ATOM 5143 N N . ASP A 1 664 ? 29.984 9.211 19.328 1 92.69 664 ASP A N 1
ATOM 5144 C CA . ASP A 1 664 ? 31.266 8.531 19.281 1 92.69 664 ASP A CA 1
ATOM 5145 C C . ASP A 1 664 ? 31.953 8.727 17.938 1 92.69 664 ASP A C 1
ATOM 5147 O O . ASP A 1 664 ? 33.188 8.82 17.875 1 92.69 664 ASP A O 1
ATOM 5151 N N . LEU A 1 665 ? 31.234 8.828 16.938 1 93 665 LEU A N 1
ATOM 5152 C CA . LEU A 1 665 ? 31.766 8.984 15.594 1 93 665 LEU A CA 1
ATOM 5153 C C . LEU A 1 665 ? 32.375 10.375 15.414 1 93 665 LEU A C 1
ATOM 5155 O O . LEU A 1 665 ? 33.5 10.5 14.891 1 93 665 LEU A O 1
ATOM 5159 N N . LEU A 1 666 ? 31.672 11.453 15.82 1 92.94 666 LEU A N 1
ATOM 5160 C CA . LEU A 1 666 ? 32.094 12.828 15.586 1 92.94 666 LEU A CA 1
ATOM 5161 C C . LEU A 1 666 ? 32.938 13.336 16.734 1 92.94 666 LEU A C 1
ATOM 5163 O O . LEU A 1 666 ? 33.781 14.234 16.547 1 92.94 666 LEU A O 1
ATOM 5167 N N . GLY A 1 667 ? 32.781 12.758 17.891 1 91.31 667 GLY A N 1
ATOM 5168 C CA . GLY A 1 667 ? 33.438 13.281 19.078 1 91.31 667 GLY A CA 1
ATOM 5169 C C . GLY A 1 667 ? 32.594 14.32 19.812 1 91.31 667 GLY A C 1
ATOM 5170 O O . GLY A 1 667 ? 31.828 15.047 19.188 1 91.31 667 GLY A O 1
ATOM 5171 N N . PRO A 1 668 ? 32.688 14.461 21.016 1 90.12 668 PRO A N 1
ATOM 5172 C CA . PRO A 1 668 ? 31.891 15.391 21.812 1 90.12 668 PRO A CA 1
ATOM 5173 C C . PRO A 1 668 ? 32.125 16.844 21.438 1 90.12 668 PRO A C 1
ATOM 5175 O O . PRO A 1 668 ? 31.234 17.688 21.594 1 90.12 668 PRO A O 1
ATOM 5178 N N . ASP A 1 669 ? 33.281 17.156 20.828 1 90.12 669 ASP A N 1
ATOM 5179 C CA . ASP A 1 669 ? 33.625 18.531 20.484 1 90.12 669 ASP A CA 1
ATOM 5180 C C . ASP A 1 669 ? 32.844 19.016 19.266 1 90.12 669 ASP A C 1
ATOM 5182 O O . ASP A 1 669 ? 32.781 20.219 19.016 1 90.12 669 ASP A O 1
ATOM 5186 N N . ALA A 1 670 ? 32.312 18.125 18.547 1 93.38 670 ALA A N 1
ATOM 5187 C CA . ALA A 1 670 ? 31.578 18.5 17.344 1 93.38 670 ALA A CA 1
ATOM 5188 C C . ALA A 1 670 ? 30.203 19.047 17.703 1 93.38 670 ALA A C 1
ATOM 5190 O O . ALA A 1 670 ? 29.562 19.703 16.891 1 93.38 670 ALA A O 1
ATOM 5191 N N . PHE A 1 671 ? 29.797 18.797 18.922 1 94.44 671 PHE A N 1
ATOM 5192 C CA . PHE A 1 671 ? 28.484 19.266 19.375 1 94.44 671 PHE A CA 1
ATOM 5193 C C . PHE A 1 671 ? 28.609 20.578 20.141 1 94.44 671 PHE A C 1
ATOM 5195 O O . PHE A 1 671 ? 29.266 20.625 21.188 1 94.44 671 PHE A O 1
ATOM 5202 N N . ARG A 1 672 ? 28 21.562 19.578 1 91 672 ARG A N 1
ATOM 5203 C CA . ARG A 1 672 ? 28.109 22.891 20.156 1 91 672 ARG A CA 1
ATOM 5204 C C . ARG A 1 672 ? 26.734 23.422 20.562 1 91 672 ARG A C 1
ATOM 5206 O O . ARG A 1 672 ? 25.703 22.938 20.094 1 91 672 ARG A O 1
ATOM 5213 N N . GLU A 1 673 ? 26.766 24.328 21.391 1 89.38 673 GLU A N 1
ATOM 5214 C CA . GLU A 1 673 ? 25.516 24.906 21.891 1 89.38 673 GLU A CA 1
ATOM 5215 C C . GLU A 1 673 ? 24.828 25.75 20.828 1 89.38 673 GLU A C 1
ATOM 5217 O O . GLU A 1 673 ? 23.609 25.703 20.672 1 89.38 673 GLU A O 1
ATOM 5222 N N . ASP A 1 674 ? 25.672 26.562 20.156 1 89.94 674 ASP A N 1
ATOM 5223 C CA . ASP A 1 674 ? 25.109 27.438 19.141 1 89.94 674 ASP A CA 1
ATOM 5224 C C . ASP A 1 674 ? 26.016 27.516 17.906 1 89.94 674 ASP A C 1
ATOM 5226 O O . ASP A 1 674 ? 27.156 27.047 17.953 1 89.94 674 ASP A O 1
ATOM 5230 N N . VAL A 1 675 ? 25.438 28.062 16.859 1 90.31 675 VAL A N 1
ATOM 5231 C CA . VAL A 1 675 ? 26.141 28.172 15.594 1 90.31 675 VAL A CA 1
ATOM 5232 C C . VAL A 1 675 ? 27.359 29.094 15.758 1 90.31 675 VAL A C 1
ATOM 5234 O O . VAL A 1 675 ? 28.406 28.859 15.156 1 90.31 675 VAL A O 1
ATOM 5237 N N . ALA A 1 676 ? 27.203 30.094 16.578 1 87 676 ALA A N 1
ATOM 5238 C CA . ALA A 1 676 ? 28.281 31.047 16.797 1 87 676 ALA A CA 1
ATOM 5239 C C . ALA A 1 676 ? 29.516 30.359 17.391 1 87 676 ALA A C 1
ATOM 5241 O O . ALA A 1 676 ? 30.641 30.688 17.031 1 87 676 ALA A O 1
ATOM 5242 N N . ASP A 1 677 ? 29.281 29.516 18.281 1 89.5 677 ASP A N 1
ATOM 5243 C CA . ASP A 1 677 ? 30.359 28.766 18.922 1 89.5 677 ASP A CA 1
ATOM 5244 C C . ASP A 1 677 ? 31.094 27.891 17.906 1 89.5 677 ASP A C 1
ATOM 5246 O O . ASP A 1 677 ? 32.312 27.781 17.938 1 89.5 677 ASP A O 1
ATOM 5250 N N . ALA A 1 678 ? 30.375 27.266 17.062 1 90 678 ALA A N 1
ATOM 5251 C CA . ALA A 1 678 ? 30.969 26.422 16.031 1 90 678 ALA A CA 1
ATOM 5252 C C . ALA A 1 678 ? 31.797 27.234 15.039 1 90 678 ALA A C 1
ATOM 5254 O O . ALA A 1 678 ? 32.875 26.828 14.633 1 90 678 ALA A O 1
ATOM 5255 N N . MET A 1 679 ? 31.266 28.344 14.734 1 88.19 679 MET A N 1
ATOM 5256 C CA . MET A 1 679 ? 31.922 29.188 13.742 1 88.19 679 MET A CA 1
ATOM 5257 C C . MET A 1 679 ? 33.219 29.797 14.305 1 88.19 679 MET A C 1
ATOM 5259 O O . MET A 1 679 ? 34.156 30.031 13.57 1 88.19 679 MET A O 1
ATOM 5263 N N . THR A 1 680 ? 33.219 30.047 15.562 1 86.31 680 THR A N 1
ATOM 5264 C CA . THR A 1 680 ? 34.438 30.547 16.203 1 86.31 680 THR A CA 1
ATOM 5265 C C . THR A 1 680 ? 35.562 29.547 16.062 1 86.31 680 THR A C 1
ATOM 5267 O O . THR A 1 680 ? 36.719 29.922 15.836 1 86.31 680 THR A O 1
ATOM 5270 N N . ILE A 1 681 ? 35.219 28.359 16.172 1 87.69 681 ILE A N 1
ATOM 5271 C CA . ILE A 1 681 ? 36.219 27.297 16.047 1 87.69 681 ILE A CA 1
ATOM 5272 C C . ILE A 1 681 ? 36.688 27.203 14.602 1 87.69 681 ILE A C 1
ATOM 5274 O O . ILE A 1 681 ? 37.875 27.047 14.352 1 87.69 681 ILE A O 1
ATOM 5278 N N . VAL A 1 682 ? 35.781 27.266 13.711 1 86.75 682 VAL A N 1
ATOM 5279 C CA . VAL A 1 682 ? 36.062 27.125 12.289 1 86.75 682 VAL A CA 1
ATOM 5280 C C . VAL A 1 682 ? 36.938 28.297 11.836 1 86.75 682 VAL A C 1
ATOM 5282 O O . VAL A 1 682 ? 37.875 28.125 11.062 1 86.75 682 VAL A O 1
ATOM 5285 N N . GLU A 1 683 ? 36.562 29.484 12.273 1 82.5 683 GLU A N 1
ATOM 5286 C CA . GLU A 1 683 ? 37.281 30.688 11.883 1 82.5 683 GLU A CA 1
ATOM 5287 C C . GLU A 1 683 ? 38.688 30.672 12.469 1 82.5 683 GLU A C 1
ATOM 5289 O O . GLU A 1 683 ? 39.656 31.172 11.852 1 82.5 683 GLU A O 1
ATOM 5294 N N . ASN A 1 684 ? 38.812 30.156 13.656 1 80 684 ASN A N 1
ATOM 5295 C CA . ASN A 1 684 ? 40.094 30.078 14.297 1 80 684 ASN A CA 1
ATOM 5296 C C . ASN A 1 684 ? 41 29.031 13.625 1 80 684 ASN A C 1
ATOM 5298 O O . ASN A 1 684 ? 42.219 29.156 13.617 1 80 684 ASN A O 1
ATOM 5302 N N . SER A 1 685 ? 40.375 27.984 13.109 1 73.5 685 SER A N 1
ATOM 5303 C CA . SER A 1 685 ? 41.125 26.922 12.453 1 73.5 685 SER A CA 1
ATOM 5304 C C . SER A 1 685 ? 41.562 27.328 11.047 1 73.5 685 SER A C 1
ATOM 5306 O O . SER A 1 685 ? 42.531 26.797 10.516 1 73.5 685 SER A O 1
ATOM 5308 N N . THR A 1 686 ? 40.844 28.109 10.352 1 63.06 686 THR A N 1
ATOM 5309 C CA . THR A 1 686 ? 41.219 28.562 9.016 1 63.06 686 THR A CA 1
ATOM 5310 C C . THR A 1 686 ? 42.219 29.703 9.086 1 63.06 686 THR A C 1
ATOM 5312 O O . THR A 1 686 ? 42.906 29.984 8.102 1 63.06 686 THR A O 1
ATOM 5315 N N . ARG A 1 687 ? 42.531 30.375 10.227 1 49.78 687 ARG A N 1
ATOM 5316 C CA . ARG A 1 687 ? 43.625 31.344 10.375 1 49.78 687 ARG A CA 1
ATOM 5317 C C . ARG A 1 687 ? 44.938 30.656 10.68 1 49.78 687 ARG A C 1
ATOM 5319 O O . ARG A 1 687 ? 44.969 29.703 11.469 1 49.78 687 ARG A O 1
ATOM 5326 N N . MET B 1 1 ? -14.438 71.125 65 1 16.44 1 MET B N 1
ATOM 5327 C CA . MET B 1 1 ? -15.555 71.812 64.375 1 16.44 1 MET B CA 1
ATOM 5328 C C . MET B 1 1 ? -15.578 71.562 62.844 1 16.44 1 MET B C 1
ATOM 5330 O O . MET B 1 1 ? -16.531 71 62.312 1 16.44 1 MET B O 1
ATOM 5334 N N . SER B 1 2 ? -15.352 72.688 61.969 1 15.7 2 SER B N 1
ATOM 5335 C CA . SER B 1 2 ? -16.141 73.25 60.875 1 15.7 2 SER B CA 1
ATOM 5336 C C . SER B 1 2 ? -15.852 72.5 59.562 1 15.7 2 SER B C 1
ATOM 5338 O O . SER B 1 2 ? -14.852 71.75 59.469 1 15.7 2 SER B O 1
ATOM 5340 N N . ARG B 1 3 ? -15.695 73.188 58.219 1 15.93 3 ARG B N 1
ATOM 5341 C CA . ARG B 1 3 ? -16.766 73.625 57.312 1 15.93 3 ARG B CA 1
ATOM 5342 C C . ARG B 1 3 ? -16.641 73 55.938 1 15.93 3 ARG B C 1
ATOM 5344 O O . ARG B 1 3 ? -17.625 72.438 55.406 1 15.93 3 ARG B O 1
ATOM 5351 N N . THR B 1 4 ? -15.57 73.25 55.125 1 17.5 4 THR B N 1
ATOM 5352 C CA . THR B 1 4 ? -15.82 74 53.906 1 17.5 4 THR B CA 1
ATOM 5353 C C . THR B 1 4 ? -16.078 73.062 52.719 1 17.5 4 THR B C 1
ATOM 5355 O O . THR B 1 4 ? -15.664 71.938 52.75 1 17.5 4 THR B O 1
ATOM 5358 N N . PRO B 1 5 ? -16.047 73.625 51.312 1 18.86 5 PRO B N 1
ATOM 5359 C CA . PRO B 1 5 ? -16.938 73.875 50.188 1 18.86 5 PRO B CA 1
ATOM 5360 C C . PRO B 1 5 ? -16.734 72.938 49.031 1 18.86 5 PRO B C 1
ATOM 5362 O O . PRO B 1 5 ? -15.602 72.688 48.594 1 18.86 5 PRO B O 1
ATOM 5365 N N . VAL B 1 6 ? -17.609 71.812 48.688 1 22.11 6 VAL B N 1
ATOM 5366 C CA . VAL B 1 6 ? -17.875 70.625 47.938 1 22.11 6 VAL B CA 1
ATOM 5367 C C . VAL B 1 6 ? -18.078 70.938 46.469 1 22.11 6 VAL B C 1
ATOM 5369 O O . VAL B 1 6 ? -19.047 71.625 46.094 1 22.11 6 VAL B O 1
ATOM 5372 N N . LYS B 1 7 ? -16.938 71.25 45.906 1 20.14 7 LYS B N 1
ATOM 5373 C CA . LYS B 1 7 ? -16.797 71.938 44.625 1 20.14 7 LYS B CA 1
ATOM 5374 C C . LYS B 1 7 ? -17.531 71.188 43.5 1 20.14 7 LYS B C 1
ATOM 5376 O O . LYS B 1 7 ? -17.156 70.062 43.156 1 20.14 7 LYS B O 1
ATOM 5381 N N . ASN B 1 8 ? -18.906 71.438 43.469 1 16.81 8 ASN B N 1
ATOM 5382 C CA . ASN B 1 8 ? -19.969 70.75 42.75 1 16.81 8 ASN B CA 1
ATOM 5383 C C . ASN B 1 8 ? -19.625 70.562 41.281 1 16.81 8 ASN B C 1
ATOM 5385 O O . ASN B 1 8 ? -18.531 70.938 40.844 1 16.81 8 ASN B O 1
ATOM 5389 N N . PRO B 1 9 ? -20.391 71.25 40.469 1 16.38 9 PRO B N 1
ATOM 5390 C CA . PRO B 1 9 ? -21.406 70.75 39.562 1 16.38 9 PRO B CA 1
ATOM 5391 C C . PRO B 1 9 ? -20.922 70.625 38.125 1 16.38 9 PRO B C 1
ATOM 5393 O O . PRO B 1 9 ? -21.297 69.688 37.406 1 16.38 9 PRO B O 1
ATOM 5396 N N . ASP B 1 10 ? -20.047 71.562 37.562 1 16.36 10 ASP B N 1
ATOM 5397 C CA . ASP B 1 10 ? -20.656 72.312 36.469 1 16.36 10 ASP B CA 1
ATOM 5398 C C . ASP B 1 10 ? -20.625 71.438 35.188 1 16.36 10 ASP B C 1
ATOM 5400 O O . ASP B 1 10 ? -19.547 71.062 34.719 1 16.36 10 ASP B O 1
ATOM 5404 N N . PRO B 1 11 ? -21.797 70.875 34.656 1 17.91 11 PRO B N 1
ATOM 5405 C CA . PRO B 1 11 ? -22.281 69.938 33.625 1 17.91 11 PRO B CA 1
ATOM 5406 C C . PRO B 1 11 ? -22.047 70.375 32.219 1 17.91 11 PRO B C 1
ATOM 5408 O O . PRO B 1 11 ? -22.5 69.75 31.25 1 17.91 11 PRO B O 1
ATOM 5411 N N . GLY B 1 12 ? -21.156 71.438 32.031 1 16.25 12 GLY B N 1
ATOM 5412 C CA . GLY B 1 12 ? -21.578 72.188 30.891 1 16.25 12 GLY B CA 1
ATOM 5413 C C . GLY B 1 12 ? -21.906 71.375 29.672 1 16.25 12 GLY B C 1
ATOM 5414 O O . GLY B 1 12 ? -21.25 70.375 29.422 1 16.25 12 GLY B O 1
ATOM 5415 N N . LEU B 1 13 ? -23.109 71.562 29.125 1 16.47 13 LEU B N 1
ATOM 5416 C CA . LEU B 1 13 ? -24.188 71.188 28.234 1 16.47 13 LEU B CA 1
ATOM 5417 C C . LEU B 1 13 ? -23.656 70.938 26.812 1 16.47 13 LEU B C 1
ATOM 5419 O O . LEU B 1 13 ? -22.547 71.312 26.484 1 16.47 13 LEU B O 1
ATOM 5423 N N . PHE B 1 14 ? -24.578 71.125 25.812 1 15.97 14 PHE B N 1
ATOM 5424 C CA . PHE B 1 14 ? -25.359 70.5 24.75 1 15.97 14 PHE B CA 1
ATOM 5425 C C . PHE B 1 14 ? -24.812 70.938 23.375 1 15.97 14 PHE B C 1
ATOM 5427 O O . PHE B 1 14 ? -25.141 70.312 22.359 1 15.97 14 PHE B O 1
ATOM 5434 N N . ARG B 1 15 ? -23.984 72 23.109 1 15.76 15 ARG B N 1
ATOM 5435 C CA . ARG B 1 15 ? -24.578 72.812 22.062 1 15.76 15 ARG B CA 1
ATOM 5436 C C . ARG B 1 15 ? -24.656 72 20.75 1 15.76 15 ARG B C 1
ATOM 5438 O O . ARG B 1 15 ? -23.859 71.062 20.516 1 15.76 15 ARG B O 1
ATOM 5445 N N . PRO B 1 16 ? -25.562 72.625 19.875 1 16.02 16 PRO B N 1
ATOM 5446 C CA . PRO B 1 16 ? -26.484 72.312 18.781 1 16.02 16 PRO B CA 1
ATOM 5447 C C . PRO B 1 16 ? -25.766 71.938 17.5 1 16.02 16 PRO B C 1
ATOM 5449 O O . PRO B 1 16 ? -24.531 72 17.422 1 16.02 16 PRO B O 1
ATOM 5452 N N . PHE B 1 17 ? -26.406 72.375 16.375 1 15.56 17 PHE B N 1
ATOM 5453 C CA . PHE B 1 17 ? -27.047 72 15.125 1 15.56 17 PHE B CA 1
ATOM 5454 C C . PHE B 1 17 ? -26.109 72.125 13.945 1 15.56 17 PHE B C 1
ATOM 5456 O O . PHE B 1 17 ? -26.031 71.312 13.062 1 15.56 17 PHE B O 1
ATOM 5463 N N . ILE B 1 18 ? -25.375 73.375 13.766 1 14.88 18 ILE B N 1
ATOM 5464 C CA . ILE B 1 18 ? -25.844 74.062 12.594 1 14.88 18 ILE B CA 1
ATOM 5465 C C . ILE B 1 18 ? -25.281 73.438 11.328 1 14.88 18 ILE B C 1
ATOM 5467 O O . ILE B 1 18 ? -24.297 72.688 11.391 1 14.88 18 ILE B O 1
ATOM 5471 N N . SER B 1 19 ? -24.703 74.375 10.391 1 14.49 19 SER B N 1
ATOM 5472 C CA . SER B 1 19 ? -25.203 74.938 9.133 1 14.49 19 SER B CA 1
ATOM 5473 C C . SER B 1 19 ? -24.547 74.25 7.934 1 14.49 19 SER B C 1
ATOM 5475 O O . SER B 1 19 ? -25.25 73.875 7.004 1 14.49 19 SER B O 1
ATOM 5477 N N . SER B 1 20 ? -23.328 74.688 7.438 1 14.67 20 SER B N 1
ATOM 5478 C CA . SER B 1 20 ? -23.375 75.5 6.199 1 14.67 20 SER B CA 1
ATOM 5479 C C . SER B 1 20 ? -23.266 74.562 4.98 1 14.67 20 SER B C 1
ATOM 5481 O O . SER B 1 20 ? -22.828 73.438 5.09 1 14.67 20 SER B O 1
ATOM 5483 N N . SER B 1 21 ? -22.781 75.25 3.809 1 15.58 21 SER B N 1
ATOM 5484 C CA . SER B 1 21 ? -23.188 75.562 2.443 1 15.58 21 SER B CA 1
ATOM 5485 C C . SER B 1 21 ? -22.75 74.5 1.471 1 15.58 21 SER B C 1
ATOM 5487 O O . SER B 1 21 ? -21.797 73.75 1.746 1 15.58 21 SER B O 1
ATOM 5489 N N . ALA B 1 22 ? -23.297 74.625 0.249 1 15.83 22 ALA B N 1
ATOM 5490 C CA . ALA B 1 22 ? -23.906 74.062 -0.944 1 15.83 22 ALA B CA 1
ATOM 5491 C C . ALA B 1 22 ? -22.859 73.562 -1.929 1 15.83 22 ALA B C 1
ATOM 5493 O O . ALA B 1 22 ? -23.031 72.562 -2.576 1 15.83 22 ALA B O 1
ATOM 5494 N N . ALA B 1 23 ? -21.844 74.5 -2.4 1 15.27 23 ALA B N 1
ATOM 5495 C CA . ALA B 1 23 ? -22.078 74.75 -3.814 1 15.27 23 ALA B CA 1
ATOM 5496 C C . ALA B 1 23 ? -21.656 73.562 -4.688 1 15.27 23 ALA B C 1
ATOM 5498 O O . ALA B 1 23 ? -20.922 72.688 -4.238 1 15.27 23 ALA B O 1
ATOM 5499 N N . SER B 1 24 ? -20.953 73.938 -5.863 1 15.34 24 SER B N 1
ATOM 5500 C CA . SER B 1 24 ? -21.328 73.938 -7.27 1 15.34 24 SER B CA 1
ATOM 5501 C C . SER B 1 24 ? -20.844 72.688 -7.98 1 15.34 24 SER B C 1
ATOM 5503 O O . SER B 1 24 ? -20 72 -7.449 1 15.34 24 SER B O 1
ATOM 5505 N N . THR B 1 25 ? -20.406 72.875 -9.32 1 15.48 25 THR B N 1
ATOM 5506 C CA . THR B 1 25 ? -20.859 72.5 -10.648 1 15.48 25 THR B CA 1
ATOM 5507 C C . THR B 1 25 ? -20.094 71.312 -11.141 1 15.48 25 THR B C 1
ATOM 5509 O O . THR B 1 25 ? -20.688 70.25 -11.516 1 15.48 25 THR B O 1
ATOM 5512 N N . SER B 1 26 ? -19.422 71.438 -12.453 1 15.55 26 SER B N 1
ATOM 5513 C CA . SER B 1 26 ? -19.797 70.875 -13.758 1 15.55 26 SER B CA 1
ATOM 5514 C C . SER B 1 26 ? -18.938 69.688 -14.117 1 15.55 26 SER B C 1
ATOM 5516 O O . SER B 1 26 ? -19.453 68.625 -14.523 1 15.55 26 SER B O 1
ATOM 5518 N N . SER B 1 27 ? -17.562 69.875 -14.641 1 17.23 27 SER B N 1
ATOM 5519 C CA . SER B 1 27 ? -17.312 69.625 -16.047 1 17.23 27 SER B CA 1
ATOM 5520 C C . SER B 1 27 ? -16.875 68.188 -16.281 1 17.23 27 SER B C 1
ATOM 5522 O O . SER B 1 27 ? -16.203 67.562 -15.422 1 17.23 27 SER B O 1
ATOM 5524 N N . MET B 1 28 ? -17.172 67.438 -17.469 1 16.17 28 MET B N 1
ATOM 5525 C CA . MET B 1 28 ? -17.469 66.188 -18.125 1 16.17 28 MET B CA 1
ATOM 5526 C C . MET B 1 28 ? -16.188 65.438 -18.453 1 16.17 28 MET B C 1
ATOM 5528 O O . MET B 1 28 ? -16.203 64.188 -18.688 1 16.17 28 MET B O 1
ATOM 5532 N N . MET B 1 29 ? -14.938 66 -18.812 1 17.72 29 MET B N 1
ATOM 5533 C CA . MET B 1 29 ? -14.406 65.625 -20.109 1 17.72 29 MET B CA 1
ATOM 5534 C C . MET B 1 29 ? -13.891 64.188 -20.078 1 17.72 29 MET B C 1
ATOM 5536 O O . MET B 1 29 ? -13.57 63.688 -19 1 17.72 29 MET B O 1
ATOM 5540 N N . GLU B 1 30 ? -13.102 63.688 -21.266 1 17.33 30 GLU B N 1
ATOM 5541 C CA . GLU B 1 30 ? -13.023 62.688 -22.344 1 17.33 30 GLU B CA 1
ATOM 5542 C C . GLU B 1 30 ? -11.93 61.656 -22.078 1 17.33 30 GLU B C 1
ATOM 5544 O O . GLU B 1 30 ? -11.641 60.812 -22.922 1 17.33 30 GLU B O 1
ATOM 5549 N N . ILE B 1 31 ? -11.438 61.344 -20.844 1 17.17 31 ILE B N 1
ATOM 5550 C CA . ILE B 1 31 ? -10.125 60.719 -20.875 1 17.17 31 ILE B CA 1
ATOM 5551 C C . ILE B 1 31 ? -10.234 59.344 -21.516 1 17.17 31 ILE B C 1
ATOM 5553 O O . ILE B 1 31 ? -11.023 58.5 -21.078 1 17.17 31 ILE B O 1
ATOM 5557 N N . ASP B 1 32 ? -9.578 59.062 -22.734 1 18.5 32 ASP B N 1
ATOM 5558 C CA . ASP B 1 32 ? -9.445 58.062 -23.781 1 18.5 32 ASP B CA 1
ATOM 5559 C C . ASP B 1 32 ? -8.781 56.781 -23.25 1 18.5 32 ASP B C 1
ATOM 5561 O O . ASP B 1 32 ? -7.641 56.812 -22.797 1 18.5 32 ASP B O 1
ATOM 5565 N N . ALA B 1 33 ? -9.477 55.719 -22.812 1 18.69 33 ALA B N 1
ATOM 5566 C CA . ALA B 1 33 ? -9.203 54.469 -22.094 1 18.69 33 ALA B CA 1
ATOM 5567 C C . ALA B 1 33 ? -8.516 53.438 -23 1 18.69 33 ALA B C 1
ATOM 5569 O O . ALA B 1 33 ? -9.18 52.688 -23.719 1 18.69 33 ALA B O 1
ATOM 5570 N N . VAL B 1 34 ? -7.445 53.719 -23.734 1 21.19 34 VAL B N 1
ATOM 5571 C CA . VAL B 1 34 ? -7.086 52.656 -24.688 1 21.19 34 VAL B CA 1
ATOM 5572 C C . VAL B 1 34 ? -6.68 51.406 -23.938 1 21.19 34 VAL B C 1
ATOM 5574 O O . VAL B 1 34 ? -5.754 51.406 -23.125 1 21.19 34 VAL B O 1
ATOM 5577 N N . SER B 1 35 ? -7.469 50.25 -23.906 1 20.45 35 SER B N 1
ATOM 5578 C CA . SER B 1 35 ? -7.582 48.938 -23.281 1 20.45 35 SER B CA 1
ATOM 5579 C C . SER B 1 35 ? -6.539 47.969 -23.828 1 20.45 35 SER B C 1
ATOM 5581 O O . SER B 1 35 ? -6.754 47.344 -24.875 1 20.45 35 SER B O 1
ATOM 5583 N N . ALA B 1 36 ? -5.223 48.188 -23.938 1 22.94 36 ALA B N 1
ATOM 5584 C CA . ALA B 1 36 ? -4.43 47.188 -24.641 1 22.94 36 ALA B CA 1
ATOM 5585 C C . ALA B 1 36 ? -4.461 45.844 -23.922 1 22.94 36 ALA B C 1
ATOM 5587 O O . ALA B 1 36 ? -4.363 45.812 -22.688 1 22.94 36 ALA B O 1
ATOM 5588 N N . PRO B 1 37 ? -4.816 44.625 -24.625 1 24.05 37 PRO B N 1
ATOM 5589 C CA . PRO B 1 37 ? -5.156 43.281 -24.172 1 24.05 37 PRO B CA 1
ATOM 5590 C C . PRO B 1 37 ? -3.969 42.562 -23.562 1 24.05 37 PRO B C 1
ATOM 5592 O O . PRO B 1 37 ? -2.867 42.594 -24.109 1 24.05 37 PRO B O 1
ATOM 5595 N N . VAL B 1 38 ? -3.846 42.344 -22.203 1 24.88 38 VAL B N 1
ATOM 5596 C CA . VAL B 1 38 ? -2.896 41.688 -21.312 1 24.88 38 VAL B CA 1
ATOM 5597 C C . VAL B 1 38 ? -2.832 40.188 -21.656 1 24.88 38 VAL B C 1
ATOM 5599 O O . VAL B 1 38 ? -3.67 39.406 -21.203 1 24.88 38 VAL B O 1
ATOM 5602 N N . HIS B 1 39 ? -2.707 39.719 -22.953 1 25.14 39 HIS B N 1
ATOM 5603 C CA . HIS B 1 39 ? -2.754 38.312 -23.281 1 25.14 39 HIS B CA 1
ATOM 5604 C C . HIS B 1 39 ? -1.577 37.562 -22.656 1 25.14 39 HIS B C 1
ATOM 5606 O O . HIS B 1 39 ? -1.456 36.344 -22.828 1 25.14 39 HIS B O 1
ATOM 5612 N N . ILE B 1 40 ? -0.396 38.156 -22.422 1 25.23 40 ILE B N 1
ATOM 5613 C CA . ILE B 1 40 ? 0.826 37.344 -22.406 1 25.23 40 ILE B CA 1
ATOM 5614 C C . ILE B 1 40 ? 0.872 36.5 -21.156 1 25.23 40 ILE B C 1
ATOM 5616 O O . ILE B 1 40 ? 1.816 35.719 -20.953 1 25.23 40 ILE B O 1
ATOM 5620 N N . GLN B 1 41 ? 0.08 36.75 -20.094 1 25.11 41 GLN B N 1
ATOM 5621 C CA . GLN B 1 41 ? 0.507 36.25 -18.781 1 25.11 41 GLN B CA 1
ATOM 5622 C C . GLN B 1 41 ? 0.186 34.781 -18.625 1 25.11 41 GLN B C 1
ATOM 5624 O O . GLN B 1 41 ? 0.448 34.188 -17.578 1 25.11 41 GLN B O 1
ATOM 5629 N N . GLU B 1 42 ? -0.572 34.219 -19.578 1 29.06 42 GLU B N 1
ATOM 5630 C CA . GLU B 1 42 ? -1.098 32.906 -19.266 1 29.06 42 GLU B CA 1
ATOM 5631 C C . GLU B 1 42 ? 0.017 31.844 -19.219 1 29.06 42 GLU B C 1
ATOM 5633 O O . GLU B 1 42 ? -0.126 30.797 -18.594 1 29.06 42 GLU B O 1
ATOM 5638 N N . SER B 1 43 ? 1.085 31.984 -20.078 1 30.97 43 SER B N 1
ATOM 5639 C CA . SER B 1 43 ? 1.948 30.859 -20.391 1 30.97 43 SER B CA 1
ATOM 5640 C C . SER B 1 43 ? 2.879 30.531 -19.219 1 30.97 43 SER B C 1
ATOM 5642 O O . SER B 1 43 ? 3.562 29.5 -19.234 1 30.97 43 SER B O 1
ATOM 5644 N N . ILE B 1 44 ? 3.127 31.453 -18.344 1 29.95 44 ILE B N 1
ATOM 5645 C CA . ILE B 1 44 ? 4.234 31.203 -17.422 1 29.95 44 ILE B CA 1
ATOM 5646 C C . ILE B 1 44 ? 3.812 30.203 -16.359 1 29.95 44 ILE B C 1
ATOM 5648 O O . ILE B 1 44 ? 4.652 29.5 -15.789 1 29.95 44 ILE B O 1
ATOM 5652 N N . GLY B 1 45 ? 2.479 30.156 -16.047 1 29.36 45 GLY B N 1
ATOM 5653 C CA . GLY B 1 45 ? 2.088 29.344 -14.914 1 29.36 45 GLY B CA 1
ATOM 5654 C C . GLY B 1 45 ? 2.211 27.859 -15.18 1 29.36 45 GLY B C 1
ATOM 5655 O O . GLY B 1 45 ? 2.42 27.062 -14.25 1 29.36 45 GLY B O 1
ATOM 5656 N N . GLU B 1 46 ? 1.767 27.422 -16.422 1 31.92 46 GLU B N 1
ATOM 5657 C CA . GLU B 1 46 ? 1.814 26 -16.75 1 31.92 46 GLU B CA 1
ATOM 5658 C C . GLU B 1 46 ? 3.25 25.469 -16.734 1 31.92 46 GLU B C 1
ATOM 5660 O O . GLU B 1 46 ? 3.488 24.297 -16.453 1 31.92 46 GLU B O 1
ATOM 5665 N N . GLU B 1 47 ? 4.238 26.266 -17.188 1 29.98 47 GLU B N 1
ATOM 5666 C CA . GLU B 1 47 ? 5.621 25.812 -17.297 1 29.98 47 GLU B CA 1
ATOM 5667 C C . GLU B 1 47 ? 6.219 25.516 -15.93 1 29.98 47 GLU B C 1
ATOM 5669 O O . GLU B 1 47 ? 7.055 24.625 -15.789 1 29.98 47 GLU B O 1
ATOM 5674 N N . GLU B 1 48 ? 5.773 26.266 -14.914 1 29.25 48 GLU B N 1
ATOM 5675 C CA . GLU B 1 48 ? 6.391 26.078 -13.609 1 29.25 48 GLU B CA 1
ATOM 5676 C C . GLU B 1 48 ? 5.961 24.766 -12.977 1 29.25 48 GLU B C 1
ATOM 5678 O O . GLU B 1 48 ? 6.766 24.078 -12.328 1 29.25 48 GLU B O 1
ATOM 5683 N N . GLU B 1 49 ? 4.637 24.453 -13.094 1 29.69 49 GLU B N 1
ATOM 5684 C CA . GLU B 1 49 ? 4.211 23.172 -12.539 1 29.69 49 GLU B CA 1
ATOM 5685 C C . GLU B 1 49 ? 4.906 22.016 -13.242 1 29.69 49 GLU B C 1
ATOM 5687 O O . GLU B 1 49 ? 5.145 20.969 -12.625 1 29.69 49 GLU B O 1
ATOM 5692 N N . ARG B 1 50 ? 5.09 22.062 -14.578 1 30.14 50 ARG B N 1
ATOM 5693 C CA . ARG B 1 50 ? 5.879 21.047 -15.273 1 30.14 50 ARG B CA 1
ATOM 5694 C C . ARG B 1 50 ? 7.316 21.031 -14.758 1 30.14 50 ARG B C 1
ATOM 5696 O O . ARG B 1 50 ? 7.965 19.984 -14.758 1 30.14 50 ARG B O 1
ATOM 5703 N N . ARG B 1 51 ? 7.828 22.188 -14.453 1 30.92 51 ARG B N 1
ATOM 5704 C CA . ARG B 1 51 ? 9.211 22.266 -14 1 30.92 51 ARG B CA 1
ATOM 5705 C C . ARG B 1 51 ? 9.367 21.703 -12.594 1 30.92 51 ARG B C 1
ATOM 5707 O O . ARG B 1 51 ? 10.438 21.219 -12.219 1 30.92 51 ARG B O 1
ATOM 5714 N N . ALA B 1 52 ? 8.336 21.906 -11.742 1 30.98 52 ALA B N 1
ATOM 5715 C CA . ALA B 1 52 ? 8.5 21.422 -10.375 1 30.98 52 ALA B CA 1
ATOM 5716 C C . ALA B 1 52 ? 8.633 19.906 -10.344 1 30.98 52 ALA B C 1
ATOM 5718 O O . ALA B 1 52 ? 9.234 19.344 -9.43 1 30.98 52 ALA B O 1
ATOM 5719 N N . LEU B 1 53 ? 7.707 19.297 -11.078 1 28.33 53 LEU B N 1
ATOM 5720 C CA . LEU B 1 53 ? 7.887 17.844 -11.07 1 28.33 53 LEU B CA 1
ATOM 5721 C C . LEU B 1 53 ? 9.234 17.453 -11.664 1 28.33 53 LEU B C 1
ATOM 5723 O O . LEU B 1 53 ? 9.586 16.281 -11.703 1 28.33 53 LEU B O 1
ATOM 5727 N N . LEU B 1 54 ? 9.734 18.328 -12.547 1 29.73 54 LEU B N 1
ATOM 5728 C CA . LEU B 1 54 ? 11.016 17.969 -13.141 1 29.73 54 LEU B CA 1
ATOM 5729 C C . LEU B 1 54 ? 12.148 18.125 -12.125 1 29.73 54 LEU B C 1
ATOM 5731 O O . LEU B 1 54 ? 12.602 19.25 -11.867 1 29.73 54 LEU B O 1
ATOM 5735 N N . ASP B 1 55 ? 12.086 17.609 -11.031 1 32.31 55 ASP B N 1
ATOM 5736 C CA . ASP B 1 55 ? 13.281 17.469 -10.203 1 32.31 55 ASP B CA 1
ATOM 5737 C C . ASP B 1 55 ? 14.516 17.172 -11.055 1 32.31 55 ASP B C 1
ATOM 5739 O O . ASP B 1 55 ? 14.555 16.172 -11.766 1 32.31 55 ASP B O 1
ATOM 5743 N N . VAL B 1 56 ? 15.125 18.203 -11.508 1 32.38 56 VAL B N 1
ATOM 5744 C CA . VAL B 1 56 ? 16.312 18.203 -12.352 1 32.38 56 VAL B CA 1
ATOM 5745 C C . VAL B 1 56 ? 17.391 17.312 -11.734 1 32.38 56 VAL B C 1
ATOM 5747 O O . VAL B 1 56 ? 17.828 17.562 -10.609 1 32.38 56 VAL B O 1
ATOM 5750 N N . GLU B 1 57 ? 17.391 16.109 -12.031 1 34.66 57 GLU B N 1
ATOM 5751 C CA . GLU B 1 57 ? 18.422 15.141 -11.719 1 34.66 57 GLU B CA 1
ATOM 5752 C C . GLU B 1 57 ? 19.812 15.672 -12.086 1 34.66 57 GLU B C 1
ATOM 5754 O O . GLU B 1 57 ? 19.969 16.359 -13.094 1 34.66 57 GLU B O 1
ATOM 5759 N N . PRO B 1 58 ? 20.766 15.766 -11.156 1 35.88 58 PRO B N 1
ATOM 5760 C CA . PRO B 1 58 ? 22.125 16.281 -11.344 1 35.88 58 PRO B CA 1
ATOM 5761 C C . PRO B 1 58 ? 22.797 15.703 -12.586 1 35.88 58 PRO B C 1
ATOM 5763 O O . PRO B 1 58 ? 22.453 14.609 -13.031 1 35.88 58 PRO B O 1
ATOM 5766 N N . GLY B 1 59 ? 23.516 16.609 -13.43 1 35.72 59 GLY B N 1
ATOM 5767 C CA . GLY B 1 59 ? 24.297 16.375 -14.625 1 35.72 59 GLY B CA 1
ATOM 5768 C C . GLY B 1 59 ? 25.359 15.305 -14.445 1 35.72 59 GLY B C 1
ATOM 5769 O O . GLY B 1 59 ? 25.703 14.953 -13.32 1 35.72 59 GLY B O 1
ATOM 5770 N N . VAL B 1 60 ? 25.688 14.523 -15.484 1 38.22 60 VAL B N 1
ATOM 5771 C CA . VAL B 1 60 ? 26.578 13.406 -15.758 1 38.22 60 VAL B CA 1
ATOM 5772 C C . VAL B 1 60 ? 28.016 13.82 -15.43 1 38.22 60 VAL B C 1
ATOM 5774 O O . VAL B 1 60 ? 28.547 14.758 -16.031 1 38.22 60 VAL B O 1
ATOM 5777 N N . ASP B 1 61 ? 28.516 13.625 -14.32 1 43.34 61 ASP B N 1
ATOM 5778 C CA . ASP B 1 61 ? 29.969 13.625 -14.109 1 43.34 61 ASP B CA 1
ATOM 5779 C C . ASP B 1 61 ? 30.688 12.922 -15.25 1 43.34 61 ASP B C 1
ATOM 5781 O O . ASP B 1 61 ? 30.094 12.102 -15.953 1 43.34 61 ASP B O 1
ATOM 5785 N N . GLN B 1 62 ? 31.891 13.406 -15.758 1 43.09 62 GLN B N 1
ATOM 5786 C CA . GLN B 1 62 ? 32.719 12.898 -16.844 1 43.09 62 GLN B CA 1
ATOM 5787 C C . GLN B 1 62 ? 32.969 11.398 -16.703 1 43.09 62 GLN B C 1
ATOM 5789 O O . GLN B 1 62 ? 33.812 10.977 -15.906 1 43.09 62 GLN B O 1
ATOM 5794 N N . TYR B 1 63 ? 32.062 10.688 -16.953 1 52.97 63 TYR B N 1
ATOM 5795 C CA . TYR B 1 63 ? 32.062 9.234 -17.094 1 52.97 63 TYR B CA 1
ATOM 5796 C C . TYR B 1 63 ? 33.031 8.805 -18.203 1 52.97 63 TYR B C 1
ATOM 5798 O O . TYR B 1 63 ? 32.906 9.242 -19.344 1 52.97 63 TYR B O 1
ATOM 5806 N N . GLY B 1 64 ? 34.188 8.25 -17.906 1 47.19 64 GLY B N 1
ATOM 5807 C CA . GLY B 1 64 ? 35.125 7.613 -18.828 1 47.19 64 GLY B CA 1
ATOM 5808 C C . GLY B 1 64 ? 36.469 8.312 -18.906 1 47.19 64 GLY B C 1
ATOM 5809 O O . GLY B 1 64 ? 37.375 7.848 -19.594 1 47.19 64 GLY B O 1
ATOM 5810 N N . THR B 1 65 ? 36.688 9.688 -18.609 1 42.34 65 THR B N 1
ATOM 5811 C CA . THR B 1 65 ? 37.969 10.359 -18.797 1 42.34 65 THR B CA 1
ATOM 5812 C C . THR B 1 65 ? 38.812 10.289 -17.531 1 42.34 65 THR B C 1
ATOM 5814 O O . THR B 1 65 ? 38.281 10.352 -16.422 1 42.34 65 THR B O 1
ATOM 5817 N N . MET B 1 66 ? 39.906 9.648 -17.547 1 36.72 66 MET B N 1
ATOM 5818 C CA . MET B 1 66 ? 40.844 9.844 -16.438 1 36.72 66 MET B CA 1
ATOM 5819 C C . MET B 1 66 ? 41.156 11.32 -16.25 1 36.72 66 MET B C 1
ATOM 5821 O O . MET B 1 66 ? 41.844 11.695 -15.297 1 36.72 66 MET B O 1
ATOM 5825 N N . GLY B 1 67 ? 41.719 12.109 -17.453 1 33.94 67 GLY B N 1
ATOM 5826 C CA . GLY B 1 67 ? 42.562 13.297 -17.516 1 33.94 67 GLY B CA 1
ATOM 5827 C C . GLY B 1 67 ? 41.906 14.523 -16.891 1 33.94 67 GLY B C 1
ATOM 5828 O O . GLY B 1 67 ? 40.688 14.547 -16.688 1 33.94 67 GLY B O 1
ATOM 5829 N N . SER B 1 68 ? 42.906 15.43 -16.328 1 32.5 68 SER B N 1
ATOM 5830 C CA . SER B 1 68 ? 42.844 16.844 -15.969 1 32.5 68 SER B CA 1
ATOM 5831 C C . SER B 1 68 ? 42.062 17.641 -17 1 32.5 68 SER B C 1
ATOM 5833 O O . SER B 1 68 ? 42.25 17.484 -18.203 1 32.5 68 SER B O 1
ATOM 5835 N N . SER B 1 69 ? 40.938 18.094 -16.688 1 32.69 69 SER B N 1
ATOM 5836 C CA . SER B 1 69 ? 40.188 19.047 -17.5 1 32.69 69 SER B CA 1
ATOM 5837 C C . SER B 1 69 ? 41.062 20.125 -18.078 1 32.69 69 SER B C 1
ATOM 5839 O O . SER B 1 69 ? 41.625 20.953 -17.328 1 32.69 69 SER B O 1
ATOM 5841 N N . ASN B 1 70 ? 41.938 19.875 -19.031 1 28.7 70 ASN B N 1
ATOM 5842 C CA . ASN B 1 70 ? 42.344 21.047 -19.797 1 28.7 70 ASN B CA 1
ATOM 5843 C C . ASN B 1 70 ? 41.156 21.875 -20.25 1 28.7 70 ASN B C 1
ATOM 5845 O O . ASN B 1 70 ? 40.094 21.328 -20.594 1 28.7 70 ASN B O 1
ATOM 5849 N N . GLY B 1 71 ? 41.156 23.281 -19.953 1 30.69 71 GLY B N 1
ATOM 5850 C CA . GLY B 1 71 ? 40.312 24.469 -20.062 1 30.69 71 GLY B CA 1
ATOM 5851 C C . GLY B 1 71 ? 39.781 24.672 -21.469 1 30.69 71 GLY B C 1
ATOM 5852 O O . GLY B 1 71 ? 39.375 25.781 -21.828 1 30.69 71 GLY B O 1
ATOM 5853 N N . HIS B 1 72 ? 40.031 23.906 -22.531 1 29.09 72 HIS B N 1
ATOM 5854 C CA . HIS B 1 72 ? 39.531 24.641 -23.703 1 29.09 72 HIS B CA 1
ATOM 5855 C C . HIS B 1 72 ? 38.031 24.812 -23.672 1 29.09 72 HIS B C 1
ATOM 5857 O O . HIS B 1 72 ? 37.281 23.828 -23.594 1 29.09 72 HIS B O 1
ATOM 5863 N N . LYS B 1 73 ? 37.531 26.047 -23.266 1 30.89 73 LYS B N 1
ATOM 5864 C CA . LYS B 1 73 ? 36.219 26.656 -23.359 1 30.89 73 LYS B CA 1
ATOM 5865 C C . LYS B 1 73 ? 35.656 26.531 -24.781 1 30.89 73 LYS B C 1
ATOM 5867 O O . LYS B 1 73 ? 35.906 27.391 -25.625 1 30.89 73 LYS B O 1
ATOM 5872 N N . SER B 1 74 ? 35.719 25.578 -25.594 1 30.97 74 SER B N 1
ATOM 5873 C CA . SER B 1 74 ? 35.094 25.812 -26.891 1 30.97 74 SER B CA 1
ATOM 5874 C C . SER B 1 74 ? 33.625 26.234 -26.719 1 30.97 74 SER B C 1
ATOM 5876 O O . SER B 1 74 ? 32.906 25.656 -25.891 1 30.97 74 SER B O 1
ATOM 5878 N N . GLN B 1 75 ? 33.156 27.453 -27.266 1 31.53 75 GLN B N 1
ATOM 5879 C CA . GLN B 1 75 ? 31.984 28.328 -27.422 1 31.53 75 GLN B CA 1
ATOM 5880 C C . GLN B 1 75 ? 30.797 27.562 -28 1 31.53 75 GLN B C 1
ATOM 5882 O O . GLN B 1 75 ? 29.812 28.156 -28.422 1 31.53 75 GLN B O 1
ATOM 5887 N N . SER B 1 76 ? 30.859 26.422 -28.703 1 35.5 76 SER B N 1
ATOM 5888 C CA . SER B 1 76 ? 29.75 26.156 -29.609 1 35.5 76 SER B CA 1
ATOM 5889 C C . SER B 1 76 ? 28.422 26.062 -28.844 1 35.5 76 SER B C 1
ATOM 5891 O O . SER B 1 76 ? 28.297 25.297 -27.891 1 35.5 76 SER B O 1
ATOM 5893 N N . ASN B 1 77 ? 27.438 27.031 -29.016 1 36.56 77 ASN B N 1
ATOM 5894 C CA . ASN B 1 77 ? 26.203 27.609 -28.484 1 36.56 77 ASN B CA 1
ATOM 5895 C C . ASN B 1 77 ? 25.156 26.531 -28.234 1 36.56 77 ASN B C 1
ATOM 5897 O O . ASN B 1 77 ? 24.672 26.375 -27.109 1 36.56 77 ASN B O 1
ATOM 5901 N N . SER B 1 78 ? 23.969 26.609 -29.25 1 43.91 78 SER B N 1
ATOM 5902 C CA . SER B 1 78 ? 22.562 26.203 -29.266 1 43.91 78 SER B CA 1
ATOM 5903 C C . SER B 1 78 ? 22.422 24.688 -29.234 1 43.91 78 SER B C 1
ATOM 5905 O O . SER B 1 78 ? 21.5 24.172 -28.609 1 43.91 78 SER B O 1
ATOM 5907 N N . ASN B 1 79 ? 22.984 23.953 -30.203 1 45.75 79 ASN B N 1
ATOM 5908 C CA . ASN B 1 79 ? 22.922 22.516 -30.453 1 45.75 79 ASN B CA 1
ATOM 5909 C C . ASN B 1 79 ? 23.406 21.719 -29.25 1 45.75 79 ASN B C 1
ATOM 5911 O O . ASN B 1 79 ? 23.453 20.484 -29.297 1 45.75 79 ASN B O 1
ATOM 5915 N N . SER B 1 80 ? 23.875 22.406 -28.359 1 57.69 80 SER B N 1
ATOM 5916 C CA . SER B 1 80 ? 24.625 21.938 -27.188 1 57.69 80 SER B CA 1
ATOM 5917 C C . SER B 1 80 ? 23.688 21.406 -26.109 1 57.69 80 SER B C 1
ATOM 5919 O O . SER B 1 80 ? 23.969 20.375 -25.5 1 57.69 80 SER B O 1
ATOM 5921 N N . ASN B 1 81 ? 22.562 22.109 -26.188 1 61.62 81 ASN B N 1
ATOM 5922 C CA . ASN B 1 81 ? 21.656 21.672 -25.125 1 61.62 81 ASN B CA 1
ATOM 5923 C C . ASN B 1 81 ? 21.062 20.297 -25.422 1 61.62 81 ASN B C 1
ATOM 5925 O O . ASN B 1 81 ? 20.906 19.469 -24.531 1 61.62 81 ASN B O 1
ATOM 5929 N N . PHE B 1 82 ? 20.672 20.125 -26.875 1 66.12 82 PHE B N 1
ATOM 5930 C CA . PHE B 1 82 ? 20.109 18.844 -27.266 1 66.12 82 PHE B CA 1
ATOM 5931 C C . PHE B 1 82 ? 21.109 17.719 -27.047 1 66.12 82 PHE B C 1
ATOM 5933 O O . PHE B 1 82 ? 20.766 16.641 -26.547 1 66.12 82 PHE B O 1
ATOM 5940 N N . THR B 1 83 ? 22.281 17.969 -27.531 1 69.75 83 THR B N 1
ATOM 5941 C CA . THR B 1 83 ? 23.312 16.953 -27.375 1 69.75 83 THR B CA 1
ATOM 5942 C C . THR B 1 83 ? 23.547 16.656 -25.891 1 69.75 83 THR B C 1
ATOM 5944 O O . THR B 1 83 ? 23.734 15.492 -25.516 1 69.75 83 THR B O 1
ATOM 5947 N N . LYS B 1 84 ? 23.453 17.641 -25.156 1 69.81 84 LYS B N 1
ATOM 5948 C CA . LYS B 1 84 ? 23.641 17.438 -23.719 1 69.81 84 LYS B CA 1
ATOM 5949 C C . LYS B 1 84 ? 22.469 16.641 -23.125 1 69.81 84 LYS B C 1
ATOM 5951 O O . LYS B 1 84 ? 22.688 15.766 -22.281 1 69.81 84 LYS B O 1
ATOM 5956 N N . ARG B 1 85 ? 21.328 16.922 -23.688 1 73 85 ARG B N 1
ATOM 5957 C CA . ARG B 1 85 ? 20.141 16.234 -23.203 1 73 85 ARG B CA 1
ATOM 5958 C C . ARG B 1 85 ? 20.156 14.766 -23.641 1 73 85 ARG B C 1
ATOM 5960 O O . ARG B 1 85 ? 19.766 13.883 -22.875 1 73 85 ARG B O 1
ATOM 5967 N N . VAL B 1 86 ? 20.578 14.547 -24.859 1 74.31 86 VAL B N 1
ATOM 5968 C CA . VAL B 1 86 ? 20.641 13.18 -25.375 1 74.31 86 VAL B CA 1
ATOM 5969 C C . VAL B 1 86 ? 21.672 12.375 -24.594 1 74.31 86 VAL B C 1
ATOM 5971 O O . VAL B 1 86 ? 21.469 11.203 -24.281 1 74.31 86 VAL B O 1
ATOM 5974 N N . LYS B 1 87 ? 22.719 13.016 -24.234 1 72.38 87 LYS B N 1
ATOM 5975 C CA . LYS B 1 87 ? 23.766 12.352 -23.469 1 72.38 87 LYS B CA 1
ATOM 5976 C C . LYS B 1 87 ? 23.312 12.078 -22.047 1 72.38 87 LYS B C 1
ATOM 5978 O O . LYS B 1 87 ? 23.781 11.117 -21.422 1 72.38 87 LYS B O 1
ATOM 5983 N N . TYR B 1 88 ? 22.422 12.898 -21.688 1 72.12 88 TYR B N 1
ATOM 5984 C CA . TYR B 1 88 ? 21.875 12.711 -20.344 1 72.12 88 TYR B CA 1
ATOM 5985 C C . TYR B 1 88 ? 20.953 11.5 -20.297 1 72.12 88 TYR B C 1
ATOM 5987 O O . TYR B 1 88 ? 20.984 10.719 -19.359 1 72.12 88 TYR B O 1
ATOM 5995 N N . TYR B 1 89 ? 20.203 11.258 -21.375 1 77.06 89 TYR B N 1
ATOM 5996 C CA . TYR B 1 89 ? 19.219 10.188 -21.391 1 77.06 89 TYR B CA 1
ATOM 5997 C C . TYR B 1 89 ? 19.828 8.875 -21.859 1 77.06 89 TYR B C 1
ATOM 5999 O O . TYR B 1 89 ? 19.328 7.797 -21.531 1 77.06 89 TYR B O 1
ATOM 6007 N N . ILE B 1 90 ? 20.906 8.992 -22.656 1 84.25 90 ILE B N 1
ATOM 6008 C CA . ILE B 1 90 ? 21.641 7.816 -23.109 1 84.25 90 ILE B CA 1
ATOM 6009 C C . ILE B 1 90 ? 23.109 7.941 -22.719 1 84.25 90 ILE B C 1
ATOM 6011 O O . ILE B 1 90 ? 23.938 8.336 -23.547 1 84.25 90 ILE B O 1
ATOM 6015 N N . PRO B 1 91 ? 23.391 7.496 -21.547 1 82.38 91 PRO B N 1
ATOM 6016 C CA . PRO B 1 91 ? 24.734 7.699 -21 1 82.38 91 PRO B CA 1
ATOM 6017 C C . PRO B 1 91 ? 25.828 7.074 -21.859 1 82.38 91 PRO B C 1
ATOM 6019 O O . PRO B 1 91 ? 26.984 7.508 -21.812 1 82.38 91 PRO B O 1
ATOM 6022 N N . SER B 1 92 ? 25.547 6.066 -22.688 1 84.19 92 SER B N 1
ATOM 6023 C CA . SER B 1 92 ? 26.547 5.406 -23.516 1 84.19 92 SER B CA 1
ATOM 6024 C C . SER B 1 92 ? 27.156 6.375 -24.531 1 84.19 92 SER B C 1
ATOM 6026 O O . SER B 1 92 ? 28.312 6.207 -24.953 1 84.19 92 SER B O 1
ATOM 6028 N N . LEU B 1 93 ? 26.453 7.297 -24.906 1 82.19 93 LEU B N 1
ATOM 6029 C CA . LEU B 1 93 ? 26.922 8.266 -25.891 1 82.19 93 LEU B CA 1
ATOM 6030 C C . LEU B 1 93 ? 27.938 9.227 -25.266 1 82.19 93 LEU B C 1
ATOM 6032 O O . LEU B 1 93 ? 28.688 9.883 -25.984 1 82.19 93 LEU B O 1
ATOM 6036 N N . ALA B 1 94 ? 27.938 9.203 -23.969 1 79 94 ALA B N 1
ATOM 6037 C CA . ALA B 1 94 ? 28.875 10.078 -23.281 1 79 94 ALA B CA 1
ATOM 6038 C C . ALA B 1 94 ? 30.156 9.328 -22.922 1 79 94 ALA B C 1
ATOM 6040 O O . ALA B 1 94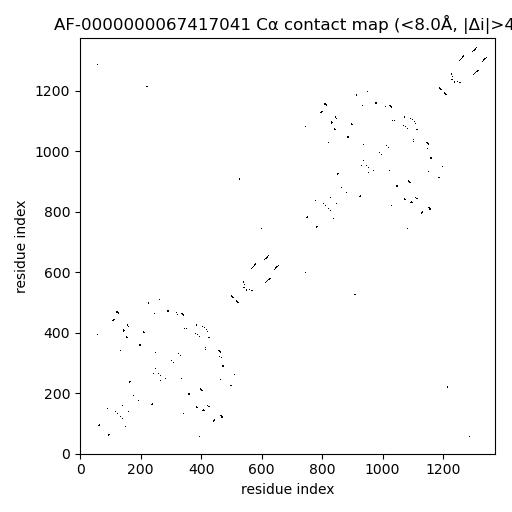 ? 31.266 9.805 -23.203 1 79 94 ALA B O 1
ATOM 6041 N N . TRP B 1 95 ? 30.031 8.117 -22.406 1 80.62 95 TRP B N 1
ATOM 6042 C CA . TRP B 1 95 ? 31.219 7.48 -21.859 1 80.62 95 TRP B CA 1
ATOM 6043 C C . TRP B 1 95 ? 31.938 6.656 -22.922 1 80.62 95 TRP B C 1
ATOM 6045 O O . TRP B 1 95 ? 33.156 6.477 -22.859 1 80.62 95 TRP B O 1
ATOM 6055 N N . ILE B 1 96 ? 31.328 6.137 -24.016 1 84.88 96 ILE B N 1
ATOM 6056 C CA . ILE B 1 96 ? 31.953 5.262 -24.984 1 84.88 96 ILE B CA 1
ATOM 6057 C C . ILE B 1 96 ? 33 6.047 -25.781 1 84.88 96 ILE B C 1
ATOM 6059 O O . ILE B 1 96 ? 34.125 5.602 -25.938 1 84.88 96 ILE B O 1
ATOM 6063 N N . PRO B 1 97 ? 32.594 7.238 -26.25 1 81.06 97 PRO B N 1
ATOM 6064 C CA . PRO B 1 97 ? 33.594 7.996 -27 1 81.06 97 PRO B CA 1
ATOM 6065 C C . PRO B 1 97 ? 34.75 8.492 -26.125 1 81.06 97 PRO B C 1
ATOM 6067 O O . PRO B 1 97 ? 35.875 8.688 -26.609 1 81.06 97 PRO B O 1
ATOM 6070 N N . ASP B 1 98 ? 34.5 8.625 -24.875 1 82.06 98 ASP B N 1
ATOM 6071 C CA . ASP B 1 98 ? 35.5 9.148 -23.953 1 82.06 98 ASP B CA 1
ATOM 6072 C C . ASP B 1 98 ? 36.188 8.016 -23.188 1 82.06 98 ASP B C 1
ATOM 6074 O O . ASP B 1 98 ? 36.875 8.258 -22.219 1 82.06 98 ASP B O 1
ATOM 6078 N N . TYR B 1 99 ? 36.031 6.855 -23.703 1 88.69 99 TYR B N 1
ATOM 6079 C CA . TYR B 1 99 ? 36.562 5.715 -22.969 1 88.69 99 TYR B CA 1
ATOM 6080 C C . TYR B 1 99 ? 38.094 5.641 -23.125 1 88.69 99 TYR B C 1
ATOM 6082 O O . TYR B 1 99 ? 38.594 5.664 -24.25 1 88.69 99 TYR B O 1
ATOM 6090 N N . SER B 1 100 ? 38.719 5.645 -22.047 1 87.44 100 SER B N 1
ATOM 6091 C CA . SER B 1 100 ? 40.188 5.535 -22.031 1 87.44 100 SER B CA 1
ATOM 6092 C C . SER B 1 100 ? 40.625 4.074 -22 1 87.44 100 SER B C 1
ATOM 6094 O O . SER B 1 100 ? 40.156 3.295 -21.172 1 87.44 100 SER B O 1
ATOM 6096 N N . TRP B 1 101 ? 41.594 3.676 -22.812 1 88.94 101 TRP B N 1
ATOM 6097 C CA . TRP B 1 101 ? 42.094 2.309 -22.922 1 88.94 101 TRP B CA 1
ATOM 6098 C C . TRP B 1 101 ? 42.844 1.902 -21.656 1 88.94 101 TRP B C 1
ATOM 6100 O O . TRP B 1 101 ? 43.031 0.711 -21.375 1 88.94 101 TRP B O 1
ATOM 6110 N N . SER B 1 102 ? 43.219 2.871 -20.859 1 87.81 102 SER B N 1
ATOM 6111 C CA . SER B 1 102 ? 43.906 2.564 -19.609 1 87.81 102 SER B CA 1
ATOM 6112 C C . SER B 1 102 ? 42.969 1.917 -18.609 1 87.81 102 SER B C 1
ATOM 6114 O O . SER B 1 102 ? 43.406 1.198 -17.703 1 87.81 102 SER B O 1
ATOM 6116 N N . LEU B 1 103 ? 41.688 2.141 -18.844 1 91.44 103 LEU B N 1
ATOM 6117 C CA . LEU B 1 103 ? 40.688 1.61 -17.922 1 91.44 103 LEU B CA 1
ATOM 6118 C C . LEU B 1 103 ? 40.25 0.2 -18.328 1 91.44 103 LEU B C 1
ATOM 6120 O O . LEU B 1 103 ? 39.656 -0.526 -17.531 1 91.44 103 LEU B O 1
ATOM 6124 N N . PHE B 1 104 ? 40.719 -0.247 -19.5 1 93.62 104 PHE B N 1
ATOM 6125 C CA . PHE B 1 104 ? 40.219 -1.508 -20.062 1 93.62 104 PHE B CA 1
ATOM 6126 C C . PHE B 1 104 ? 40.75 -2.688 -19.25 1 93.62 104 PHE B C 1
ATOM 6128 O O . PHE B 1 104 ? 40.031 -3.678 -19.047 1 93.62 104 PHE B O 1
ATOM 6135 N N . GLY B 1 105 ? 41.969 -2.619 -18.797 1 91.56 105 GLY B N 1
ATOM 6136 C CA . GLY B 1 105 ? 42.5 -3.697 -17.969 1 91.56 105 GLY B CA 1
ATOM 6137 C C . GLY B 1 105 ? 41.688 -3.951 -16.719 1 91.56 105 GLY B C 1
ATOM 6138 O O . GLY B 1 105 ? 41.406 -5.102 -16.391 1 91.56 105 GLY B O 1
ATOM 6139 N N . GLY B 1 106 ? 41.375 -2.938 -16.031 1 91.81 106 GLY B N 1
ATOM 6140 C CA . GLY B 1 106 ? 40.531 -3.051 -14.836 1 91.81 106 GLY B CA 1
ATOM 6141 C C . GLY B 1 106 ? 39.125 -3.504 -15.125 1 91.81 106 GLY B C 1
ATOM 6142 O O . GLY B 1 106 ? 38.594 -4.352 -14.414 1 91.81 106 GLY B O 1
ATOM 6143 N N . ASP B 1 107 ? 38.594 -2.93 -16.156 1 95.38 107 ASP B N 1
ATOM 6144 C CA . ASP B 1 107 ? 37.219 -3.285 -16.531 1 95.38 107 ASP B CA 1
ATOM 6145 C C . ASP B 1 107 ? 37.156 -4.734 -17 1 95.38 107 ASP B C 1
ATOM 6147 O O . ASP B 1 107 ? 36.156 -5.43 -16.703 1 95.38 107 ASP B O 1
ATOM 6151 N N . PHE B 1 108 ? 38.156 -5.168 -17.719 1 95.06 108 PHE B N 1
ATOM 6152 C CA . PHE B 1 108 ? 38.156 -6.535 -18.219 1 95.06 108 PHE B CA 1
ATOM 6153 C C . PHE B 1 108 ? 38.312 -7.535 -17.078 1 95.06 108 PHE B C 1
ATOM 6155 O O . PHE B 1 108 ? 37.562 -8.531 -17.031 1 95.06 108 PHE B O 1
ATOM 6162 N N . LEU B 1 109 ? 39.188 -7.25 -16.203 1 91.12 109 LEU B N 1
ATOM 6163 C CA . LEU B 1 109 ? 39.375 -8.133 -15.062 1 91.12 109 LEU B CA 1
ATOM 6164 C C . LEU B 1 109 ? 38.125 -8.18 -14.18 1 91.12 109 LEU B C 1
ATOM 6166 O O . LEU B 1 109 ? 37.781 -9.227 -13.641 1 91.12 109 LEU B O 1
ATOM 6170 N N . ALA B 1 110 ? 37.594 -7.043 -13.969 1 94.06 110 ALA B N 1
ATOM 6171 C CA . ALA B 1 110 ? 36.344 -6.973 -13.188 1 94.06 110 ALA B CA 1
ATOM 6172 C C . ALA B 1 110 ? 35.219 -7.773 -13.852 1 94.06 110 ALA B C 1
ATOM 6174 O O . ALA B 1 110 ? 34.531 -8.539 -13.195 1 94.06 110 ALA B O 1
ATOM 6175 N N . GLY B 1 111 ? 35.062 -7.594 -15.156 1 95.12 111 GLY B N 1
ATOM 6176 C CA . GLY B 1 111 ? 34.062 -8.336 -15.898 1 95.12 111 GLY B CA 1
ATOM 6177 C C . GLY B 1 111 ? 34.25 -9.836 -15.836 1 95.12 111 GLY B C 1
ATOM 6178 O O . GLY B 1 111 ? 33.312 -10.594 -15.68 1 95.12 111 GLY B O 1
ATOM 6179 N N . LEU B 1 112 ? 35.469 -10.234 -15.938 1 92.94 112 LEU B N 1
ATOM 6180 C CA . LEU B 1 112 ? 35.812 -11.648 -15.883 1 92.94 112 LEU B CA 1
ATOM 6181 C C . LEU B 1 112 ? 35.531 -12.234 -14.508 1 92.94 112 LEU B C 1
ATOM 6183 O O . LEU B 1 112 ? 34.969 -13.336 -14.391 1 92.94 112 LEU B O 1
ATOM 6187 N N . THR B 1 113 ? 35.875 -11.5 -13.523 1 90.75 113 THR B N 1
ATOM 6188 C CA . THR B 1 113 ? 35.656 -11.945 -12.156 1 90.75 113 THR B CA 1
ATOM 6189 C C . THR B 1 113 ? 34.156 -12.078 -11.852 1 90.75 113 THR B C 1
ATOM 6191 O O . THR B 1 113 ? 33.719 -13.094 -11.297 1 90.75 113 THR B O 1
ATOM 6194 N N . VAL B 1 114 ? 33.406 -11.102 -12.203 1 93.69 114 VAL B N 1
ATOM 6195 C CA . VAL B 1 114 ? 31.984 -11.125 -11.953 1 93.69 114 VAL B CA 1
ATOM 6196 C C . VAL B 1 114 ? 31.328 -12.234 -12.773 1 93.69 114 VAL B C 1
ATOM 6198 O O . VAL B 1 114 ? 30.422 -12.914 -12.289 1 93.69 114 VAL B O 1
ATOM 6201 N N . ALA B 1 115 ? 31.781 -12.445 -14.008 1 94.94 115 ALA B N 1
ATOM 6202 C CA . ALA B 1 115 ? 31.234 -13.492 -14.859 1 94.94 115 ALA B CA 1
ATOM 6203 C C . ALA B 1 115 ? 31.469 -14.875 -14.25 1 94.94 115 ALA B C 1
ATOM 6205 O O . ALA B 1 115 ? 30.594 -15.742 -14.32 1 94.94 115 ALA B O 1
ATOM 6206 N N . SER B 1 116 ? 32.594 -15.062 -13.719 1 90.25 116 SER B N 1
ATOM 6207 C CA . SER B 1 116 ? 32.938 -16.359 -13.148 1 90.25 116 SER B CA 1
ATOM 6208 C C . SER B 1 116 ? 32.031 -16.703 -11.977 1 90.25 116 SER B C 1
ATOM 6210 O O . SER B 1 116 ? 31.75 -17.891 -11.727 1 90.25 116 SER B O 1
ATOM 6212 N N . MET B 1 117 ? 31.594 -15.742 -11.32 1 89.44 117 MET B N 1
ATOM 6213 C CA . MET B 1 117 ? 30.656 -15.969 -10.219 1 89.44 117 MET B CA 1
ATOM 6214 C C . MET B 1 117 ? 29.234 -16.062 -10.727 1 89.44 117 MET B C 1
ATOM 6216 O O . MET B 1 117 ? 28.438 -16.844 -10.219 1 89.44 117 MET B O 1
ATOM 6220 N N . LEU B 1 118 ? 28.969 -15.297 -11.672 1 93.62 118 LEU B N 1
ATOM 6221 C CA . LEU B 1 118 ? 27.609 -15.117 -12.18 1 93.62 118 LEU B CA 1
ATOM 6222 C C . LEU B 1 118 ? 27.141 -16.359 -12.938 1 93.62 118 LEU B C 1
ATOM 6224 O O . LEU B 1 118 ? 25.953 -16.719 -12.891 1 93.62 118 LEU B O 1
ATOM 6228 N N . ILE B 1 119 ? 28 -17.047 -13.633 1 93.81 119 ILE B N 1
ATOM 6229 C CA . ILE B 1 119 ? 27.656 -18.172 -14.492 1 93.81 119 ILE B CA 1
ATOM 6230 C C . ILE B 1 119 ? 27.047 -19.297 -13.648 1 93.81 119 ILE B C 1
ATOM 6232 O O . ILE B 1 119 ? 25.891 -19.672 -13.844 1 93.81 119 ILE B O 1
ATOM 6236 N N . PRO B 1 120 ? 27.766 -19.781 -12.664 1 91.56 120 PRO B N 1
ATOM 6237 C CA . PRO B 1 120 ? 27.156 -20.828 -11.852 1 91.56 120 PRO B CA 1
ATOM 6238 C C . PRO B 1 120 ? 25.938 -20.359 -11.086 1 91.56 120 PRO B C 1
ATOM 6240 O O . PRO B 1 120 ? 24.969 -21.109 -10.914 1 91.56 120 PRO B O 1
ATOM 6243 N N . GLN B 1 121 ? 25.906 -19.172 -10.633 1 92.44 121 GLN B N 1
ATOM 6244 C CA . GLN B 1 121 ? 24.797 -18.641 -9.867 1 92.44 121 GLN B CA 1
ATOM 6245 C C . GLN B 1 121 ? 23.531 -18.547 -10.727 1 92.44 121 GLN B C 1
ATOM 6247 O O . GLN B 1 121 ? 22.438 -18.891 -10.273 1 92.44 121 GLN B O 1
ATOM 6252 N N . SER B 1 122 ? 23.703 -18.047 -11.906 1 95 122 SER B N 1
ATOM 6253 C CA . SER B 1 122 ? 22.547 -17.891 -12.789 1 95 122 SER B CA 1
ATOM 6254 C C . SER B 1 122 ? 21.953 -19.234 -13.164 1 95 122 SER B C 1
ATOM 6256 O O . SER B 1 122 ? 20.734 -19.375 -13.297 1 95 122 SER B O 1
ATOM 6258 N N . VAL B 1 123 ? 22.812 -20.203 -13.352 1 91.94 123 VAL B N 1
ATOM 6259 C CA . VAL B 1 123 ? 22.344 -21.562 -13.617 1 91.94 123 VAL B CA 1
ATOM 6260 C C . VAL B 1 123 ? 21.562 -22.094 -12.422 1 91.94 123 VAL B C 1
ATOM 6262 O O . VAL B 1 123 ? 20.5 -22.688 -12.578 1 91.94 123 VAL B O 1
ATOM 6265 N N . SER B 1 124 ? 22.109 -21.828 -11.312 1 92.56 124 SER B N 1
ATOM 6266 C CA . SER B 1 124 ? 21.469 -22.281 -10.078 1 92.56 124 SER B CA 1
ATOM 6267 C C . SER B 1 124 ? 20.141 -21.578 -9.859 1 92.56 124 SER B C 1
ATOM 6269 O O . SER B 1 124 ? 19.156 -22.219 -9.469 1 92.56 124 SER B O 1
ATOM 6271 N N . TYR B 1 125 ? 20.031 -20.281 -10.078 1 95.38 125 TYR B N 1
ATOM 6272 C CA . TYR B 1 125 ? 18.812 -19.516 -9.891 1 95.38 125 TYR B CA 1
ATOM 6273 C C . TYR B 1 125 ? 17.719 -19.984 -10.852 1 95.38 125 TYR B C 1
ATOM 6275 O O . TYR B 1 125 ? 16.562 -20.125 -10.461 1 95.38 125 TYR B O 1
ATOM 6283 N N . ALA B 1 126 ? 18.125 -20.266 -12.039 1 94.19 126 ALA B N 1
ATOM 6284 C CA . ALA B 1 126 ? 17.172 -20.703 -13.055 1 94.19 126 ALA B CA 1
ATOM 6285 C C . ALA B 1 126 ? 16.641 -22.094 -12.75 1 94.19 126 ALA B C 1
ATOM 6287 O O . ALA B 1 126 ? 15.438 -22.344 -12.828 1 94.19 126 ALA B O 1
ATOM 6288 N N . THR B 1 127 ? 17.484 -23 -12.344 1 90.62 127 THR B N 1
ATOM 6289 C CA . THR B 1 127 ? 17.125 -24.406 -12.211 1 90.62 127 THR B CA 1
ATOM 6290 C C . THR B 1 127 ? 16.516 -24.672 -10.836 1 90.62 127 THR B C 1
ATOM 6292 O O . THR B 1 127 ? 15.492 -25.359 -10.734 1 90.62 127 THR B O 1
ATOM 6295 N N . SER B 1 128 ? 17.109 -24.125 -9.844 1 90.31 128 SER B N 1
ATOM 6296 C CA . SER B 1 128 ? 16.734 -24.516 -8.484 1 90.31 128 SER B CA 1
ATOM 6297 C C . SER B 1 128 ? 15.672 -23.578 -7.922 1 90.31 128 SER B C 1
ATOM 6299 O O . SER B 1 128 ? 14.883 -23.969 -7.062 1 90.31 128 SER B O 1
ATOM 6301 N N . LEU B 1 129 ? 15.656 -22.391 -8.336 1 91.88 129 LEU B N 1
ATOM 6302 C CA . LEU B 1 129 ? 14.719 -21.438 -7.762 1 91.88 129 LEU B CA 1
ATOM 6303 C C . LEU B 1 129 ? 13.547 -21.188 -8.711 1 91.88 129 LEU B C 1
ATOM 6305 O O . LEU B 1 129 ? 12.383 -21.297 -8.312 1 91.88 129 LEU B O 1
ATOM 6309 N N . ALA B 1 130 ? 13.852 -20.922 -9.906 1 92.75 130 ALA B N 1
ATOM 6310 C CA . ALA B 1 130 ? 12.805 -20.641 -10.883 1 92.75 130 ALA B CA 1
ATOM 6311 C C . ALA B 1 130 ? 12.273 -21.938 -11.5 1 92.75 130 ALA B C 1
ATOM 6313 O O . ALA B 1 130 ? 11.203 -21.938 -12.117 1 92.75 130 ALA B O 1
ATOM 6314 N N . LYS B 1 131 ? 13.031 -23.047 -11.398 1 89.06 131 LYS B N 1
ATOM 6315 C CA . LYS B 1 131 ? 12.672 -24.359 -11.922 1 89.06 131 LYS B CA 1
ATOM 6316 C C . LYS B 1 131 ? 12.516 -24.312 -13.445 1 89.06 131 LYS B C 1
ATOM 6318 O O . LYS B 1 131 ? 11.523 -24.812 -13.984 1 89.06 131 LYS B O 1
ATOM 6323 N N . LEU B 1 132 ? 13.391 -23.656 -14.031 1 91.56 132 LEU B N 1
ATOM 6324 C CA . LEU B 1 132 ? 13.461 -23.547 -15.484 1 91.56 132 LEU B CA 1
ATOM 6325 C C . LEU B 1 132 ? 14.781 -24.094 -16 1 91.56 132 LEU B C 1
ATOM 6327 O O . LEU B 1 132 ? 15.602 -24.594 -15.227 1 91.56 132 LEU B O 1
ATOM 6331 N N . SER B 1 133 ? 14.953 -24.062 -17.312 1 90.06 133 SER B N 1
ATOM 6332 C CA . SER B 1 133 ? 16.188 -24.531 -17.922 1 90.06 133 SER B CA 1
ATOM 6333 C C . SER B 1 133 ? 17.359 -23.625 -17.594 1 90.06 133 SER B C 1
ATOM 6335 O O . SER B 1 133 ? 17.203 -22.422 -17.438 1 90.06 133 SER B O 1
ATOM 6337 N N . PRO B 1 134 ? 18.547 -24.188 -17.391 1 90.94 134 PRO B N 1
ATOM 6338 C CA . PRO B 1 134 ? 19.734 -23.406 -17.078 1 90.94 134 PRO B CA 1
ATOM 6339 C C . PRO B 1 134 ? 20.031 -22.344 -18.141 1 90.94 134 PRO B C 1
ATOM 6341 O O . PRO B 1 134 ? 20.594 -21.297 -17.828 1 90.94 134 PRO B O 1
ATOM 6344 N N . VAL B 1 135 ? 19.609 -22.594 -19.344 1 90.62 135 VAL B N 1
ATOM 6345 C CA . VAL B 1 135 ? 19.875 -21.672 -20.438 1 90.62 135 VAL B CA 1
ATOM 6346 C C . VAL B 1 135 ? 19.172 -20.344 -20.203 1 90.62 135 VAL B C 1
ATOM 6348 O O . VAL B 1 135 ? 19.703 -19.281 -20.5 1 90.62 135 VAL B O 1
ATOM 6351 N N . THR B 1 136 ? 18.031 -20.422 -19.641 1 92.19 136 THR B N 1
ATOM 6352 C CA . THR B 1 136 ? 17.266 -19.203 -19.359 1 92.19 136 THR B CA 1
ATOM 6353 C C . THR B 1 136 ? 17.984 -18.328 -18.344 1 92.19 136 THR B C 1
ATOM 6355 O O . THR B 1 136 ? 17.938 -17.109 -18.422 1 92.19 136 THR B O 1
ATOM 6358 N N . GLY B 1 137 ? 18.625 -18.969 -17.406 1 94.25 137 GLY B N 1
ATOM 6359 C CA . GLY B 1 137 ? 19.406 -18.219 -16.438 1 94.25 137 GLY B CA 1
ATOM 6360 C C . GLY B 1 137 ? 20.594 -17.5 -17.047 1 94.25 137 GLY B C 1
ATOM 6361 O O . GLY B 1 137 ? 20.891 -16.359 -16.688 1 94.25 137 GLY B O 1
ATOM 6362 N N . LEU B 1 138 ? 21.219 -18.156 -17.969 1 94 138 LEU B N 1
ATOM 6363 C CA . LEU B 1 138 ? 22.406 -17.594 -18.609 1 94 138 LEU B CA 1
ATOM 6364 C C . LEU B 1 138 ? 22.031 -16.438 -19.531 1 94 138 LEU B C 1
ATOM 6366 O O . LEU B 1 138 ? 22.703 -15.406 -19.547 1 94 138 LEU B O 1
ATOM 6370 N N . PHE B 1 139 ? 20.969 -16.578 -20.25 1 93.75 139 PHE B N 1
ATOM 6371 C CA . PHE B 1 139 ? 20.516 -15.484 -21.094 1 93.75 139 PHE B CA 1
ATOM 6372 C C . PHE B 1 139 ? 20.094 -14.289 -20.25 1 93.75 139 PHE B C 1
ATOM 6374 O O . PHE B 1 139 ? 20.312 -13.141 -20.625 1 93.75 139 PHE B O 1
ATOM 6381 N N . SER B 1 140 ? 19.516 -14.586 -19.125 1 96.31 140 SER B N 1
ATOM 6382 C CA . SER B 1 140 ? 19.078 -13.523 -18.219 1 96.31 140 SER B CA 1
ATOM 6383 C C . SER B 1 140 ? 20.266 -12.789 -17.609 1 96.31 140 SER B C 1
ATOM 6385 O O . SER B 1 140 ? 20.125 -11.633 -17.188 1 96.31 140 SER B O 1
ATOM 6387 N N . ALA B 1 141 ? 21.375 -13.461 -17.516 1 96.88 141 ALA B N 1
ATOM 6388 C CA . ALA B 1 141 ? 22.578 -12.867 -16.953 1 96.88 141 ALA B CA 1
ATOM 6389 C C . ALA B 1 141 ? 23.359 -12.078 -18 1 96.88 141 ALA B C 1
ATOM 6391 O O . ALA B 1 141 ? 24.281 -11.336 -17.672 1 96.88 141 ALA B O 1
ATOM 6392 N N . SER B 1 142 ? 22.984 -12.156 -19.266 1 96.25 142 SER B N 1
ATOM 6393 C CA . SER B 1 142 ? 23.766 -11.539 -20.344 1 96.25 142 SER B CA 1
ATOM 6394 C C . SER B 1 142 ? 23 -10.398 -21 1 96.25 142 SER B C 1
ATOM 6396 O O . SER B 1 142 ? 23.438 -9.242 -20.953 1 96.25 142 SER B O 1
ATOM 6398 N N . ILE B 1 143 ? 21.812 -10.617 -21.375 1 95.56 143 ILE B N 1
ATOM 6399 C CA . ILE B 1 143 ? 21.094 -9.688 -22.25 1 95.56 143 ILE B CA 1
ATOM 6400 C C . ILE B 1 143 ? 20.734 -8.422 -21.469 1 95.56 143 ILE B C 1
ATOM 6402 O O . ILE B 1 143 ? 21.047 -7.309 -21.922 1 95.56 143 ILE B O 1
ATOM 6406 N N . PRO B 1 144 ? 20.094 -8.547 -20.328 1 97 144 PRO B N 1
ATOM 6407 C CA . PRO B 1 144 ? 19.781 -7.312 -19.609 1 97 144 PRO B CA 1
ATOM 6408 C C . PRO B 1 144 ? 21.031 -6.516 -19.234 1 97 144 PRO B C 1
ATOM 6410 O O . PRO B 1 144 ? 21 -5.281 -19.219 1 97 144 PRO B O 1
ATOM 6413 N N . GLY B 1 145 ? 22.156 -7.211 -18.922 1 96.56 145 GLY B N 1
ATOM 6414 C CA . GLY B 1 145 ? 23.406 -6.531 -18.609 1 96.56 145 GLY B CA 1
ATOM 6415 C C . GLY B 1 145 ? 23.938 -5.707 -19.75 1 96.56 145 GLY B C 1
ATOM 6416 O O . GLY B 1 145 ? 24.5 -4.629 -19.547 1 96.56 145 GLY B O 1
ATOM 6417 N N . ILE B 1 146 ? 23.719 -6.188 -20.938 1 96.44 146 ILE B N 1
ATOM 6418 C CA . ILE B 1 146 ? 24.172 -5.48 -22.141 1 96.44 146 ILE B CA 1
ATOM 6419 C C . ILE B 1 146 ? 23.359 -4.199 -22.312 1 96.44 146 ILE B C 1
ATOM 6421 O O . ILE B 1 146 ? 23.922 -3.129 -22.562 1 96.44 146 ILE B O 1
ATOM 6425 N N . VAL B 1 147 ? 22.109 -4.328 -22.172 1 96.25 147 VAL B N 1
ATOM 6426 C CA . VAL B 1 147 ? 21.219 -3.186 -22.359 1 96.25 147 VAL B CA 1
ATOM 6427 C C . VAL B 1 147 ? 21.484 -2.141 -21.281 1 96.25 147 VAL B C 1
ATOM 6429 O O . VAL B 1 147 ? 21.531 -0.941 -21.562 1 96.25 147 VAL B O 1
ATOM 6432 N N . TYR B 1 148 ? 21.656 -2.594 -20.062 1 96.94 148 TYR B N 1
ATOM 6433 C CA . TYR B 1 148 ? 21.922 -1.673 -18.953 1 96.94 148 TYR B CA 1
ATOM 6434 C C . TYR B 1 148 ? 23.219 -0.907 -19.203 1 96.94 148 TYR B C 1
ATOM 6436 O O . TYR B 1 148 ? 23.328 0.265 -18.828 1 96.94 148 TYR B O 1
ATOM 6444 N N . ALA B 1 149 ? 24.188 -1.511 -19.781 1 95.25 149 ALA B N 1
ATOM 6445 C CA . ALA B 1 149 ? 25.484 -0.876 -20.031 1 95.25 149 ALA B CA 1
ATOM 6446 C C . ALA B 1 149 ? 25.328 0.361 -20.906 1 95.25 149 ALA B C 1
ATOM 6448 O O . ALA B 1 149 ? 26.094 1.315 -20.797 1 95.25 149 ALA B O 1
ATOM 6449 N N . PHE B 1 150 ? 24.266 0.372 -21.641 1 94.31 150 PHE B N 1
ATOM 6450 C CA . PHE B 1 150 ? 24.078 1.487 -22.562 1 94.31 150 PHE B CA 1
ATOM 6451 C C . PHE B 1 150 ? 23.219 2.572 -21.922 1 94.31 150 PHE B C 1
ATOM 6453 O O . PHE B 1 150 ? 23.328 3.748 -22.266 1 94.31 150 PHE B O 1
ATOM 6460 N N . LEU B 1 151 ? 22.406 2.166 -20.984 1 94.06 151 LEU B N 1
ATOM 6461 C CA . LEU B 1 151 ? 21.406 3.117 -20.5 1 94.06 151 LEU B CA 1
ATOM 6462 C C . LEU B 1 151 ? 21.625 3.443 -19.031 1 94.06 151 LEU B C 1
ATOM 6464 O O . LEU B 1 151 ? 21.094 4.438 -18.531 1 94.06 151 LEU B O 1
ATOM 6468 N N . GLY B 1 152 ? 22.359 2.645 -18.344 1 92.38 152 GLY B N 1
ATOM 6469 C CA . GLY B 1 152 ? 22.516 2.799 -16.906 1 92.38 152 GLY B CA 1
ATOM 6470 C C . GLY B 1 152 ? 23.406 3.967 -16.516 1 92.38 152 GLY B C 1
ATOM 6471 O O . GLY B 1 152 ? 24.234 4.41 -17.312 1 92.38 152 GLY B O 1
ATOM 6472 N N . THR B 1 153 ? 23.203 4.496 -15.289 1 89.88 153 THR B N 1
ATOM 6473 C CA . THR B 1 153 ? 23.984 5.633 -14.812 1 89.88 153 THR B CA 1
ATOM 6474 C C . THR B 1 153 ? 25.078 5.18 -13.844 1 89.88 153 THR B C 1
ATOM 6476 O O . THR B 1 153 ? 26.031 5.906 -13.602 1 89.88 153 THR B O 1
ATOM 6479 N N . SER B 1 154 ? 24.875 4.016 -13.328 1 93.31 154 SER B N 1
ATOM 6480 C CA . SER B 1 154 ? 25.891 3.496 -12.414 1 93.31 154 SER B CA 1
ATOM 6481 C C . SER B 1 154 ? 27.047 2.863 -13.188 1 93.31 154 SER B C 1
ATOM 6483 O O . SER B 1 154 ? 26.828 2.125 -14.148 1 93.31 154 SER B O 1
ATOM 6485 N N . ARG B 1 155 ? 28.234 3.129 -12.766 1 93.31 155 ARG B N 1
ATOM 6486 C CA . ARG B 1 155 ? 29.422 2.662 -13.461 1 93.31 155 ARG B CA 1
ATOM 6487 C C . ARG B 1 155 ? 29.766 1.223 -13.086 1 93.31 155 ARG B C 1
ATOM 6489 O O . ARG B 1 155 ? 30.406 0.504 -13.852 1 93.31 155 ARG B O 1
ATOM 6496 N N . GLN B 1 156 ? 29.375 0.833 -11.961 1 94.56 156 GLN B N 1
ATOM 6497 C CA . GLN B 1 156 ? 29.828 -0.458 -11.453 1 94.56 156 GLN B CA 1
ATOM 6498 C C . GLN B 1 156 ? 28.656 -1.425 -11.289 1 94.56 156 GLN B C 1
ATOM 6500 O O . GLN B 1 156 ? 28.859 -2.621 -11.078 1 94.56 156 GLN B O 1
ATOM 6505 N N . LEU B 1 157 ? 27.438 -0.991 -11.477 1 96.12 157 LEU B N 1
ATOM 6506 C CA . LEU B 1 157 ? 26.281 -1.832 -11.203 1 96.12 157 LEU B CA 1
ATOM 6507 C C . LEU B 1 157 ? 26.219 -3.008 -12.172 1 96.12 157 LEU B C 1
ATOM 6509 O O . LEU B 1 157 ? 26.312 -2.818 -13.383 1 96.12 157 LEU B O 1
ATOM 6513 N N . ASN B 1 158 ? 26.141 -4.16 -11.672 1 96.75 158 ASN B N 1
ATOM 6514 C CA . ASN B 1 158 ? 25.938 -5.359 -12.477 1 96.75 158 ASN B CA 1
ATOM 6515 C C . ASN B 1 158 ? 24.484 -5.828 -12.438 1 96.75 158 ASN B C 1
ATOM 6517 O O . ASN B 1 158 ? 23.953 -6.09 -11.359 1 96.75 158 ASN B O 1
ATOM 6521 N N . VAL B 1 159 ? 23.844 -5.93 -13.578 1 97.62 159 VAL B N 1
ATOM 6522 C CA . VAL B 1 159 ? 22.438 -6.281 -13.688 1 97.62 159 VAL B CA 1
ATOM 6523 C C . VAL B 1 159 ? 22.297 -7.73 -14.141 1 97.62 159 VAL B C 1
ATOM 6525 O O . VAL B 1 159 ? 22.766 -8.094 -15.227 1 97.62 159 VAL B O 1
ATOM 6528 N N . ALA B 1 160 ? 21.766 -8.57 -13.367 1 97.56 160 ALA B N 1
ATOM 6529 C CA . ALA B 1 160 ? 21.562 -10 -13.602 1 97.56 160 ALA B CA 1
ATOM 6530 C C . ALA B 1 160 ? 20.484 -10.562 -12.672 1 97.56 160 ALA B C 1
ATOM 6532 O O . ALA B 1 160 ? 19.953 -9.836 -11.836 1 97.56 160 ALA B O 1
ATOM 6533 N N . PRO B 1 161 ? 20.094 -11.781 -12.891 1 96.56 161 PRO B N 1
ATOM 6534 C CA . PRO B 1 161 ? 19.094 -12.367 -11.992 1 96.56 161 PRO B CA 1
ATOM 6535 C C . PRO B 1 161 ? 19.562 -12.43 -10.547 1 96.56 161 PRO B C 1
ATOM 6537 O O . PRO B 1 161 ? 20.766 -12.617 -10.289 1 96.56 161 PRO B O 1
ATOM 6540 N N . GLU B 1 162 ? 18.594 -12.227 -9.695 1 93.94 162 GLU B N 1
ATOM 6541 C CA . GLU B 1 162 ? 18.844 -12.289 -8.258 1 93.94 162 GLU B CA 1
ATOM 6542 C C . GLU B 1 162 ? 18.078 -13.438 -7.613 1 93.94 162 GLU B C 1
ATOM 6544 O O . GLU B 1 162 ? 17.047 -13.875 -8.133 1 93.94 162 GLU B O 1
ATOM 6549 N N . ALA B 1 163 ? 18.625 -13.914 -6.496 1 92.12 163 ALA B N 1
ATOM 6550 C CA . ALA B 1 163 ? 18.047 -15.07 -5.816 1 92.12 163 ALA B CA 1
ATOM 6551 C C . ALA B 1 163 ? 16.609 -14.805 -5.391 1 92.12 163 ALA B C 1
ATOM 6553 O O . ALA B 1 163 ? 15.719 -15.609 -5.652 1 92.12 163 ALA B O 1
ATOM 6554 N N . ALA B 1 164 ? 16.406 -13.688 -4.762 1 89.69 164 ALA B N 1
ATOM 6555 C CA . ALA B 1 164 ? 15.086 -13.367 -4.227 1 89.69 164 ALA B CA 1
ATOM 6556 C C . ALA B 1 164 ? 14.055 -13.25 -5.344 1 89.69 164 ALA B C 1
ATOM 6558 O O . ALA B 1 164 ? 12.93 -13.75 -5.219 1 89.69 164 ALA B O 1
ATOM 6559 N N . LEU B 1 165 ? 14.383 -12.617 -6.402 1 94.88 165 LEU B N 1
ATOM 6560 C CA . LEU B 1 165 ? 13.461 -12.406 -7.516 1 94.88 165 LEU B CA 1
ATOM 6561 C C . LEU B 1 165 ? 13.195 -13.711 -8.258 1 94.88 165 LEU B C 1
ATOM 6563 O O . LEU B 1 165 ? 12.078 -13.945 -8.727 1 94.88 165 LEU B O 1
ATOM 6567 N N . SER B 1 166 ? 14.219 -14.547 -8.328 1 95.62 166 SER B N 1
ATOM 6568 C CA . SER B 1 166 ? 14.055 -15.852 -8.961 1 95.62 166 SER B CA 1
ATOM 6569 C C . SER B 1 166 ? 13.133 -16.75 -8.141 1 95.62 166 SER B C 1
ATOM 6571 O O . SER B 1 166 ? 12.398 -17.562 -8.695 1 95.62 166 SER B O 1
ATOM 6573 N N . LEU B 1 167 ? 13.266 -16.594 -6.867 1 91.62 167 LEU B N 1
ATOM 6574 C CA . LEU B 1 167 ? 12.375 -17.344 -5.996 1 91.62 167 LEU B CA 1
ATOM 6575 C C . LEU B 1 167 ? 10.922 -16.938 -6.227 1 91.62 167 LEU B C 1
ATOM 6577 O O . LEU B 1 167 ? 10.039 -17.797 -6.32 1 91.62 167 LEU B O 1
ATOM 6581 N N . LEU B 1 168 ? 10.672 -15.641 -6.293 1 91.06 168 LEU B N 1
ATOM 6582 C CA . LEU B 1 168 ? 9.32 -15.133 -6.535 1 91.06 168 LEU B CA 1
ATOM 6583 C C . LEU B 1 168 ? 8.781 -15.633 -7.867 1 91.06 168 LEU B C 1
ATOM 6585 O O . LEU B 1 168 ? 7.609 -15.992 -7.969 1 91.06 168 LEU B O 1
ATOM 6589 N N . LEU B 1 169 ? 9.633 -15.648 -8.789 1 94.69 169 LEU B N 1
ATOM 6590 C CA . LEU B 1 169 ? 9.258 -16.172 -10.094 1 94.69 169 LEU B CA 1
ATOM 6591 C C . LEU B 1 169 ? 8.914 -17.656 -10.016 1 94.69 169 LEU B C 1
ATOM 6593 O O . LEU B 1 169 ? 7.918 -18.094 -10.594 1 94.69 169 LEU B O 1
ATOM 6597 N N . GLY B 1 170 ? 9.742 -18.406 -9.352 1 91.81 170 GLY B N 1
ATOM 6598 C CA . GLY B 1 170 ? 9.492 -19.828 -9.18 1 91.81 170 GLY B CA 1
ATOM 6599 C C . GLY B 1 170 ? 8.172 -20.109 -8.492 1 91.81 170 GLY B C 1
ATOM 6600 O O . GLY B 1 170 ? 7.453 -21.047 -8.883 1 91.81 170 GLY B O 1
ATOM 6601 N N . GLN B 1 171 ? 7.867 -19.344 -7.547 1 86.12 171 GLN B N 1
ATOM 6602 C CA . GLN B 1 171 ? 6.605 -19.516 -6.836 1 86.12 171 GLN B CA 1
ATOM 6603 C C . GLN B 1 171 ? 5.418 -19.172 -7.738 1 86.12 171 GLN B C 1
ATOM 6605 O O . GLN B 1 171 ? 4.375 -19.828 -7.664 1 86.12 171 GLN B O 1
ATOM 6610 N N . ALA B 1 172 ? 5.555 -18.188 -8.492 1 88.25 172 ALA B N 1
ATOM 6611 C CA . ALA B 1 172 ? 4.5 -17.828 -9.43 1 88.25 172 ALA B CA 1
ATOM 6612 C C . ALA B 1 172 ? 4.266 -18.938 -10.453 1 88.25 172 ALA B C 1
ATOM 6614 O O . ALA B 1 172 ? 3.121 -19.234 -10.797 1 88.25 172 ALA B O 1
ATOM 6615 N N . ILE B 1 173 ? 5.348 -19.531 -10.938 1 90.38 173 ILE B N 1
ATOM 6616 C CA . ILE B 1 173 ? 5.254 -20.609 -11.914 1 90.38 173 ILE B CA 1
ATOM 6617 C C . ILE B 1 173 ? 4.547 -21.812 -11.281 1 90.38 173 ILE B C 1
ATOM 6619 O O . ILE B 1 173 ? 3.668 -22.422 -11.891 1 90.38 173 ILE B O 1
ATOM 6623 N N . ASP B 1 174 ? 4.906 -22.062 -10.055 1 83.94 174 ASP B N 1
ATOM 6624 C CA . ASP B 1 174 ? 4.301 -23.188 -9.344 1 83.94 174 ASP B CA 1
ATOM 6625 C C . ASP B 1 174 ? 2.803 -22.969 -9.148 1 83.94 174 ASP B C 1
ATOM 6627 O O . ASP B 1 174 ? 2.012 -23.891 -9.289 1 83.94 174 ASP B O 1
ATOM 6631 N N . GLU B 1 175 ? 2.441 -21.828 -8.836 1 79.06 175 GLU B N 1
ATOM 6632 C CA . GLU B 1 175 ? 1.037 -21.516 -8.609 1 79.06 175 GLU B CA 1
ATOM 6633 C C . GLU B 1 175 ? 0.224 -21.656 -9.898 1 79.06 175 GLU B C 1
ATOM 6635 O O . GLU B 1 175 ? -0.903 -22.156 -9.867 1 79.06 175 GLU B O 1
ATOM 6640 N N . ILE B 1 176 ? 0.749 -21.25 -10.969 1 82.44 176 ILE B N 1
ATOM 6641 C CA . ILE B 1 176 ? 0.042 -21.281 -12.242 1 82.44 176 ILE B CA 1
ATOM 6642 C C . ILE B 1 176 ? -0.003 -22.719 -12.758 1 82.44 176 ILE B C 1
ATOM 6644 O O . ILE B 1 176 ? -0.996 -23.141 -13.359 1 82.44 176 ILE B O 1
ATOM 6648 N N . ARG B 1 177 ? 1.08 -23.453 -12.492 1 80.94 177 ARG B N 1
ATOM 6649 C CA . ARG B 1 177 ? 1.112 -24.859 -12.875 1 80.94 177 ARG B CA 1
ATOM 6650 C C . ARG B 1 177 ? 0.017 -25.641 -12.164 1 80.94 177 ARG B C 1
ATOM 6652 O O . ARG B 1 177 ? -0.573 -26.562 -12.742 1 80.94 177 ARG B O 1
ATOM 6659 N N . HIS B 1 178 ? -0.208 -25.359 -10.984 1 72.56 178 HIS B N 1
ATOM 6660 C CA . HIS B 1 178 ? -1.236 -26.031 -10.203 1 72.56 178 HIS B CA 1
ATOM 6661 C C . HIS B 1 178 ? -2.629 -25.734 -10.742 1 72.56 178 HIS B C 1
ATOM 6663 O O . HIS B 1 178 ? -3.527 -26.578 -10.68 1 72.56 178 HIS B O 1
ATOM 6669 N N . LYS B 1 179 ? -2.814 -24.562 -11.219 1 66.81 179 LYS B N 1
ATOM 6670 C CA . LYS B 1 179 ? -4.121 -24.125 -11.711 1 66.81 179 LYS B CA 1
ATOM 6671 C C . LYS B 1 179 ? -4.41 -24.719 -13.086 1 66.81 179 LYS B C 1
ATOM 6673 O O . LYS B 1 179 ? -5.555 -25.062 -13.391 1 66.81 179 LYS B O 1
ATOM 6678 N N . TYR B 1 180 ? -3.383 -24.688 -13.859 1 62 180 TYR B N 1
ATOM 6679 C CA . TYR B 1 180 ? -3.584 -25.156 -15.219 1 62 180 TYR B CA 1
ATOM 6680 C C . TYR B 1 180 ? -3.162 -26.609 -15.367 1 62 180 TYR B C 1
ATOM 6682 O O . TYR B 1 180 ? -2.234 -26.922 -16.109 1 62 180 TYR B O 1
ATOM 6690 N N . SER B 1 181 ? -3.297 -27.375 -14.266 1 57.41 181 SER B N 1
ATOM 6691 C CA . SER B 1 181 ? -2.881 -28.766 -14.234 1 57.41 181 SER B CA 1
ATOM 6692 C C . SER B 1 181 ? -3.146 -29.453 -15.57 1 57.41 181 SER B C 1
ATOM 6694 O O . SER B 1 181 ? -2.549 -30.5 -15.867 1 57.41 181 SER B O 1
ATOM 6696 N N . ASP B 1 182 ? -4.148 -28.984 -16.25 1 49.09 182 ASP B N 1
ATOM 6697 C CA . ASP B 1 182 ? -4.43 -29.75 -17.453 1 49.09 182 ASP B CA 1
ATOM 6698 C C . ASP B 1 182 ? -3.334 -29.562 -18.5 1 49.09 182 ASP B C 1
ATOM 6700 O O . ASP B 1 182 ? -3.371 -30.172 -19.562 1 49.09 182 ASP B O 1
ATOM 6704 N N . PHE B 1 183 ? -2.617 -28.609 -18.328 1 46.09 183 PHE B N 1
ATOM 6705 C CA . PHE B 1 183 ? -1.627 -28.453 -19.391 1 46.09 183 PHE B CA 1
ATOM 6706 C C . PHE B 1 183 ? -0.423 -29.344 -19.141 1 46.09 183 PHE B C 1
ATOM 6708 O O . PHE B 1 183 ? 0.416 -29.047 -18.297 1 46.09 183 PHE B O 1
ATOM 6715 N N . ALA B 1 184 ? -0.7 -30.594 -19.219 1 44.81 184 ALA B N 1
ATOM 6716 C CA . ALA B 1 184 ? 0.318 -31.641 -19.188 1 44.81 184 ALA B CA 1
ATOM 6717 C C . ALA B 1 184 ? 1.617 -31.156 -19.828 1 44.81 184 ALA B C 1
ATOM 6719 O O . ALA B 1 184 ? 1.596 -30.438 -20.828 1 44.81 184 ALA B O 1
ATOM 6720 N N . PRO B 1 185 ? 2.674 -31.016 -19.031 1 47.16 185 PRO B N 1
ATOM 6721 C CA . PRO B 1 185 ? 3.914 -30.766 -19.766 1 47.16 185 PRO B CA 1
ATOM 6722 C C . PRO B 1 185 ? 3.939 -31.453 -21.125 1 47.16 185 PRO B C 1
ATOM 6724 O O . PRO B 1 185 ? 3.602 -32.625 -21.234 1 47.16 185 PRO B O 1
ATOM 6727 N N . PRO B 1 186 ? 3.693 -30.766 -22.219 1 41.72 186 PRO B N 1
ATOM 6728 C CA . PRO B 1 186 ? 3.789 -31.547 -23.469 1 41.72 186 PRO B CA 1
ATOM 6729 C C . PRO B 1 186 ? 4.918 -32.594 -23.422 1 41.72 186 PRO B C 1
ATOM 6731 O O . PRO B 1 186 ? 5.859 -32.438 -22.641 1 41.72 186 PRO B O 1
ATOM 6734 N N . SER B 1 187 ? 4.676 -33.781 -23.938 1 39.44 187 SER B N 1
ATOM 6735 C CA . SER B 1 187 ? 5.641 -34.844 -24.172 1 39.44 187 SER B CA 1
ATOM 6736 C C . SER B 1 187 ? 7.008 -34.281 -24.531 1 39.44 187 SER B C 1
ATOM 6738 O O . SER B 1 187 ? 7.992 -35 -24.594 1 39.44 187 SER B O 1
ATOM 6740 N N . SER B 1 188 ? 7.066 -33.156 -25.281 1 43.41 188 SER B N 1
ATOM 6741 C CA . SER B 1 188 ? 8.312 -32.719 -25.891 1 43.41 188 SER B CA 1
ATOM 6742 C C . SER B 1 188 ? 9.289 -32.188 -24.859 1 43.41 188 SER B C 1
ATOM 6744 O O . SER B 1 188 ? 10.422 -31.828 -25.188 1 43.41 188 SER B O 1
ATOM 6746 N N . GLY B 1 189 ? 9.219 -32.469 -23.516 1 54.44 189 GLY B N 1
ATOM 6747 C CA . GLY B 1 189 ? 10.242 -32.188 -22.516 1 54.44 189 GLY B CA 1
ATOM 6748 C C . GLY B 1 189 ? 10.352 -30.703 -22.172 1 54.44 189 GLY B C 1
ATOM 6749 O O . GLY B 1 189 ? 11.086 -30.328 -21.266 1 54.44 189 GLY B O 1
ATOM 6750 N N . ILE B 1 190 ? 9.898 -29.781 -23.109 1 57.09 190 ILE B N 1
ATOM 6751 C CA . ILE B 1 190 ? 10.094 -28.344 -22.891 1 57.09 190 ILE B CA 1
ATOM 6752 C C . ILE B 1 190 ? 8.953 -27.797 -22.047 1 57.09 190 ILE B C 1
ATOM 6754 O O . ILE B 1 190 ? 7.777 -28 -22.359 1 57.09 190 ILE B O 1
ATOM 6758 N N . ASP B 1 191 ? 9.273 -27.219 -20.938 1 78.19 191 ASP B N 1
ATOM 6759 C CA . ASP B 1 191 ? 8.32 -26.609 -20.016 1 78.19 191 ASP B CA 1
ATOM 6760 C C . ASP B 1 191 ? 7.758 -25.312 -20.609 1 78.19 191 ASP B C 1
ATOM 6762 O O . ASP B 1 191 ? 8.156 -24.219 -20.203 1 78.19 191 ASP B O 1
ATOM 6766 N N . ILE B 1 192 ? 6.809 -25.422 -21.609 1 78.62 192 ILE B N 1
ATOM 6767 C CA . ILE B 1 192 ? 6.25 -24.297 -22.344 1 78.62 192 ILE B CA 1
ATOM 6768 C C . ILE B 1 192 ? 5.512 -23.359 -21.391 1 78.62 192 ILE B C 1
ATOM 6770 O O . ILE B 1 192 ? 5.578 -22.141 -21.531 1 78.62 192 ILE B O 1
ATOM 6774 N N . LEU B 1 193 ? 4.941 -23.953 -20.438 1 86 193 LEU B N 1
ATOM 6775 C CA . LEU B 1 193 ? 4.184 -23.141 -19.5 1 86 193 LEU B CA 1
ATOM 6776 C C . LEU B 1 193 ? 5.117 -22.297 -18.625 1 86 193 LEU B C 1
ATOM 6778 O O . LEU B 1 193 ? 4.883 -21.109 -18.438 1 86 193 LEU B O 1
ATOM 6782 N N . GLY B 1 194 ? 6.172 -22.984 -18.156 1 89.44 194 GLY B N 1
ATOM 6783 C CA . GLY B 1 194 ? 7.137 -22.25 -17.359 1 89.44 194 GLY B CA 1
ATOM 6784 C C . GLY B 1 194 ? 7.824 -21.141 -18.109 1 89.44 194 GLY B C 1
ATOM 6785 O O . GLY B 1 194 ? 8.008 -20.031 -17.594 1 89.44 194 GLY B O 1
ATOM 6786 N N . LEU B 1 195 ? 8.094 -21.438 -19.375 1 89.25 195 LEU B N 1
ATOM 6787 C CA . LEU B 1 195 ? 8.742 -20.453 -20.219 1 89.25 195 LEU B CA 1
ATOM 6788 C C . LEU B 1 195 ? 7.805 -19.297 -20.516 1 89.25 195 LEU B C 1
ATOM 6790 O O . LEU B 1 195 ? 8.234 -18.141 -20.531 1 89.25 195 LEU B O 1
ATOM 6794 N N . GLY B 1 196 ? 6.617 -19.641 -20.734 1 89.19 196 GLY B N 1
ATOM 6795 C CA . GLY B 1 196 ? 5.629 -18.609 -21 1 89.19 196 GLY B CA 1
ATOM 6796 C C . GLY B 1 196 ? 5.398 -17.672 -19.828 1 89.19 196 GLY B C 1
ATOM 6797 O O . GLY B 1 196 ? 5.332 -16.453 -19.984 1 89.19 196 GLY B O 1
ATOM 6798 N N . VAL B 1 197 ? 5.34 -18.234 -18.641 1 92.31 197 VAL B N 1
ATOM 6799 C CA . VAL B 1 197 ? 5.098 -17.453 -17.438 1 92.31 197 VAL B CA 1
ATOM 6800 C C . VAL B 1 197 ? 6.281 -16.531 -17.172 1 92.31 197 VAL B C 1
ATOM 6802 O O . VAL B 1 197 ? 6.098 -15.352 -16.859 1 92.31 197 VAL B O 1
ATOM 6805 N N . SER B 1 198 ? 7.414 -17.094 -17.312 1 94.31 198 SER B N 1
ATOM 6806 C CA . SER B 1 198 ? 8.617 -16.297 -17.078 1 94.31 198 SER B CA 1
ATOM 6807 C C . SER B 1 198 ? 8.719 -15.141 -18.078 1 94.31 198 SER B C 1
ATOM 6809 O O . SER B 1 198 ? 9.07 -14.023 -17.703 1 94.31 198 SER B O 1
ATOM 6811 N N . THR B 1 199 ? 8.406 -15.406 -19.312 1 93.5 199 THR B N 1
ATOM 6812 C CA . THR B 1 199 ? 8.484 -14.391 -20.359 1 93.5 199 THR B CA 1
ATOM 6813 C C . THR B 1 199 ? 7.492 -13.258 -20.078 1 93.5 199 THR B C 1
ATOM 6815 O O . THR B 1 199 ? 7.84 -12.078 -20.188 1 93.5 199 THR B O 1
ATOM 6818 N N . VAL B 1 200 ? 6.352 -13.602 -19.703 1 93.81 200 VAL B N 1
ATOM 6819 C CA . VAL B 1 200 ? 5.309 -12.609 -19.453 1 93.81 200 VAL B CA 1
ATOM 6820 C C . VAL B 1 200 ? 5.668 -11.773 -18.234 1 93.81 200 VAL B C 1
ATOM 6822 O O . VAL B 1 200 ? 5.508 -10.555 -18.234 1 93.81 200 VAL B O 1
ATOM 6825 N N . ILE B 1 201 ? 6.121 -12.438 -17.203 1 95.5 201 ILE B N 1
ATOM 6826 C CA . ILE B 1 201 ? 6.488 -11.719 -15.977 1 95.5 201 ILE B CA 1
ATOM 6827 C C . ILE B 1 201 ? 7.637 -10.758 -16.266 1 95.5 201 ILE B C 1
ATOM 6829 O O . ILE B 1 201 ? 7.617 -9.602 -15.828 1 95.5 201 ILE B O 1
ATOM 6833 N N . THR B 1 202 ? 8.609 -11.219 -17.031 1 96.69 202 THR B N 1
ATOM 6834 C CA . THR B 1 202 ? 9.75 -10.367 -17.344 1 96.69 202 THR B CA 1
ATOM 6835 C C . THR B 1 202 ? 9.32 -9.18 -18.203 1 96.69 202 THR B C 1
ATOM 6837 O O . THR B 1 202 ? 9.828 -8.07 -18.016 1 96.69 202 THR B O 1
ATOM 6840 N N . LEU B 1 203 ? 8.461 -9.398 -19.078 1 95.81 203 LEU B N 1
ATOM 6841 C CA . LEU B 1 203 ? 7.914 -8.312 -19.875 1 95.81 203 LEU B CA 1
ATOM 6842 C C . LEU B 1 203 ? 7.203 -7.289 -19 1 95.81 203 LEU B C 1
ATOM 6844 O O . LEU B 1 203 ? 7.422 -6.082 -19.156 1 95.81 203 LEU B O 1
ATOM 6848 N N . GLN B 1 204 ? 6.387 -7.793 -18.172 1 94.75 204 GLN B N 1
ATOM 6849 C CA . GLN B 1 204 ? 5.637 -6.91 -17.281 1 94.75 204 GLN B CA 1
ATOM 6850 C C . GLN B 1 204 ? 6.57 -6.148 -16.344 1 94.75 204 GLN B C 1
ATOM 6852 O O . GLN B 1 204 ? 6.371 -4.957 -16.094 1 94.75 204 GLN B O 1
ATOM 6857 N N . VAL B 1 205 ? 7.543 -6.844 -15.797 1 96.69 205 VAL B N 1
ATOM 6858 C CA . VAL B 1 205 ? 8.531 -6.227 -14.914 1 96.69 205 VAL B CA 1
ATOM 6859 C C . VAL B 1 205 ? 9.242 -5.094 -15.656 1 96.69 205 VAL B C 1
ATOM 6861 O O . VAL B 1 205 ? 9.453 -4.016 -15.094 1 96.69 205 VAL B O 1
ATOM 6864 N N . GLY B 1 206 ? 9.586 -5.398 -16.875 1 97.12 206 GLY B N 1
ATOM 6865 C CA . GLY B 1 206 ? 10.227 -4.379 -17.688 1 97.12 206 GLY B CA 1
ATOM 6866 C C . GLY B 1 206 ? 9.336 -3.182 -17.969 1 97.12 206 GLY B C 1
ATOM 6867 O O . GLY B 1 206 ? 9.766 -2.035 -17.844 1 97.12 206 GLY B O 1
ATOM 6868 N N . LEU B 1 207 ? 8.148 -3.432 -18.234 1 94.88 207 LEU B N 1
ATOM 6869 C CA . LEU B 1 207 ? 7.199 -2.367 -18.547 1 94.88 207 LEU B CA 1
ATOM 6870 C C . LEU B 1 207 ? 6.895 -1.533 -17.297 1 94.88 207 LEU B C 1
ATOM 6872 O O . LEU B 1 207 ? 6.867 -0.302 -17.375 1 94.88 207 LEU B O 1
ATOM 6876 N N . ILE B 1 208 ? 6.668 -2.186 -16.25 1 92.44 208 ILE B N 1
ATOM 6877 C CA . ILE B 1 208 ? 6.328 -1.498 -15.008 1 92.44 208 ILE B CA 1
ATOM 6878 C C . ILE B 1 208 ? 7.508 -0.644 -14.547 1 92.44 208 ILE B C 1
ATOM 6880 O O . ILE B 1 208 ? 7.336 0.526 -14.203 1 92.44 208 ILE B O 1
ATOM 6884 N N . SER B 1 209 ? 8.695 -1.221 -14.531 1 95.81 209 SER B N 1
ATOM 6885 C CA . SER B 1 209 ? 9.883 -0.465 -14.148 1 95.81 209 SER B CA 1
ATOM 6886 C C . SER B 1 209 ? 10.102 0.729 -15.07 1 95.81 209 SER B C 1
ATOM 6888 O O . SER B 1 209 ? 10.438 1.821 -14.609 1 95.81 209 SER B O 1
ATOM 6890 N N . PHE B 1 210 ? 9.891 0.503 -16.328 1 95.19 210 PHE B N 1
ATOM 6891 C CA . PHE B 1 210 ? 10.055 1.568 -17.312 1 95.19 210 PHE B CA 1
ATOM 6892 C C . PHE B 1 210 ? 9.055 2.693 -17.062 1 95.19 210 PHE B C 1
ATOM 6894 O O . PHE B 1 210 ? 9.422 3.869 -17.062 1 95.19 210 PHE B O 1
ATOM 6901 N N . LEU B 1 211 ? 7.867 2.367 -16.766 1 89.81 211 LEU B N 1
ATOM 6902 C CA . LEU B 1 211 ? 6.812 3.352 -16.547 1 89.81 211 LEU B CA 1
ATOM 6903 C C . LEU B 1 211 ? 7.035 4.102 -15.234 1 89.81 211 LEU B C 1
ATOM 6905 O O . LEU B 1 211 ? 6.77 5.305 -15.148 1 89.81 211 LEU B O 1
ATOM 6909 N N . LEU B 1 212 ? 7.457 3.422 -14.258 1 88.12 212 LEU B N 1
ATOM 6910 C CA . LEU B 1 212 ? 7.754 4.078 -12.992 1 88.12 212 LEU B CA 1
ATOM 6911 C C . LEU B 1 212 ? 8.844 5.133 -13.164 1 88.12 212 LEU B C 1
ATOM 6913 O O . LEU B 1 212 ? 8.766 6.215 -12.578 1 88.12 212 LEU B O 1
ATOM 6917 N N . GLY B 1 213 ? 9.867 4.785 -13.953 1 89.69 213 GLY B N 1
ATOM 6918 C CA . GLY B 1 213 ? 10.922 5.746 -14.242 1 89.69 213 GLY B CA 1
ATOM 6919 C C . GLY B 1 213 ? 10.453 6.891 -15.117 1 89.69 213 GLY B C 1
ATOM 6920 O O . GLY B 1 213 ? 10.805 8.047 -14.875 1 89.69 213 GLY B O 1
ATOM 6921 N N . PHE B 1 214 ? 9.656 6.551 -16.031 1 87.06 214 PHE B N 1
ATOM 6922 C CA . PHE B 1 214 ? 9.156 7.531 -16.984 1 87.06 214 PHE B CA 1
ATOM 6923 C C . PHE B 1 214 ? 8.281 8.57 -16.297 1 87.06 214 PHE B C 1
ATOM 6925 O O . PHE B 1 214 ? 8.344 9.758 -16.609 1 87.06 214 PHE B O 1
ATOM 6932 N N . PHE B 1 215 ? 7.535 8.141 -15.258 1 79.94 215 PHE B N 1
ATOM 6933 C CA . PHE B 1 215 ? 6.66 9.047 -14.523 1 79.94 215 PHE B CA 1
ATOM 6934 C C . PHE B 1 215 ? 7.379 9.625 -13.312 1 79.94 215 PHE B C 1
ATOM 6936 O O . PHE B 1 215 ? 6.746 10.234 -12.445 1 79.94 215 PHE B O 1
ATOM 6943 N N . ARG B 1 216 ? 8.648 9.359 -13.195 1 82.81 216 ARG B N 1
ATOM 6944 C CA . ARG B 1 216 ? 9.539 9.945 -12.195 1 82.81 216 ARG B CA 1
ATOM 6945 C C . ARG B 1 216 ? 9.141 9.516 -10.789 1 82.81 216 ARG B C 1
ATOM 6947 O O . ARG B 1 216 ? 9.055 10.344 -9.883 1 82.81 216 ARG B O 1
ATOM 6954 N N . LEU B 1 217 ? 8.867 8.258 -10.727 1 80.25 217 LEU B N 1
ATOM 6955 C CA . LEU B 1 217 ? 8.539 7.699 -9.422 1 80.25 217 LEU B CA 1
ATOM 6956 C C . LEU B 1 217 ? 9.742 7 -8.805 1 80.25 217 LEU B C 1
ATOM 6958 O O . LEU B 1 217 ? 9.586 6.023 -8.07 1 80.25 217 LEU B O 1
ATOM 6962 N N . GLY B 1 218 ? 10.898 7.426 -9.18 1 81.62 218 GLY B N 1
ATOM 6963 C CA . GLY B 1 218 ? 12.117 6.859 -8.641 1 81.62 218 GLY B CA 1
ATOM 6964 C C . GLY B 1 218 ? 12.289 7.121 -7.152 1 81.62 218 GLY B C 1
ATOM 6965 O O . GLY B 1 218 ? 13.078 6.449 -6.484 1 81.62 218 GLY B O 1
ATOM 6966 N N . PHE B 1 219 ? 11.422 7.957 -6.523 1 77.75 219 PHE B N 1
ATOM 6967 C CA . PHE B 1 219 ? 11.523 8.305 -5.113 1 77.75 219 PHE B CA 1
ATOM 6968 C C . PHE B 1 219 ? 11 7.176 -4.234 1 77.75 219 PHE B C 1
ATOM 6970 O O . PHE B 1 219 ? 11.102 7.242 -3.006 1 77.75 219 PHE B O 1
ATOM 6977 N N . ILE B 1 220 ? 10.602 6.086 -4.82 1 78.94 220 ILE B N 1
ATOM 6978 C CA . ILE B 1 220 ? 10.039 4.957 -4.082 1 78.94 220 ILE B CA 1
ATOM 6979 C C . ILE B 1 220 ? 11.109 4.352 -3.174 1 78.94 220 ILE B C 1
ATOM 6981 O O . ILE B 1 220 ? 10.781 3.695 -2.18 1 78.94 220 ILE B O 1
ATOM 6985 N N . ASP B 1 221 ? 12.305 4.543 -3.5 1 74.5 221 ASP B N 1
ATOM 6986 C CA . ASP B 1 221 ? 13.383 3.982 -2.688 1 74.5 221 ASP B CA 1
ATOM 6987 C C . ASP B 1 221 ? 13.359 4.562 -1.275 1 74.5 221 ASP B C 1
ATOM 6989 O O . ASP B 1 221 ? 13.852 3.939 -0.334 1 74.5 221 ASP B O 1
ATOM 6993 N N . VAL B 1 222 ? 12.758 5.801 -1.095 1 69.88 222 VAL B N 1
ATOM 6994 C CA . VAL B 1 222 ? 12.758 6.492 0.19 1 69.88 222 VAL B CA 1
ATOM 6995 C C . VAL B 1 222 ? 11.617 5.965 1.062 1 69.88 222 VAL B C 1
ATOM 6997 O O . VAL B 1 222 ? 11.641 6.121 2.285 1 69.88 222 VAL B O 1
ATOM 7000 N N . VAL B 1 223 ? 10.773 5.23 0.421 1 68.56 223 VAL B N 1
ATOM 7001 C CA . VAL B 1 223 ? 9.547 4.855 1.12 1 68.56 223 VAL B CA 1
ATOM 7002 C C . VAL B 1 223 ? 9.758 3.525 1.846 1 68.56 223 VAL B C 1
ATOM 7004 O O . VAL B 1 223 ? 9.055 3.227 2.814 1 68.56 223 VAL B O 1
ATOM 7007 N N . LEU B 1 224 ? 10.711 2.766 1.385 1 73.31 224 LEU B N 1
ATOM 7008 C CA . LEU B 1 224 ? 10.914 1.479 2.043 1 73.31 224 LEU B CA 1
ATOM 7009 C C . LEU B 1 224 ? 11.883 1.609 3.211 1 73.31 224 LEU B C 1
ATOM 7011 O O . LEU B 1 224 ? 13.055 1.934 3.014 1 73.31 224 LEU B O 1
ATOM 7015 N N . SER B 1 225 ? 11.367 1.432 4.438 1 78.81 225 SER B N 1
ATOM 7016 C CA . SER B 1 225 ? 12.195 1.529 5.637 1 78.81 225 SER B CA 1
ATOM 7017 C C . SER B 1 225 ? 13.234 0.414 5.684 1 78.81 225 SER B C 1
ATOM 7019 O O . SER B 1 225 ? 13.031 -0.656 5.105 1 78.81 225 SER B O 1
ATOM 7021 N N . ARG B 1 226 ? 14.305 0.644 6.262 1 80.88 226 ARG B N 1
ATOM 7022 C CA . ARG B 1 226 ? 15.359 -0.353 6.43 1 80.88 226 ARG B CA 1
ATOM 7023 C C . ARG B 1 226 ? 14.859 -1.548 7.234 1 80.88 226 ARG B C 1
ATOM 7025 O O . ARG B 1 226 ? 15.297 -2.68 7.008 1 80.88 226 ARG B O 1
ATOM 7032 N N . ALA B 1 227 ? 14.031 -1.233 8.148 1 85.81 227 ALA B N 1
ATOM 7033 C CA . ALA B 1 227 ? 13.469 -2.299 8.977 1 85.81 227 ALA B CA 1
ATOM 7034 C C . ALA B 1 227 ? 12.641 -3.262 8.141 1 85.81 227 ALA B C 1
ATOM 7036 O O . ALA B 1 227 ? 12.75 -4.48 8.289 1 85.81 227 ALA B O 1
ATOM 7037 N N . LEU B 1 228 ? 11.805 -2.697 7.277 1 86 228 LEU B N 1
ATOM 7038 C CA . LEU B 1 228 ? 10.984 -3.514 6.391 1 86 228 LEU B CA 1
ATOM 7039 C C . LEU B 1 228 ? 11.852 -4.352 5.461 1 86 228 LEU B C 1
ATOM 7041 O O . LEU B 1 228 ? 11.602 -5.543 5.273 1 86 228 LEU B O 1
ATOM 7045 N N . LEU B 1 229 ? 12.867 -3.785 4.918 1 84.19 229 LEU B N 1
ATOM 7046 C CA . LEU B 1 229 ? 13.75 -4.477 3.986 1 84.19 229 LEU B CA 1
ATOM 7047 C C . LEU B 1 229 ? 14.484 -5.621 4.68 1 84.19 229 LEU B C 1
ATOM 7049 O O . LEU B 1 229 ? 14.664 -6.691 4.094 1 84.19 229 LEU B O 1
ATOM 7053 N N . ARG B 1 230 ? 14.906 -5.352 5.863 1 88.94 230 ARG B N 1
ATOM 7054 C CA . ARG B 1 230 ? 15.594 -6.395 6.617 1 88.94 230 ARG B CA 1
ATOM 7055 C C . ARG B 1 230 ? 14.664 -7.566 6.91 1 88.94 230 ARG B C 1
ATOM 7057 O O . ARG B 1 230 ? 15.07 -8.727 6.828 1 88.94 230 ARG B O 1
ATOM 7064 N N . GLY B 1 231 ? 13.453 -7.215 7.355 1 89.81 231 GLY B N 1
ATOM 7065 C CA . GLY B 1 231 ? 12.477 -8.273 7.555 1 89.81 231 GLY B CA 1
ATOM 7066 C C . GLY B 1 231 ? 12.211 -9.086 6.301 1 89.81 231 GLY B C 1
ATOM 7067 O O . GLY B 1 231 ? 12.117 -10.312 6.359 1 89.81 231 GLY B O 1
ATOM 7068 N N . PHE B 1 232 ? 12.156 -8.422 5.223 1 87.5 232 PHE B N 1
ATOM 7069 C CA . PHE B 1 232 ? 11.906 -9.055 3.934 1 87.5 232 PHE B CA 1
ATOM 7070 C C . PHE B 1 232 ? 13.078 -9.938 3.529 1 87.5 232 PHE B C 1
ATOM 7072 O O . PHE B 1 232 ? 12.891 -11.102 3.168 1 87.5 232 PHE B O 1
ATOM 7079 N N . ILE B 1 233 ? 14.281 -9.414 3.557 1 88.06 233 ILE B N 1
ATOM 7080 C CA . ILE B 1 233 ? 15.484 -10.141 3.158 1 88.06 233 ILE B CA 1
ATOM 7081 C C . ILE B 1 233 ? 15.648 -11.375 4.039 1 88.06 233 ILE B C 1
ATOM 7083 O O . ILE B 1 233 ? 16 -12.453 3.547 1 88.06 233 ILE B O 1
ATOM 7087 N N . SER B 1 234 ? 15.383 -11.219 5.301 1 92.69 234 SER B N 1
ATOM 7088 C CA . SER B 1 234 ? 15.469 -12.344 6.223 1 92.69 234 SER B CA 1
ATOM 7089 C C . SER B 1 234 ? 14.445 -13.414 5.887 1 92.69 234 SER B C 1
ATOM 7091 O O . SER B 1 234 ? 14.742 -14.609 5.945 1 92.69 234 SER B O 1
ATOM 7093 N N . ALA B 1 235 ? 13.273 -12.992 5.594 1 91.75 235 ALA B N 1
ATOM 7094 C CA . ALA B 1 235 ? 12.234 -13.945 5.227 1 91.75 235 ALA B CA 1
ATOM 7095 C C . ALA B 1 235 ? 12.586 -14.68 3.938 1 91.75 235 ALA B C 1
ATOM 7097 O O . ALA B 1 235 ? 12.445 -15.906 3.854 1 91.75 235 ALA B O 1
ATOM 7098 N N . VAL B 1 236 ? 13.023 -13.953 2.963 1 89.94 236 VAL B N 1
ATOM 7099 C CA . VAL B 1 236 ? 13.414 -14.531 1.681 1 89.94 236 VAL B CA 1
ATOM 7100 C C . VAL B 1 236 ? 14.562 -15.516 1.886 1 89.94 236 VAL B C 1
ATOM 7102 O O . VAL B 1 236 ? 14.57 -16.609 1.299 1 89.94 236 VAL B O 1
ATOM 7105 N N . ALA B 1 237 ? 15.508 -15.094 2.676 1 93 237 ALA B N 1
ATOM 7106 C CA . ALA B 1 237 ? 16.641 -15.961 2.959 1 93 237 ALA B CA 1
ATOM 7107 C C . ALA B 1 237 ? 16.188 -17.281 3.574 1 93 237 ALA B C 1
ATOM 7109 O O . ALA B 1 237 ? 16.672 -18.359 3.188 1 93 237 ALA B O 1
ATOM 7110 N N . LEU B 1 238 ? 15.32 -17.203 4.465 1 92.38 238 LEU B N 1
ATOM 7111 C CA . LEU B 1 238 ? 14.836 -18.406 5.117 1 92.38 238 LEU B CA 1
ATOM 7112 C C . LEU B 1 238 ? 14.062 -19.281 4.133 1 92.38 238 LEU B C 1
ATOM 7114 O O . LEU B 1 238 ? 14.211 -20.516 4.133 1 92.38 238 LEU B O 1
ATOM 7118 N N . VAL B 1 239 ? 13.227 -18.703 3.377 1 91.19 239 VAL B N 1
ATOM 7119 C CA . VAL B 1 239 ? 12.438 -19.453 2.404 1 91.19 239 VAL B CA 1
ATOM 7120 C C . VAL B 1 239 ? 13.367 -20.125 1.397 1 91.19 239 VAL B C 1
ATOM 7122 O O . VAL B 1 239 ? 13.156 -21.297 1.041 1 91.19 239 VAL B O 1
ATOM 7125 N N . ILE B 1 240 ? 14.375 -19.375 0.904 1 92.31 240 ILE B N 1
ATOM 7126 C CA . ILE B 1 240 ? 15.344 -19.938 -0.029 1 92.31 240 ILE B CA 1
ATOM 7127 C C . ILE B 1 240 ? 16.078 -21.109 0.635 1 92.31 240 ILE B C 1
ATOM 7129 O O . ILE B 1 240 ? 16.297 -22.141 0.012 1 92.31 240 ILE B O 1
ATOM 7133 N N . MET B 1 241 ? 16.406 -20.891 1.83 1 93.69 241 MET B N 1
ATOM 7134 C CA . MET B 1 241 ? 17.125 -21.938 2.564 1 93.69 241 MET B CA 1
ATOM 7135 C C . MET B 1 241 ? 16.312 -23.219 2.635 1 93.69 241 MET B C 1
ATOM 7137 O O . MET B 1 241 ? 16.828 -24.297 2.367 1 93.69 241 MET B O 1
ATOM 7141 N N . VAL B 1 242 ? 15.102 -23.078 2.941 1 91.44 242 VAL B N 1
ATOM 7142 C CA . VAL B 1 242 ? 14.219 -24.234 3.049 1 91.44 242 VAL B CA 1
ATOM 7143 C C . VAL B 1 242 ? 14.07 -24.906 1.684 1 91.44 242 VAL B C 1
ATOM 7145 O O . VAL B 1 242 ? 14.125 -26.125 1.576 1 91.44 242 VAL B O 1
ATOM 7148 N N . GLU B 1 243 ? 13.93 -24.125 0.689 1 88.69 243 GLU B N 1
ATOM 7149 C CA . GLU B 1 243 ? 13.773 -24.641 -0.67 1 88.69 243 GLU B CA 1
ATOM 7150 C C . GLU B 1 243 ? 15.023 -25.391 -1.13 1 88.69 243 GLU B C 1
ATOM 7152 O O . GLU B 1 243 ? 14.93 -26.328 -1.918 1 88.69 243 GLU B O 1
ATOM 7157 N N . GLN B 1 244 ? 16.156 -24.938 -0.674 1 91.69 244 GLN B N 1
ATOM 7158 C CA . GLN B 1 244 ? 17.391 -25.531 -1.145 1 91.69 244 GLN B CA 1
ATOM 7159 C C . GLN B 1 244 ? 17.781 -26.734 -0.297 1 91.69 244 GLN B C 1
ATOM 7161 O O . GLN B 1 244 ? 18.438 -27.656 -0.785 1 91.69 244 GLN B O 1
ATOM 7166 N N . LEU B 1 245 ? 17.375 -26.766 0.934 1 92.75 245 LEU B N 1
ATOM 7167 C CA . LEU B 1 245 ? 17.688 -27.891 1.792 1 92.75 245 LEU B CA 1
ATOM 7168 C C . LEU B 1 245 ? 17 -29.172 1.291 1 92.75 245 LEU B C 1
ATOM 7170 O O . LEU B 1 245 ? 17.5 -30.266 1.511 1 92.75 245 LEU B O 1
ATOM 7174 N N . ILE B 1 246 ? 15.984 -29.078 0.568 1 91.38 246 ILE B N 1
ATOM 7175 C CA . ILE B 1 246 ? 15.227 -30.219 0.073 1 91.38 246 ILE B CA 1
ATOM 7176 C C . ILE B 1 246 ? 16.062 -30.984 -0.95 1 91.38 246 ILE B C 1
ATOM 7178 O O . ILE B 1 246 ? 16.297 -32.188 -0.786 1 91.38 246 ILE B O 1
ATOM 7182 N N . PRO B 1 247 ? 16.547 -30.328 -1.96 1 90.62 247 PRO B N 1
ATOM 7183 C CA . PRO B 1 247 ? 17.406 -31.062 -2.887 1 90.62 247 PRO B CA 1
ATOM 7184 C C . PRO B 1 247 ? 18.75 -31.438 -2.262 1 90.62 247 PRO B C 1
ATOM 7186 O O . PRO B 1 247 ? 19.359 -32.438 -2.654 1 90.62 247 PRO B O 1
ATOM 7189 N N . MET B 1 248 ? 19.219 -30.688 -1.359 1 93.69 248 MET B N 1
ATOM 7190 C CA . MET B 1 248 ? 20.5 -30.984 -0.722 1 93.69 248 MET B CA 1
ATOM 7191 C C . MET B 1 248 ? 20.406 -32.281 0.08 1 93.69 248 MET B C 1
ATOM 7193 O O . MET B 1 248 ? 21.391 -33.031 0.184 1 93.69 248 MET B O 1
ATOM 7197 N N . PHE B 1 249 ? 19.172 -32.594 0.563 1 93.19 249 PHE B N 1
ATOM 7198 C CA . PHE B 1 249 ? 18.938 -33.844 1.289 1 93.19 249 PHE B CA 1
ATOM 7199 C C . PHE B 1 249 ? 18.422 -34.906 0.354 1 93.19 249 PHE B C 1
ATOM 7201 O O . PHE B 1 249 ? 18.188 -36.062 0.779 1 93.19 249 PHE B O 1
ATOM 7208 N N . GLY B 1 250 ? 18.297 -34.594 -0.888 1 91.19 250 GLY B N 1
ATOM 7209 C CA . GLY B 1 250 ? 17.828 -35.531 -1.872 1 91.19 250 GLY B CA 1
ATOM 7210 C C . GLY B 1 250 ? 16.344 -35.875 -1.729 1 91.19 250 GLY B C 1
ATOM 7211 O O . GLY B 1 250 ? 15.922 -37 -1.983 1 91.19 250 GLY B O 1
ATOM 7212 N N . LEU B 1 251 ? 15.547 -34.969 -1.252 1 89.62 251 LEU B N 1
ATOM 7213 C CA . LEU B 1 251 ? 14.133 -35.188 -0.959 1 89.62 251 LEU B CA 1
ATOM 7214 C C . LEU B 1 251 ? 13.25 -34.625 -2.059 1 89.62 251 LEU B C 1
ATOM 7216 O O . LEU B 1 251 ? 12.039 -34.469 -1.871 1 89.62 251 LEU B O 1
ATOM 7220 N N . THR B 1 252 ? 13.758 -34.344 -3.18 1 86.31 252 THR B N 1
ATOM 7221 C CA . THR B 1 252 ? 13.023 -33.688 -4.254 1 86.31 252 THR B CA 1
ATOM 7222 C C . THR B 1 252 ? 11.859 -34.531 -4.727 1 86.31 252 THR B C 1
ATOM 7224 O O . THR B 1 252 ? 10.75 -34.062 -4.949 1 86.31 252 THR B O 1
ATOM 7227 N N . ALA B 1 253 ? 12.117 -35.781 -4.883 1 83 253 ALA B N 1
ATOM 7228 C CA . ALA B 1 253 ? 11.078 -36.719 -5.344 1 83 253 ALA B CA 1
ATOM 7229 C C . ALA B 1 253 ? 9.953 -36.812 -4.324 1 83 253 ALA B C 1
ATOM 7231 O O . ALA B 1 253 ? 8.773 -36.844 -4.695 1 83 253 ALA B O 1
ATOM 7232 N N . LEU B 1 254 ? 10.312 -36.875 -3.092 1 85.69 254 LEU B N 1
ATOM 7233 C CA . LEU B 1 254 ? 9.312 -36.969 -2.031 1 85.69 254 LEU B CA 1
ATOM 7234 C C . LEU B 1 254 ? 8.516 -35.656 -1.911 1 85.69 254 LEU B C 1
ATOM 7236 O O . LEU B 1 254 ? 7.32 -35.688 -1.609 1 85.69 254 LEU B O 1
ATOM 7240 N N . MET B 1 255 ? 9.141 -34.594 -2.105 1 85.25 255 MET B N 1
ATOM 7241 C CA . MET B 1 255 ? 8.484 -33.281 -2.031 1 85.25 255 MET B CA 1
ATOM 7242 C C . MET B 1 255 ? 7.461 -33.125 -3.148 1 85.25 255 MET B C 1
ATOM 7244 O O . MET B 1 255 ? 6.391 -32.562 -2.936 1 85.25 255 MET B O 1
ATOM 7248 N N . ARG B 1 256 ? 7.789 -33.594 -4.281 1 78.25 256 ARG B N 1
ATOM 7249 C CA . ARG B 1 256 ? 6.863 -33.5 -5.41 1 78.25 256 ARG B CA 1
ATOM 7250 C C . ARG B 1 256 ? 5.59 -34.312 -5.133 1 78.25 256 ARG B C 1
ATOM 7252 O O . ARG B 1 256 ? 4.5 -33.906 -5.539 1 78.25 256 ARG B O 1
ATOM 7259 N N . ALA B 1 257 ? 5.746 -35.281 -4.379 1 78.19 257 ALA B N 1
ATOM 7260 C CA . ALA B 1 257 ? 4.605 -36.125 -4.02 1 78.19 257 ALA B CA 1
ATOM 7261 C C . ALA B 1 257 ? 3.76 -35.469 -2.934 1 78.19 257 ALA B C 1
ATOM 7263 O O . ALA B 1 257 ? 2.529 -35.531 -2.963 1 78.19 257 ALA B O 1
ATOM 7264 N N . ALA B 1 258 ? 4.359 -34.875 -2.035 1 78.38 258 ALA B N 1
ATOM 7265 C CA . ALA B 1 258 ? 3.652 -34.25 -0.923 1 78.38 258 ALA B CA 1
ATOM 7266 C C . ALA B 1 258 ? 3.002 -32.938 -1.36 1 78.38 258 ALA B C 1
ATOM 7268 O O . ALA B 1 258 ? 1.915 -32.594 -0.894 1 78.38 258 ALA B O 1
ATOM 7269 N N . ASP B 1 259 ? 3.555 -32.281 -2.26 1 75.25 259 ASP B N 1
ATOM 7270 C CA . ASP B 1 259 ? 3.094 -31.047 -2.92 1 75.25 259 ASP B CA 1
ATOM 7271 C C . ASP B 1 259 ? 2.613 -30.016 -1.9 1 75.25 259 ASP B C 1
ATOM 7273 O O . ASP B 1 259 ? 1.481 -29.547 -1.981 1 75.25 259 ASP B O 1
ATOM 7277 N N . PRO B 1 260 ? 3.508 -29.75 -0.967 1 76.19 260 PRO B N 1
ATOM 7278 C CA . PRO B 1 260 ? 3.113 -28.703 -0.019 1 76.19 260 PRO B CA 1
ATOM 7279 C C . PRO B 1 260 ? 2.947 -27.344 -0.682 1 76.19 260 PRO B C 1
ATOM 7281 O O . PRO B 1 260 ? 3.701 -27 -1.595 1 76.19 260 PRO B O 1
ATOM 7284 N N . GLU B 1 261 ? 1.912 -26.578 -0.24 1 69.56 261 GLU B N 1
ATOM 7285 C CA . GLU B 1 261 ? 1.601 -25.312 -0.881 1 69.56 261 GLU B CA 1
ATOM 7286 C C . GLU B 1 261 ? 2.291 -24.156 -0.168 1 69.56 261 GLU B C 1
ATOM 7288 O O . GLU B 1 261 ? 2.74 -23.203 -0.811 1 69.56 261 GLU B O 1
ATOM 7293 N N . HIS B 1 262 ? 2.504 -24.25 1.131 1 75.62 262 HIS B N 1
ATOM 7294 C CA . HIS B 1 262 ? 3 -23.109 1.905 1 75.62 262 HIS B CA 1
ATOM 7295 C C . HIS B 1 262 ? 4.387 -23.406 2.473 1 75.62 262 HIS B C 1
ATOM 7297 O O . HIS B 1 262 ? 4.773 -24.562 2.625 1 75.62 262 HIS B O 1
ATOM 7303 N N . THR B 1 263 ? 5.168 -22.359 2.686 1 81.5 263 THR B N 1
ATOM 7304 C CA . THR B 1 263 ? 6.531 -22.469 3.193 1 81.5 263 THR B CA 1
ATOM 7305 C C . THR B 1 263 ? 6.543 -23.141 4.566 1 81.5 263 THR B C 1
ATOM 7307 O O . THR B 1 263 ? 7.449 -23.906 4.875 1 81.5 263 THR B O 1
ATOM 7310 N N . PHE B 1 264 ? 5.547 -22.812 5.289 1 80.31 264 PHE B N 1
ATOM 7311 C CA . PHE B 1 264 ? 5.484 -23.406 6.621 1 80.31 264 PHE B CA 1
ATOM 7312 C C . PHE B 1 264 ? 5.352 -24.922 6.539 1 80.31 264 PHE B C 1
ATOM 7314 O O . PHE B 1 264 ? 5.969 -25.641 7.316 1 80.31 264 PHE B O 1
ATOM 7321 N N . GLU B 1 265 ? 4.574 -25.469 5.605 1 83 265 GLU B N 1
ATOM 7322 C CA . GLU B 1 265 ? 4.426 -26.906 5.395 1 83 265 GLU B CA 1
ATOM 7323 C C . GLU B 1 265 ? 5.727 -27.531 4.906 1 83 265 GLU B C 1
ATOM 7325 O O . GLU B 1 265 ? 6.039 -28.672 5.254 1 83 265 GLU B O 1
ATOM 7330 N N . LYS B 1 266 ? 6.488 -26.781 4.172 1 87.5 266 LYS B N 1
ATOM 7331 C CA . LYS B 1 266 ? 7.762 -27.281 3.674 1 87.5 266 LYS B CA 1
ATOM 7332 C C . LYS B 1 266 ? 8.781 -27.422 4.801 1 87.5 266 LYS B C 1
ATOM 7334 O O . LYS B 1 266 ? 9.602 -28.328 4.797 1 87.5 266 LYS B O 1
ATOM 7339 N N . VAL B 1 267 ? 8.688 -26.469 5.715 1 87.81 267 VAL B N 1
ATOM 7340 C CA . VAL B 1 267 ? 9.586 -26.516 6.867 1 87.81 267 VAL B CA 1
ATOM 7341 C C . VAL B 1 267 ? 9.273 -27.766 7.699 1 87.81 267 VAL B C 1
ATOM 7343 O O . VAL B 1 267 ? 10.18 -28.469 8.141 1 87.81 267 VAL B O 1
ATOM 7346 N N . MET B 1 268 ? 7.98 -28.016 7.867 1 86.12 268 MET B N 1
ATOM 7347 C CA . MET B 1 268 ? 7.566 -29.188 8.633 1 86.12 268 MET B CA 1
ATOM 7348 C C . MET B 1 268 ? 7.949 -30.469 7.902 1 86.12 268 MET B C 1
ATOM 7350 O O . MET B 1 268 ? 8.344 -31.453 8.531 1 86.12 268 MET B O 1
ATOM 7354 N N . PHE B 1 269 ? 7.809 -30.422 6.602 1 89.19 269 PHE B N 1
ATOM 7355 C CA . PHE B 1 269 ? 8.203 -31.547 5.77 1 89.19 269 PHE B CA 1
ATOM 7356 C C . PHE B 1 269 ? 9.688 -31.859 5.938 1 89.19 269 PHE B C 1
ATOM 7358 O O . PHE B 1 269 ? 10.078 -33.031 6.07 1 89.19 269 PHE B O 1
ATOM 7365 N N . LEU B 1 270 ? 10.461 -30.844 5.961 1 89.94 270 LEU B N 1
ATOM 7366 C CA . LEU B 1 270 ? 11.906 -31 6.074 1 89.94 270 LEU B CA 1
ATOM 7367 C C . LEU B 1 270 ? 12.289 -31.562 7.438 1 89.94 270 LEU B C 1
ATOM 7369 O O . LEU B 1 270 ? 13.172 -32.438 7.539 1 89.94 270 LEU B O 1
ATOM 7373 N N . VAL B 1 271 ? 11.641 -31.094 8.461 1 88.62 271 VAL B N 1
ATOM 7374 C CA . VAL B 1 271 ? 11.953 -31.531 9.82 1 88.62 271 VAL B CA 1
ATOM 7375 C C . VAL B 1 271 ? 11.578 -33 9.977 1 88.62 271 VAL B C 1
ATOM 7377 O O . VAL B 1 271 ? 12.289 -33.75 10.656 1 88.62 271 VAL B O 1
ATOM 7380 N N . GLU B 1 272 ? 10.578 -33.375 9.328 1 88.06 272 GLU B N 1
ATOM 7381 C CA . GLU B 1 272 ? 10.078 -34.75 9.461 1 88.06 272 GLU B CA 1
ATOM 7382 C C . GLU B 1 272 ? 10.898 -35.719 8.609 1 88.06 272 GLU B C 1
ATOM 7384 O O . GLU B 1 272 ? 11.164 -36.844 9.023 1 88.06 272 GLU B O 1
ATOM 7389 N N . HIS B 1 273 ? 11.367 -35.312 7.43 1 88.75 273 HIS B N 1
ATOM 7390 C CA . HIS B 1 273 ? 11.891 -36.281 6.465 1 88.75 273 HIS B CA 1
ATOM 7391 C C . HIS B 1 273 ? 13.391 -36.125 6.277 1 88.75 273 HIS B C 1
ATOM 7393 O O . HIS B 1 273 ? 14.055 -37 5.73 1 88.75 273 HIS B O 1
ATOM 7399 N N . ALA B 1 274 ? 13.977 -35.031 6.684 1 85.62 274 ALA B N 1
ATOM 7400 C CA . ALA B 1 274 ? 15.391 -34.75 6.438 1 85.62 274 ALA B CA 1
ATOM 7401 C C . ALA B 1 274 ? 16.281 -35.781 7.086 1 85.62 274 ALA B C 1
ATOM 7403 O O . ALA B 1 274 ? 17.312 -36.156 6.531 1 85.62 274 ALA B O 1
ATOM 7404 N N . PHE B 1 275 ? 15.805 -36.344 8.188 1 86.12 275 PHE B N 1
ATOM 7405 C CA . PHE B 1 275 ? 16.672 -37.281 8.914 1 86.12 275 PHE B CA 1
ATOM 7406 C C . PHE B 1 275 ? 16.266 -38.719 8.648 1 86.12 275 PHE B C 1
ATOM 7408 O O . PHE B 1 275 ? 17.016 -39.656 8.93 1 86.12 275 PHE B O 1
ATOM 7415 N N . THR B 1 276 ? 15.109 -38.938 8.039 1 86.06 276 THR B N 1
ATOM 7416 C CA . THR B 1 276 ? 14.625 -40.312 7.887 1 86.06 276 THR B CA 1
ATOM 7417 C C . THR B 1 276 ? 14.727 -40.75 6.43 1 86.06 276 THR B C 1
ATOM 7419 O O . THR B 1 276 ? 15.039 -41.906 6.152 1 86.06 276 THR B O 1
ATOM 7422 N N . GLN B 1 277 ? 14.531 -39.875 5.512 1 87.94 277 GLN B N 1
ATOM 7423 C CA . GLN B 1 277 ? 14.43 -40.281 4.117 1 87.94 277 GLN B CA 1
ATOM 7424 C C . GLN B 1 277 ? 15.484 -39.594 3.258 1 87.94 277 GLN B C 1
ATOM 7426 O O . GLN B 1 277 ? 15.336 -39.5 2.037 1 87.94 277 GLN B O 1
ATOM 7431 N N . SER B 1 278 ? 16.547 -39.156 3.881 1 90.44 278 SER B N 1
ATOM 7432 C CA . SER B 1 278 ? 17.578 -38.469 3.119 1 90.44 278 SER B CA 1
ATOM 7433 C C . SER B 1 278 ? 18.453 -39.469 2.342 1 90.44 278 SER B C 1
ATOM 7435 O O . SER B 1 278 ? 18.672 -40.594 2.787 1 90.44 278 SER B O 1
ATOM 7437 N N . LYS B 1 279 ? 18.812 -39.062 1.143 1 92 279 LYS B N 1
ATOM 7438 C CA . LYS B 1 279 ? 19.781 -39.844 0.366 1 92 279 LYS B CA 1
ATOM 7439 C C . LYS B 1 279 ? 21.219 -39.531 0.811 1 92 279 LYS B C 1
ATOM 7441 O O . LYS B 1 279 ? 21.703 -38.406 0.61 1 92 279 LYS B O 1
ATOM 7446 N N . TRP B 1 280 ? 21.906 -40.406 1.264 1 91.56 280 TRP B N 1
ATOM 7447 C CA . TRP B 1 280 ? 23.188 -40.219 1.912 1 91.56 280 TRP B CA 1
ATOM 7448 C C . TRP B 1 280 ? 24.219 -39.656 0.932 1 91.56 280 TRP B C 1
ATOM 7450 O O . TRP B 1 280 ? 24.984 -38.75 1.28 1 91.56 280 TRP B O 1
ATOM 7460 N N . LEU B 1 281 ? 24.25 -40.188 -0.29 1 92.75 281 LEU B N 1
ATOM 7461 C CA . LEU B 1 281 ? 25.234 -39.719 -1.273 1 92.75 281 LEU B CA 1
ATOM 7462 C C . LEU B 1 281 ? 24.984 -38.25 -1.65 1 92.75 281 LEU B C 1
ATOM 7464 O O . LEU B 1 281 ? 25.922 -37.469 -1.68 1 92.75 281 LEU B O 1
ATOM 7468 N N . THR B 1 282 ? 23.75 -37.938 -1.915 1 94.12 282 THR B N 1
ATOM 7469 C CA . THR B 1 282 ? 23.375 -36.562 -2.281 1 94.12 282 THR B CA 1
ATOM 7470 C C . THR B 1 282 ? 23.656 -35.594 -1.134 1 94.12 282 THR B C 1
ATOM 7472 O O . THR B 1 282 ? 24.156 -34.5 -1.355 1 94.12 282 THR B O 1
ATOM 7475 N N . THR B 1 283 ? 23.391 -36.031 0.062 1 94.88 283 THR B N 1
ATOM 7476 C CA . THR B 1 283 ? 23.594 -35.219 1.246 1 94.88 283 THR B CA 1
ATOM 7477 C C . THR B 1 283 ? 25.078 -34.938 1.468 1 94.88 283 THR B C 1
ATOM 7479 O O . THR B 1 283 ? 25.469 -33.812 1.77 1 94.88 283 THR B O 1
ATOM 7482 N N . THR B 1 284 ? 25.828 -35.906 1.295 1 95 284 THR B N 1
ATOM 7483 C CA . THR B 1 284 ? 27.266 -35.781 1.499 1 95 284 THR B CA 1
ATOM 7484 C C . THR B 1 284 ? 27.875 -34.844 0.44 1 95 284 THR B C 1
ATOM 7486 O O . THR B 1 284 ? 28.719 -34 0.754 1 95 284 THR B O 1
ATOM 7489 N N . ILE B 1 285 ? 27.484 -35.062 -0.766 1 95.44 285 ILE B N 1
ATOM 7490 C CA . ILE B 1 285 ? 27.984 -34.219 -1.854 1 95.44 285 ILE B CA 1
ATOM 7491 C C . ILE B 1 285 ? 27.625 -32.75 -1.606 1 95.44 285 ILE B C 1
ATOM 7493 O O . ILE B 1 285 ? 28.469 -31.875 -1.746 1 95.44 285 ILE B O 1
ATOM 7497 N N . SER B 1 286 ? 26.422 -32.531 -1.24 1 96.06 286 SER B N 1
ATOM 7498 C CA . SER B 1 286 ? 25.922 -31.172 -1.066 1 96.06 286 SER B CA 1
ATOM 7499 C C . SER B 1 286 ? 26.609 -30.469 0.091 1 96.06 286 SER B C 1
ATOM 7501 O O . SER B 1 286 ? 27.047 -29.312 -0.045 1 96.06 286 SER B O 1
ATOM 7503 N N . PHE B 1 287 ? 26.766 -31.094 1.169 1 95.75 287 PHE B N 1
ATOM 7504 C CA . PHE B 1 287 ? 27.344 -30.453 2.344 1 95.75 287 PHE B CA 1
ATOM 7505 C C . PHE B 1 287 ? 28.859 -30.359 2.221 1 95.75 287 PHE B C 1
ATOM 7507 O O . PHE B 1 287 ? 29.469 -29.453 2.783 1 95.75 287 PHE B O 1
ATOM 7514 N N . THR B 1 288 ? 29.391 -31.281 1.462 1 96 288 THR B N 1
ATOM 7515 C CA . THR B 1 288 ? 30.812 -31.125 1.154 1 96 288 THR B CA 1
ATOM 7516 C C . THR B 1 288 ? 31.031 -29.953 0.218 1 96 288 THR B C 1
ATOM 7518 O O . THR B 1 288 ? 32 -29.219 0.371 1 96 288 THR B O 1
ATOM 7521 N N . ALA B 1 289 ? 30.172 -29.859 -0.758 1 95.94 289 ALA B N 1
ATOM 7522 C CA . ALA B 1 289 ? 30.25 -28.719 -1.665 1 95.94 289 ALA B CA 1
ATOM 7523 C C . ALA B 1 289 ? 30.094 -27.406 -0.909 1 95.94 289 ALA B C 1
ATOM 7525 O O . ALA B 1 289 ? 30.844 -26.469 -1.128 1 95.94 289 ALA B O 1
ATOM 7526 N N . LEU B 1 290 ? 29.125 -27.328 -0.029 1 95.69 290 LEU B N 1
ATOM 7527 C CA . LEU B 1 290 ? 28.906 -26.141 0.781 1 95.69 290 LEU B CA 1
ATOM 7528 C C . LEU B 1 290 ? 30.109 -25.859 1.678 1 95.69 290 LEU B C 1
ATOM 7530 O O . LEU B 1 290 ? 30.562 -24.719 1.785 1 95.69 290 LEU B O 1
ATOM 7534 N N . GLY B 1 291 ? 30.562 -26.891 2.338 1 95.19 291 GLY B N 1
ATOM 7535 C CA . GLY B 1 291 ? 31.75 -26.75 3.172 1 95.19 291 GLY B CA 1
ATOM 7536 C C . GLY B 1 291 ? 32.969 -26.234 2.412 1 95.19 291 GLY B C 1
ATOM 7537 O O . GLY B 1 291 ? 33.719 -25.406 2.924 1 95.19 291 GLY B O 1
ATOM 7538 N N . SER B 1 292 ? 33.156 -26.734 1.212 1 94.81 292 SER B N 1
ATOM 7539 C CA . SER B 1 292 ? 34.25 -26.297 0.371 1 94.81 292 SER B CA 1
ATOM 7540 C C . SER B 1 292 ? 34.125 -24.828 -0.009 1 94.81 292 SER B C 1
ATOM 7542 O O . SER B 1 292 ? 35.094 -24.094 -0.039 1 94.81 292 SER B O 1
ATOM 7544 N N . LEU B 1 293 ? 32.969 -24.453 -0.321 1 93.31 293 LEU B N 1
ATOM 7545 C CA . LEU B 1 293 ? 32.688 -23.062 -0.679 1 93.31 293 LEU B CA 1
ATOM 7546 C C . LEU B 1 293 ? 33 -22.141 0.491 1 93.31 293 LEU B C 1
ATOM 7548 O O . LEU B 1 293 ? 33.688 -21.109 0.32 1 93.31 293 LEU B O 1
ATOM 7552 N N . VAL B 1 294 ? 32.562 -22.516 1.661 1 91.38 294 VAL B N 1
ATOM 7553 C CA . VAL B 1 294 ? 32.781 -21.719 2.857 1 91.38 294 VAL B CA 1
ATOM 7554 C C . VAL B 1 294 ? 34.281 -21.672 3.18 1 91.38 294 VAL B C 1
ATOM 7556 O O . VAL B 1 294 ? 34.812 -20.625 3.549 1 91.38 294 VAL B O 1
ATOM 7559 N N . ALA B 1 295 ? 34.875 -22.75 3.066 1 91 295 ALA B N 1
ATOM 7560 C CA . ALA B 1 295 ? 36.312 -22.844 3.338 1 91 295 ALA B CA 1
ATOM 7561 C C . ALA B 1 295 ? 37.125 -21.969 2.373 1 91 295 ALA B C 1
ATOM 7563 O O . ALA B 1 295 ? 38.031 -21.266 2.783 1 91 295 ALA B O 1
ATOM 7564 N N . LEU B 1 296 ? 36.812 -22.047 1.141 1 88.5 296 LEU B N 1
ATOM 7565 C CA . LEU B 1 296 ? 37.5 -21.25 0.137 1 88.5 296 LEU B CA 1
ATOM 7566 C C . LEU B 1 296 ? 37.281 -19.766 0.367 1 88.5 296 LEU B C 1
ATOM 7568 O O . LEU B 1 296 ? 38.188 -18.953 0.188 1 88.5 296 LEU B O 1
ATOM 7572 N N . ARG B 1 297 ? 36.125 -19.438 0.682 1 84.38 297 ARG B N 1
ATOM 7573 C CA . ARG B 1 297 ? 35.812 -18.031 0.965 1 84.38 297 ARG B CA 1
ATOM 7574 C C . ARG B 1 297 ? 36.594 -17.531 2.168 1 84.38 297 ARG B C 1
ATOM 7576 O O . ARG B 1 297 ? 37.094 -16.406 2.162 1 84.38 297 ARG B O 1
ATOM 7583 N N . SER B 1 298 ? 36.688 -18.344 3.213 1 84.69 298 SER B N 1
ATOM 7584 C CA . SER B 1 298 ? 37.438 -18 4.406 1 84.69 298 SER B CA 1
ATOM 7585 C C . SER B 1 298 ? 38.938 -17.906 4.102 1 84.69 298 SER B C 1
ATOM 7587 O O . SER B 1 298 ? 39.625 -17.031 4.641 1 84.69 298 SER B O 1
ATOM 7589 N N . PHE B 1 299 ? 39.312 -18.781 3.295 1 83.88 299 PHE B N 1
ATOM 7590 C CA . PHE B 1 299 ? 40.688 -18.781 2.902 1 83.88 299 PHE B CA 1
ATOM 7591 C C . PHE B 1 299 ? 41.062 -17.531 2.113 1 83.88 299 PHE B C 1
ATOM 7593 O O . PHE B 1 299 ? 42.125 -16.953 2.297 1 83.88 299 PHE B O 1
ATOM 7600 N N . LYS B 1 300 ? 40.188 -17.094 1.304 1 83.12 300 LYS B N 1
ATOM 7601 C CA . LYS B 1 300 ? 40.406 -15.883 0.509 1 83.12 300 LYS B CA 1
ATOM 7602 C C . LYS B 1 300 ? 40.469 -14.641 1.399 1 83.12 300 LYS B C 1
ATOM 7604 O O . LYS B 1 300 ? 41.25 -13.719 1.133 1 83.12 300 LYS B O 1
ATOM 7609 N N . SER B 1 301 ? 39.656 -14.656 2.404 1 77.56 301 SER B N 1
ATOM 7610 C CA . SER B 1 301 ? 39.594 -13.508 3.301 1 77.56 301 SER B CA 1
ATOM 7611 C C . SER B 1 301 ? 40.875 -13.375 4.117 1 77.56 301 SER B C 1
ATOM 7613 O O . SER B 1 301 ? 41.281 -12.273 4.512 1 77.56 301 SER B O 1
ATOM 7615 N N . LEU B 1 302 ? 41.562 -14.477 4.34 1 75.75 302 LEU B N 1
ATOM 7616 C CA . LEU B 1 302 ? 42.812 -14.469 5.09 1 75.75 302 LEU B CA 1
ATOM 7617 C C . LEU B 1 302 ? 43.969 -13.953 4.227 1 75.75 302 LEU B C 1
ATOM 7619 O O . LEU B 1 302 ? 44.969 -13.43 4.75 1 75.75 302 LEU B O 1
ATOM 7623 N N . PHE B 1 303 ? 43.812 -14.172 2.963 1 71.56 303 PHE B N 1
ATOM 7624 C CA . PHE B 1 303 ? 44.875 -13.734 2.061 1 71.56 303 PHE B CA 1
ATOM 7625 C C . PHE B 1 303 ? 44.438 -12.523 1.255 1 71.56 303 PHE B C 1
ATOM 7627 O O . PHE B 1 303 ? 44.531 -12.508 0.026 1 71.56 303 PHE B O 1
ATOM 7634 N N . LYS B 1 304 ? 43.938 -11.547 1.844 1 65.62 304 LYS B N 1
ATOM 7635 C CA . LYS B 1 304 ? 43.406 -10.352 1.2 1 65.62 304 LYS B CA 1
ATOM 7636 C C . LYS B 1 304 ? 44.5 -9.594 0.456 1 65.62 304 LYS B C 1
ATOM 7638 O O . LYS B 1 304 ? 44.219 -8.906 -0.529 1 65.62 304 LYS B O 1
ATOM 7643 N N . ASN B 1 305 ? 45.688 -9.883 0.881 1 66.25 305 ASN B N 1
ATOM 7644 C CA . ASN B 1 305 ? 46.812 -9.117 0.341 1 66.25 305 ASN B CA 1
ATOM 7645 C C . ASN B 1 305 ? 47.375 -9.758 -0.924 1 66.25 305 ASN B C 1
ATOM 7647 O O . ASN B 1 305 ? 48.156 -9.141 -1.638 1 66.25 305 ASN B O 1
ATOM 7651 N N . THR B 1 306 ? 47 -11.031 -1.052 1 65.88 306 THR B N 1
ATOM 7652 C CA . THR B 1 306 ? 47.5 -11.688 -2.26 1 65.88 306 THR B CA 1
ATOM 7653 C C . THR B 1 306 ? 46.469 -11.586 -3.385 1 65.88 306 THR B C 1
ATOM 7655 O O . THR B 1 306 ? 45.375 -12.172 -3.305 1 65.88 306 THR B O 1
ATOM 7658 N N . TRP B 1 307 ? 46.75 -10.836 -4.43 1 64.12 307 TRP B N 1
ATOM 7659 C CA . TRP B 1 307 ? 45.875 -10.406 -5.512 1 64.12 307 TRP B CA 1
ATOM 7660 C C . TRP B 1 307 ? 45.25 -11.602 -6.23 1 64.12 307 TRP B C 1
ATOM 7662 O O . TRP B 1 307 ? 44.062 -11.602 -6.551 1 64.12 307 TRP B O 1
ATOM 7672 N N . TRP B 1 308 ? 46.062 -12.672 -6.438 1 65.5 308 TRP B N 1
ATOM 7673 C CA . TRP B 1 308 ? 45.625 -13.766 -7.297 1 65.5 308 TRP B CA 1
ATOM 7674 C C . TRP B 1 308 ? 44.688 -14.703 -6.535 1 65.5 308 TRP B C 1
ATOM 7676 O O . TRP B 1 308 ? 43.812 -15.328 -7.125 1 65.5 308 TRP B O 1
ATOM 7686 N N . ILE B 1 309 ? 44.812 -14.805 -5.289 1 67.75 309 ILE B N 1
ATOM 7687 C CA . ILE B 1 309 ? 44 -15.703 -4.488 1 67.75 309 ILE B CA 1
ATOM 7688 C C . ILE B 1 309 ? 42.656 -15.047 -4.191 1 67.75 309 ILE B C 1
ATOM 7690 O O . ILE B 1 309 ? 41.625 -15.711 -4.223 1 67.75 309 ILE B O 1
ATOM 7694 N N . TYR B 1 310 ? 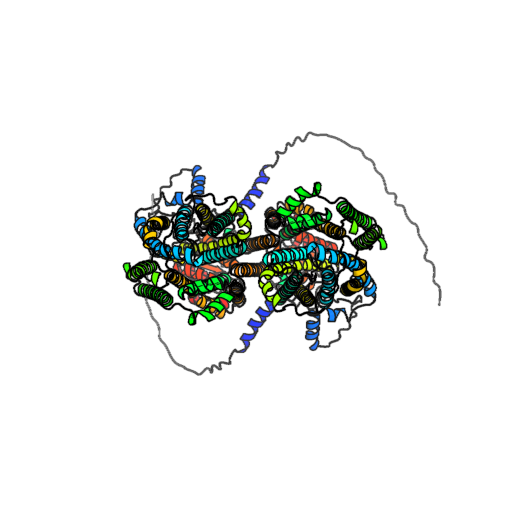42.719 -13.766 -4.043 1 65.25 310 TYR B N 1
ATOM 7695 C CA . TYR B 1 310 ? 41.5 -13.039 -3.689 1 65.25 310 TYR B CA 1
ATOM 7696 C C . TYR B 1 310 ? 40.531 -12.992 -4.867 1 65.25 310 TYR B C 1
ATOM 7698 O O . TYR B 1 310 ? 39.312 -12.922 -4.676 1 65.25 310 TYR B O 1
ATOM 7706 N N . ARG B 1 311 ? 41.062 -13.281 -6.023 1 72.81 311 ARG B N 1
ATOM 7707 C CA . ARG B 1 311 ? 40.25 -13.117 -7.227 1 72.81 311 ARG B CA 1
ATOM 7708 C C . ARG B 1 311 ? 39.812 -14.477 -7.773 1 72.81 311 ARG B C 1
ATOM 7710 O O . ARG B 1 311 ? 39.125 -14.547 -8.781 1 72.81 311 ARG B O 1
ATOM 7717 N N . LEU B 1 312 ? 40.125 -15.508 -7.074 1 76.44 312 LEU B N 1
ATOM 7718 C CA . LEU B 1 312 ? 39.75 -16.844 -7.535 1 76.44 312 LEU B CA 1
ATOM 7719 C C . LEU B 1 312 ? 38.25 -17.062 -7.438 1 76.44 312 LEU B C 1
ATOM 7721 O O . LEU B 1 312 ? 37.656 -16.797 -6.398 1 76.44 312 LEU B O 1
ATOM 7725 N N . PRO B 1 313 ? 37.688 -17.406 -8.594 1 83.88 313 PRO B N 1
ATOM 7726 C CA . PRO B 1 313 ? 36.25 -17.672 -8.562 1 83.88 313 PRO B CA 1
ATOM 7727 C C . PRO B 1 313 ? 35.906 -18.969 -7.816 1 83.88 313 PRO B C 1
ATOM 7729 O O . PRO B 1 313 ? 35.875 -20.047 -8.422 1 83.88 313 PRO B O 1
ATOM 7732 N N . GLU B 1 314 ? 35.656 -18.938 -6.547 1 86.62 314 GLU B N 1
ATOM 7733 C CA . GLU B 1 314 ? 35.438 -20.094 -5.691 1 86.62 314 GLU B CA 1
ATOM 7734 C C . GLU B 1 314 ? 34.25 -20.938 -6.184 1 86.62 314 GLU B C 1
ATOM 7736 O O . GLU B 1 314 ? 34.312 -22.156 -6.191 1 86.62 314 GLU B O 1
ATOM 7741 N N . VAL B 1 315 ? 33.219 -20.281 -6.633 1 89.06 315 VAL B N 1
ATOM 7742 C CA . VAL B 1 315 ? 32 -20.984 -7.039 1 89.06 315 VAL B CA 1
ATOM 7743 C C . VAL B 1 315 ? 32.281 -21.781 -8.32 1 89.06 315 VAL B C 1
ATOM 7745 O O . VAL B 1 315 ? 31.875 -22.938 -8.43 1 89.06 315 VAL B O 1
ATOM 7748 N N . LEU B 1 316 ? 32.969 -21.172 -9.258 1 88.44 316 LEU B N 1
ATOM 7749 C CA . LEU B 1 316 ? 33.281 -21.844 -10.523 1 88.44 316 LEU B CA 1
ATOM 7750 C C . LEU B 1 316 ? 34.188 -23.047 -10.289 1 88.44 316 LEU B C 1
ATOM 7752 O O . LEU B 1 316 ? 34 -24.094 -10.93 1 88.44 316 LEU B O 1
ATOM 7756 N N . ILE B 1 317 ? 35.031 -22.922 -9.391 1 89.69 317 ILE B N 1
ATOM 7757 C CA . ILE B 1 317 ? 35.938 -24.016 -9.078 1 89.69 317 ILE B CA 1
ATOM 7758 C C . ILE B 1 317 ? 35.188 -25.203 -8.516 1 89.69 317 ILE B C 1
ATOM 7760 O O . ILE B 1 317 ? 35.375 -26.344 -8.938 1 89.69 317 ILE B O 1
ATOM 7764 N N . VAL B 1 318 ? 34.344 -24.922 -7.609 1 92.81 318 VAL B N 1
ATOM 7765 C CA . VAL B 1 318 ? 33.562 -26 -6.992 1 92.81 318 VAL B CA 1
ATOM 7766 C C . VAL B 1 318 ? 32.656 -26.656 -8.039 1 92.81 318 VAL B C 1
ATOM 7768 O O . VAL B 1 318 ? 32.469 -27.875 -8.023 1 92.81 318 VAL B O 1
ATOM 7771 N N . VAL B 1 319 ? 32.125 -25.891 -8.938 1 92.19 319 VAL B N 1
ATOM 7772 C CA . VAL B 1 319 ? 31.266 -26.422 -9.992 1 92.19 319 VAL B CA 1
ATOM 7773 C C . VAL B 1 319 ? 32.062 -27.328 -10.922 1 92.19 319 VAL B C 1
ATOM 7775 O O . VAL B 1 319 ? 31.625 -28.422 -11.258 1 92.19 319 VAL B O 1
ATOM 7778 N N . VAL B 1 320 ? 33.219 -26.938 -11.312 1 91.31 320 VAL B N 1
ATOM 7779 C CA . VAL B 1 320 ? 34.031 -27.688 -12.242 1 91.31 320 VAL B CA 1
ATOM 7780 C C . VAL B 1 320 ? 34.531 -28.969 -11.57 1 91.31 320 VAL B C 1
ATOM 7782 O O . VAL B 1 320 ? 34.438 -30.062 -12.156 1 91.31 320 VAL B O 1
ATOM 7785 N N . VAL B 1 321 ? 34.969 -28.812 -10.383 1 94.19 321 VAL B N 1
ATOM 7786 C CA . VAL B 1 321 ? 35.5 -29.969 -9.664 1 94.19 321 VAL B CA 1
ATOM 7787 C C . VAL B 1 321 ? 34.375 -30.984 -9.414 1 94.19 321 VAL B C 1
ATOM 7789 O O . VAL B 1 321 ? 34.562 -32.188 -9.578 1 94.19 321 VAL B O 1
ATOM 7792 N N . SER B 1 322 ? 33.25 -30.5 -8.984 1 95.5 322 SER B N 1
ATOM 7793 C CA . SER B 1 322 ? 32.125 -31.391 -8.719 1 95.5 322 SER B CA 1
ATOM 7794 C C . SER B 1 322 ? 31.656 -32.094 -9.992 1 95.5 322 SER B C 1
ATOM 7796 O O . SER B 1 322 ? 31.266 -33.25 -9.969 1 95.5 322 SER B O 1
ATOM 7798 N N . THR B 1 323 ? 31.688 -31.375 -11.086 1 94.19 323 THR B N 1
ATOM 7799 C CA . THR B 1 323 ? 31.281 -31.953 -12.367 1 94.19 323 THR B CA 1
ATOM 7800 C C . THR B 1 323 ? 32.25 -33.062 -12.789 1 94.19 323 THR B C 1
ATOM 7802 O O . THR B 1 323 ? 31.828 -34.125 -13.258 1 94.19 323 THR B O 1
ATOM 7805 N N . ILE B 1 324 ? 33.531 -32.844 -12.609 1 95.06 324 ILE B N 1
ATOM 7806 C CA . ILE B 1 324 ? 34.531 -33.812 -12.969 1 95.06 324 ILE B CA 1
ATOM 7807 C C . ILE B 1 324 ? 34.406 -35.062 -12.086 1 95.06 324 ILE B C 1
ATOM 7809 O O . ILE B 1 324 ? 34.438 -36.188 -12.57 1 95.06 324 ILE B O 1
ATOM 7813 N N . LEU B 1 325 ? 34.188 -34.812 -10.812 1 95.75 325 LEU B N 1
ATOM 7814 C CA . LEU B 1 325 ? 34.031 -35.938 -9.883 1 95.75 325 LEU B CA 1
ATOM 7815 C C . LEU B 1 325 ? 32.781 -36.719 -10.211 1 95.75 325 LEU B C 1
ATOM 7817 O O . LEU B 1 325 ? 32.812 -37.969 -10.133 1 95.75 325 LEU B O 1
ATOM 7821 N N . SER B 1 326 ? 31.75 -36.062 -10.5 1 95.81 326 SER B N 1
ATOM 7822 C CA . SER B 1 326 ? 30.5 -36.719 -10.836 1 95.81 326 SER B CA 1
ATOM 7823 C C . SER B 1 326 ? 30.641 -37.531 -12.117 1 95.81 326 SER B C 1
ATOM 7825 O O . SER B 1 326 ? 30.047 -38.625 -12.242 1 95.81 326 SER B O 1
ATOM 7827 N N . SER B 1 327 ? 31.406 -37 -13.055 1 93.69 327 SER B N 1
ATOM 7828 C CA . SER B 1 327 ? 31.641 -37.719 -14.305 1 93.69 327 SER B CA 1
ATOM 7829 C C . SER B 1 327 ? 32.5 -38.938 -14.094 1 93.69 327 SER B C 1
ATOM 7831 O O . SER B 1 327 ? 32.25 -40 -14.672 1 93.69 327 SER B O 1
ATOM 7833 N N . GLN B 1 328 ? 33.469 -38.875 -13.281 1 94.75 328 GLN B N 1
ATOM 7834 C CA . GLN B 1 328 ? 34.406 -39.969 -13.047 1 94.75 328 GLN B CA 1
ATOM 7835 C C . GLN B 1 328 ? 33.781 -41.062 -12.203 1 94.75 328 GLN B C 1
ATOM 7837 O O . GLN B 1 328 ? 33.969 -42.25 -12.477 1 94.75 328 GLN B O 1
ATOM 7842 N N . PHE B 1 329 ? 32.969 -40.656 -11.211 1 94.75 329 PHE B N 1
ATOM 7843 C CA . PHE B 1 329 ? 32.406 -41.625 -10.297 1 94.75 329 PHE B CA 1
ATOM 7844 C C . PHE B 1 329 ? 31 -42 -10.719 1 94.75 329 PHE B C 1
ATOM 7846 O O . PHE B 1 329 ? 30.391 -42.906 -10.141 1 94.75 329 PHE B O 1
ATOM 7853 N N . ARG B 1 330 ? 30.469 -41.375 -11.734 1 92.69 330 ARG B N 1
ATOM 7854 C CA . ARG B 1 330 ? 29.141 -41.656 -12.281 1 92.69 330 ARG B CA 1
ATOM 7855 C C . ARG B 1 330 ? 28.078 -41.625 -11.188 1 92.69 330 ARG B C 1
ATOM 7857 O O . ARG B 1 330 ? 27.297 -42.562 -11.047 1 92.69 330 ARG B O 1
ATOM 7864 N N . TRP B 1 331 ? 28.078 -40.531 -10.523 1 93.12 331 TRP B N 1
ATOM 7865 C CA . TRP B 1 331 ? 27.094 -40.344 -9.453 1 93.12 331 TRP B CA 1
ATOM 7866 C C . TRP B 1 331 ? 25.672 -40.375 -10.008 1 93.12 331 TRP B C 1
ATOM 7868 O O . TRP B 1 331 ? 24.719 -40.594 -9.258 1 93.12 331 TRP B O 1
ATOM 7878 N N . ASP B 1 332 ? 25.422 -40.156 -11.297 1 90.69 332 ASP B N 1
ATOM 7879 C CA . ASP B 1 332 ? 24.109 -40.188 -11.961 1 90.69 332 ASP B CA 1
ATOM 7880 C C . ASP B 1 332 ? 23.453 -41.562 -11.844 1 90.69 332 ASP B C 1
ATOM 7882 O O . ASP B 1 332 ? 22.234 -41.656 -11.727 1 90.69 332 ASP B O 1
ATOM 7886 N N . LYS B 1 333 ? 24.266 -42.562 -11.797 1 91.38 333 LYS B N 1
ATOM 7887 C CA . LYS B 1 333 ? 23.766 -43.906 -11.703 1 91.38 333 LYS B CA 1
ATOM 7888 C C . LYS B 1 333 ? 23.453 -44.281 -10.258 1 91.38 333 LYS B C 1
ATOM 7890 O O . LYS B 1 333 ? 22.688 -45.25 -10.008 1 91.38 333 LYS B O 1
ATOM 7895 N N . ASP B 1 334 ? 24 -43.562 -9.375 1 91.38 334 ASP B N 1
ATOM 7896 C CA . ASP B 1 334 ? 23.781 -43.844 -7.961 1 91.38 334 ASP B CA 1
ATOM 7897 C C . ASP B 1 334 ? 22.609 -43.062 -7.406 1 91.38 334 ASP B C 1
ATOM 7899 O O . ASP B 1 334 ? 22.438 -42.969 -6.191 1 91.38 334 ASP B O 1
ATOM 7903 N N . GLY B 1 335 ? 21.891 -42.406 -8.242 1 87.69 335 GLY B N 1
ATOM 7904 C CA . GLY B 1 335 ? 20.672 -41.781 -7.801 1 87.69 335 GLY B CA 1
ATOM 7905 C C . GLY B 1 335 ? 20.812 -40.281 -7.59 1 87.69 335 GLY B C 1
ATOM 7906 O O . GLY B 1 335 ? 19.891 -39.625 -7.113 1 87.69 335 GLY B O 1
ATOM 7907 N N . VAL B 1 336 ? 21.938 -39.75 -7.871 1 92 336 VAL B N 1
ATOM 7908 C CA . VAL B 1 336 ? 22.125 -38.312 -7.738 1 92 336 VAL B CA 1
ATOM 7909 C C . VAL B 1 336 ? 21.578 -37.594 -8.969 1 92 336 VAL B C 1
ATOM 7911 O O . VAL B 1 336 ? 21.891 -37.969 -10.102 1 92 336 VAL B O 1
ATOM 7914 N N . ASP B 1 337 ? 20.688 -36.656 -8.727 1 90.75 337 ASP B N 1
ATOM 7915 C CA . ASP B 1 337 ? 20.125 -35.875 -9.836 1 90.75 337 ASP B CA 1
ATOM 7916 C C . ASP B 1 337 ? 21.172 -34.969 -10.461 1 90.75 337 ASP B C 1
ATOM 7918 O O . ASP B 1 337 ? 21.812 -34.156 -9.773 1 90.75 337 ASP B O 1
ATOM 7922 N N . ILE B 1 338 ? 21.391 -35.094 -11.75 1 91.31 338 ILE B N 1
ATOM 7923 C CA . ILE B 1 338 ? 22.344 -34.281 -12.461 1 91.31 338 ILE B CA 1
ATOM 7924 C C . ILE B 1 338 ? 21.625 -33.344 -13.43 1 91.31 338 ILE B C 1
ATOM 7926 O O . ILE B 1 338 ? 20.422 -33.531 -13.68 1 91.31 338 ILE B O 1
ATOM 7930 N N . LEU B 1 339 ? 22.25 -32.344 -13.953 1 88.56 339 LEU B N 1
ATOM 7931 C CA . LEU B 1 339 ? 21.672 -31.344 -14.852 1 88.56 339 LEU B CA 1
ATOM 7932 C C . LEU B 1 339 ? 21.234 -32 -16.156 1 88.56 339 LEU B C 1
ATOM 7934 O O . LEU B 1 339 ? 20.156 -31.703 -16.672 1 88.56 339 LEU B O 1
ATOM 7938 N N . GLY B 1 340 ? 21.984 -32.875 -16.719 1 83.38 340 GLY B N 1
ATOM 7939 C CA . GLY B 1 340 ? 21.656 -33.594 -17.938 1 83.38 340 GLY B CA 1
ATOM 7940 C C . GLY B 1 340 ? 21.797 -32.75 -19.188 1 83.38 340 GLY B C 1
ATOM 7941 O O . GLY B 1 340 ? 22.5 -31.734 -19.172 1 83.38 340 GLY B O 1
ATOM 7942 N N . ALA B 1 341 ? 21.156 -33.188 -20.281 1 77.62 341 ALA B N 1
ATOM 7943 C CA . ALA B 1 341 ? 21.25 -32.5 -21.562 1 77.62 341 ALA B CA 1
ATOM 7944 C C . ALA B 1 341 ? 20.312 -31.297 -21.609 1 77.62 341 ALA B C 1
ATOM 7946 O O . ALA B 1 341 ? 19.125 -31.422 -21.297 1 77.62 341 ALA B O 1
ATOM 7947 N N . VAL B 1 342 ? 20.969 -30.172 -21.75 1 76.25 342 VAL B N 1
ATOM 7948 C CA . VAL B 1 342 ? 20.188 -28.938 -21.797 1 76.25 342 VAL B CA 1
ATOM 7949 C C . VAL B 1 342 ? 20.094 -28.438 -23.234 1 76.25 342 VAL B C 1
ATOM 7951 O O . VAL B 1 342 ? 21.109 -28.359 -23.938 1 76.25 342 VAL B O 1
ATOM 7954 N N . SER B 1 343 ? 18.875 -28.359 -23.766 1 72.31 343 SER B N 1
ATOM 7955 C CA . SER B 1 343 ? 18.688 -27.797 -25.094 1 72.31 343 SER B CA 1
ATOM 7956 C C . SER B 1 343 ? 18.859 -26.281 -25.078 1 72.31 343 SER B C 1
ATOM 7958 O O . SER B 1 343 ? 18.344 -25.594 -24.188 1 72.31 343 SER B O 1
ATOM 7960 N N . ILE B 1 344 ? 19.672 -25.828 -25.859 1 65.56 344 ILE B N 1
ATOM 7961 C CA . ILE B 1 344 ? 19.953 -24.406 -25.953 1 65.56 344 ILE B CA 1
ATOM 7962 C C . ILE B 1 344 ? 18.75 -23.688 -26.547 1 65.56 344 ILE B C 1
ATOM 7964 O O . ILE B 1 344 ? 18.531 -22.5 -26.266 1 65.56 344 ILE B O 1
ATOM 7968 N N . SER B 1 345 ? 17.859 -24.438 -27.125 1 62.56 345 SER B N 1
ATOM 7969 C CA . SER B 1 345 ? 16.734 -23.75 -27.781 1 62.56 345 SER B CA 1
ATOM 7970 C C . SER B 1 345 ? 15.609 -23.469 -26.797 1 62.56 345 SER B C 1
ATOM 7972 O O . SER B 1 345 ? 15.133 -24.375 -26.109 1 62.56 345 SER B O 1
ATOM 7974 N N . THR B 1 346 ? 15.422 -22.203 -26.375 1 57.47 346 THR B N 1
ATOM 7975 C CA . THR B 1 346 ? 14.359 -21.797 -25.469 1 57.47 346 THR B CA 1
ATOM 7976 C C . THR B 1 346 ? 13.016 -21.703 -26.203 1 57.47 346 THR B C 1
ATOM 7978 O O . THR B 1 346 ? 11.977 -21.531 -25.578 1 57.47 346 THR B O 1
ATOM 7981 N N . GLY B 1 347 ? 13.008 -22.016 -27.453 1 58.62 347 GLY B N 1
ATOM 7982 C CA . GLY B 1 347 ? 11.812 -21.938 -28.281 1 58.62 347 GLY B CA 1
ATOM 7983 C C . GLY B 1 347 ? 12.094 -22.141 -29.766 1 58.62 347 GLY B C 1
ATOM 7984 O O . GLY B 1 347 ? 13.125 -22.703 -30.125 1 58.62 347 GLY B O 1
ATOM 7985 N N . GLU B 1 348 ? 11.141 -21.891 -30.516 1 56.62 348 GLU B N 1
ATOM 7986 C CA . GLU B 1 348 ? 11.258 -22.031 -31.969 1 56.62 348 GLU B CA 1
ATOM 7987 C C . GLU B 1 348 ? 12.289 -21.047 -32.531 1 56.62 348 GLU B C 1
ATOM 7989 O O . GLU B 1 348 ? 13.047 -21.391 -33.438 1 56.62 348 GLU B O 1
ATOM 7994 N N . SER B 1 349 ? 12.219 -19.797 -31.891 1 67.38 349 SER B N 1
ATOM 7995 C CA . SER B 1 349 ? 13.156 -18.75 -32.281 1 67.38 349 SER B CA 1
ATOM 7996 C C . SER B 1 349 ? 13.82 -18.125 -31.062 1 67.38 349 SER B C 1
ATOM 7998 O O . SER B 1 349 ? 13.273 -18.156 -29.969 1 67.38 349 SER B O 1
ATOM 8000 N N . PHE B 1 350 ? 15.062 -17.781 -31.219 1 74.12 350 PHE B N 1
ATOM 8001 C CA . PHE B 1 350 ? 15.844 -17.156 -30.141 1 74.12 350 PHE B CA 1
ATOM 8002 C C . PHE B 1 350 ? 15.188 -15.859 -29.688 1 74.12 350 PHE B C 1
ATOM 8004 O O . PHE B 1 350 ? 15.203 -15.539 -28.5 1 74.12 350 PHE B O 1
ATOM 8011 N N . ILE B 1 351 ? 14.586 -15.141 -30.641 1 78.81 351 ILE B N 1
ATOM 8012 C CA . ILE B 1 351 ? 13.914 -13.883 -30.344 1 78.81 351 ILE B CA 1
ATOM 8013 C C . ILE B 1 351 ? 12.43 -14 -30.703 1 78.81 351 ILE B C 1
ATOM 8015 O O . ILE B 1 351 ? 12.086 -14.391 -31.828 1 78.81 351 ILE B O 1
ATOM 8019 N N . GLU B 1 352 ? 11.625 -13.938 -29.688 1 79.62 352 GLU B N 1
ATOM 8020 C CA . GLU B 1 352 ? 10.188 -14.023 -29.922 1 79.62 352 GLU B CA 1
ATOM 8021 C C . GLU B 1 352 ? 9.445 -12.891 -29.203 1 79.62 352 GLU B C 1
ATOM 8023 O O . GLU B 1 352 ? 9.883 -12.43 -28.156 1 79.62 352 GLU B O 1
ATOM 8028 N N . PHE B 1 353 ? 8.453 -12.461 -29.922 1 79.12 353 PHE B N 1
ATOM 8029 C CA . PHE B 1 353 ? 7.613 -11.461 -29.281 1 79.12 353 PHE B CA 1
ATOM 8030 C C . PHE B 1 353 ? 6.93 -12.031 -28.047 1 79.12 353 PHE B C 1
ATOM 8032 O O . PHE B 1 353 ? 6.305 -13.094 -28.109 1 79.12 353 PHE B O 1
ATOM 8039 N N . PRO B 1 354 ? 7.125 -11.477 -26.938 1 78.62 354 PRO B N 1
ATOM 8040 C CA . PRO B 1 354 ? 6.707 -12.039 -25.641 1 78.62 354 PRO B CA 1
ATOM 8041 C C . PRO B 1 354 ? 5.195 -12.195 -25.531 1 78.62 354 PRO B C 1
ATOM 8043 O O . PRO B 1 354 ? 4.715 -13.031 -24.75 1 78.62 354 PRO B O 1
ATOM 8046 N N . LEU B 1 355 ? 4.363 -11.344 -26.234 1 76.88 355 LEU B N 1
ATOM 8047 C CA . LEU B 1 355 ? 2.916 -11.43 -26.062 1 76.88 355 LEU B CA 1
ATOM 8048 C C . LEU B 1 355 ? 2.305 -12.32 -27.141 1 76.88 355 LEU B C 1
ATOM 8050 O O . LEU B 1 355 ? 1.988 -11.844 -28.234 1 76.88 355 LEU B O 1
ATOM 8054 N N . SER B 1 356 ? 2.631 -13.531 -27.062 1 72.75 356 SER B N 1
ATOM 8055 C CA . SER B 1 356 ? 1.969 -14.445 -27.984 1 72.75 356 SER B CA 1
ATOM 8056 C C . SER B 1 356 ? 0.557 -14.773 -27.516 1 72.75 356 SER B C 1
ATOM 8058 O O . SER B 1 356 ? 0.204 -14.531 -26.359 1 72.75 356 SER B O 1
ATOM 8060 N N . GLY B 1 357 ? -0.426 -15.07 -28.344 1 64.31 357 GLY B N 1
ATOM 8061 C CA . GLY B 1 357 ? -1.834 -15.344 -28.094 1 64.31 357 GLY B CA 1
ATOM 8062 C C . GLY B 1 357 ? -2.076 -16.156 -26.844 1 64.31 357 GLY B C 1
ATOM 8063 O O . GLY B 1 357 ? -2.955 -15.82 -26.047 1 64.31 357 GLY B O 1
ATOM 8064 N N . SER B 1 358 ? -1.228 -17.109 -26.531 1 69.06 358 SER B N 1
ATOM 8065 C CA . SER B 1 358 ? -1.434 -17.984 -25.391 1 69.06 358 SER B CA 1
ATOM 8066 C C . SER B 1 358 ? -0.969 -17.328 -24.094 1 69.06 358 SER B C 1
ATOM 8068 O O . SER B 1 358 ? -1.507 -17.609 -23.016 1 69.06 358 SER B O 1
ATOM 8070 N N . ASN B 1 359 ? -0.085 -16.375 -24.219 1 78.88 359 ASN B N 1
ATOM 8071 C CA . ASN B 1 359 ? 0.535 -15.773 -23.031 1 78.88 359 ASN B CA 1
ATOM 8072 C C . ASN B 1 359 ? -0.301 -14.625 -22.484 1 78.88 359 ASN B C 1
ATOM 8074 O O . ASN B 1 359 ? -0.135 -14.227 -21.328 1 78.88 359 ASN B O 1
ATOM 8078 N N . ILE B 1 360 ? -1.228 -14.211 -23.25 1 75.56 360 ILE B N 1
ATOM 8079 C CA . ILE B 1 360 ? -2.021 -13.062 -22.828 1 75.56 360 ILE B CA 1
ATOM 8080 C C . ILE B 1 360 ? -2.93 -13.445 -21.672 1 75.56 360 ILE B C 1
ATOM 8082 O O . ILE B 1 360 ? -3.238 -12.617 -20.812 1 75.56 360 ILE B O 1
ATOM 8086 N N . LYS B 1 361 ? -3.264 -14.742 -21.688 1 74.56 361 LYS B N 1
ATOM 8087 C CA . LYS B 1 361 ? -4.148 -15.234 -20.641 1 74.56 361 LYS B CA 1
ATOM 8088 C C . LYS B 1 361 ? -3.443 -15.227 -19.281 1 74.56 361 LYS B C 1
ATOM 8090 O O . LYS B 1 361 ? -4.098 -15.172 -18.234 1 74.56 361 LYS B O 1
ATOM 8095 N N . LEU B 1 362 ? -2.105 -15.211 -19.406 1 82.81 362 LEU B N 1
ATOM 8096 C CA . LEU B 1 362 ? -1.316 -15.297 -18.188 1 82.81 362 LEU B CA 1
ATOM 8097 C C . LEU B 1 362 ? -1.064 -13.914 -17.594 1 82.81 362 LEU B C 1
ATOM 8099 O O . LEU B 1 362 ? -0.655 -13.781 -16.438 1 82.81 362 LEU B O 1
ATOM 8103 N N . MET B 1 363 ? -1.42 -12.883 -18.312 1 81.5 363 MET B N 1
ATOM 8104 C CA . MET B 1 363 ? -1.061 -11.508 -17.953 1 81.5 363 MET B CA 1
ATOM 8105 C C . MET B 1 363 ? -1.778 -11.07 -16.688 1 81.5 363 MET B C 1
ATOM 8107 O O . MET B 1 363 ? -1.19 -10.398 -15.836 1 81.5 363 MET B O 1
ATOM 8111 N N . HIS B 1 364 ? -2.93 -11.539 -16.516 1 76.06 364 HIS B N 1
ATOM 8112 C CA . HIS B 1 364 ? -3.725 -11.094 -15.375 1 76.06 364 HIS B CA 1
ATOM 8113 C C . HIS B 1 364 ? -3.209 -11.695 -14.07 1 76.06 364 HIS B C 1
ATOM 8115 O O . HIS B 1 364 ? -3.1 -11.008 -13.055 1 76.06 364 HIS B O 1
ATOM 8121 N N . ARG B 1 365 ? -2.822 -12.898 -14.141 1 77.06 365 ARG B N 1
ATOM 8122 C CA . ARG B 1 365 ? -2.438 -13.617 -12.93 1 77.06 365 ARG B CA 1
ATOM 8123 C C . ARG B 1 365 ? -1.011 -13.266 -12.516 1 77.06 365 ARG B C 1
ATOM 8125 O O . ARG B 1 365 ? -0.648 -13.406 -11.344 1 77.06 365 ARG B O 1
ATOM 8132 N N . THR B 1 366 ? -0.267 -12.781 -13.492 1 87.88 366 THR B N 1
ATOM 8133 C CA . THR B 1 366 ? 1.153 -12.586 -13.219 1 87.88 366 THR B CA 1
ATOM 8134 C C . THR B 1 366 ? 1.438 -11.133 -12.852 1 87.88 366 THR B C 1
ATOM 8136 O O . THR B 1 366 ? 2.541 -10.805 -12.414 1 87.88 366 THR B O 1
ATOM 8139 N N . THR B 1 367 ? 0.503 -10.281 -12.938 1 84.69 367 THR B N 1
ATOM 8140 C CA . THR B 1 367 ? 0.724 -8.852 -12.766 1 84.69 367 THR B CA 1
ATOM 8141 C C . THR B 1 367 ? 1.125 -8.531 -11.328 1 84.69 367 THR B C 1
ATOM 8143 O O . THR B 1 367 ? 2.008 -7.703 -11.086 1 84.69 367 THR B O 1
ATOM 8146 N N . SER B 1 368 ? 0.495 -9.172 -10.359 1 80.38 368 SER B N 1
ATOM 8147 C CA . SER B 1 368 ? 0.811 -8.898 -8.969 1 80.38 368 SER B CA 1
ATOM 8148 C C . SER B 1 368 ? 2.26 -9.258 -8.648 1 80.38 368 SER B C 1
ATOM 8150 O O . SER B 1 368 ? 2.959 -8.492 -7.977 1 80.38 368 SER B O 1
ATOM 8152 N N . THR B 1 369 ? 2.68 -10.391 -9.148 1 87.31 369 THR B N 1
ATOM 8153 C CA . THR B 1 369 ? 4.059 -10.82 -8.945 1 87.31 369 THR B CA 1
ATOM 8154 C C . THR B 1 369 ? 5.027 -9.883 -9.648 1 87.31 369 THR B C 1
ATOM 8156 O O . THR B 1 369 ? 6.086 -9.547 -9.109 1 87.31 369 THR B O 1
ATOM 8159 N N . ALA B 1 370 ? 4.609 -9.445 -10.82 1 92.75 370 ALA B N 1
ATOM 8160 C CA . ALA B 1 370 ? 5.469 -8.562 -11.602 1 92.75 370 ALA B CA 1
ATOM 8161 C C . ALA B 1 370 ? 5.656 -7.219 -10.898 1 92.75 370 ALA B C 1
ATOM 8163 O O . ALA B 1 370 ? 6.754 -6.652 -10.914 1 92.75 370 ALA B O 1
ATOM 8164 N N . VAL B 1 371 ? 4.688 -6.707 -10.32 1 86.56 371 VAL B N 1
ATOM 8165 C CA . VAL B 1 371 ? 4.773 -5.441 -9.602 1 86.56 371 VAL B CA 1
ATOM 8166 C C . VAL B 1 371 ? 5.727 -5.582 -8.414 1 86.56 371 VAL B C 1
ATOM 8168 O O . VAL B 1 371 ? 6.57 -4.715 -8.188 1 86.56 371 VAL B O 1
ATOM 8171 N N . LEU B 1 372 ? 5.547 -6.641 -7.727 1 85 372 LEU B N 1
ATOM 8172 C CA . LEU B 1 372 ? 6.387 -6.883 -6.559 1 85 372 LEU B CA 1
ATOM 8173 C C . LEU B 1 372 ? 7.852 -7.008 -6.957 1 85 372 LEU B C 1
ATOM 8175 O O . LEU B 1 372 ? 8.727 -6.426 -6.312 1 85 372 LEU B O 1
ATOM 8179 N N . ILE B 1 373 ? 8.125 -7.758 -7.996 1 93.56 373 ILE B N 1
ATOM 8180 C CA . ILE B 1 373 ? 9.484 -7.965 -8.484 1 93.56 373 ILE B CA 1
ATOM 8181 C C . ILE B 1 373 ? 10.078 -6.629 -8.93 1 93.56 373 ILE B C 1
ATOM 8183 O O . ILE B 1 373 ? 11.25 -6.352 -8.656 1 93.56 373 ILE B O 1
ATOM 8187 N N . SER B 1 374 ? 9.273 -5.824 -9.562 1 93.44 374 SER B N 1
ATOM 8188 C CA . SER B 1 374 ? 9.75 -4.535 -10.047 1 93.44 374 SER B CA 1
ATOM 8189 C C . SER B 1 374 ? 10.164 -3.629 -8.898 1 93.44 374 SER B C 1
ATOM 8191 O O . SER B 1 374 ? 11.203 -2.969 -8.961 1 93.44 374 SER B O 1
ATOM 8193 N N . ILE B 1 375 ? 9.445 -3.623 -7.879 1 85.94 375 ILE B N 1
ATOM 8194 C CA . ILE B 1 375 ? 9.703 -2.732 -6.754 1 85.94 375 ILE B CA 1
ATOM 8195 C C . ILE B 1 375 ? 10.922 -3.234 -5.977 1 85.94 375 ILE B C 1
ATOM 8197 O O . ILE B 1 375 ? 11.852 -2.473 -5.711 1 85.94 375 ILE B O 1
ATOM 8201 N N . ILE B 1 376 ? 10.961 -4.477 -5.668 1 85.75 376 ILE B N 1
ATOM 8202 C CA . ILE B 1 376 ? 12.039 -5.059 -4.875 1 85.75 376 ILE B CA 1
ATOM 8203 C C . ILE B 1 376 ? 13.344 -5.027 -5.672 1 85.75 376 ILE B C 1
ATOM 8205 O O . ILE B 1 376 ? 14.406 -4.723 -5.129 1 85.75 376 ILE B O 1
ATOM 8209 N N . GLY B 1 377 ? 13.164 -5.422 -6.93 1 92.94 377 GLY B N 1
ATOM 8210 C CA . GLY B 1 377 ? 14.336 -5.371 -7.789 1 92.94 377 GLY B CA 1
ATOM 8211 C C . GLY B 1 377 ? 14.945 -3.988 -7.887 1 92.94 377 GLY B C 1
ATOM 8212 O O . GLY B 1 377 ? 16.172 -3.836 -7.824 1 92.94 377 GLY B O 1
ATOM 8213 N N . PHE B 1 378 ? 14.102 -3.002 -7.961 1 92.62 378 PHE B N 1
ATOM 8214 C CA . PHE B 1 378 ? 14.578 -1.628 -8.055 1 92.62 378 PHE B CA 1
ATOM 8215 C C . PHE B 1 378 ? 15.258 -1.2 -6.758 1 92.62 378 PHE B C 1
ATOM 8217 O O . PHE B 1 378 ? 16.312 -0.554 -6.785 1 92.62 378 PHE B O 1
ATOM 8224 N N . LEU B 1 379 ? 14.758 -1.561 -5.754 1 84.12 379 LEU B N 1
ATOM 8225 C CA . LEU B 1 379 ? 15.297 -1.152 -4.461 1 84.12 379 LEU B CA 1
ATOM 8226 C C . LEU B 1 379 ? 16.703 -1.708 -4.258 1 84.12 379 LEU B C 1
ATOM 8228 O O . LEU B 1 379 ? 17.609 -0.985 -3.832 1 84.12 379 LEU B O 1
ATOM 8232 N N . ASP B 1 380 ? 16.875 -2.926 -4.59 1 86.12 380 ASP B N 1
ATOM 8233 C CA . ASP B 1 380 ? 18.188 -3.537 -4.492 1 86.12 380 ASP B CA 1
ATOM 8234 C C . ASP B 1 380 ? 19.188 -2.854 -5.43 1 86.12 380 ASP B C 1
ATOM 8236 O O . ASP B 1 380 ? 20.344 -2.627 -5.059 1 86.12 380 ASP B O 1
ATOM 8240 N N . SER B 1 381 ? 18.688 -2.582 -6.539 1 94.25 381 SER B N 1
ATOM 8241 C CA . SER B 1 381 ? 19.531 -1.995 -7.566 1 94.25 381 SER B CA 1
ATOM 8242 C C . SER B 1 381 ? 19.969 -0.583 -7.184 1 94.25 381 SER B C 1
ATOM 8244 O O . SER B 1 381 ? 21.141 -0.219 -7.348 1 94.25 381 SER B O 1
ATOM 8246 N N . ILE B 1 382 ? 19.047 0.214 -6.645 1 89.5 382 ILE B N 1
ATOM 8247 C CA . ILE B 1 382 ? 19.344 1.615 -6.359 1 89.5 382 ILE B CA 1
ATOM 8248 C C . ILE B 1 382 ? 20.266 1.714 -5.148 1 89.5 382 ILE B C 1
ATOM 8250 O O . ILE B 1 382 ? 21.125 2.609 -5.082 1 89.5 382 ILE B O 1
ATOM 8254 N N . VAL B 1 383 ? 20.125 0.861 -4.215 1 81.88 383 VAL B N 1
ATOM 8255 C CA . VAL B 1 383 ? 21.016 0.83 -3.061 1 81.88 383 VAL B CA 1
ATOM 8256 C C . VAL B 1 383 ? 22.438 0.506 -3.516 1 81.88 383 VAL B C 1
ATOM 8258 O O . VAL B 1 383 ? 23.391 1.163 -3.098 1 81.88 383 VAL B O 1
ATOM 8261 N N . ALA B 1 384 ? 22.516 -0.461 -4.34 1 89.94 384 ALA B N 1
ATOM 8262 C CA . ALA B 1 384 ? 23.828 -0.838 -4.883 1 89.94 384 ALA B CA 1
ATOM 8263 C C . ALA B 1 384 ? 24.438 0.308 -5.68 1 89.94 384 ALA B C 1
ATOM 8265 O O . ALA B 1 384 ? 25.625 0.601 -5.543 1 89.94 384 ALA B O 1
ATOM 8266 N N . ALA B 1 385 ? 23.641 0.895 -6.457 1 92.12 385 ALA B N 1
ATOM 8267 C CA . ALA B 1 385 ? 24.109 1.992 -7.297 1 92.12 385 ALA B CA 1
ATOM 8268 C C . ALA B 1 385 ? 24.547 3.182 -6.453 1 92.12 385 ALA B C 1
ATOM 8270 O O . ALA B 1 385 ? 25.594 3.785 -6.719 1 92.12 385 ALA B O 1
ATOM 8271 N N . LYS B 1 386 ? 23.812 3.523 -5.5 1 81.56 386 LYS B N 1
ATOM 8272 C CA . LYS B 1 386 ? 24.125 4.66 -4.645 1 81.56 386 LYS B CA 1
ATOM 8273 C C . LYS B 1 386 ? 25.375 4.395 -3.812 1 81.56 386 LYS B C 1
ATOM 8275 O O . LYS B 1 386 ? 26.172 5.305 -3.562 1 81.56 386 LYS B O 1
ATOM 8280 N N . GLN B 1 387 ? 25.547 3.209 -3.35 1 80.31 387 GLN B N 1
ATOM 8281 C CA . GLN B 1 387 ? 26.734 2.85 -2.594 1 80.31 387 GLN B CA 1
ATOM 8282 C C . GLN B 1 387 ? 28 3.031 -3.438 1 80.31 387 GLN B C 1
ATOM 8284 O O . GLN B 1 387 ? 29 3.561 -2.955 1 80.31 387 GLN B O 1
ATOM 8289 N N . ASN B 1 388 ? 27.938 2.631 -4.621 1 87.31 388 ASN B N 1
ATOM 8290 C CA . ASN B 1 388 ? 29.094 2.791 -5.512 1 87.31 388 ASN B CA 1
ATOM 8291 C C . ASN B 1 388 ? 29.297 4.254 -5.895 1 87.31 388 ASN B C 1
ATOM 8293 O O . ASN B 1 388 ? 30.438 4.707 -6.027 1 87.31 388 ASN B O 1
ATOM 8297 N N . ALA B 1 389 ? 28.203 4.926 -6.051 1 83.06 389 ALA B N 1
ATOM 8298 C CA . ALA B 1 389 ? 28.297 6.348 -6.375 1 83.06 389 ALA B CA 1
ATOM 8299 C C . ALA B 1 389 ? 28.969 7.125 -5.242 1 83.06 389 ALA B C 1
ATOM 8301 O O . ALA B 1 389 ? 29.75 8.039 -5.492 1 83.06 389 ALA B O 1
ATOM 8302 N N . ALA B 1 390 ? 28.656 6.77 -4.129 1 72.69 390 ALA B N 1
ATOM 8303 C CA . ALA B 1 390 ? 29.266 7.406 -2.961 1 72.69 390 ALA B CA 1
ATOM 8304 C C . ALA B 1 390 ? 30.75 7.074 -2.859 1 72.69 390 ALA B C 1
ATOM 8306 O O . ALA B 1 390 ? 31.562 7.938 -2.527 1 72.69 390 ALA B O 1
ATOM 8307 N N . ARG B 1 391 ? 31.047 5.887 -3.141 1 77.25 391 ARG B N 1
ATOM 8308 C CA . ARG B 1 391 ? 32.438 5.406 -3.031 1 77.25 391 ARG B CA 1
ATOM 8309 C C . ARG B 1 391 ? 33.312 6.035 -4.102 1 77.25 391 ARG B C 1
ATOM 8311 O O . ARG B 1 391 ? 34.469 6.352 -3.848 1 77.25 391 ARG B O 1
ATOM 8318 N N . PHE B 1 392 ? 32.781 6.172 -5.219 1 81.31 392 PHE B N 1
ATOM 8319 C CA . PHE B 1 392 ? 33.594 6.609 -6.336 1 81.31 392 PHE B CA 1
ATOM 8320 C C . PHE B 1 392 ? 33.281 8.055 -6.711 1 81.31 392 PHE B C 1
ATOM 8322 O O . PHE B 1 392 ? 33.812 8.578 -7.691 1 81.31 392 PHE B O 1
ATOM 8329 N N . GLY B 1 393 ? 32.375 8.641 -6.012 1 70.94 393 GLY B N 1
ATOM 8330 C CA . GLY B 1 393 ? 32.188 10.086 -6.086 1 70.94 393 GLY B CA 1
ATOM 8331 C C . GLY B 1 393 ? 31.391 10.516 -7.301 1 70.94 393 GLY B C 1
ATOM 8332 O O . GLY B 1 393 ? 31.828 11.391 -8.062 1 70.94 393 GLY B O 1
ATOM 8333 N N . TYR B 1 394 ? 30.312 9.906 -7.645 1 76.38 394 TYR B N 1
ATOM 8334 C CA . TYR B 1 394 ? 29.422 10.359 -8.703 1 76.38 394 TYR B CA 1
ATOM 8335 C C . TYR B 1 394 ? 27.969 10.297 -8.234 1 76.38 394 TYR B C 1
ATOM 8337 O O . TYR B 1 394 ? 27.672 9.867 -7.117 1 76.38 394 TYR B O 1
ATOM 8345 N N . SER B 1 395 ? 27.078 10.844 -8.992 1 76.25 395 SER B N 1
ATOM 8346 C CA . SER B 1 395 ? 25.672 10.898 -8.594 1 76.25 395 SER B CA 1
ATOM 8347 C C . SER B 1 395 ? 24.812 9.969 -9.453 1 76.25 395 SER B C 1
ATOM 8349 O O . SER B 1 395 ? 25.188 9.648 -10.586 1 76.25 395 SER B O 1
ATOM 8351 N N . ILE B 1 396 ? 23.781 9.484 -8.875 1 84.31 396 ILE B N 1
ATOM 8352 C CA . ILE B 1 396 ? 22.859 8.57 -9.547 1 84.31 396 ILE B CA 1
ATOM 8353 C C . ILE B 1 396 ? 21.453 9.18 -9.578 1 84.31 396 ILE B C 1
ATOM 8355 O O . ILE B 1 396 ? 21.031 9.82 -8.617 1 84.31 396 ILE B O 1
ATOM 8359 N N . SER B 1 397 ? 20.828 9.086 -10.703 1 84 397 SER B N 1
ATOM 8360 C CA . SER B 1 397 ? 19.422 9.477 -10.82 1 84 397 SER B CA 1
ATOM 8361 C C . SER B 1 397 ? 18.5 8.266 -10.703 1 84 397 SER B C 1
ATOM 8363 O O . SER B 1 397 ? 18.484 7.41 -11.586 1 84 397 SER B O 1
ATOM 8365 N N . PRO B 1 398 ? 17.75 8.227 -9.695 1 87.62 398 PRO B N 1
ATOM 8366 C CA . PRO B 1 398 ? 16.859 7.074 -9.5 1 87.62 398 PRO B CA 1
ATOM 8367 C C . PRO B 1 398 ? 15.891 6.875 -10.656 1 87.62 398 PRO B C 1
ATOM 8369 O O . PRO B 1 398 ? 15.586 5.738 -11.031 1 87.62 398 PRO B O 1
ATOM 8372 N N . ASN B 1 399 ? 15.398 7.945 -11.305 1 89.31 399 ASN B N 1
ATOM 8373 C CA . ASN B 1 399 ? 14.453 7.832 -12.406 1 89.31 399 ASN B CA 1
ATOM 8374 C C . ASN B 1 399 ? 15.109 7.227 -13.648 1 89.31 399 ASN B C 1
ATOM 8376 O O . ASN B 1 399 ? 14.516 6.395 -14.328 1 89.31 399 ASN B O 1
ATOM 8380 N N . ARG B 1 400 ? 16.281 7.625 -13.844 1 91.31 400 ARG B N 1
ATOM 8381 C CA . ARG B 1 400 ? 17.016 7.094 -15 1 91.31 400 ARG B CA 1
ATOM 8382 C C . ARG B 1 400 ? 17.391 5.637 -14.773 1 91.31 400 ARG B C 1
ATOM 8384 O O . ARG B 1 400 ? 17.422 4.844 -15.719 1 91.31 400 ARG B O 1
ATOM 8391 N N . GLU B 1 401 ? 17.734 5.363 -13.562 1 93.88 401 GLU B N 1
ATOM 8392 C CA . GLU B 1 401 ? 18.047 3.973 -13.242 1 93.88 401 GLU B CA 1
ATOM 8393 C C . GLU B 1 401 ? 16.844 3.068 -13.492 1 93.88 401 GLU B C 1
ATOM 8395 O O . GLU B 1 401 ? 16.984 1.953 -13.992 1 93.88 401 GLU B O 1
ATOM 8400 N N . LEU B 1 402 ? 15.688 3.582 -13.133 1 94.69 402 LEU B N 1
ATOM 8401 C CA . LEU B 1 402 ? 14.461 2.818 -13.344 1 94.69 402 LEU B CA 1
ATOM 8402 C C . LEU B 1 402 ? 14.227 2.584 -14.836 1 94.69 402 LEU B C 1
ATOM 8404 O O . LEU B 1 402 ? 13.859 1.481 -15.242 1 94.69 402 LEU B O 1
ATOM 8408 N N . VAL B 1 403 ? 14.406 3.58 -15.641 1 95.12 403 VAL B N 1
ATOM 8409 C CA . VAL B 1 403 ? 14.203 3.467 -17.078 1 95.12 403 VAL B CA 1
ATOM 8410 C C . VAL B 1 403 ? 15.211 2.48 -17.672 1 95.12 403 VAL B C 1
ATOM 8412 O O . VAL B 1 403 ? 14.867 1.656 -18.516 1 95.12 403 VAL B O 1
ATOM 8415 N N . ALA B 1 404 ? 16.422 2.609 -17.219 1 96.5 404 ALA B N 1
ATOM 8416 C CA . ALA B 1 404 ? 17.469 1.72 -17.703 1 96.5 404 ALA B CA 1
ATOM 8417 C C . ALA B 1 404 ? 17.172 0.268 -17.344 1 96.5 404 ALA B C 1
ATOM 8419 O O . ALA B 1 404 ? 17.281 -0.627 -18.188 1 96.5 404 ALA B O 1
ATOM 8420 N N . LEU B 1 405 ? 16.797 0.004 -16.125 1 97.75 405 LEU B N 1
ATOM 8421 C CA . LEU B 1 405 ? 16.484 -1.343 -15.664 1 97.75 405 LEU B CA 1
ATOM 8422 C C . LEU B 1 405 ? 15.227 -1.873 -16.359 1 97.75 405 LEU B C 1
ATOM 8424 O O . LEU B 1 405 ? 15.148 -3.059 -16.688 1 97.75 405 LEU B O 1
ATOM 8428 N N . GLY B 1 406 ? 14.203 -0.975 -16.484 1 97.75 406 GLY B N 1
ATOM 8429 C CA . GLY B 1 406 ? 13.008 -1.366 -17.219 1 97.75 406 GLY B CA 1
ATOM 8430 C C . GLY B 1 406 ? 13.289 -1.76 -18.656 1 97.75 406 GLY B C 1
ATOM 8431 O O . GLY B 1 406 ? 12.797 -2.785 -19.141 1 97.75 406 GLY B O 1
ATOM 8432 N N . ALA B 1 407 ? 14.102 -0.989 -19.328 1 96.81 407 ALA B N 1
ATOM 8433 C CA . ALA B 1 407 ? 14.469 -1.288 -20.703 1 96.81 407 ALA B CA 1
ATOM 8434 C C . ALA B 1 407 ? 15.266 -2.588 -20.781 1 96.81 407 ALA B C 1
ATOM 8436 O O . ALA B 1 407 ? 15.117 -3.357 -21.734 1 96.81 407 ALA B O 1
ATOM 8437 N N . ALA B 1 408 ? 16.141 -2.771 -19.844 1 97.75 408 ALA B N 1
ATOM 8438 C CA . ALA B 1 408 ? 16.938 -3.99 -19.797 1 97.75 408 ALA B CA 1
ATOM 8439 C C . ALA B 1 408 ? 16.062 -5.227 -19.719 1 97.75 408 ALA B C 1
ATOM 8441 O O . ALA B 1 408 ? 16.266 -6.199 -20.438 1 97.75 408 ALA B O 1
ATOM 8442 N N . ASN B 1 409 ? 15.094 -5.223 -18.859 1 98.12 409 ASN B N 1
ATOM 8443 C CA . ASN B 1 409 ? 14.18 -6.355 -18.703 1 98.12 409 ASN B CA 1
ATOM 8444 C C . ASN B 1 409 ? 13.242 -6.477 -19.906 1 98.12 409 ASN B C 1
ATOM 8446 O O . ASN B 1 409 ? 12.867 -7.582 -20.281 1 98.12 409 ASN B O 1
ATOM 8450 N N . LEU B 1 410 ? 12.844 -5.328 -20.484 1 96.62 410 LEU B N 1
ATOM 8451 C CA . LEU B 1 410 ? 12 -5.359 -21.672 1 96.62 410 LEU B CA 1
ATOM 8452 C C . LEU B 1 410 ? 12.711 -6.059 -22.828 1 96.62 410 LEU B C 1
ATOM 8454 O O . LEU B 1 410 ? 12.125 -6.918 -23.484 1 96.62 410 LEU B O 1
ATOM 8458 N N . MET B 1 411 ? 13.891 -5.707 -23 1 95.69 411 MET B N 1
ATOM 8459 C CA . MET B 1 411 ? 14.664 -6.328 -24.078 1 95.69 411 MET B CA 1
ATOM 8460 C C . MET B 1 411 ? 14.938 -7.797 -23.766 1 95.69 411 MET B C 1
ATOM 8462 O O . MET B 1 411 ? 14.945 -8.633 -24.672 1 95.69 411 MET B O 1
ATOM 8466 N N . GLY B 1 412 ? 15.211 -8.07 -22.531 1 94.81 412 GLY B N 1
ATOM 8467 C CA . GLY B 1 412 ? 15.406 -9.461 -22.141 1 94.81 412 GLY B CA 1
ATOM 8468 C C . GLY B 1 412 ? 14.18 -10.32 -22.375 1 94.81 412 GLY B C 1
ATOM 8469 O O . GLY B 1 412 ? 14.305 -11.516 -22.672 1 94.81 412 GLY B O 1
ATOM 8470 N N . SER B 1 413 ? 12.977 -9.727 -22.297 1 94.69 413 SER B N 1
ATOM 8471 C CA . SER B 1 413 ? 11.734 -10.477 -22.438 1 94.69 413 SER B CA 1
ATOM 8472 C C . SER B 1 413 ? 11.531 -10.969 -23.859 1 94.69 413 SER B C 1
ATOM 8474 O O . SER B 1 413 ? 10.711 -11.852 -24.109 1 94.69 413 SER B O 1
ATOM 8476 N N . PHE B 1 414 ? 12.312 -10.516 -24.781 1 93.19 414 PHE B N 1
ATOM 8477 C CA . PHE B 1 414 ? 12.211 -10.969 -26.172 1 93.19 414 PHE B CA 1
ATOM 8478 C C . PHE B 1 414 ? 12.859 -12.336 -26.344 1 93.19 414 PHE B C 1
ATOM 8480 O O . PHE B 1 414 ? 12.656 -13 -27.359 1 93.19 414 PHE B O 1
ATOM 8487 N N . ILE B 1 415 ? 13.625 -12.688 -25.375 1 91.38 415 ILE B N 1
ATOM 8488 C CA . ILE B 1 415 ? 14.133 -14.055 -25.312 1 91.38 415 ILE B CA 1
ATOM 8489 C C . ILE B 1 415 ? 13.258 -14.883 -24.375 1 91.38 415 ILE B C 1
ATOM 8491 O O . ILE B 1 415 ? 13.211 -14.625 -23.156 1 91.38 415 ILE B O 1
ATOM 8495 N N . PRO B 1 416 ? 12.648 -15.852 -24.922 1 89.06 416 PRO B N 1
ATOM 8496 C CA . PRO B 1 416 ? 11.688 -16.609 -24.125 1 89.06 416 PRO B CA 1
ATOM 8497 C C . PRO B 1 416 ? 12.328 -17.25 -22.891 1 89.06 416 PRO B C 1
ATOM 8499 O O . PRO B 1 416 ? 13.391 -17.875 -23 1 89.06 416 PRO B O 1
ATOM 8502 N N . GLY B 1 417 ? 11.758 -17.047 -21.797 1 90.88 417 GLY B N 1
ATOM 8503 C CA . GLY B 1 417 ? 12.164 -17.719 -20.578 1 90.88 417 GLY B CA 1
ATOM 8504 C C . GLY B 1 417 ? 13.133 -16.906 -19.734 1 90.88 417 GLY B C 1
ATOM 8505 O O . GLY B 1 417 ? 13.602 -17.375 -18.688 1 90.88 417 GLY B O 1
ATOM 8506 N N . THR B 1 418 ? 13.367 -15.758 -20.078 1 93.69 418 THR B N 1
ATOM 8507 C CA . THR B 1 418 ? 14.32 -14.938 -19.344 1 93.69 418 THR B CA 1
ATOM 8508 C C . THR B 1 418 ? 13.758 -14.555 -17.984 1 93.69 418 THR B C 1
ATOM 8510 O O . THR B 1 418 ? 12.562 -14.273 -17.859 1 93.69 418 THR B O 1
ATOM 8513 N N . LEU B 1 419 ? 14.68 -14.609 -17.016 1 97 419 LEU B N 1
ATOM 8514 C CA . LEU B 1 419 ? 14.352 -14.203 -15.648 1 97 419 LEU B CA 1
ATOM 8515 C C . LEU B 1 419 ? 14.516 -12.695 -15.477 1 97 419 LEU B C 1
ATOM 8517 O O . LEU B 1 419 ? 15.352 -12.078 -16.141 1 97 419 LEU B O 1
ATOM 8521 N N . PRO B 1 420 ? 13.68 -12.141 -14.625 1 97.62 420 PRO B N 1
ATOM 8522 C CA . PRO B 1 420 ? 13.906 -10.727 -14.328 1 97.62 420 PRO B CA 1
ATOM 8523 C C . PRO B 1 420 ? 15.305 -10.461 -13.781 1 97.62 420 PRO B C 1
ATOM 8525 O O . PRO B 1 420 ? 15.82 -11.242 -12.977 1 97.62 420 PRO B O 1
ATOM 8528 N N . ALA B 1 421 ? 15.867 -9.383 -14.273 1 98.12 421 ALA B N 1
ATOM 8529 C CA . ALA B 1 421 ? 17.25 -9.047 -13.922 1 98.12 421 ALA B CA 1
ATOM 8530 C C . ALA B 1 421 ? 17.328 -7.676 -13.258 1 98.12 421 ALA B C 1
ATOM 8532 O O . ALA B 1 421 ? 16.734 -6.711 -13.742 1 98.12 421 ALA B O 1
ATOM 8533 N N . TYR B 1 422 ? 18.016 -7.598 -12.148 1 97.56 422 TYR B N 1
ATOM 8534 C CA . TYR B 1 422 ? 18.234 -6.352 -11.422 1 97.56 422 TYR B CA 1
ATOM 8535 C C . TYR B 1 422 ? 19.641 -6.305 -10.836 1 97.56 422 TYR B C 1
ATOM 8537 O O . TYR B 1 422 ? 20.453 -7.203 -11.086 1 97.56 422 TYR B O 1
ATOM 8545 N N . GLY B 1 423 ? 19.953 -5.203 -10.18 1 95.19 423 GLY B N 1
ATOM 8546 C CA . GLY B 1 423 ? 21.297 -4.996 -9.633 1 95.19 423 GLY B CA 1
ATOM 8547 C C . GLY B 1 423 ? 21.516 -5.723 -8.32 1 95.19 423 GLY B C 1
ATOM 8548 O O . GLY B 1 423 ? 20.578 -5.895 -7.535 1 95.19 423 GLY B O 1
ATOM 8549 N N . SER B 1 424 ? 22.812 -6.113 -8.164 1 92.12 424 SER B N 1
ATOM 8550 C CA . SER B 1 424 ? 23.234 -6.777 -6.938 1 92.12 424 SER B CA 1
ATOM 8551 C C . SER B 1 424 ? 24.25 -5.934 -6.172 1 92.12 424 SER B C 1
ATOM 8553 O O . SER B 1 424 ? 25.172 -5.363 -6.766 1 92.12 424 SER B O 1
ATOM 8555 N N . ILE B 1 425 ? 24.062 -5.855 -4.906 1 86.31 425 ILE B N 1
ATOM 8556 C CA . ILE B 1 425 ? 24.984 -5.102 -4.051 1 86.31 425 ILE B CA 1
ATOM 8557 C C . ILE B 1 425 ? 26.344 -5.785 -4.023 1 86.31 425 ILE B C 1
ATOM 8559 O O . ILE B 1 425 ? 27.375 -5.133 -4.219 1 86.31 425 ILE B O 1
ATOM 8563 N N . THR B 1 426 ? 26.359 -7.105 -3.881 1 83.31 426 THR B N 1
ATOM 8564 C CA . THR B 1 426 ? 27.594 -7.863 -3.725 1 83.31 426 THR B CA 1
ATOM 8565 C C . THR B 1 426 ? 28.391 -7.883 -5.027 1 83.31 426 THR B C 1
ATOM 8567 O O . THR B 1 426 ? 29.578 -7.57 -5.039 1 83.31 426 THR B O 1
ATOM 8570 N N . ARG B 1 427 ? 27.734 -8.203 -6.105 1 90.69 427 ARG B N 1
ATOM 8571 C CA . ARG B 1 427 ? 28.438 -8.281 -7.383 1 90.69 427 ARG B CA 1
ATOM 8572 C C . ARG B 1 427 ? 28.953 -6.91 -7.809 1 90.69 427 ARG B C 1
ATOM 8574 O O . ARG B 1 427 ? 30.047 -6.797 -8.375 1 90.69 427 ARG B O 1
ATOM 8581 N N . SER B 1 428 ? 28.172 -5.898 -7.539 1 94.06 428 SER B N 1
ATOM 8582 C CA . SER B 1 428 ? 28.578 -4.547 -7.922 1 94.06 428 SER B CA 1
ATOM 8583 C C . SER B 1 428 ? 29.75 -4.059 -7.078 1 94.06 428 SER B C 1
ATOM 8585 O O . SER B 1 428 ? 30.625 -3.332 -7.574 1 94.06 428 SER B O 1
ATOM 8587 N N . ARG B 1 429 ? 29.75 -4.488 -5.863 1 87.75 429 ARG B N 1
ATOM 8588 C CA . ARG B 1 429 ? 30.859 -4.137 -4.996 1 87.75 429 ARG B CA 1
ATOM 8589 C C . ARG B 1 429 ? 32.156 -4.812 -5.461 1 87.75 429 ARG B C 1
ATOM 8591 O O . ARG B 1 429 ? 33.219 -4.18 -5.52 1 87.75 429 ARG B O 1
ATOM 8598 N N . ILE B 1 430 ? 32.062 -6.051 -5.777 1 86.94 430 ILE B N 1
ATOM 8599 C CA . ILE B 1 430 ? 33.219 -6.801 -6.266 1 86.94 430 ILE B CA 1
ATOM 8600 C C . ILE B 1 430 ? 33.688 -6.199 -7.586 1 86.94 430 ILE B C 1
ATOM 8602 O O . ILE B 1 430 ? 34.906 -6.086 -7.816 1 86.94 430 ILE B O 1
ATOM 8606 N N . ASN B 1 431 ? 32.75 -5.836 -8.43 1 93.5 431 ASN B N 1
ATOM 8607 C CA . ASN B 1 431 ? 33.062 -5.168 -9.688 1 93.5 431 ASN B CA 1
ATOM 8608 C C . ASN B 1 431 ? 33.938 -3.926 -9.453 1 93.5 431 ASN B C 1
ATOM 8610 O O . ASN B 1 431 ? 34.938 -3.73 -10.125 1 93.5 431 ASN B O 1
ATOM 8614 N N . GLY B 1 432 ? 33.594 -3.146 -8.492 1 91 432 GLY B N 1
ATOM 8615 C CA . GLY B 1 432 ? 34.344 -1.948 -8.148 1 91 432 GLY B CA 1
ATOM 8616 C C . GLY B 1 432 ? 35.656 -2.246 -7.48 1 91 432 GLY B C 1
ATOM 8617 O O . GLY B 1 432 ? 36.688 -1.585 -7.766 1 91 432 GLY B O 1
ATOM 8618 N N . ASP B 1 433 ? 35.688 -3.287 -6.664 1 86.56 433 ASP B N 1
ATOM 8619 C CA . ASP B 1 433 ? 36.906 -3.646 -5.922 1 86.56 433 ASP B CA 1
ATOM 8620 C C . ASP B 1 433 ? 38 -4.152 -6.859 1 86.56 433 ASP B C 1
ATOM 8622 O O . 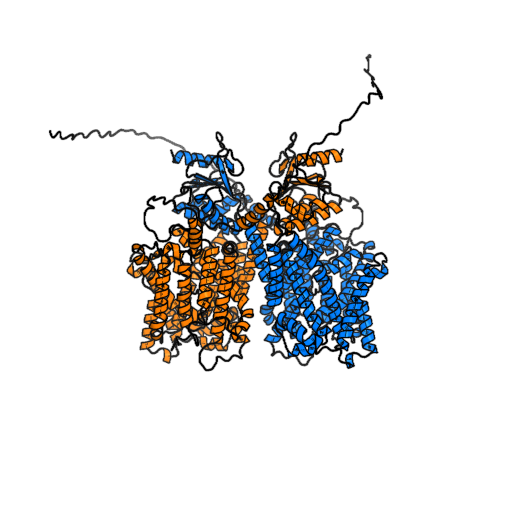ASP B 1 433 ? 39.188 -3.896 -6.637 1 86.56 433 ASP B O 1
ATOM 8626 N N . VAL B 1 434 ? 37.594 -4.859 -7.832 1 87.38 434 VAL B N 1
ATOM 8627 C CA . VAL B 1 434 ? 38.562 -5.484 -8.727 1 87.38 434 VAL B CA 1
ATOM 8628 C C . VAL B 1 434 ? 39.125 -4.441 -9.703 1 87.38 434 VAL B C 1
ATOM 8630 O O . VAL B 1 434 ? 40.281 -4.535 -10.133 1 87.38 434 VAL B O 1
ATOM 8633 N N . GLY B 1 435 ? 38.219 -3.5 -10.07 1 89.12 435 GLY B N 1
ATOM 8634 C CA . GLY B 1 435 ? 38.75 -2.447 -10.914 1 89.12 435 GLY B CA 1
ATOM 8635 C C . GLY B 1 435 ? 37.719 -1.888 -11.891 1 89.12 435 GLY B C 1
ATOM 8636 O O . GLY B 1 435 ? 38.062 -1.075 -12.75 1 89.12 435 GLY B O 1
ATOM 8637 N N . GLY B 1 436 ? 36.625 -2.295 -11.742 1 93.75 436 GLY B N 1
ATOM 8638 C CA . GLY B 1 436 ? 35.594 -1.771 -12.625 1 93.75 436 GLY B CA 1
ATOM 8639 C C . GLY B 1 436 ? 35.344 -0.288 -12.438 1 93.75 436 GLY B C 1
ATOM 8640 O O . GLY B 1 436 ? 35.062 0.162 -11.32 1 93.75 436 GLY B O 1
ATOM 8641 N N . ARG B 1 437 ? 35.469 0.462 -13.578 1 93.38 437 ARG B N 1
ATOM 8642 C CA . ARG B 1 437 ? 35.281 1.906 -13.477 1 93.38 437 ARG B CA 1
ATOM 8643 C C . ARG B 1 437 ? 34.25 2.398 -14.469 1 93.38 437 ARG B C 1
ATOM 8645 O O . ARG B 1 437 ? 33.75 3.514 -14.344 1 93.38 437 ARG B O 1
ATOM 8652 N N . THR B 1 438 ? 33.969 1.543 -15.383 1 93.44 438 THR B N 1
ATOM 8653 C CA . THR B 1 438 ? 32.938 1.868 -16.359 1 93.44 438 THR B CA 1
ATOM 8654 C C . THR B 1 438 ? 32.062 0.654 -16.656 1 93.44 438 THR B C 1
ATOM 8656 O O . THR B 1 438 ? 32.344 -0.449 -16.188 1 93.44 438 THR B O 1
ATOM 8659 N N . GLN B 1 439 ? 31 0.859 -17.422 1 94.5 439 GLN B N 1
ATOM 8660 C CA . GLN B 1 439 ? 30.062 -0.219 -17.75 1 94.5 439 GLN B CA 1
ATOM 8661 C C . GLN B 1 439 ? 30.656 -1.147 -18.797 1 94.5 439 GLN B C 1
ATOM 8663 O O . GLN B 1 439 ? 30.016 -2.123 -19.203 1 94.5 439 GLN B O 1
ATOM 8668 N N . MET B 1 440 ? 31.859 -0.848 -19.172 1 94.44 440 MET B N 1
ATOM 8669 C CA . MET B 1 440 ? 32.594 -1.802 -20.016 1 94.44 440 MET B CA 1
ATOM 8670 C C . MET B 1 440 ? 32.75 -3.135 -19.297 1 94.44 440 MET B C 1
ATOM 8672 O O . MET B 1 440 ? 32.75 -4.191 -19.938 1 94.44 440 MET B O 1
ATOM 8676 N N . ALA B 1 441 ? 32.906 -3.078 -18.031 1 95.56 441 ALA B N 1
ATOM 8677 C CA . ALA B 1 441 ? 32.969 -4.297 -17.234 1 95.56 441 ALA B CA 1
ATOM 8678 C C . ALA B 1 441 ? 31.719 -5.152 -17.406 1 95.56 441 ALA B C 1
ATOM 8680 O O . ALA B 1 441 ? 31.812 -6.379 -17.484 1 95.56 441 ALA B O 1
ATOM 8681 N N . SER B 1 442 ? 30.594 -4.488 -17.453 1 95.94 442 SER B N 1
ATOM 8682 C CA . SER B 1 442 ? 29.328 -5.203 -17.641 1 95.94 442 SER B CA 1
ATOM 8683 C C . SER B 1 442 ? 29.234 -5.816 -19.031 1 95.94 442 SER B C 1
ATOM 8685 O O . SER B 1 442 ? 28.688 -6.898 -19.203 1 95.94 442 SER B O 1
ATOM 8687 N N . LEU B 1 443 ? 29.75 -5.16 -20.031 1 96.56 443 LEU B N 1
ATOM 8688 C CA . LEU B 1 443 ? 29.766 -5.68 -21.391 1 96.56 443 LEU B CA 1
ATOM 8689 C C . LEU B 1 443 ? 30.672 -6.902 -21.5 1 96.56 443 LEU B C 1
ATOM 8691 O O . LEU B 1 443 ? 30.312 -7.879 -22.172 1 96.56 443 LEU B O 1
ATOM 8695 N N . VAL B 1 444 ? 31.75 -6.793 -20.875 1 96.62 444 VAL B N 1
ATOM 8696 C CA . VAL B 1 444 ? 32.688 -7.922 -20.859 1 96.62 444 VAL B CA 1
ATOM 8697 C C . VAL B 1 444 ? 32.062 -9.102 -20.125 1 96.62 444 VAL B C 1
ATOM 8699 O O . VAL B 1 444 ? 32.094 -10.234 -20.609 1 96.62 444 VAL B O 1
ATOM 8702 N N . CYS B 1 445 ? 31.5 -8.828 -18.969 1 97.06 445 CYS B N 1
ATOM 8703 C CA . CYS B 1 445 ? 30.844 -9.859 -18.188 1 97.06 445 CYS B CA 1
ATOM 8704 C C . CYS B 1 445 ? 29.734 -10.539 -18.984 1 97.06 445 CYS B C 1
ATOM 8706 O O . CYS B 1 445 ? 29.703 -11.766 -19.078 1 97.06 445 CYS B O 1
ATOM 8708 N N . SER B 1 446 ? 28.891 -9.719 -19.594 1 97.56 446 SER B N 1
ATOM 8709 C CA . SER B 1 446 ? 27.766 -10.234 -20.391 1 97.56 446 SER B CA 1
ATOM 8710 C C . SER B 1 446 ? 28.266 -11.016 -21.594 1 97.56 446 SER B C 1
ATOM 8712 O O . SER B 1 446 ? 27.672 -12.031 -21.969 1 97.56 446 SER B O 1
ATOM 8714 N N . GLY B 1 447 ? 29.266 -10.523 -22.188 1 96.56 447 GLY B N 1
ATOM 8715 C CA . GLY B 1 447 ? 29.859 -11.234 -23.312 1 96.56 447 GLY B CA 1
ATOM 8716 C C . GLY B 1 447 ? 30.406 -12.602 -22.953 1 96.56 447 GLY B C 1
ATOM 8717 O O . GLY B 1 447 ? 30.172 -13.578 -23.656 1 96.56 447 GLY B O 1
ATOM 8718 N N . ILE B 1 448 ? 31.031 -12.648 -21.875 1 95.69 448 ILE B N 1
ATOM 8719 C CA . ILE B 1 448 ? 31.609 -13.906 -21.406 1 95.69 448 ILE B CA 1
ATOM 8720 C C . ILE B 1 448 ? 30.484 -14.883 -21.047 1 95.69 448 ILE B C 1
ATOM 8722 O O . ILE B 1 448 ? 30.562 -16.078 -21.375 1 95.69 448 ILE B O 1
ATOM 8726 N N . VAL B 1 449 ? 29.484 -14.414 -20.406 1 95.94 449 VAL B N 1
ATOM 8727 C CA . VAL B 1 449 ? 28.359 -15.258 -20.031 1 95.94 449 VAL B CA 1
ATOM 8728 C C . VAL B 1 449 ? 27.656 -15.781 -21.281 1 95.94 449 VAL B C 1
ATOM 8730 O O . VAL B 1 449 ? 27.25 -16.938 -21.344 1 95.94 449 VAL B O 1
ATOM 8733 N N . LEU B 1 450 ? 27.5 -14.93 -22.25 1 93.81 450 LEU B N 1
ATOM 8734 C CA . LEU B 1 450 ? 26.875 -15.336 -23.5 1 93.81 450 LEU B CA 1
ATOM 8735 C C . LEU B 1 450 ? 27.703 -16.422 -24.188 1 93.81 450 LEU B C 1
ATOM 8737 O O . LEU B 1 450 ? 27.141 -17.391 -24.719 1 93.81 450 LEU B O 1
ATOM 8741 N N . LEU B 1 451 ? 28.953 -16.281 -24.156 1 92.31 451 LEU B N 1
ATOM 8742 C CA . LEU B 1 451 ? 29.828 -17.281 -24.734 1 92.31 451 LEU B CA 1
ATOM 8743 C C . LEU B 1 451 ? 29.75 -18.594 -23.953 1 92.31 451 LEU B C 1
ATOM 8745 O O . LEU B 1 451 ? 29.766 -19.672 -24.547 1 92.31 451 LEU B O 1
ATOM 8749 N N . ALA B 1 452 ? 29.703 -18.391 -22.688 1 89.94 452 ALA B N 1
ATOM 8750 C CA . ALA B 1 452 ? 29.594 -19.578 -21.828 1 89.94 452 ALA B CA 1
ATOM 8751 C C . ALA B 1 452 ? 28.297 -20.328 -22.109 1 89.94 452 ALA B C 1
ATOM 8753 O O . ALA B 1 452 ? 28.25 -21.562 -21.984 1 89.94 452 ALA B O 1
ATOM 8754 N N . THR B 1 453 ? 27.281 -19.688 -22.422 1 88.56 453 THR B N 1
ATOM 8755 C CA . THR B 1 453 ? 26 -20.312 -22.719 1 88.56 453 THR B CA 1
ATOM 8756 C C . THR B 1 453 ? 26.125 -21.281 -23.891 1 88.56 453 THR B C 1
ATOM 8758 O O . THR B 1 453 ? 25.562 -22.375 -23.859 1 88.56 453 THR B O 1
ATOM 8761 N N . PHE B 1 454 ? 26.906 -20.984 -24.859 1 86 454 PHE B N 1
ATOM 8762 C CA . PHE B 1 454 ? 27 -21.797 -26.062 1 86 454 PHE B CA 1
ATOM 8763 C C . PHE B 1 454 ? 28.109 -22.828 -25.938 1 86 454 PHE B C 1
ATOM 8765 O O . PHE B 1 454 ? 28 -23.922 -26.484 1 86 454 PHE B O 1
ATOM 8772 N N . PHE B 1 455 ? 29.094 -22.562 -25.094 1 85.5 455 PHE B N 1
ATOM 8773 C CA . PHE B 1 455 ? 30.25 -23.438 -25.094 1 85.5 455 PHE B CA 1
ATOM 8774 C C . PHE B 1 455 ? 30.344 -24.203 -23.766 1 85.5 455 PHE B C 1
ATOM 8776 O O . PHE B 1 455 ? 30.938 -25.281 -23.719 1 85.5 455 PHE B O 1
ATOM 8783 N N . LEU B 1 456 ? 29.922 -23.688 -22.766 1 84 456 LEU B N 1
ATOM 8784 C CA . LEU B 1 456 ? 30.156 -24.266 -21.453 1 84 456 LEU B CA 1
ATOM 8785 C C . LEU B 1 456 ? 29.047 -25.234 -21.078 1 84 456 LEU B C 1
ATOM 8787 O O . LEU B 1 456 ? 29.281 -26.203 -20.359 1 84 456 LEU B O 1
ATOM 8791 N N . LEU B 1 457 ? 27.891 -25.062 -21.516 1 83.19 457 LEU B N 1
ATOM 8792 C CA . LEU B 1 457 ? 26.703 -25.797 -21.062 1 83.19 457 LEU B CA 1
ATOM 8793 C C . LEU B 1 457 ? 26.859 -27.281 -21.312 1 83.19 457 LEU B C 1
ATOM 8795 O O . LEU B 1 457 ? 26.531 -28.109 -20.453 1 83.19 457 LEU B O 1
ATOM 8799 N N . PRO B 1 458 ? 27.375 -27.719 -22.484 1 83.5 458 PRO B N 1
ATOM 8800 C CA . PRO B 1 458 ? 27.547 -29.156 -22.703 1 83.5 458 PRO B CA 1
ATOM 8801 C C . PRO B 1 458 ? 28.531 -29.797 -21.719 1 83.5 458 PRO B C 1
ATOM 8803 O O . PRO B 1 458 ? 28.406 -30.969 -21.391 1 83.5 458 PRO B O 1
ATOM 8806 N N . TRP B 1 459 ? 29.359 -29 -21.172 1 86.25 459 TRP B N 1
ATOM 8807 C CA . TRP B 1 459 ? 30.375 -29.516 -20.25 1 86.25 459 TRP B CA 1
ATOM 8808 C C . TRP B 1 459 ? 29.812 -29.641 -18.844 1 86.25 459 TRP B C 1
ATOM 8810 O O . TRP B 1 459 ? 30.406 -30.297 -17.984 1 86.25 459 TRP B O 1
ATOM 8820 N N . LEU B 1 460 ? 28.703 -29.078 -18.656 1 88.62 460 LEU B N 1
ATOM 8821 C CA . LEU B 1 460 ? 28.094 -29.125 -17.328 1 88.62 460 LEU B CA 1
ATOM 8822 C C . LEU B 1 460 ? 27.078 -30.25 -17.234 1 88.62 460 LEU B C 1
ATOM 8824 O O . LEU B 1 460 ? 26.297 -30.312 -16.281 1 88.62 460 LEU B O 1
ATOM 8828 N N . TYR B 1 461 ? 27.125 -31.188 -18.078 1 88.81 461 TYR B N 1
ATOM 8829 C CA . TYR B 1 461 ? 26.188 -32.312 -18.172 1 88.81 461 TYR B CA 1
ATOM 8830 C C . TYR B 1 461 ? 26.125 -33.094 -16.859 1 88.81 461 TYR B C 1
ATOM 8832 O O . TYR B 1 461 ? 25.047 -33.375 -16.359 1 88.81 461 TYR B O 1
ATOM 8840 N N . PHE B 1 462 ? 27.25 -33.312 -16.266 1 92.56 462 PHE B N 1
ATOM 8841 C CA . PHE B 1 462 ? 27.312 -34.188 -15.102 1 92.56 462 PHE B CA 1
ATOM 8842 C C . PHE B 1 462 ? 27.25 -33.375 -13.812 1 92.56 462 PHE B C 1
ATOM 8844 O O . PHE B 1 462 ? 27.484 -33.906 -12.727 1 92.56 462 PHE B O 1
ATOM 8851 N N . LEU B 1 463 ? 26.938 -32.156 -13.922 1 93.25 463 LEU B N 1
ATOM 8852 C CA . LEU B 1 463 ? 26.859 -31.328 -12.734 1 93.25 463 LEU B CA 1
ATOM 8853 C C . LEU B 1 463 ? 25.688 -31.75 -11.844 1 93.25 463 LEU B C 1
ATOM 8855 O O . LEU B 1 463 ? 24.547 -31.75 -12.281 1 93.25 463 LEU B O 1
ATOM 8859 N N . PRO B 1 464 ? 26.031 -32.156 -10.625 1 93.81 464 PRO B N 1
ATOM 8860 C CA . PRO B 1 464 ? 24.938 -32.531 -9.719 1 93.81 464 PRO B CA 1
ATOM 8861 C C . PRO B 1 464 ? 24.062 -31.344 -9.336 1 93.81 464 PRO B C 1
ATOM 8863 O O . PRO B 1 464 ? 24.578 -30.281 -8.977 1 93.81 464 PRO B O 1
ATOM 8866 N N . LYS B 1 465 ? 22.781 -31.5 -9.352 1 92.5 465 LYS B N 1
ATOM 8867 C CA . LYS B 1 465 ? 21.828 -30.453 -9.016 1 92.5 465 LYS B CA 1
ATOM 8868 C C . LYS B 1 465 ? 21.984 -30.016 -7.559 1 92.5 465 LYS B C 1
ATOM 8870 O O . LYS B 1 465 ? 21.75 -28.859 -7.219 1 92.5 465 LYS B O 1
ATOM 8875 N N . CYS B 1 466 ? 22.391 -30.906 -6.734 1 93.62 466 CYS B N 1
ATOM 8876 C CA . CYS B 1 466 ? 22.547 -30.609 -5.316 1 93.62 466 CYS B CA 1
ATOM 8877 C C . CYS B 1 466 ? 23.688 -29.625 -5.094 1 93.62 466 CYS B C 1
ATOM 8879 O O . CYS B 1 466 ? 23.688 -28.875 -4.105 1 93.62 466 CYS B O 1
ATOM 8881 N N . VAL B 1 467 ? 24.656 -29.625 -5.984 1 94.44 467 VAL B N 1
ATOM 8882 C CA . VAL B 1 467 ? 25.75 -28.656 -5.898 1 94.44 467 VAL B CA 1
ATOM 8883 C C . VAL B 1 467 ? 25.219 -27.25 -6.191 1 94.44 467 VAL B C 1
ATOM 8885 O O . VAL B 1 467 ? 25.641 -26.281 -5.566 1 94.44 467 VAL B O 1
ATOM 8888 N N . LEU B 1 468 ? 24.328 -27.188 -7.094 1 92.31 468 LEU B N 1
ATOM 8889 C CA . LEU B 1 468 ? 23.688 -25.906 -7.398 1 92.31 468 LEU B CA 1
ATOM 8890 C C . LEU B 1 468 ? 22.938 -25.375 -6.188 1 92.31 468 LEU B C 1
ATOM 8892 O O . LEU B 1 468 ? 22.969 -24.172 -5.914 1 92.31 468 LEU B O 1
ATOM 8896 N N . ALA B 1 469 ? 22.312 -26.203 -5.488 1 94.44 469 ALA B N 1
ATOM 8897 C CA . ALA B 1 469 ? 21.594 -25.828 -4.27 1 94.44 469 ALA B CA 1
ATOM 8898 C C . ALA B 1 469 ? 22.562 -25.312 -3.205 1 94.44 469 ALA B C 1
ATOM 8900 O O . ALA B 1 469 ? 22.25 -24.375 -2.465 1 94.44 469 ALA B O 1
ATOM 8901 N N . SER B 1 470 ? 23.734 -25.938 -3.152 1 95.06 470 SER B N 1
ATOM 8902 C CA . SER B 1 470 ? 24.75 -25.531 -2.191 1 95.06 470 SER B CA 1
ATOM 8903 C C . SER B 1 470 ? 25.25 -24.125 -2.479 1 95.06 470 SER B C 1
ATOM 8905 O O . SER B 1 470 ? 25.547 -23.359 -1.554 1 95.06 470 SER B O 1
ATOM 8907 N N . ILE B 1 471 ? 25.344 -23.859 -3.703 1 92.5 471 ILE B N 1
ATOM 8908 C CA . ILE B 1 471 ? 25.766 -22.516 -4.109 1 92.5 471 ILE B CA 1
ATOM 8909 C C . ILE B 1 471 ? 24.766 -21.484 -3.613 1 92.5 471 ILE B C 1
ATOM 8911 O O . ILE B 1 471 ? 25.156 -20.438 -3.082 1 92.5 471 ILE B O 1
ATOM 8915 N N . ILE B 1 472 ? 23.5 -21.719 -3.768 1 92.94 472 ILE B N 1
ATOM 8916 C CA . ILE B 1 472 ? 22.453 -20.797 -3.344 1 92.94 472 ILE B CA 1
ATOM 8917 C C . ILE B 1 472 ? 22.484 -20.656 -1.823 1 92.94 472 ILE B C 1
ATOM 8919 O O . ILE B 1 472 ? 22.219 -19.578 -1.29 1 92.94 472 ILE B O 1
ATOM 8923 N N . CYS B 1 473 ? 22.766 -21.75 -1.206 1 93.06 473 CYS B N 1
ATOM 8924 C CA . CYS B 1 473 ? 22.812 -21.719 0.25 1 93.06 473 CYS B CA 1
ATOM 8925 C C . CYS B 1 473 ? 23.922 -20.781 0.726 1 93.06 473 CYS B C 1
ATOM 8927 O O . CYS B 1 473 ? 23.797 -20.141 1.769 1 93.06 473 CYS B O 1
ATOM 8929 N N . LEU B 1 474 ? 24.984 -20.781 0.013 1 90.12 474 LEU B N 1
ATOM 8930 C CA . LEU B 1 474 ? 26.047 -19.828 0.336 1 90.12 474 LEU B CA 1
ATOM 8931 C C . LEU B 1 474 ? 25.531 -18.391 0.249 1 90.12 474 LEU B C 1
ATOM 8933 O O . LEU B 1 474 ? 25.875 -17.562 1.085 1 90.12 474 LEU B O 1
ATOM 8937 N N . VAL B 1 475 ? 24.781 -18.141 -0.736 1 86.62 475 VAL B N 1
ATOM 8938 C CA . VAL B 1 475 ? 24.203 -16.812 -0.922 1 86.62 475 VAL B CA 1
ATOM 8939 C C . VAL B 1 475 ? 23.266 -16.484 0.245 1 86.62 475 VAL B C 1
ATOM 8941 O O . VAL B 1 475 ? 23.219 -15.336 0.705 1 86.62 475 VAL B O 1
ATOM 8944 N N . VAL B 1 476 ? 22.531 -17.438 0.706 1 90.94 476 VAL B N 1
ATOM 8945 C CA . VAL B 1 476 ? 21.609 -17.266 1.824 1 90.94 476 VAL B CA 1
ATOM 8946 C C . VAL B 1 476 ? 22.359 -16.812 3.066 1 90.94 476 VAL B C 1
ATOM 8948 O O . VAL B 1 476 ? 21.891 -15.953 3.811 1 90.94 476 VAL B O 1
ATOM 8951 N N . PHE B 1 477 ? 23.547 -17.344 3.238 1 87.44 477 PHE B N 1
ATOM 8952 C CA . PHE B 1 477 ? 24.359 -16.984 4.395 1 87.44 477 PHE B CA 1
ATOM 8953 C C . PHE B 1 477 ? 24.781 -15.516 4.32 1 87.44 477 PHE B C 1
ATOM 8955 O O . PHE B 1 477 ? 24.844 -14.828 5.344 1 87.44 477 PHE B O 1
ATOM 8962 N N . SER B 1 478 ? 25.047 -15.133 3.176 1 84.19 478 SER B N 1
ATOM 8963 C CA . SER B 1 478 ? 25.422 -13.734 2.986 1 84.19 478 SER B CA 1
ATOM 8964 C C . SER B 1 478 ? 24.25 -12.805 3.256 1 84.19 478 SER B C 1
ATOM 8966 O O . SER B 1 478 ? 24.438 -11.695 3.773 1 84.19 478 SER B O 1
ATOM 8968 N N . LEU B 1 479 ? 23.109 -13.211 2.896 1 84.56 479 LEU B N 1
ATOM 8969 C CA . LEU B 1 479 ? 21.906 -12.406 3.113 1 84.56 479 LEU B CA 1
ATOM 8970 C C . LEU B 1 479 ? 21.594 -12.297 4.602 1 84.56 479 LEU B C 1
ATOM 8972 O O . LEU B 1 479 ? 21.156 -11.234 5.07 1 84.56 479 LEU B O 1
ATOM 8976 N N . LEU B 1 480 ? 21.859 -13.359 5.336 1 89.38 480 LEU B N 1
ATOM 8977 C CA . LEU B 1 480 ? 21.484 -13.422 6.746 1 89.38 480 LEU B CA 1
ATOM 8978 C C . LEU B 1 480 ? 22.578 -12.82 7.629 1 89.38 480 LEU B C 1
ATOM 8980 O O . LEU B 1 480 ? 22.344 -12.531 8.805 1 89.38 480 LEU B O 1
ATOM 8984 N N . ALA B 1 481 ? 23.734 -12.578 7.09 1 84.44 481 ALA B N 1
ATOM 8985 C CA . ALA B 1 481 ? 24.891 -12.148 7.867 1 84.44 481 ALA B CA 1
ATOM 8986 C C . ALA B 1 481 ? 24.641 -10.805 8.547 1 84.44 481 ALA B C 1
ATOM 8988 O O . ALA B 1 481 ? 25.078 -10.578 9.68 1 84.44 481 ALA B O 1
ATOM 8989 N N . GLU B 1 482 ? 23.859 -9.938 7.945 1 82.12 482 GLU B N 1
ATOM 8990 C CA . GLU B 1 482 ? 23.656 -8.594 8.484 1 82.12 482 GLU B CA 1
ATOM 8991 C C . GLU B 1 482 ? 22.438 -8.539 9.398 1 82.12 482 GLU B C 1
ATOM 8993 O O . GLU B 1 482 ? 22.266 -7.574 10.148 1 82.12 482 GLU B O 1
ATOM 8998 N N . THR B 1 483 ? 21.641 -9.57 9.43 1 86.19 483 THR B N 1
ATOM 8999 C CA . THR B 1 483 ? 20.359 -9.539 10.125 1 86.19 483 THR B CA 1
ATOM 9000 C C . THR B 1 483 ? 20.578 -9.398 11.633 1 86.19 483 THR B C 1
ATOM 9002 O O . THR B 1 483 ? 19.938 -8.562 12.273 1 86.19 483 THR B O 1
ATOM 9005 N N . PRO B 1 484 ? 21.562 -10.148 12.219 1 87.5 484 PRO B N 1
ATOM 9006 C CA . PRO B 1 484 ? 21.719 -10.023 13.672 1 87.5 484 PRO B CA 1
ATOM 9007 C C . PRO B 1 484 ? 22.172 -8.633 14.102 1 87.5 484 PRO B C 1
ATOM 9009 O O . PRO B 1 484 ? 21.703 -8.109 15.117 1 87.5 484 PRO B O 1
ATOM 9012 N N . HIS B 1 485 ? 23 -8.062 13.305 1 87.38 485 HIS B N 1
ATOM 9013 C CA . HIS B 1 485 ? 23.484 -6.719 13.617 1 87.38 485 HIS B CA 1
ATOM 9014 C C . HIS B 1 485 ? 22.359 -5.695 13.562 1 87.38 485 HIS B C 1
ATOM 9016 O O . HIS B 1 485 ? 22.25 -4.824 14.43 1 87.38 485 HIS B O 1
ATOM 9022 N N . ASP B 1 486 ? 21.562 -5.812 12.625 1 87.31 486 ASP B N 1
ATOM 9023 C CA . ASP B 1 486 ? 20.453 -4.867 12.461 1 87.31 486 ASP B CA 1
ATOM 9024 C C . ASP B 1 486 ? 19.406 -5.047 13.555 1 87.31 486 ASP B C 1
ATOM 9026 O O . ASP B 1 486 ? 18.891 -4.066 14.094 1 87.31 486 ASP B O 1
ATOM 9030 N N . VAL B 1 487 ? 19.094 -6.324 13.891 1 90.44 487 VAL B N 1
ATOM 9031 C CA . VAL B 1 487 ? 18.109 -6.602 14.93 1 90.44 487 VAL B CA 1
ATOM 9032 C C . VAL B 1 487 ? 18.594 -6.062 16.266 1 90.44 487 VAL B C 1
ATOM 9034 O O . VAL B 1 487 ? 17.828 -5.461 17.031 1 90.44 487 VAL B O 1
ATOM 9037 N N . MET B 1 488 ? 19.875 -6.301 16.5 1 90.38 488 MET B N 1
ATOM 9038 C CA . MET B 1 488 ? 20.469 -5.828 17.75 1 90.38 488 MET B CA 1
ATOM 9039 C C . MET B 1 488 ? 20.5 -4.301 17.797 1 90.38 488 MET B C 1
ATOM 9041 O O . MET B 1 488 ? 20.344 -3.705 18.859 1 90.38 488 MET B O 1
ATOM 9045 N N . TYR B 1 489 ? 20.719 -3.734 16.688 1 88.88 489 TYR B N 1
ATOM 9046 C CA . TYR B 1 489 ? 20.688 -2.277 16.594 1 88.88 489 TYR B CA 1
ATOM 9047 C C . TYR B 1 489 ? 19.328 -1.73 16.984 1 88.88 489 TYR B C 1
ATOM 9049 O O . TYR B 1 489 ? 19.219 -0.839 17.844 1 88.88 489 TYR B O 1
ATOM 9057 N N . TYR B 1 490 ? 18.297 -2.229 16.422 1 89.62 490 TYR B N 1
ATOM 9058 C CA . TYR B 1 490 ? 16.953 -1.744 16.703 1 89.62 490 TYR B CA 1
ATOM 9059 C C . TYR B 1 490 ? 16.562 -2.061 18.141 1 89.62 490 TYR B C 1
ATOM 9061 O O . TYR B 1 490 ? 15.844 -1.282 18.781 1 89.62 490 TYR B O 1
ATOM 9069 N N . TRP B 1 491 ? 17.062 -3.242 18.594 1 89.69 491 TRP B N 1
ATOM 9070 C CA . TRP B 1 491 ? 16.797 -3.623 19.969 1 89.69 491 TRP B CA 1
ATOM 9071 C C . TRP B 1 491 ? 17.484 -2.68 20.953 1 89.69 491 TRP B C 1
ATOM 9073 O O . TRP B 1 491 ? 16.891 -2.24 21.938 1 89.69 491 TRP B O 1
ATOM 9083 N N . ARG B 1 492 ? 18.719 -2.338 20.688 1 88 492 ARG B N 1
ATOM 9084 C CA . ARG B 1 492 ? 19.5 -1.447 21.531 1 88 492 ARG B CA 1
ATOM 9085 C C . ARG B 1 492 ? 18.938 -0.032 21.516 1 88 492 ARG B C 1
ATOM 9087 O O . ARG B 1 492 ? 18.984 0.677 22.516 1 88 492 ARG B O 1
ATOM 9094 N N . MET B 1 493 ? 18.406 0.403 20.406 1 90.12 493 MET B N 1
ATOM 9095 C CA . MET B 1 493 ? 17.859 1.747 20.25 1 90.12 493 MET B CA 1
ATOM 9096 C C . MET B 1 493 ? 16.453 1.841 20.828 1 90.12 493 MET B C 1
ATOM 9098 O O . MET B 1 493 ? 15.914 2.938 20.969 1 90.12 493 MET B O 1
ATOM 9102 N N . GLY B 1 494 ? 15.922 0.774 21.188 1 86.75 494 GLY B N 1
ATOM 9103 C CA . GLY B 1 494 ? 14.562 0.784 21.703 1 86.75 494 GLY B CA 1
ATOM 9104 C C . GLY B 1 494 ? 13.531 1.144 20.641 1 86.75 494 GLY B C 1
ATOM 9105 O O . GLY B 1 494 ? 12.523 1.789 20.938 1 86.75 494 GLY B O 1
ATOM 9106 N N . ALA B 1 495 ? 13.828 0.888 19.391 1 89 495 ALA B N 1
ATOM 9107 C CA . ALA B 1 495 ? 12.938 1.191 18.281 1 89 495 ALA B CA 1
ATOM 9108 C C . ALA B 1 495 ? 11.914 0.073 18.078 1 89 495 ALA B C 1
ATOM 9110 O O . ALA B 1 495 ? 12 -0.679 17.109 1 89 495 ALA B O 1
ATOM 9111 N N . TRP B 1 496 ? 10.875 0.043 18.766 1 86.75 496 TRP B N 1
ATOM 9112 C CA . TRP B 1 496 ? 9.914 -1.054 18.828 1 86.75 496 TRP B CA 1
ATOM 9113 C C . TRP B 1 496 ? 9.031 -1.075 17.594 1 86.75 496 TRP B C 1
ATOM 9115 O O . TRP B 1 496 ? 8.602 -2.141 17.141 1 86.75 496 TRP B O 1
ATOM 9125 N N . VAL B 1 497 ? 8.719 0.091 17.078 1 83.56 497 VAL B N 1
ATOM 9126 C CA . VAL B 1 497 ? 7.891 0.15 15.883 1 83.56 497 VAL B CA 1
ATOM 9127 C C . VAL B 1 497 ? 8.648 -0.458 14.703 1 83.56 497 VAL B C 1
ATOM 9129 O O . VAL B 1 497 ? 8.07 -1.218 13.914 1 83.56 497 VAL B O 1
ATOM 9132 N N . ASP B 1 498 ? 9.891 -0.179 14.641 1 87 498 ASP B N 1
ATOM 9133 C CA . ASP B 1 498 ? 10.719 -0.734 13.578 1 87 498 ASP B CA 1
ATOM 9134 C C . ASP B 1 498 ? 10.883 -2.242 13.742 1 87 498 ASP B C 1
ATOM 9136 O O . ASP B 1 498 ? 10.852 -2.986 12.758 1 87 498 ASP B O 1
ATOM 9140 N N . LEU B 1 499 ? 11.047 -2.65 14.977 1 91.12 499 LEU B N 1
ATOM 9141 C CA . LEU B 1 499 ? 11.18 -4.078 15.242 1 91.12 499 LEU B CA 1
ATOM 9142 C C . LEU B 1 499 ? 9.883 -4.816 14.93 1 91.12 499 LEU B C 1
ATOM 9144 O O . LEU B 1 499 ? 9.914 -5.949 14.445 1 91.12 499 LEU B O 1
ATOM 9148 N N . ALA B 1 500 ? 8.812 -4.172 15.234 1 88.69 500 ALA B N 1
ATOM 9149 C CA . ALA B 1 500 ? 7.516 -4.77 14.93 1 88.69 500 ALA B CA 1
ATOM 9150 C C . ALA B 1 500 ? 7.312 -4.902 13.422 1 88.69 500 ALA B C 1
ATOM 9152 O O . ALA B 1 500 ? 6.801 -5.918 12.945 1 88.69 500 ALA B O 1
ATOM 9153 N N . LEU B 1 501 ? 7.695 -3.898 12.758 1 87.62 501 LEU B N 1
ATOM 9154 C CA . LEU B 1 501 ? 7.57 -3.926 11.305 1 87.62 501 LEU B CA 1
ATOM 9155 C C . LEU B 1 501 ? 8.453 -5.016 10.703 1 87.62 501 LEU B C 1
ATOM 9157 O O . LEU B 1 501 ? 8.023 -5.734 9.797 1 87.62 501 LEU B O 1
ATOM 9161 N N . MET B 1 502 ? 9.672 -5.09 11.195 1 91.94 502 MET B N 1
ATOM 9162 C CA . MET B 1 502 ? 10.594 -6.125 10.75 1 91.94 502 MET B CA 1
ATOM 9163 C C . MET B 1 502 ? 10.031 -7.516 11.031 1 91.94 502 MET B C 1
ATOM 9165 O O . MET B 1 502 ? 10.047 -8.383 10.156 1 91.94 502 MET B O 1
ATOM 9169 N N . SER B 1 503 ? 9.5 -7.719 12.188 1 93.12 503 SER B N 1
ATOM 9170 C CA . SER B 1 503 ? 8.969 -9.016 12.602 1 93.12 503 SER B CA 1
ATOM 9171 C C . SER B 1 503 ? 7.695 -9.359 11.836 1 93.12 503 SER B C 1
ATOM 9173 O O . SER B 1 503 ? 7.5 -10.5 11.43 1 93.12 503 SER B O 1
ATOM 9175 N N . LEU B 1 504 ? 6.84 -8.414 11.688 1 89 504 LEU B N 1
ATOM 9176 C CA . LEU B 1 504 ? 5.594 -8.641 10.969 1 89 504 LEU B CA 1
ATOM 9177 C C . LEU B 1 504 ? 5.867 -9.039 9.516 1 89 504 LEU B C 1
ATOM 9179 O O . LEU B 1 504 ? 5.215 -9.938 8.977 1 89 504 LEU B O 1
ATOM 9183 N N . THR B 1 505 ? 6.793 -8.266 8.906 1 89.38 505 THR B N 1
ATOM 9184 C CA . THR B 1 505 ? 7.168 -8.609 7.543 1 89.38 505 THR B CA 1
ATOM 9185 C C . THR B 1 505 ? 7.68 -10.039 7.461 1 89.38 505 THR B C 1
ATOM 9187 O O . THR B 1 505 ? 7.289 -10.797 6.57 1 89.38 505 THR B O 1
ATOM 9190 N N . PHE B 1 506 ? 8.547 -10.406 8.391 1 92.88 506 PHE B N 1
ATOM 9191 C CA . PHE B 1 506 ? 9.141 -11.734 8.445 1 92.88 506 PHE B CA 1
ATOM 9192 C C . PHE B 1 506 ? 8.07 -12.797 8.664 1 92.88 506 PHE B C 1
ATOM 9194 O O . PHE B 1 506 ? 7.996 -13.781 7.914 1 92.88 506 PHE B O 1
ATOM 9201 N N . ILE B 1 507 ? 7.184 -12.617 9.57 1 91.38 507 ILE B N 1
ATOM 9202 C CA . ILE B 1 507 ? 6.18 -13.602 9.969 1 91.38 507 ILE B CA 1
ATOM 9203 C C . ILE B 1 507 ? 5.148 -13.758 8.852 1 91.38 507 ILE B C 1
ATOM 9205 O O . ILE B 1 507 ? 4.805 -14.883 8.477 1 91.38 507 ILE B O 1
ATOM 9209 N N . PHE B 1 508 ? 4.645 -12.695 8.305 1 86.12 508 PHE B N 1
ATOM 9210 C CA . PHE B 1 508 ? 3.639 -12.773 7.25 1 86.12 508 PHE B CA 1
ATOM 9211 C C . PHE B 1 508 ? 4.215 -13.43 6 1 86.12 508 PHE B C 1
ATOM 9213 O O . PHE B 1 508 ? 3.504 -14.148 5.289 1 86.12 508 PHE B O 1
ATOM 9220 N N . SER B 1 509 ? 5.488 -13.188 5.754 1 86.12 509 SER B N 1
ATOM 9221 C CA . SER B 1 509 ? 6.117 -13.797 4.586 1 86.12 509 SER B CA 1
ATOM 9222 C C . SER B 1 509 ? 6.234 -15.312 4.742 1 86.12 509 SER B C 1
ATOM 9224 O O . SER B 1 509 ? 6.105 -16.047 3.768 1 86.12 509 SER B O 1
ATOM 9226 N N . ILE B 1 510 ? 6.473 -15.758 5.938 1 86.38 510 ILE B N 1
ATOM 9227 C CA . ILE B 1 510 ? 6.684 -17.188 6.195 1 86.38 510 ILE B CA 1
ATOM 9228 C C . ILE B 1 510 ? 5.336 -17.891 6.312 1 86.38 510 ILE B C 1
ATOM 9230 O O . ILE B 1 510 ? 5.156 -18.984 5.781 1 86.38 510 ILE B O 1
ATOM 9234 N N . VAL B 1 511 ? 4.359 -17.281 6.941 1 81.38 511 VAL B N 1
ATOM 9235 C CA . VAL B 1 511 ? 3.08 -17.922 7.238 1 81.38 511 VAL B CA 1
ATOM 9236 C C . VAL B 1 511 ? 2.176 -17.859 6.008 1 81.38 511 VAL B C 1
ATOM 9238 O O . VAL B 1 511 ? 1.449 -18.828 5.727 1 81.38 511 VAL B O 1
ATOM 9241 N N . TRP B 1 512 ? 2.156 -16.781 5.32 1 79.94 512 TRP B N 1
ATOM 9242 C CA . TRP B 1 512 ? 1.346 -16.656 4.113 1 79.94 512 TRP B CA 1
ATOM 9243 C C . TRP B 1 512 ? 2.195 -16.844 2.863 1 79.94 512 TRP B C 1
ATOM 9245 O O . TRP B 1 512 ? 2.529 -17.984 2.502 1 79.94 512 TRP B O 1
ATOM 9255 N N . ASN B 1 513 ? 2.816 -15.914 2.34 1 79.75 513 ASN B N 1
ATOM 9256 C CA . ASN B 1 513 ? 3.791 -15.891 1.255 1 79.75 513 ASN B CA 1
ATOM 9257 C C . ASN B 1 513 ? 4.527 -14.555 1.192 1 79.75 513 ASN B C 1
ATOM 9259 O O . ASN B 1 513 ? 4.137 -13.594 1.864 1 79.75 513 ASN B O 1
ATOM 9263 N N . ILE B 1 514 ? 5.539 -14.609 0.495 1 82.12 514 ILE B N 1
ATOM 9264 C CA . ILE B 1 514 ? 6.438 -13.461 0.427 1 82.12 514 ILE B CA 1
ATOM 9265 C C . ILE B 1 514 ? 5.688 -12.25 -0.128 1 82.12 514 ILE B C 1
ATOM 9267 O O . ILE B 1 514 ? 5.895 -11.125 0.323 1 82.12 514 ILE B O 1
ATOM 9271 N N . GLU B 1 515 ? 4.824 -12.469 -1.071 1 79.12 515 GLU B N 1
ATOM 9272 C CA . GLU B 1 515 ? 4.09 -11.375 -1.701 1 79.12 515 GLU B CA 1
ATOM 9273 C C . GLU B 1 515 ? 3.211 -10.648 -0.69 1 79.12 515 GLU B C 1
ATOM 9275 O O . GLU B 1 515 ? 3.232 -9.422 -0.61 1 79.12 515 GLU B O 1
ATOM 9280 N N . VAL B 1 516 ? 2.469 -11.391 0.079 1 77.56 516 VAL B N 1
ATOM 9281 C CA . VAL B 1 516 ? 1.568 -10.812 1.071 1 77.56 516 VAL B CA 1
ATOM 9282 C C . VAL B 1 516 ? 2.381 -10.109 2.158 1 77.56 516 VAL B C 1
ATOM 9284 O O . VAL B 1 516 ? 2.018 -9.023 2.607 1 77.56 516 VAL B O 1
ATOM 9287 N N . GLY B 1 517 ? 3.457 -10.781 2.557 1 81.5 517 GLY B N 1
ATOM 9288 C CA . GLY B 1 517 ? 4.293 -10.195 3.592 1 81.5 517 GLY B CA 1
ATOM 9289 C C . GLY B 1 517 ? 4.832 -8.828 3.221 1 81.5 517 GLY B C 1
ATOM 9290 O O . GLY B 1 517 ? 4.758 -7.887 4.02 1 81.5 517 GLY B O 1
ATOM 9291 N N . VAL B 1 518 ? 5.223 -8.648 2.021 1 81.56 518 VAL B N 1
ATOM 9292 C CA . VAL B 1 518 ? 5.84 -7.395 1.591 1 81.56 518 VAL B CA 1
ATOM 9293 C C . VAL B 1 518 ? 4.762 -6.336 1.373 1 81.56 518 VAL B C 1
ATOM 9295 O O . VAL B 1 518 ? 4.926 -5.18 1.777 1 81.56 518 VAL B O 1
ATOM 9298 N N . VAL B 1 519 ? 3.695 -6.691 0.738 1 79.44 519 VAL B N 1
ATOM 9299 C CA . VAL B 1 519 ? 2.641 -5.734 0.417 1 79.44 519 VAL B CA 1
ATOM 9300 C C . VAL B 1 519 ? 2.049 -5.168 1.705 1 79.44 519 VAL B C 1
ATOM 9302 O O . VAL B 1 519 ? 1.88 -3.953 1.836 1 79.44 519 VAL B O 1
ATOM 9305 N N . VAL B 1 520 ? 1.758 -6.055 2.629 1 78.56 520 VAL B N 1
ATOM 9306 C CA . VAL B 1 520 ? 1.164 -5.625 3.891 1 78.56 520 VAL B CA 1
ATOM 9307 C C . VAL B 1 520 ? 2.145 -4.727 4.641 1 78.56 520 VAL B C 1
ATOM 9309 O O . VAL B 1 520 ? 1.758 -3.682 5.172 1 78.56 520 VAL B O 1
ATOM 9312 N N . SER B 1 521 ? 3.314 -5.156 4.699 1 82.12 521 SER B N 1
ATOM 9313 C CA . SER B 1 521 ? 4.32 -4.383 5.422 1 82.12 521 SER B CA 1
ATOM 9314 C C . SER B 1 521 ? 4.562 -3.031 4.754 1 82.12 521 SER B C 1
ATOM 9316 O O . SER B 1 521 ? 4.828 -2.037 5.43 1 82.12 521 SER B O 1
ATOM 9318 N N . LEU B 1 522 ? 4.52 -3.053 3.426 1 81.38 522 LEU B N 1
ATOM 9319 C CA . LEU B 1 522 ? 4.668 -1.803 2.688 1 81.38 522 LEU B CA 1
ATOM 9320 C C . LEU B 1 522 ? 3.539 -0.835 3.021 1 81.38 522 LEU B C 1
ATOM 9322 O O . LEU B 1 522 ? 3.777 0.356 3.234 1 81.38 522 LEU B O 1
ATOM 9326 N N . ILE B 1 523 ? 2.377 -1.31 3.051 1 78.12 523 ILE B N 1
ATOM 9327 C CA . ILE B 1 523 ? 1.216 -0.486 3.371 1 78.12 523 ILE B CA 1
ATOM 9328 C C . ILE B 1 523 ? 1.349 0.062 4.789 1 78.12 523 ILE B C 1
ATOM 9330 O O . ILE B 1 523 ? 1.116 1.25 5.027 1 78.12 523 ILE B O 1
ATOM 9334 N N . ILE B 1 524 ? 1.746 -0.788 5.672 1 79.06 524 ILE B N 1
ATOM 9335 C CA . ILE B 1 524 ? 1.902 -0.37 7.062 1 79.06 524 ILE B CA 1
ATOM 9336 C C . ILE B 1 524 ? 3.008 0.678 7.164 1 79.06 524 ILE B C 1
ATOM 9338 O O . ILE B 1 524 ? 2.871 1.667 7.887 1 79.06 524 ILE B O 1
ATOM 9342 N N . SER B 1 525 ? 4.059 0.402 6.465 1 81.06 525 SER B N 1
ATOM 9343 C CA . SER B 1 525 ? 5.176 1.345 6.48 1 81.06 525 SER B CA 1
ATOM 9344 C C . SER B 1 525 ? 4.75 2.709 5.945 1 81.06 525 SER B C 1
ATOM 9346 O O . SER B 1 525 ? 5.082 3.74 6.531 1 81.06 525 SER B O 1
ATOM 9348 N N . LEU B 1 526 ? 4.07 2.695 4.855 1 79.81 526 LEU B N 1
ATOM 9349 C CA . LEU B 1 526 ? 3.594 3.936 4.246 1 79.81 526 LEU B CA 1
ATOM 9350 C C . LEU B 1 526 ? 2.609 4.648 5.168 1 79.81 526 LEU B C 1
ATOM 9352 O O . LEU B 1 526 ? 2.631 5.879 5.273 1 79.81 526 LEU B O 1
ATOM 9356 N N . LEU B 1 527 ? 1.787 3.865 5.816 1 78.5 527 LEU B N 1
ATOM 9357 C CA . LEU B 1 527 ? 0.821 4.434 6.75 1 78.5 527 LEU B CA 1
ATOM 9358 C C . LEU B 1 527 ? 1.527 5.098 7.926 1 78.5 527 LEU B C 1
ATOM 9360 O O . LEU B 1 527 ? 1.099 6.156 8.398 1 78.5 527 LEU B O 1
ATOM 9364 N N . LEU B 1 528 ? 2.564 4.539 8.383 1 77.19 528 LEU B N 1
ATOM 9365 C CA . LEU B 1 528 ? 3.318 5.094 9.5 1 77.19 528 LEU B CA 1
ATOM 9366 C C . LEU B 1 528 ? 4 6.398 9.102 1 77.19 528 LEU B C 1
ATOM 9368 O O . LEU B 1 528 ? 4.062 7.34 9.891 1 77.19 528 LEU B O 1
ATOM 9372 N N . VAL B 1 529 ? 4.473 6.402 7.91 1 76.5 529 VAL B N 1
ATOM 9373 C CA . VAL B 1 529 ? 5.113 7.617 7.418 1 76.5 529 VAL B CA 1
ATOM 9374 C C . VAL B 1 529 ? 4.078 8.727 7.281 1 76.5 529 VAL B C 1
ATOM 9376 O O . VAL B 1 529 ? 4.336 9.875 7.648 1 76.5 529 VAL B O 1
ATOM 9379 N N . VAL B 1 530 ? 2.961 8.398 6.742 1 75.75 530 VAL B N 1
ATOM 9380 C CA . VAL B 1 530 ? 1.896 9.375 6.547 1 75.75 530 VAL B CA 1
ATOM 9381 C C . VAL B 1 530 ? 1.39 9.867 7.898 1 75.75 530 VAL B C 1
ATOM 9383 O O . VAL B 1 530 ? 1.076 11.047 8.055 1 75.75 530 VAL B O 1
ATOM 9386 N N . HIS B 1 531 ? 1.256 8.93 8.789 1 75.31 531 HIS B N 1
ATOM 9387 C CA . HIS B 1 531 ? 0.794 9.289 10.125 1 75.31 531 HIS B CA 1
ATOM 9388 C C . HIS B 1 531 ? 1.718 10.32 10.766 1 75.31 531 HIS B C 1
ATOM 9390 O O . HIS B 1 531 ? 1.256 11.219 11.469 1 75.31 531 HIS B O 1
ATOM 9396 N N . ARG B 1 532 ? 2.949 10.164 10.523 1 70.25 532 ARG B N 1
ATOM 9397 C CA . ARG B 1 532 ? 3.938 11.062 11.117 1 70.25 532 ARG B CA 1
ATOM 9398 C C . ARG B 1 532 ? 3.996 12.383 10.359 1 70.25 532 ARG B C 1
ATOM 9400 O O . ARG B 1 532 ? 4.191 13.438 10.961 1 70.25 532 ARG B O 1
ATOM 9407 N N . SER B 1 533 ? 3.76 12.242 9.102 1 67.25 533 SER B N 1
ATOM 9408 C CA . SER B 1 533 ? 3.945 13.414 8.25 1 67.25 533 SER B CA 1
ATOM 9409 C C . SER B 1 533 ? 2.666 14.242 8.156 1 67.25 533 SER B C 1
ATOM 9411 O O . SER B 1 533 ? 2.703 15.414 7.785 1 67.25 533 SER B O 1
ATOM 9413 N N . SER B 1 534 ? 1.493 13.664 8.391 1 65.81 534 SER B N 1
ATOM 9414 C CA . SER B 1 534 ? 0.239 14.359 8.117 1 65.81 534 SER B CA 1
ATOM 9415 C C . SER B 1 534 ? -0.164 15.25 9.289 1 65.81 534 SER B C 1
ATOM 9417 O O . SER B 1 534 ? -1.165 15.961 9.219 1 65.81 534 SER B O 1
ATOM 9419 N N . LYS B 1 535 ? 0.636 15.328 10.273 1 69.25 535 LYS B N 1
ATOM 9420 C CA . LYS B 1 535 ? 0.299 16.234 11.367 1 69.25 535 LYS B CA 1
ATOM 9421 C C . LYS B 1 535 ? 0.609 17.672 11.008 1 69.25 535 LYS B C 1
ATOM 9423 O O . LYS B 1 535 ? 1.775 18.078 10.961 1 69.25 535 LYS B O 1
ATOM 9428 N N . THR B 1 536 ? -0.559 18.328 10.633 1 69.5 536 THR B N 1
ATOM 9429 C CA . THR B 1 536 ? -0.428 19.719 10.203 1 69.5 536 THR B CA 1
ATOM 9430 C C . THR B 1 536 ? 0.104 20.578 11.344 1 69.5 536 THR B C 1
ATOM 9432 O O . THR B 1 536 ? -0.385 20.5 12.477 1 69.5 536 THR B O 1
ATOM 9435 N N . ARG B 1 537 ? 1.12 21.328 11.086 1 72.19 537 ARG B N 1
ATOM 9436 C CA . ARG B 1 537 ? 1.671 22.266 12.062 1 72.19 537 ARG B CA 1
ATOM 9437 C C . ARG B 1 537 ? 0.863 23.547 12.109 1 72.19 537 ARG B C 1
ATOM 9439 O O . ARG B 1 537 ? 0.79 24.281 11.117 1 72.19 537 ARG B O 1
ATOM 9446 N N . MET B 1 538 ? 0.08 23.641 13.234 1 80.94 538 MET B N 1
ATOM 9447 C CA . MET B 1 538 ? -0.708 24.844 13.453 1 80.94 538 MET B CA 1
ATOM 9448 C C . MET B 1 538 ? -0.302 25.531 14.758 1 80.94 538 MET B C 1
ATOM 9450 O O . MET B 1 538 ? 0.16 24.875 15.695 1 80.94 538 MET B O 1
ATOM 9454 N N . ALA B 1 539 ? -0.332 26.859 14.758 1 79.88 539 ALA B N 1
ATOM 9455 C CA . ALA B 1 539 ? -0.041 27.625 15.969 1 79.88 539 ALA B CA 1
ATOM 9456 C C . ALA B 1 539 ? -1.113 28.672 16.219 1 79.88 539 ALA B C 1
ATOM 9458 O O . ALA B 1 539 ? -1.646 29.266 15.273 1 79.88 539 ALA B O 1
ATOM 9459 N N . ILE B 1 540 ? -1.489 28.797 17.422 1 84.75 540 ILE B N 1
ATOM 9460 C CA . ILE B 1 540 ? -2.391 29.875 17.812 1 84.75 540 ILE B CA 1
ATOM 9461 C C . ILE B 1 540 ? -1.595 31.156 18 1 84.75 540 ILE B C 1
ATOM 9463 O O . ILE B 1 540 ? -0.557 31.156 18.672 1 84.75 540 ILE B O 1
ATOM 9467 N N . LEU B 1 541 ? -2.082 32.125 17.391 1 86.25 541 LEU B N 1
ATOM 9468 C CA . LEU B 1 541 ? -1.392 33.406 17.5 1 86.25 541 LEU B CA 1
ATOM 9469 C C . LEU B 1 541 ? -2.039 34.281 18.562 1 86.25 541 LEU B C 1
ATOM 9471 O O . LEU B 1 541 ? -3.258 34.25 18.75 1 86.25 541 LEU B O 1
ATOM 9475 N N . GLY B 1 542 ? -1.175 34.875 19.281 1 84.38 542 GLY B N 1
ATOM 9476 C CA . GLY B 1 542 ? -1.58 35.906 20.25 1 84.38 542 GLY B CA 1
ATOM 9477 C C . GLY B 1 542 ? -0.947 37.25 19.984 1 84.38 542 GLY B C 1
ATOM 9478 O O . GLY B 1 542 ? 0.055 37.344 19.281 1 84.38 542 GLY B O 1
ATOM 9479 N N . ARG B 1 543 ? -1.652 38.219 20.516 1 86 543 ARG B N 1
ATOM 9480 C CA . ARG B 1 543 ? -1.158 39.594 20.328 1 86 543 ARG B CA 1
ATOM 9481 C C . ARG B 1 543 ? -0.149 39.969 21.406 1 86 543 ARG B C 1
ATOM 9483 O O . ARG B 1 543 ? -0.331 39.625 22.578 1 86 543 ARG B O 1
ATOM 9490 N N . ILE B 1 544 ? 0.95 40.469 20.891 1 81.62 544 ILE B N 1
ATOM 9491 C CA . ILE B 1 544 ? 1.887 41.062 21.844 1 81.62 544 ILE B CA 1
ATOM 9492 C C . ILE B 1 544 ? 1.305 42.344 22.406 1 81.62 544 ILE B C 1
ATOM 9494 O O . ILE B 1 544 ? 0.95 43.25 21.656 1 81.62 544 ILE B O 1
ATOM 9498 N N . PRO B 1 545 ? 1.238 42.438 23.703 1 81.19 545 PRO B N 1
ATOM 9499 C CA . PRO B 1 545 ? 0.615 43.625 24.297 1 81.19 545 PRO B CA 1
ATOM 9500 C C . PRO B 1 545 ? 1.23 44.938 23.781 1 81.19 545 PRO B C 1
ATOM 9502 O O . PRO B 1 545 ? 2.455 45.031 23.688 1 81.19 545 PRO B O 1
ATOM 9505 N N . GLY B 1 546 ? 0.422 45.875 23.359 1 74.19 546 GLY B N 1
ATOM 9506 C CA . GLY B 1 546 ? 0.876 47.188 22.953 1 74.19 546 GLY B CA 1
ATOM 9507 C C . GLY B 1 546 ? 1.29 47.25 21.5 1 74.19 546 GLY B C 1
ATOM 9508 O O . GLY B 1 546 ? 1.638 48.312 21 1 74.19 546 GLY B O 1
ATOM 9509 N N . THR B 1 547 ? 1.342 46.094 20.766 1 78.38 547 THR B N 1
ATOM 9510 C CA . THR B 1 547 ? 1.776 46.094 19.375 1 78.38 547 THR B CA 1
ATOM 9511 C C . THR B 1 547 ? 0.719 45.469 18.484 1 78.38 547 THR B C 1
ATOM 9513 O O . THR B 1 547 ? -0.291 44.969 18.969 1 78.38 547 THR B O 1
ATOM 9516 N N . ASP B 1 548 ? 0.928 45.719 17.188 1 78.81 548 ASP B N 1
ATOM 9517 C CA . ASP B 1 548 ? 0.059 45.062 16.203 1 78.81 548 ASP B CA 1
ATOM 9518 C C . ASP B 1 548 ? 0.747 43.875 15.562 1 78.81 548 ASP B C 1
ATOM 9520 O O . ASP B 1 548 ? 0.669 43.688 14.344 1 78.81 548 ASP B O 1
ATOM 9524 N N . ARG B 1 549 ? 1.463 43.25 16.453 1 81.81 549 ARG B N 1
ATOM 9525 C CA . ARG B 1 549 ? 2.158 42.062 15.969 1 81.81 549 ARG B CA 1
ATOM 9526 C C . ARG B 1 549 ? 1.632 40.781 16.641 1 81.81 549 ARG B C 1
ATOM 9528 O O . ARG B 1 549 ? 1.442 40.781 17.859 1 81.81 549 ARG B O 1
ATOM 9535 N N . TRP B 1 550 ? 1.328 39.938 15.836 1 84.88 550 TRP B N 1
ATOM 9536 C CA . TRP B 1 550 ? 0.812 38.656 16.328 1 84.88 550 TRP B CA 1
ATOM 9537 C C . TRP B 1 550 ? 1.861 37.562 16.219 1 84.88 550 TRP B C 1
ATOM 9539 O O . TRP B 1 550 ? 2.475 37.406 15.156 1 84.88 550 TRP B O 1
ATOM 9549 N N . LYS B 1 551 ? 2.115 36.875 17.312 1 81.75 551 LYS B N 1
ATOM 9550 C CA . LYS B 1 551 ? 3.092 35.781 17.391 1 81.75 551 LYS B CA 1
ATOM 9551 C C . LYS B 1 551 ? 2.492 34.562 18.047 1 81.75 551 LYS B C 1
ATOM 9553 O O . LYS B 1 551 ? 1.498 34.625 18.766 1 81.75 551 LYS B O 1
ATOM 9558 N N . PRO B 1 552 ? 3.107 33.406 17.766 1 80.94 552 PRO B N 1
ATOM 9559 C CA . PRO B 1 552 ? 2.594 32.156 18.375 1 80.94 552 PRO B CA 1
ATOM 9560 C C . PRO B 1 552 ? 2.693 32.188 19.906 1 80.94 552 PRO B C 1
ATOM 9562 O O . PRO B 1 552 ? 3.76 32.469 20.453 1 80.94 552 PRO B O 1
ATOM 9565 N N . ILE B 1 553 ? 1.633 31.812 20.469 1 78.69 553 ILE B N 1
ATOM 9566 C CA . ILE B 1 553 ? 1.536 31.859 21.922 1 78.69 553 ILE B CA 1
ATOM 9567 C C . ILE B 1 553 ? 2.447 30.812 22.547 1 78.69 553 ILE B C 1
ATOM 9569 O O . ILE B 1 553 ? 3.008 31.016 23.625 1 78.69 553 ILE B O 1
ATOM 9573 N N . SER B 1 554 ? 2.588 29.688 21.844 1 71.81 554 SER B N 1
ATOM 9574 C CA . SER B 1 554 ? 3.387 28.578 22.359 1 71.81 554 SER B CA 1
ATOM 9575 C C . SER B 1 554 ? 4.867 28.938 22.406 1 71.81 554 SER B C 1
ATOM 9577 O O . SER B 1 554 ? 5.609 28.438 23.25 1 71.81 554 SER B O 1
ATOM 9579 N N . GLU B 1 555 ? 5.262 29.797 21.578 1 68.06 555 GLU B N 1
ATOM 9580 C CA . GLU B 1 555 ? 6.676 30.156 21.469 1 68.06 555 GLU B CA 1
ATOM 9581 C C . GLU B 1 555 ? 6.969 31.469 22.172 1 68.06 555 GLU B C 1
ATOM 9583 O O . GLU B 1 555 ? 8.117 31.766 22.5 1 68.06 555 GLU B O 1
ATOM 9588 N N . ASN B 1 556 ? 5.922 32.281 22.344 1 69.94 556 ASN B N 1
ATOM 9589 C CA . ASN B 1 556 ? 6.062 33.594 22.953 1 69.94 556 ASN B CA 1
ATOM 9590 C C . ASN B 1 556 ? 5.129 33.75 24.141 1 69.94 556 ASN B C 1
ATOM 9592 O O . ASN B 1 556 ? 3.967 34.125 23.984 1 69.94 556 ASN B O 1
ATOM 9596 N N . PRO B 1 557 ? 5.613 33.5 25.297 1 72.06 557 PRO B N 1
ATOM 9597 C CA . PRO B 1 557 ? 4.773 33.594 26.5 1 72.06 557 PRO B CA 1
ATOM 9598 C C . PRO B 1 557 ? 4.152 35 26.672 1 72.06 557 PRO B C 1
ATOM 9600 O O . PRO B 1 557 ? 3.146 35.125 27.375 1 72.06 557 PRO B O 1
ATOM 9603 N N . GLU B 1 558 ? 4.809 35.969 26.062 1 75.06 558 GLU B N 1
ATOM 9604 C CA . GLU B 1 558 ? 4.297 37.312 26.219 1 75.06 558 GLU B CA 1
ATOM 9605 C C . GLU B 1 558 ? 3.041 37.531 25.375 1 75.06 558 GLU B C 1
ATOM 9607 O O . GLU B 1 558 ? 2.273 38.469 25.625 1 75.06 558 GLU B O 1
ATOM 9612 N N . ALA B 1 559 ? 2.832 36.625 24.5 1 76.94 559 ALA B N 1
ATOM 9613 C CA . ALA B 1 559 ? 1.681 36.781 23.609 1 76.94 559 ALA B CA 1
ATOM 9614 C C . ALA B 1 559 ? 0.396 36.312 24.297 1 76.94 559 ALA B C 1
ATOM 9616 O O . ALA B 1 559 ? 0.366 35.281 24.953 1 76.94 559 ALA B O 1
ATOM 9617 N N . GLU B 1 560 ? -0.491 37.219 24.422 1 75.12 560 GLU B N 1
ATOM 9618 C CA . GLU B 1 560 ? -1.763 36.906 25.078 1 75.12 560 GLU B CA 1
ATOM 9619 C C . GLU B 1 560 ? -2.875 36.688 24.062 1 75.12 560 GLU B C 1
ATOM 9621 O O . GLU B 1 560 ? -2.867 37.312 22.984 1 75.12 560 GLU B O 1
ATOM 9626 N N . GLU B 1 561 ? -3.639 35.719 24.438 1 69.5 561 GLU B N 1
ATOM 9627 C CA . GLU B 1 561 ? -4.77 35.438 23.562 1 69.5 561 GLU B CA 1
ATOM 9628 C C . GLU B 1 561 ? -5.703 36.625 23.453 1 69.5 561 GLU B C 1
ATOM 9630 O O . GLU B 1 561 ? -5.875 37.375 24.438 1 69.5 561 GLU B O 1
ATOM 9635 N N . SER B 1 562 ? -5.953 36.969 22.172 1 63.94 562 SER B N 1
ATOM 9636 C CA . SER B 1 562 ? -6.77 38.125 21.891 1 63.94 562 SER B CA 1
ATOM 9637 C C . SER B 1 562 ? -8.078 38.094 22.672 1 63.94 562 SER B C 1
ATOM 9639 O O . SER B 1 562 ? -8.219 37.312 23.625 1 63.94 562 SER B O 1
ATOM 9641 N N . LEU B 1 563 ? -9.164 38.719 22.109 1 65.5 563 LEU B N 1
ATOM 9642 C CA . LEU B 1 563 ? -10.531 38.938 22.594 1 65.5 563 LEU B CA 1
ATOM 9643 C C . LEU B 1 563 ? -11.25 37.594 22.766 1 65.5 563 LEU B C 1
ATOM 9645 O O . LEU B 1 563 ? -10.938 36.625 22.094 1 65.5 563 LEU B O 1
ATOM 9649 N N . SER B 1 564 ? -11.969 37.562 23.844 1 72.62 564 SER B N 1
ATOM 9650 C CA . SER B 1 564 ? -12.797 36.406 24.125 1 72.62 564 SER B CA 1
ATOM 9651 C C . SER B 1 564 ? -13.594 35.969 22.891 1 72.62 564 SER B C 1
ATOM 9653 O O . SER B 1 564 ? -14.234 36.812 22.25 1 72.62 564 SER B O 1
ATOM 9655 N N . GLY B 1 565 ? -13.398 34.75 22.25 1 79.06 565 GLY B N 1
ATOM 9656 C CA . GLY B 1 565 ? -14.164 34.219 21.141 1 79.06 565 GLY B CA 1
ATOM 9657 C C . GLY B 1 565 ? -13.414 34.281 19.812 1 79.06 565 GLY B C 1
ATOM 9658 O O . GLY B 1 565 ? -13.898 33.781 18.797 1 79.06 565 GLY B O 1
ATOM 9659 N N . VAL B 1 566 ? -12.273 35.062 19.891 1 85.5 566 VAL B N 1
ATOM 9660 C CA . VAL B 1 566 ? -11.523 35.188 18.641 1 85.5 566 VAL B CA 1
ATOM 9661 C C . VAL B 1 566 ? -10.336 34.219 18.656 1 85.5 566 VAL B C 1
ATOM 9663 O O . VAL B 1 566 ? -9.578 34.188 19.625 1 85.5 566 VAL B O 1
ATOM 9666 N N . LEU B 1 567 ? -10.297 33.375 17.641 1 88.62 567 LEU B N 1
ATOM 9667 C CA . LEU B 1 567 ? -9.203 32.438 17.5 1 88.62 567 LEU B CA 1
ATOM 9668 C C . LEU B 1 567 ? -8.422 32.656 16.219 1 88.62 567 LEU B C 1
ATOM 9670 O O . LEU B 1 567 ? -9.008 32.688 15.133 1 88.62 567 LEU B O 1
ATOM 9674 N N . ILE B 1 568 ? -7.129 33 16.359 1 90.19 568 ILE B N 1
ATOM 9675 C CA . ILE B 1 568 ? -6.258 33.188 15.203 1 90.19 568 ILE B CA 1
ATOM 9676 C C . ILE B 1 568 ? -5.34 31.984 15.055 1 90.19 568 ILE B C 1
ATOM 9678 O O . ILE B 1 568 ? -4.562 31.672 15.961 1 90.19 568 ILE B O 1
ATOM 9682 N N . VAL B 1 569 ? -5.48 31.281 13.891 1 90.31 569 VAL B N 1
ATOM 9683 C CA . VAL B 1 569 ? -4.727 30.062 13.664 1 90.31 569 VAL B CA 1
ATOM 9684 C C . VAL B 1 569 ? -3.768 30.25 12.492 1 90.31 569 VAL B C 1
ATOM 9686 O O . VAL B 1 569 ? -4.188 30.625 11.398 1 90.31 569 VAL B O 1
ATOM 9689 N N . ARG B 1 570 ? -2.547 30.062 12.742 1 89.81 570 ARG B N 1
ATOM 9690 C CA . ARG B 1 570 ? -1.549 30.125 11.68 1 89.81 570 ARG B CA 1
ATOM 9691 C C . ARG B 1 570 ? -1.234 28.719 11.156 1 89.81 570 ARG B C 1
ATOM 9693 O O . ARG B 1 570 ? -0.855 27.828 11.922 1 89.81 570 ARG B O 1
ATOM 9700 N N . ILE B 1 571 ? -1.399 28.547 9.82 1 88.06 571 ILE B N 1
ATOM 9701 C CA . ILE B 1 571 ? -1.066 27.281 9.172 1 88.06 571 ILE B CA 1
ATOM 9702 C C . ILE B 1 571 ? 0.357 27.344 8.617 1 88.06 571 ILE B C 1
ATOM 9704 O O . ILE B 1 571 ? 0.656 28.156 7.742 1 88.06 571 ILE B O 1
ATOM 9708 N N . ARG B 1 572 ? 1.237 26.422 9.047 1 78.69 572 ARG B N 1
ATOM 9709 C CA . ARG B 1 572 ? 2.662 26.531 8.75 1 78.69 572 ARG B CA 1
ATOM 9710 C C . ARG B 1 572 ? 3.092 25.484 7.73 1 78.69 572 ARG B C 1
ATOM 9712 O O . ARG B 1 572 ? 4.211 24.969 7.793 1 78.69 572 ARG B O 1
ATOM 9719 N N . GLU B 1 573 ? 2.201 25.062 6.879 1 79.31 573 GLU B N 1
ATOM 9720 C CA . GLU B 1 573 ? 2.543 24.047 5.883 1 79.31 573 GLU B CA 1
ATOM 9721 C C . GLU B 1 573 ? 1.623 24.141 4.668 1 79.31 573 GLU B C 1
ATOM 9723 O O . GLU B 1 573 ? 0.573 24.781 4.727 1 79.31 573 GLU B O 1
ATOM 9728 N N . ASN B 1 574 ? 2.18 23.578 3.596 1 83.12 574 ASN B N 1
ATOM 9729 C CA . ASN B 1 574 ? 1.33 23.469 2.414 1 83.12 574 ASN B CA 1
ATOM 9730 C C . ASN B 1 574 ? 0.15 22.531 2.66 1 83.12 574 ASN B C 1
ATOM 9732 O O . ASN B 1 574 ? 0.22 21.641 3.52 1 83.12 574 ASN B O 1
ATOM 9736 N N . LEU B 1 575 ? -0.898 22.828 1.996 1 84.88 575 LEU B N 1
ATOM 9737 C CA . LEU B 1 575 ? -2.113 22.062 2.254 1 84.88 575 LEU B CA 1
ATOM 9738 C C . LEU B 1 575 ? -2.295 20.953 1.211 1 84.88 575 LEU B C 1
ATOM 9740 O O . LEU B 1 575 ? -2.25 21.234 0.008 1 84.88 575 LEU B O 1
ATOM 9744 N N . ASP B 1 576 ? -2.346 19.828 1.67 1 80.88 576 ASP B N 1
ATOM 9745 C CA . ASP B 1 576 ? -2.67 18.641 0.874 1 80.88 576 ASP B CA 1
ATOM 9746 C C . ASP B 1 576 ? -3.832 17.875 1.49 1 80.88 576 ASP B C 1
ATOM 9748 O O . ASP B 1 576 ? -4.301 18.203 2.58 1 80.88 576 ASP B O 1
ATOM 9752 N N . PHE B 1 577 ? -4.301 16.906 0.781 1 76.44 577 PHE B N 1
ATOM 9753 C CA . PHE B 1 577 ? -5.5 16.219 1.227 1 76.44 577 PHE B CA 1
ATOM 9754 C C . PHE B 1 577 ? -5.281 15.586 2.598 1 76.44 577 PHE B C 1
ATOM 9756 O O . PHE B 1 577 ? -6.168 15.625 3.455 1 76.44 577 PHE B O 1
ATOM 9763 N N . ALA B 1 578 ? -4.129 14.992 2.797 1 74.38 578 ALA B N 1
ATOM 9764 C CA . ALA B 1 578 ? -3.859 14.258 4.027 1 74.38 578 ALA B CA 1
ATOM 9765 C C . ALA B 1 578 ? -3.781 15.203 5.227 1 74.38 578 ALA B C 1
ATOM 9767 O O . ALA B 1 578 ? -4.402 14.945 6.262 1 74.38 578 ALA B O 1
ATOM 9768 N N . ASN B 1 579 ? -3.07 16.312 5.129 1 78.12 579 ASN B N 1
ATOM 9769 C CA . ASN B 1 579 ? -2.889 17.219 6.262 1 78.12 579 ASN B CA 1
ATOM 9770 C C . ASN B 1 579 ? -4.133 18.062 6.508 1 78.12 579 ASN B C 1
ATOM 9772 O O . ASN B 1 579 ? -4.363 18.516 7.629 1 78.12 579 ASN B O 1
ATOM 9776 N N . THR B 1 580 ? -4.902 18.297 5.449 1 80 580 THR B N 1
ATOM 9777 C CA . THR B 1 580 ? -6.098 19.109 5.613 1 80 580 THR B CA 1
ATOM 9778 C C . THR B 1 580 ? -7.188 18.344 6.344 1 80 580 THR B C 1
ATOM 9780 O O . THR B 1 580 ? -7.973 18.922 7.098 1 80 580 THR B O 1
ATOM 9783 N N . SER B 1 581 ? -7.219 17.062 6.102 1 75.56 581 SER B N 1
ATOM 9784 C CA . SER B 1 581 ? -8.18 16.234 6.824 1 75.56 581 SER B CA 1
ATOM 9785 C C . SER B 1 581 ? -7.883 16.234 8.32 1 75.56 581 SER B C 1
ATOM 9787 O O . SER B 1 581 ? -8.805 16.25 9.141 1 75.56 581 SER B O 1
ATOM 9789 N N . GLN B 1 582 ? -6.707 16.281 8.602 1 74.69 582 GLN B N 1
ATOM 9790 C CA . GLN B 1 582 ? -6.316 16.312 10.008 1 74.69 582 GLN B CA 1
ATOM 9791 C C . GLN B 1 582 ? -6.504 17.703 10.609 1 74.69 582 GLN B C 1
ATOM 9793 O O . GLN B 1 582 ? -6.73 17.844 11.812 1 74.69 582 GLN B O 1
ATOM 9798 N N . LEU B 1 583 ? -6.363 18.656 9.75 1 79.5 583 LEU B N 1
ATOM 9799 C CA . LEU B 1 583 ? -6.562 20.047 10.172 1 79.5 583 LEU B CA 1
ATOM 9800 C C . LEU B 1 583 ? -7.969 20.25 10.727 1 79.5 583 LEU B C 1
ATOM 9802 O O . LEU B 1 583 ? -8.148 20.938 11.727 1 79.5 583 LEU B O 1
ATOM 9806 N N . LYS B 1 584 ? -8.906 19.641 10.102 1 76.25 584 LYS B N 1
ATOM 9807 C CA . LYS B 1 584 ? -10.297 19.75 10.523 1 76.25 584 LYS B CA 1
ATOM 9808 C C . LYS B 1 584 ? -10.477 19.234 11.953 1 76.25 584 LYS B C 1
ATOM 9810 O O . LYS B 1 584 ? -11.102 19.891 12.781 1 76.25 584 LYS B O 1
ATOM 9815 N N . GLU B 1 585 ? -9.867 18.156 12.195 1 72.25 585 GLU B N 1
ATOM 9816 C CA . GLU B 1 585 ? -9.984 17.547 13.516 1 72.25 585 GLU B CA 1
ATOM 9817 C C . GLU B 1 585 ? -9.203 18.344 14.562 1 72.25 585 GLU B C 1
ATOM 9819 O O . GLU B 1 585 ? -9.672 18.516 15.688 1 72.25 585 GLU B O 1
ATOM 9824 N N . ARG B 1 586 ? -8.117 18.812 14.195 1 76.94 586 ARG B N 1
ATOM 9825 C CA . ARG B 1 586 ? -7.27 19.562 15.117 1 76.94 586 ARG B CA 1
ATOM 9826 C C . ARG B 1 586 ? -7.875 20.938 15.422 1 76.94 586 ARG B C 1
ATOM 9828 O O . ARG B 1 586 ? -7.766 21.438 16.547 1 76.94 586 ARG B O 1
ATOM 9835 N N . LEU B 1 587 ? -8.391 21.547 14.414 1 81.94 587 LEU B N 1
ATOM 9836 C CA . LEU B 1 587 ? -9.023 22.844 14.602 1 81.94 587 LEU B CA 1
ATOM 9837 C C . LEU B 1 587 ? -10.18 22.75 15.586 1 81.94 587 LEU B C 1
ATOM 9839 O O . LEU B 1 587 ? -10.352 23.641 16.438 1 81.94 587 LEU B O 1
ATOM 9843 N N . ARG B 1 588 ? -10.93 21.734 15.445 1 76.19 588 ARG B N 1
ATOM 9844 C CA . ARG B 1 588 ? -12.039 21.531 16.375 1 76.19 588 ARG B CA 1
ATOM 9845 C C . ARG B 1 588 ? -11.547 21.344 17.797 1 76.19 588 ARG B C 1
ATOM 9847 O O . ARG B 1 588 ? -12.156 21.859 18.734 1 76.19 588 ARG B O 1
ATOM 9854 N N . ARG B 1 589 ? -10.469 20.703 17.922 1 74.19 589 ARG B N 1
ATOM 9855 C CA . ARG B 1 589 ? -9.875 20.5 19.25 1 74.19 589 ARG B CA 1
ATOM 9856 C C . ARG B 1 589 ? -9.344 21.812 19.828 1 74.19 589 ARG B C 1
ATOM 9858 O O . ARG B 1 589 ? -9.461 22.062 21.016 1 74.19 589 ARG B O 1
ATOM 9865 N N . LEU B 1 590 ? -8.742 22.5 18.969 1 75.5 590 LEU B N 1
ATOM 9866 C CA . LEU B 1 590 ? -8.211 23.797 19.391 1 75.5 590 LEU B CA 1
ATOM 9867 C C . LEU B 1 590 ? -9.336 24.734 19.812 1 75.5 590 LEU B C 1
ATOM 9869 O O . LEU B 1 590 ? -9.172 25.531 20.734 1 75.5 590 LEU B O 1
ATOM 9873 N N . GLU B 1 591 ? -10.383 24.609 19.109 1 75.19 591 GLU B N 1
ATOM 9874 C CA . GLU B 1 591 ? -11.547 25.438 19.422 1 75.19 591 GLU B CA 1
ATOM 9875 C C . GLU B 1 591 ? -12.125 25.078 20.781 1 75.19 591 GLU B C 1
ATOM 9877 O O . GLU B 1 591 ? -12.523 25.953 21.547 1 75.19 591 GLU B O 1
ATOM 9882 N N . LEU B 1 592 ? -12.109 23.781 21.031 1 70.38 592 LEU B N 1
ATOM 9883 C CA . LEU B 1 592 ? -12.781 23.312 22.234 1 70.38 592 LEU B CA 1
ATOM 9884 C C . LEU B 1 592 ? -11.852 23.391 23.438 1 70.38 592 LEU B C 1
ATOM 9886 O O . LEU B 1 592 ? -12.297 23.656 24.562 1 70.38 592 LEU B O 1
ATOM 9890 N N . TYR B 1 593 ? -10.492 23.125 23.234 1 69 593 TYR B N 1
ATOM 9891 C CA . TYR B 1 593 ? -9.609 22.938 24.375 1 69 593 TYR B CA 1
ATOM 9892 C C . TYR B 1 593 ? -8.5 23.984 24.391 1 69 593 TYR B C 1
ATOM 9894 O O . TYR B 1 593 ? -7.801 24.156 25.391 1 69 593 TYR B O 1
ATOM 9902 N N . GLY B 1 594 ? -8.438 24.781 23.469 1 63.75 594 GLY B N 1
ATOM 9903 C CA . GLY B 1 594 ? -7.379 25.781 23.422 1 63.75 594 GLY B CA 1
ATOM 9904 C C . GLY B 1 594 ? -6.016 25.188 23.125 1 63.75 594 GLY B C 1
ATOM 9905 O O . GLY B 1 594 ? -5.914 24.125 22.516 1 63.75 594 GLY B O 1
ATOM 9906 N N . ALA B 1 595 ? -4.895 25.859 23.453 1 61.19 595 ALA B N 1
ATOM 9907 C CA . ALA B 1 595 ? -3.523 25.5 23.078 1 61.19 595 ALA B CA 1
ATOM 9908 C C . ALA B 1 595 ? -3.014 24.344 23.953 1 61.19 595 ALA B C 1
ATOM 9910 O O . ALA B 1 595 ? -2.107 23.609 23.547 1 61.19 595 ALA B O 1
ATOM 9911 N N . HIS B 1 596 ? -3.645 24.141 25.094 1 56.5 596 HIS B N 1
ATOM 9912 C CA . HIS B 1 596 ? -3.043 23.172 26 1 56.5 596 HIS B CA 1
ATOM 9913 C C . HIS B 1 596 ? -3.588 21.781 25.75 1 56.5 596 HIS B C 1
ATOM 9915 O O . HIS B 1 596 ? -4.77 21.609 25.422 1 56.5 596 HIS B O 1
ATOM 9921 N N . LYS B 1 597 ? -2.613 20.953 25.594 1 53.72 597 LYS B N 1
ATOM 9922 C CA . LYS B 1 597 ? -2.889 19.547 25.344 1 53.72 597 LYS B CA 1
ATOM 9923 C C . LYS B 1 597 ? -3.689 18.922 26.484 1 53.72 597 LYS B C 1
ATOM 9925 O O . LYS B 1 597 ? -3.166 18.734 27.578 1 53.72 597 LYS B O 1
ATOM 9930 N N . ARG B 1 598 ? -4.961 18.969 26.625 1 51.03 598 ARG B N 1
ATOM 9931 C CA . ARG B 1 598 ? -5.699 18.312 27.703 1 51.03 598 ARG B CA 1
ATOM 9932 C C . ARG B 1 598 ? -6.41 17.062 27.172 1 51.03 598 ARG B C 1
ATOM 9934 O O . ARG B 1 598 ? -6.598 16.906 25.969 1 51.03 598 ARG B O 1
ATOM 9941 N N . HIS B 1 599 ? -6.527 16.078 28.047 1 51.66 599 HIS B N 1
ATOM 9942 C CA . HIS B 1 599 ? -7.188 14.828 27.719 1 51.66 599 HIS B CA 1
ATOM 9943 C C . HIS B 1 599 ? -8.609 15.07 27.219 1 51.66 599 HIS B C 1
ATOM 9945 O O . HIS B 1 599 ? -9.328 15.922 27.75 1 51.66 599 HIS B O 1
ATOM 9951 N N . PRO B 1 600 ? -9.008 14.508 26.125 1 50.56 600 PRO B N 1
ATOM 9952 C CA . PRO B 1 600 ? -10.312 14.727 25.5 1 50.56 600 PRO B CA 1
ATOM 9953 C C . PRO B 1 600 ? -11.477 14.484 26.453 1 50.56 600 PRO B C 1
ATOM 9955 O O . PRO B 1 600 ? -12.609 14.891 26.172 1 50.56 600 PRO B O 1
ATOM 9958 N N . SER B 1 601 ? -11.234 13.719 27.562 1 49.59 601 SER B N 1
ATOM 9959 C CA . SER B 1 601 ? -12.305 13.453 28.516 1 49.59 601 SER B CA 1
ATOM 9960 C C . SER B 1 601 ? -12.594 14.688 29.375 1 49.59 601 SER B C 1
ATOM 9962 O O . SER B 1 601 ? -13.609 14.742 30.078 1 49.59 601 SER B O 1
ATOM 9964 N N . ASP B 1 602 ? -11.688 15.797 29.234 1 53.44 602 ASP B N 1
ATOM 9965 C CA . ASP B 1 602 ? -11.836 16.969 30.078 1 53.44 602 ASP B CA 1
ATOM 9966 C C . ASP B 1 602 ? -12.93 17.906 29.547 1 53.44 602 ASP B C 1
ATOM 9968 O O . ASP B 1 602 ? -13.266 17.859 28.359 1 53.44 602 ASP B O 1
ATOM 9972 N N . GLU B 1 603 ? -13.734 18.547 30.328 1 55.06 603 GLU B N 1
ATOM 9973 C CA . GLU B 1 603 ? -14.789 19.484 29.984 1 55.06 603 GLU B CA 1
ATOM 9974 C C . GLU B 1 603 ? -14.258 20.625 29.109 1 55.06 603 GLU B C 1
ATOM 9976 O O . GLU B 1 603 ? -13.156 21.125 29.328 1 55.06 603 GLU B O 1
ATOM 9981 N N . PRO B 1 604 ? -14.977 20.766 27.953 1 58.25 604 PRO B N 1
ATOM 9982 C CA . PRO B 1 604 ? -14.547 21.891 27.109 1 58.25 604 PRO B CA 1
ATOM 9983 C C . PRO B 1 604 ? -14.422 23.203 27.891 1 58.25 604 PRO B C 1
ATOM 9985 O O . PRO B 1 604 ? -15.273 23.5 28.734 1 58.25 604 PRO B O 1
ATOM 9988 N N . ARG B 1 605 ? -13.273 23.719 27.938 1 55.25 605 ARG B N 1
ATOM 9989 C CA . ARG B 1 605 ? -13.023 24.922 28.734 1 55.25 605 ARG B CA 1
ATOM 9990 C C . ARG B 1 605 ? -13.375 26.188 27.953 1 55.25 605 ARG B C 1
ATOM 9992 O O . ARG B 1 605 ? -13.641 27.234 28.547 1 55.25 605 ARG B O 1
ATOM 9999 N N . ARG B 1 606 ? -13.328 26.141 26.625 1 59.34 606 ARG B N 1
ATOM 10000 C CA . ARG B 1 606 ? -13.461 27.406 25.906 1 59.34 606 ARG B CA 1
ATOM 10001 C C . ARG B 1 606 ? -14.844 27.531 25.281 1 59.34 606 ARG B C 1
ATOM 10003 O O . ARG B 1 606 ? -15.477 26.516 24.953 1 59.34 606 ARG B O 1
ATOM 10010 N N . GLN B 1 607 ? -15.383 28.672 25.391 1 60.81 607 GLN B N 1
ATOM 10011 C CA . GLN B 1 607 ? -16.594 29.031 24.656 1 60.81 607 GLN B CA 1
ATOM 10012 C C . GLN B 1 607 ? -16.391 28.859 23.141 1 60.81 607 GLN B C 1
ATOM 10014 O O . GLN B 1 607 ? -15.273 28.953 22.656 1 60.81 607 GLN B O 1
ATOM 10019 N N . GLU B 1 608 ? -17.359 28.438 22.391 1 68.44 608 GLU B N 1
ATOM 10020 C CA . GLU B 1 608 ? -17.344 28.297 20.938 1 68.44 608 GLU B CA 1
ATOM 10021 C C . GLU B 1 608 ? -16.844 29.578 20.266 1 68.44 608 GLU B C 1
ATOM 10023 O O . GLU B 1 608 ? -17.156 30.688 20.703 1 68.44 608 GLU B O 1
ATOM 10028 N N . ALA B 1 609 ? -15.875 29.438 19.391 1 75.06 609 ALA B N 1
ATOM 10029 C CA . ALA B 1 609 ? -15.297 30.578 18.703 1 75.06 609 ALA B CA 1
ATOM 10030 C C . ALA B 1 609 ? -16.344 31.281 17.828 1 75.06 609 ALA B C 1
ATOM 10032 O O . ALA B 1 609 ? -17.141 30.625 17.156 1 75.06 609 ALA B O 1
ATOM 10033 N N . SER B 1 610 ? -16.438 32.594 18.047 1 84.75 610 S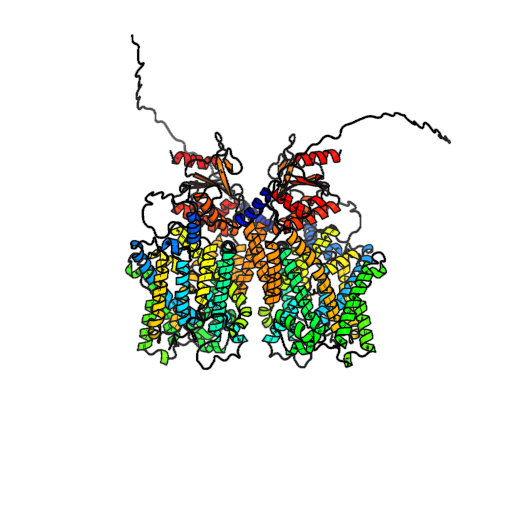ER B N 1
ATOM 10034 C CA . SER B 1 610 ? -17.344 33.406 17.234 1 84.75 610 SER B CA 1
ATOM 10035 C C . SER B 1 610 ? -16.656 33.938 15.984 1 84.75 610 SER B C 1
ATOM 10037 O O . SER B 1 610 ? -17.297 34.25 14.984 1 84.75 610 SER B O 1
ATOM 10039 N N . VAL B 1 611 ? -15.32 34.062 16.094 1 89.81 611 VAL B N 1
ATOM 10040 C CA . VAL B 1 611 ? -14.531 34.562 14.961 1 89.81 611 VAL B CA 1
ATOM 10041 C C . VAL B 1 611 ? -13.281 33.688 14.797 1 89.81 611 VAL B C 1
ATOM 10043 O O . VAL B 1 611 ? -12.625 33.344 15.781 1 89.81 611 VAL B O 1
ATOM 10046 N N . LEU B 1 612 ? -13.07 33.281 13.586 1 92.12 612 LEU B N 1
ATOM 10047 C CA . LEU B 1 612 ? -11.891 32.469 13.266 1 92.12 612 LEU B CA 1
ATOM 10048 C C . LEU B 1 612 ? -11.07 33.125 12.156 1 92.12 612 LEU B C 1
ATOM 10050 O O . LEU B 1 612 ? -11.602 33.438 11.086 1 92.12 612 LEU B O 1
ATOM 10054 N N . VAL B 1 613 ? -9.805 33.469 12.445 1 92.69 613 VAL B N 1
ATOM 10055 C CA . VAL B 1 613 ? -8.914 34.094 11.461 1 92.69 613 VAL B CA 1
ATOM 10056 C C . VAL B 1 613 ? -7.812 33.094 11.086 1 92.69 613 VAL B C 1
ATOM 10058 O O . VAL B 1 613 ? -7.086 32.594 11.953 1 92.69 613 VAL B O 1
ATOM 10061 N N . PHE B 1 614 ? -7.707 32.781 9.781 1 94.12 614 PHE B N 1
ATOM 10062 C CA . PHE B 1 614 ? -6.664 31.891 9.297 1 94.12 614 PHE B CA 1
ATOM 10063 C C . PHE B 1 614 ? -5.484 32.688 8.742 1 94.12 614 PHE B C 1
ATOM 10065 O O . PHE B 1 614 ? -5.648 33.469 7.816 1 94.12 614 PHE B O 1
ATOM 10072 N N . HIS B 1 615 ? -4.336 32.531 9.359 1 93.06 615 HIS B N 1
ATOM 10073 C CA . HIS B 1 615 ? -3.086 33.062 8.852 1 93.06 615 HIS B CA 1
ATOM 10074 C C . HIS B 1 615 ? -2.402 32.094 7.898 1 93.06 615 HIS B C 1
ATOM 10076 O O . HIS B 1 615 ? -1.897 31.062 8.32 1 93.06 615 HIS B O 1
ATOM 10082 N N . MET B 1 616 ? -2.381 32.375 6.59 1 92.19 616 MET B N 1
ATOM 10083 C CA . MET B 1 616 ? -1.912 31.438 5.59 1 92.19 616 MET B CA 1
ATOM 10084 C C . MET B 1 616 ? -0.654 31.938 4.895 1 92.19 616 MET B C 1
ATOM 10086 O O . MET B 1 616 ? -0.474 31.734 3.695 1 92.19 616 MET B O 1
ATOM 10090 N N . ALA B 1 617 ? 0.192 32.594 5.633 1 85.38 617 ALA B N 1
ATOM 10091 C CA . ALA B 1 617 ? 1.414 33.156 5.07 1 85.38 617 ALA B CA 1
ATOM 10092 C C . ALA B 1 617 ? 2.383 32.062 4.641 1 85.38 617 ALA B C 1
ATOM 10094 O O . ALA B 1 617 ? 3.152 32.25 3.693 1 85.38 617 ALA B O 1
ATOM 10095 N N . ASP B 1 618 ? 2.316 30.922 5.289 1 82.25 618 ASP B N 1
ATOM 10096 C CA . ASP B 1 618 ? 3.287 29.859 5.047 1 82.25 618 ASP B CA 1
ATOM 10097 C C . ASP B 1 618 ? 2.736 28.812 4.07 1 82.25 618 ASP B C 1
ATOM 10099 O O . ASP B 1 618 ? 3.379 27.797 3.812 1 82.25 618 ASP B O 1
ATOM 10103 N N . VAL B 1 619 ? 1.561 29.047 3.535 1 87.5 619 VAL B N 1
ATOM 10104 C CA . VAL B 1 619 ? 0.935 28.109 2.611 1 87.5 619 VAL B CA 1
ATOM 10105 C C . VAL B 1 619 ? 1.262 28.5 1.172 1 87.5 619 VAL B C 1
ATOM 10107 O O . VAL B 1 619 ? 0.695 29.453 0.639 1 87.5 619 VAL B O 1
ATOM 10110 N N . ASP B 1 620 ? 2.084 27.672 0.53 1 83.06 620 ASP B N 1
ATOM 10111 C CA . ASP B 1 620 ? 2.504 27.984 -0.834 1 83.06 620 ASP B CA 1
ATOM 10112 C C . ASP B 1 620 ? 1.622 27.266 -1.854 1 83.06 620 ASP B C 1
ATOM 10114 O O . ASP B 1 620 ? 1.45 27.75 -2.979 1 83.06 620 ASP B O 1
ATOM 10118 N N . THR B 1 621 ? 1.253 26.141 -1.48 1 85.31 621 THR B N 1
ATOM 10119 C CA . THR B 1 621 ? 0.455 25.344 -2.408 1 85.31 621 THR B CA 1
ATOM 10120 C C . THR B 1 621 ? -0.7 24.672 -1.68 1 85.31 621 THR B C 1
ATOM 10122 O O . THR B 1 621 ? -0.603 24.375 -0.485 1 85.31 621 THR B O 1
ATOM 10125 N N . CYS B 1 622 ? -1.825 24.578 -2.43 1 87.38 622 CYS B N 1
ATOM 10126 C CA . CYS B 1 622 ? -3.021 23.891 -1.967 1 87.38 622 CYS B CA 1
ATOM 10127 C C . CYS B 1 622 ? -3.602 23.016 -3.068 1 87.38 622 CYS B C 1
ATOM 10129 O O . CYS B 1 622 ? -4.004 23.516 -4.121 1 87.38 622 CYS B O 1
ATOM 10131 N N . ASP B 1 623 ? -3.592 21.766 -2.82 1 85.12 623 ASP B N 1
ATOM 10132 C CA . ASP B 1 623 ? -4.094 20.875 -3.865 1 85.12 623 ASP B CA 1
ATOM 10133 C C . ASP B 1 623 ? -5.621 20.891 -3.916 1 85.12 623 ASP B C 1
ATOM 10135 O O . ASP B 1 623 ? -6.27 21.438 -3.021 1 85.12 623 ASP B O 1
ATOM 10139 N N . ALA B 1 624 ? -6.195 20.328 -4.977 1 86.44 624 ALA B N 1
ATOM 10140 C CA . ALA B 1 624 ? -7.629 20.391 -5.238 1 86.44 624 ALA B CA 1
ATOM 10141 C C . ALA B 1 624 ? -8.414 19.688 -4.133 1 86.44 624 ALA B C 1
ATOM 10143 O O . ALA B 1 624 ? -9.469 20.172 -3.705 1 86.44 624 ALA B O 1
ATOM 10144 N N . SER B 1 625 ? -7.977 18.578 -3.75 1 85.81 625 SER B N 1
ATOM 10145 C CA . SER B 1 625 ? -8.664 17.844 -2.695 1 85.81 625 SER B CA 1
ATOM 10146 C C . SER B 1 625 ? -8.641 18.609 -1.378 1 85.81 625 SER B C 1
ATOM 10148 O O . SER B 1 625 ? -9.625 18.625 -0.634 1 85.81 625 SER B O 1
ATOM 10150 N N . ALA B 1 626 ? -7.496 19.188 -1.097 1 87.5 626 ALA B N 1
ATOM 10151 C CA . ALA B 1 626 ? -7.379 20 0.105 1 87.5 626 ALA B CA 1
ATOM 10152 C C . ALA B 1 626 ? -8.336 21.203 0.052 1 87.5 626 ALA B C 1
ATOM 10154 O O . ALA B 1 626 ? -8.945 21.562 1.062 1 87.5 626 ALA B O 1
ATOM 10155 N N . ALA B 1 627 ? -8.406 21.781 -1.094 1 91 627 ALA B N 1
ATOM 10156 C CA . ALA B 1 627 ? -9.297 22.922 -1.271 1 91 627 ALA B CA 1
ATOM 10157 C C . ALA B 1 627 ? -10.75 22.516 -1.029 1 91 627 ALA B C 1
ATOM 10159 O O . ALA B 1 627 ? -11.523 23.297 -0.453 1 91 627 ALA B O 1
ATOM 10160 N N . LEU B 1 628 ? -11.086 21.391 -1.505 1 88.25 628 LEU B N 1
ATOM 10161 C CA . LEU B 1 628 ? -12.445 20.906 -1.308 1 88.25 628 LEU B CA 1
ATOM 10162 C C . LEU B 1 628 ? -12.727 20.656 0.172 1 88.25 628 LEU B C 1
ATOM 10164 O O . LEU B 1 628 ? -13.805 21 0.667 1 88.25 628 LEU B O 1
ATOM 10168 N N . ILE B 1 629 ? -11.875 20.047 0.877 1 85.06 629 ILE B N 1
ATOM 10169 C CA . ILE B 1 629 ? -12.016 19.797 2.307 1 85.06 629 ILE B CA 1
ATOM 10170 C C . ILE B 1 629 ? -12.125 21.125 3.057 1 85.06 629 ILE B C 1
ATOM 10172 O O . ILE B 1 629 ? -12.93 21.266 3.979 1 85.06 629 ILE B O 1
ATOM 10176 N N . LEU B 1 630 ? -11.266 22.047 2.686 1 90.25 630 LEU B N 1
ATOM 10177 C CA . LEU B 1 630 ? -11.312 23.375 3.297 1 90.25 630 LEU B CA 1
ATOM 10178 C C . LEU B 1 630 ? -12.648 24.047 3.025 1 90.25 630 LEU B C 1
ATOM 10180 O O . LEU B 1 630 ? -13.203 24.719 3.904 1 90.25 630 LEU B O 1
ATOM 10184 N N . TYR B 1 631 ? -13.094 23.891 1.814 1 91.31 631 TYR B N 1
ATOM 10185 C CA . TYR B 1 631 ? -14.406 24.438 1.452 1 91.31 631 TYR B CA 1
ATOM 10186 C C . TYR B 1 631 ? -15.492 23.891 2.371 1 91.31 631 TYR B C 1
ATOM 10188 O O . TYR B 1 631 ? -16.297 24.656 2.904 1 91.31 631 TYR B O 1
ATOM 10196 N N . GLU B 1 632 ? -15.523 22.641 2.545 1 86.12 632 GLU B N 1
ATOM 10197 C CA . GLU B 1 632 ? -16.516 22 3.404 1 86.12 632 GLU B CA 1
ATOM 10198 C C . GLU B 1 632 ? -16.375 22.469 4.852 1 86.12 632 GLU B C 1
ATOM 10200 O O . GLU B 1 632 ? -17.375 22.672 5.551 1 86.12 632 GLU B O 1
ATOM 10205 N N . LEU B 1 633 ? -15.156 22.547 5.273 1 87.12 633 LEU B N 1
ATOM 10206 C CA . LEU B 1 633 ? -14.875 23.016 6.629 1 87.12 633 LEU B CA 1
ATOM 10207 C C . LEU B 1 633 ? -15.383 24.438 6.832 1 87.12 633 LEU B C 1
ATOM 10209 O O . LEU B 1 633 ? -16.031 24.734 7.84 1 87.12 633 LEU B O 1
ATOM 10213 N N . LEU B 1 634 ? -15.102 25.312 5.922 1 91.81 634 LEU B N 1
ATOM 10214 C CA . LEU B 1 634 ? -15.523 26.703 6.008 1 91.81 634 LEU B CA 1
ATOM 10215 C C . LEU B 1 634 ? -17.031 26.828 5.922 1 91.81 634 LEU B C 1
ATOM 10217 O O . LEU B 1 634 ? -17.641 27.672 6.59 1 91.81 634 LEU B O 1
ATOM 10221 N N . GLU B 1 635 ? -17.578 25.969 5.102 1 89.38 635 GLU B N 1
ATOM 10222 C CA . GLU B 1 635 ? -19.031 25.938 4.996 1 89.38 635 GLU B CA 1
ATOM 10223 C C . GLU B 1 635 ? -19.672 25.531 6.316 1 89.38 635 GLU B C 1
ATOM 10225 O O . GLU B 1 635 ? -20.703 26.094 6.723 1 89.38 635 GLU B O 1
ATOM 10230 N N . GLU B 1 636 ? -19.141 24.625 6.957 1 83.31 636 GLU B N 1
ATOM 10231 C CA . GLU B 1 636 ? -19.641 24.172 8.25 1 83.31 636 GLU B CA 1
ATOM 10232 C C . GLU B 1 636 ? -19.578 25.297 9.289 1 83.31 636 GLU B C 1
ATOM 10234 O O . GLU B 1 636 ? -20.516 25.484 10.062 1 83.31 636 GLU B O 1
ATOM 10239 N N . TYR B 1 637 ? -18.516 26 9.336 1 87.25 637 TYR B N 1
ATOM 10240 C CA . TYR B 1 637 ? -18.359 27.109 10.266 1 87.25 637 TYR B CA 1
ATOM 10241 C C . TYR B 1 637 ? -19.328 28.25 9.93 1 87.25 637 TYR B C 1
ATOM 10243 O O . TYR B 1 637 ? -19.875 28.891 10.828 1 87.25 637 TYR B O 1
ATOM 10251 N N . LYS B 1 638 ? -19.438 28.438 8.68 1 89.12 638 LYS B N 1
ATOM 10252 C CA . LYS B 1 638 ? -20.375 29.469 8.258 1 89.12 638 LYS B CA 1
ATOM 10253 C C . LYS B 1 638 ? -21.797 29.125 8.68 1 89.12 638 LYS B C 1
ATOM 10255 O O . LYS B 1 638 ? -22.562 30 9.109 1 89.12 638 LYS B O 1
ATOM 10260 N N . ASN B 1 639 ? -22.156 27.922 8.547 1 84.06 639 ASN B N 1
ATOM 10261 C CA . ASN B 1 639 ? -23.484 27.469 8.953 1 84.06 639 ASN B CA 1
ATOM 10262 C C . ASN B 1 639 ? -23.688 27.609 10.453 1 84.06 639 ASN B C 1
ATOM 10264 O O . ASN B 1 639 ? -24.828 27.75 10.914 1 84.06 639 ASN B O 1
ATOM 10268 N N . ARG B 1 640 ? -22.609 27.578 11.211 1 81.69 640 ARG B N 1
ATOM 10269 C CA . ARG B 1 640 ? -22.656 27.781 12.656 1 81.69 640 ARG B CA 1
ATOM 10270 C C . ARG B 1 640 ? -22.594 29.266 13.016 1 81.69 640 ARG B C 1
ATOM 10272 O O . ARG B 1 640 ? -22.516 29.625 14.188 1 81.69 640 ARG B O 1
ATOM 10279 N N . ARG B 1 641 ? -22.5 30.125 12.039 1 85.62 641 ARG B N 1
ATOM 10280 C CA . ARG B 1 641 ? -22.516 31.578 12.164 1 85.62 641 ARG B CA 1
ATOM 10281 C C . ARG B 1 641 ? -21.203 32.094 12.766 1 85.62 641 ARG B C 1
ATOM 10283 O O . ARG B 1 641 ? -21.219 33 13.594 1 85.62 641 ARG B O 1
ATOM 10290 N N . VAL B 1 642 ? -20.172 31.375 12.461 1 89.12 642 VAL B N 1
ATOM 10291 C CA . VAL B 1 642 ? -18.844 31.844 12.836 1 89.12 642 VAL B CA 1
ATOM 10292 C C . VAL B 1 642 ? -18.281 32.75 11.734 1 89.12 642 VAL B C 1
ATOM 10294 O O . VAL B 1 642 ? -18.391 32.438 10.547 1 89.12 642 VAL B O 1
ATOM 10297 N N . GLU B 1 643 ? -17.781 33.906 12.133 1 91 643 GLU B N 1
ATOM 10298 C CA . GLU B 1 643 ? -17.156 34.781 11.164 1 91 643 GLU B CA 1
ATOM 10299 C C . GLU B 1 643 ? -15.766 34.312 10.797 1 91 643 GLU B C 1
ATOM 10301 O O . GLU B 1 643 ? -14.953 34 11.672 1 91 643 GLU B O 1
ATOM 10306 N N . LEU B 1 644 ? -15.555 34.25 9.531 1 94.19 644 LEU B N 1
ATOM 10307 C CA . LEU B 1 644 ? -14.297 33.656 9.047 1 94.19 644 LEU B CA 1
ATOM 10308 C C . LEU B 1 644 ? -13.484 34.719 8.289 1 94.19 644 LEU B C 1
ATOM 10310 O O . LEU B 1 644 ? -14.039 35.5 7.516 1 94.19 644 LEU B O 1
ATOM 10314 N N . PHE B 1 645 ? -12.164 34.781 8.586 1 94.69 645 PHE B N 1
ATOM 10315 C CA . PHE B 1 645 ? -11.242 35.656 7.871 1 94.69 645 PHE B CA 1
ATOM 10316 C C . PHE B 1 645 ? -9.984 34.906 7.461 1 94.69 645 PHE B C 1
ATOM 10318 O O . PHE B 1 645 ? -9.539 34 8.18 1 94.69 645 PHE B O 1
ATOM 10325 N N . ILE B 1 646 ? -9.5 35.125 6.281 1 95.75 646 ILE B N 1
ATOM 10326 C CA . ILE B 1 646 ? -8.242 34.562 5.801 1 95.75 646 ILE B CA 1
ATOM 10327 C C . ILE B 1 646 ? -7.246 35.688 5.512 1 95.75 646 ILE B C 1
ATOM 10329 O O . ILE B 1 646 ? -7.543 36.594 4.75 1 95.75 646 ILE B O 1
ATOM 10333 N N . ALA B 1 647 ? -6.098 35.625 6.168 1 93.5 647 ALA B N 1
ATOM 10334 C CA . ALA B 1 647 ? -5.078 36.656 6.016 1 93.5 647 ALA B CA 1
ATOM 10335 C C . ALA B 1 647 ? -3.818 36.094 5.363 1 93.5 647 ALA B C 1
ATOM 10337 O O . ALA B 1 647 ? -3.523 34.875 5.5 1 93.5 647 ALA B O 1
ATOM 10338 N N . HIS B 1 648 ? -3.045 36.906 4.59 1 92.19 648 HIS B N 1
ATOM 10339 C CA . HIS B 1 648 ? -1.742 36.625 4 1 92.19 648 HIS B CA 1
ATOM 10340 C C . HIS B 1 648 ? -1.841 35.5 2.957 1 92.19 648 HIS B C 1
ATOM 10342 O O . HIS B 1 648 ? -0.981 34.625 2.9 1 92.19 648 HIS B O 1
ATOM 10348 N N . LEU B 1 649 ? -2.939 35.5 2.271 1 91.81 649 LEU B N 1
ATOM 10349 C CA . LEU B 1 649 ? -3.117 34.5 1.239 1 91.81 649 LEU B CA 1
ATOM 10350 C C . LEU B 1 649 ? -2.254 34.812 0.02 1 91.81 649 LEU B C 1
ATOM 10352 O O . LEU B 1 649 ? -2.334 35.906 -0.542 1 91.81 649 LEU B O 1
ATOM 10356 N N . ARG B 1 650 ? -1.438 33.906 -0.346 1 90.25 650 ARG B N 1
ATOM 10357 C CA . ARG B 1 650 ? -0.562 34.062 -1.503 1 90.25 650 ARG B CA 1
ATOM 10358 C C . ARG B 1 650 ? -1.337 33.875 -2.805 1 90.25 650 ARG B C 1
ATOM 10360 O O . ARG B 1 650 ? -2.443 33.344 -2.805 1 90.25 650 ARG B O 1
ATOM 10367 N N . PRO B 1 651 ? -0.855 34.344 -3.922 1 88.62 651 PRO B N 1
ATOM 10368 C CA . PRO B 1 651 ? -1.58 34.25 -5.195 1 88.62 651 PRO B CA 1
ATOM 10369 C C . PRO B 1 651 ? -1.854 32.812 -5.641 1 88.62 651 PRO B C 1
ATOM 10371 O O . PRO B 1 651 ? -2.91 32.531 -6.211 1 88.62 651 PRO B O 1
ATOM 10374 N N . GLY B 1 652 ? -0.975 31.922 -5.438 1 88.25 652 GLY B N 1
ATOM 10375 C CA . GLY B 1 652 ? -1.179 30.531 -5.812 1 88.25 652 GLY B CA 1
ATOM 10376 C C . GLY B 1 652 ? -2.406 29.906 -5.172 1 88.25 652 GLY B C 1
ATOM 10377 O O . GLY B 1 652 ? -3.365 29.562 -5.859 1 88.25 652 GLY B O 1
ATOM 10378 N N . PRO B 1 653 ? -2.377 29.922 -3.922 1 91.75 653 PRO B N 1
ATOM 10379 C CA . PRO B 1 653 ? -3.539 29.406 -3.201 1 91.75 653 PRO B CA 1
ATOM 10380 C C . PRO B 1 653 ? -4.809 30.203 -3.467 1 91.75 653 PRO B C 1
ATOM 10382 O O . PRO B 1 653 ? -5.91 29.656 -3.459 1 91.75 653 PRO B O 1
ATOM 10385 N N . ARG B 1 654 ? -4.664 31.531 -3.725 1 92.56 654 ARG B N 1
ATOM 10386 C CA . ARG B 1 654 ? -5.84 32.344 -4 1 92.56 654 ARG B CA 1
ATOM 10387 C C . ARG B 1 654 ? -6.547 31.875 -5.27 1 92.56 654 ARG B C 1
ATOM 10389 O O . ARG B 1 654 ? -7.777 31.812 -5.312 1 92.56 654 ARG B O 1
ATOM 10396 N N . ARG B 1 655 ? -5.801 31.594 -6.262 1 91.75 655 ARG B N 1
ATOM 10397 C CA . ARG B 1 655 ? -6.375 31.094 -7.504 1 91.75 655 ARG B CA 1
ATOM 10398 C C . ARG B 1 655 ? -7.102 29.766 -7.27 1 91.75 655 ARG B C 1
ATOM 10400 O O . ARG B 1 655 ? -8.164 29.531 -7.84 1 91.75 655 ARG B O 1
ATOM 10407 N N . THR B 1 656 ? -6.465 28.969 -6.512 1 92.44 656 THR B N 1
ATOM 10408 C CA . THR B 1 656 ? -7.074 27.672 -6.184 1 92.44 656 THR B CA 1
ATOM 10409 C C . THR B 1 656 ? -8.375 27.875 -5.418 1 92.44 656 THR B C 1
ATOM 10411 O O . THR B 1 656 ? -9.367 27.188 -5.668 1 92.44 656 THR B O 1
ATOM 10414 N N . PHE B 1 657 ? -8.383 28.859 -4.531 1 94.25 657 PHE B N 1
ATOM 10415 C CA . PHE B 1 657 ? -9.562 29.156 -3.727 1 94.25 657 PHE B CA 1
ATOM 10416 C C . PHE B 1 657 ? -10.688 29.719 -4.594 1 94.25 657 PHE B C 1
ATOM 10418 O O . PHE B 1 657 ? -11.859 29.438 -4.348 1 94.25 657 PHE B O 1
ATOM 10425 N N . GLU B 1 658 ? -10.305 30.453 -5.562 1 92.88 658 GLU B N 1
ATOM 10426 C CA . GLU B 1 658 ? -11.289 31.016 -6.484 1 92.88 658 GLU B CA 1
ATOM 10427 C C . GLU B 1 658 ? -11.945 29.906 -7.312 1 92.88 658 GLU B C 1
ATOM 10429 O O . GLU B 1 658 ? -13.172 29.875 -7.438 1 92.88 658 GLU B O 1
ATOM 10434 N N . LYS B 1 659 ? -11.164 29.078 -7.812 1 91.69 659 LYS B N 1
ATOM 10435 C CA . LYS B 1 659 ? -11.664 27.984 -8.641 1 91.69 659 LYS B CA 1
ATOM 10436 C C . LYS B 1 659 ? -12.508 27.016 -7.816 1 91.69 659 LYS B C 1
ATOM 10438 O O . LYS B 1 659 ? -13.469 26.438 -8.32 1 91.69 659 LYS B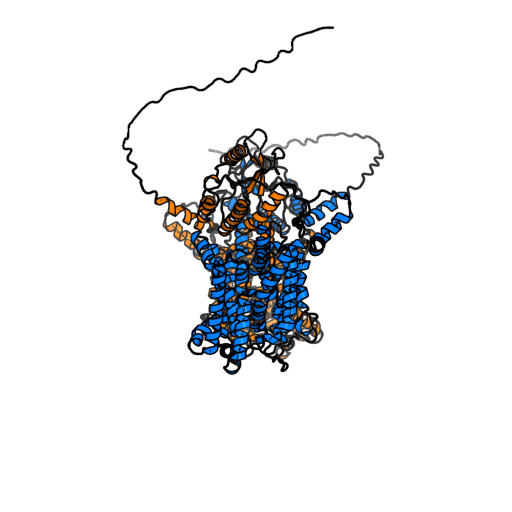 O 1
ATOM 10443 N N . ALA B 1 660 ? -12.086 26.875 -6.586 1 92.06 660 ALA B N 1
ATOM 10444 C CA . ALA B 1 660 ? -12.766 25.922 -5.715 1 92.06 660 ALA B CA 1
ATOM 10445 C C . ALA B 1 660 ? -14.062 26.516 -5.16 1 92.06 660 ALA B C 1
ATOM 10447 O O . ALA B 1 660 ? -14.867 25.797 -4.547 1 92.06 660 ALA B O 1
ATOM 10448 N N . GLY B 1 661 ? -14.289 27.781 -5.359 1 91.44 661 GLY B N 1
ATOM 10449 C CA . GLY B 1 661 ? -15.508 28.438 -4.914 1 91.44 661 GLY B CA 1
ATOM 10450 C C . GLY B 1 661 ? -15.438 28.922 -3.479 1 91.44 661 GLY B C 1
ATOM 10451 O O . GLY B 1 661 ? -16.469 29.266 -2.885 1 91.44 661 GLY B O 1
ATOM 10452 N N . ILE B 1 662 ? -14.25 28.953 -2.918 1 93.31 662 ILE B N 1
ATOM 10453 C CA . ILE B 1 662 ? -14.086 29.375 -1.53 1 93.31 662 ILE B CA 1
ATOM 10454 C C . ILE B 1 662 ? -14.289 30.875 -1.416 1 93.31 662 ILE B C 1
ATOM 10456 O O . ILE B 1 662 ? -14.875 31.359 -0.442 1 93.31 662 ILE B O 1
ATOM 10460 N N . ILE B 1 663 ? -13.852 31.609 -2.402 1 93.5 663 ILE B N 1
ATOM 10461 C CA . ILE B 1 663 ? -14 33.062 -2.385 1 93.5 663 ILE B CA 1
ATOM 10462 C C . ILE B 1 663 ? -15.477 33.438 -2.486 1 93.5 663 ILE B C 1
ATOM 10464 O O . ILE B 1 663 ? -15.938 34.344 -1.828 1 93.5 663 ILE B O 1
ATOM 10468 N N . ASP B 1 664 ? -16.219 32.656 -3.293 1 92.75 664 ASP B N 1
ATOM 10469 C CA . ASP B 1 664 ? -17.641 32.875 -3.432 1 92.75 664 ASP B CA 1
ATOM 10470 C C . ASP B 1 664 ? -18.391 32.531 -2.145 1 92.75 664 ASP B C 1
ATOM 10472 O O . ASP B 1 664 ? -19.375 33.156 -1.793 1 92.75 664 ASP B O 1
ATOM 10476 N N . LEU B 1 665 ? -17.922 31.594 -1.47 1 93.19 665 LEU B N 1
ATOM 10477 C CA . LEU B 1 665 ? -18.562 31.141 -0.239 1 93.19 665 LEU B CA 1
ATOM 10478 C C . LEU B 1 665 ? -18.406 32.156 0.874 1 93.19 665 LEU B C 1
ATOM 10480 O O . LEU B 1 665 ? -19.359 32.5 1.572 1 93.19 665 LEU B O 1
ATOM 10484 N N . LEU B 1 666 ? -17.172 32.719 1.081 1 93.06 666 LEU B N 1
ATOM 10485 C CA . LEU B 1 666 ? -16.859 33.625 2.193 1 93.06 666 LEU B CA 1
ATOM 10486 C C . LEU B 1 666 ? -17.094 35.062 1.801 1 93.06 666 LEU B C 1
ATOM 10488 O O . LEU B 1 666 ? -17.375 35.906 2.66 1 93.06 666 LEU B O 1
ATOM 10492 N N . GLY B 1 667 ? -17.031 35.344 0.526 1 91.44 667 GLY B N 1
ATOM 10493 C CA . GLY B 1 667 ? -17.078 36.719 0.07 1 91.44 667 GLY B CA 1
ATOM 10494 C C . GLY B 1 667 ? -15.711 37.375 -0.002 1 91.44 667 GLY B C 1
ATOM 10495 O O . GLY B 1 667 ? -14.812 37.031 0.771 1 91.44 667 GLY B O 1
ATOM 10496 N N . PRO B 1 668 ? -15.469 38.25 -0.809 1 90 668 PRO B N 1
ATOM 10497 C CA . PRO B 1 668 ? -14.164 38.875 -0.993 1 90 668 PRO B CA 1
ATOM 10498 C C . PRO B 1 668 ? -13.703 39.656 0.246 1 90 668 PRO B C 1
ATOM 10500 O O . PRO B 1 668 ? -12.492 39.781 0.471 1 90 668 PRO B O 1
ATOM 10503 N N . ASP B 1 669 ? -14.617 40.031 1.128 1 90 669 ASP B N 1
ATOM 10504 C CA . ASP B 1 669 ? -14.281 40.844 2.303 1 90 669 ASP B CA 1
ATOM 10505 C C . ASP B 1 669 ? -13.625 39.969 3.381 1 90 669 ASP B C 1
ATOM 10507 O O . ASP B 1 669 ? -13.008 40.5 4.309 1 90 669 ASP B O 1
ATOM 10511 N N . ALA B 1 670 ? -13.781 38.719 3.264 1 93.44 670 ALA B N 1
ATOM 10512 C CA . ALA B 1 670 ? -13.203 37.812 4.254 1 93.44 670 ALA B CA 1
ATOM 10513 C C . ALA B 1 670 ? -11.703 37.688 4.051 1 93.44 670 ALA B C 1
ATOM 10515 O O . ALA B 1 670 ? -10.984 37.25 4.961 1 93.44 670 ALA B O 1
ATOM 10516 N N . PHE B 1 671 ? -11.234 38.094 2.898 1 94.44 671 PHE B N 1
ATOM 10517 C CA . PHE B 1 671 ? -9.812 37.969 2.584 1 94.44 671 PHE B CA 1
ATOM 10518 C C . PHE B 1 671 ? -9.094 39.281 2.828 1 94.44 671 PHE B C 1
ATOM 10520 O O . PHE B 1 671 ? -9.422 40.312 2.203 1 94.44 671 PHE B O 1
ATOM 10527 N N . ARG B 1 672 ? -8.203 39.219 3.752 1 91.06 672 ARG B N 1
ATOM 10528 C CA . ARG B 1 672 ? -7.504 40.438 4.164 1 91.06 672 ARG B CA 1
ATOM 10529 C C . ARG B 1 672 ? -6.004 40.312 3.908 1 91.06 672 ARG B C 1
ATOM 10531 O O . ARG B 1 672 ? -5.48 39.188 3.766 1 91.06 672 ARG B O 1
ATOM 10538 N N . GLU B 1 673 ? -5.402 41.375 3.838 1 89.38 673 GLU B N 1
ATOM 10539 C CA . GLU B 1 673 ? -3.967 41.375 3.562 1 89.38 673 GLU B CA 1
ATOM 10540 C C . GLU B 1 673 ? -3.168 40.906 4.766 1 89.38 673 GLU B C 1
ATOM 10542 O O . GLU B 1 673 ? -2.191 40.156 4.609 1 89.38 673 GLU B O 1
ATOM 10547 N N . ASP B 1 674 ? -3.598 41.375 5.941 1 89.94 674 ASP B N 1
ATOM 10548 C CA . ASP B 1 674 ? -2.877 41 7.148 1 89.94 674 ASP B CA 1
ATOM 10549 C C . ASP B 1 674 ? -3.842 40.75 8.305 1 89.94 674 ASP B C 1
ATOM 10551 O O . ASP B 1 674 ? -5.023 41.062 8.219 1 89.94 674 ASP B O 1
ATOM 10555 N N . VAL B 1 675 ? -3.291 40.125 9.336 1 90.31 675 VAL B N 1
ATOM 10556 C CA . VAL B 1 675 ? -4.086 39.75 10.508 1 90.31 675 VAL B CA 1
ATOM 10557 C C . VAL B 1 675 ? -4.598 41.031 11.188 1 90.31 675 VAL B C 1
ATOM 10559 O O . VAL B 1 675 ? -5.715 41.062 11.711 1 90.31 675 VAL B O 1
ATOM 10562 N N . ALA B 1 676 ? -3.793 42.062 11.148 1 87.12 676 ALA B N 1
ATOM 10563 C CA . ALA B 1 676 ? -4.16 43.312 11.781 1 87.12 676 ALA B CA 1
ATOM 10564 C C . ALA B 1 676 ? -5.422 43.906 11.156 1 87.12 676 ALA B C 1
ATOM 10566 O O . ALA B 1 676 ? -6.285 44.438 11.852 1 87.12 676 ALA B O 1
ATOM 10567 N N . ASP B 1 677 ? -5.496 43.844 9.898 1 89.5 677 ASP B N 1
ATOM 10568 C CA . ASP B 1 677 ? -6.66 44.344 9.172 1 89.5 677 ASP B CA 1
ATOM 10569 C C . ASP B 1 677 ? -7.918 43.562 9.547 1 89.5 677 ASP B C 1
ATOM 10571 O O . ASP B 1 677 ? -8.992 44.156 9.703 1 89.5 677 ASP B O 1
ATOM 10575 N N . ALA B 1 678 ? -7.801 42.312 9.672 1 90 678 ALA B N 1
ATOM 10576 C CA . ALA B 1 678 ? -8.93 41.438 10.047 1 90 678 ALA B CA 1
ATOM 10577 C C . ALA B 1 678 ? -9.391 41.75 11.469 1 90 678 ALA B C 1
ATOM 10579 O O . ALA B 1 678 ? -10.594 41.812 11.742 1 90 678 ALA B O 1
ATOM 10580 N N . MET B 1 679 ? -8.438 41.938 12.281 1 88.12 679 MET B N 1
ATOM 10581 C CA . MET B 1 679 ? -8.75 42.188 13.688 1 88.12 679 MET B CA 1
ATOM 10582 C C . MET B 1 679 ? -9.414 43.531 13.883 1 88.12 679 MET B C 1
ATOM 10584 O O . MET B 1 679 ? -10.234 43.719 14.781 1 88.12 679 MET B O 1
ATOM 10588 N N . THR B 1 680 ? -9.062 44.5 13.078 1 86.25 680 THR B N 1
ATOM 10589 C CA . THR B 1 680 ? -9.688 45.812 13.133 1 86.25 680 THR B CA 1
ATOM 10590 C C . THR B 1 680 ? -11.188 45.688 12.836 1 86.25 680 THR B C 1
ATOM 10592 O O . THR B 1 680 ? -12 46.375 13.477 1 86.25 680 THR B O 1
ATOM 10595 N N . ILE B 1 681 ? -11.453 44.875 11.961 1 87.62 681 ILE B N 1
ATOM 10596 C CA . ILE B 1 681 ? -12.852 44.656 11.586 1 87.62 681 ILE B CA 1
ATOM 10597 C C . ILE B 1 681 ? -13.594 43.969 12.727 1 87.62 681 ILE B C 1
ATOM 10599 O O . ILE B 1 681 ? -14.719 44.344 13.062 1 87.62 681 ILE B O 1
ATOM 10603 N N . VAL B 1 682 ? -12.977 43 13.281 1 86.62 682 VAL B N 1
ATOM 10604 C CA . VAL B 1 682 ? -13.578 42.188 14.336 1 86.62 682 VAL B CA 1
ATOM 10605 C C . VAL B 1 682 ? -13.797 43.062 15.578 1 86.62 682 VAL B C 1
ATOM 10607 O O . VAL B 1 682 ? -14.836 42.938 16.234 1 86.62 682 VAL B O 1
ATOM 10610 N N . GLU B 1 683 ? -12.773 43.844 15.898 1 82.38 683 GLU B N 1
ATOM 10611 C CA . GLU B 1 683 ? -12.867 44.688 17.078 1 82.38 683 GLU B CA 1
ATOM 10612 C C . GLU B 1 683 ? -13.93 45.781 16.891 1 82.38 683 GLU B C 1
ATOM 10614 O O . GLU B 1 683 ? -14.586 46.188 17.859 1 82.38 683 GLU B O 1
ATOM 10619 N N . ASN B 1 684 ? -14.062 46.25 15.68 1 79.75 684 ASN B N 1
ATOM 10620 C CA . ASN B 1 684 ? -15.078 47.25 15.391 1 79.75 684 ASN B CA 1
ATOM 10621 C C . ASN B 1 684 ? -16.484 46.656 15.438 1 79.75 684 ASN B C 1
ATOM 10623 O O . ASN B 1 684 ? -17.438 47.375 15.758 1 79.75 684 ASN B O 1
ATOM 10627 N N . SER B 1 685 ? -16.594 45.406 15.062 1 73.5 685 SER B N 1
ATOM 10628 C CA . SER B 1 685 ? -17.891 44.75 15.047 1 73.5 685 SER B CA 1
ATOM 10629 C C . SER B 1 685 ? -18.328 44.344 16.453 1 73.5 685 SER B C 1
ATOM 10631 O O . SER B 1 685 ? -19.516 44.219 16.734 1 73.5 685 SER B O 1
ATOM 10633 N N . THR B 1 686 ? -17.5 44.031 17.328 1 62.75 686 THR B N 1
ATOM 10634 C CA . THR B 1 686 ? -17.828 43.656 18.703 1 62.75 686 THR B CA 1
ATOM 10635 C C . THR B 1 686 ? -18.094 44.906 19.547 1 62.75 686 THR B C 1
ATOM 10637 O O . THR B 1 686 ? -18.734 44.844 20.594 1 62.75 686 THR B O 1
ATOM 10640 N N . ARG B 1 687 ? -17.781 46.188 19.125 1 50.09 687 ARG B N 1
ATOM 10641 C CA . ARG B 1 687 ? -18.156 47.406 19.828 1 50.09 687 ARG B CA 1
ATOM 10642 C C . ARG B 1 687 ? -19.562 47.875 19.406 1 50.09 687 ARG B C 1
ATOM 10644 O O . ARG B 1 687 ? -19.922 47.812 18.234 1 50.09 687 ARG B O 1
#

Sequence (1374 aa):
MSRTPVKNPDPGLFRPFISSSAASTSSMMEIDAVSAPVHIQESIGEEEERRALLDVEPGVDQYGTMGSSNGHKSQSNSNSNFTKRVKYYIPSLAWIPDYSWSLFGGDFLAGLTVASMLIPQSVSYATSLAKLSPVTGLFSASIPGIVYAFLGTSRQLNVAPEAALSLLLGQAIDEIRHKYSDFAPPSSGIDILGLGVSTVITLQVGLISFLLGFFRLGFIDVVLSRALLRGFISAVALVIMVEQLIPMFGLTALMRAADPEHTFEKVMFLVEHAFTQSKWLTTTISFTALGSLVALRSFKSLFKNTWWIYRLPEVLIVVVVSTILSSQFRWDKDGVDILGAVSISTGESFIEFPLSGSNIKLMHRTTSTAVLISIIGFLDSIVAAKQNAARFGYSISPNRELVALGAANLMGSFIPGTLPAYGSITRSRINGDVGGRTQMASLVCSGIVLLATFFLLPWLYFLPKCVLASIICLVVFSLLAETPHDVMYYWRMGAWVDLALMSLTFIFSIVWNIEVGVVVSLIISLLLVVHRSSKTRMAILGRIPGTDRWKPISENPEAEESLSGVLIVRIRENLDFANTSQLKERLRRLELYGAHKRHPSDEPRRQEASVLVFHMADVDTCDASAALILYELLEEYKNRRVELFIAHLRPGPRRTFEKAGIIDLLGPDAFREDVADAMTIVENSTRMSRTPVKNPDPGLFRPFISSSAASTSSMMEIDAVSAPVHIQESIGEEEERRALLDVEPGVDQYGTMGSSNGHKSQSNSNSNFTKRVKYYIPSLAWIPDYSWSLFGGDFLAGLTVASMLIPQSVSYATSLAKLSPVTGLFSASIPGIVYAFLGTSRQLNVAPEAALSLLLGQAIDEIRHKYSDFAPPSSGIDILGLGVSTVITLQVGLISFLLGFFRLGFIDVVLSRALLRGFISAVALVIMVEQLIPMFGLTALMRAADPEHTFEKVMFLVEHAFTQSKWLTTTISFTALGSLVALRSFKSLFKNTWWIYRLPEVLIVVVVSTILSSQFRWDKDGVDILGAVSISTGESFIEFPLSGSNIKLMHRTTSTAVLISIIGFLDSIVAAKQNAARFGYSISPNRELVALGAANLMGSFIPGTLPAYGSITRSRINGDVGGRTQMASLVCSGIVLLATFFLLPWLYFLPKCVLASIICLVVFSLLAETPHDVMYYWRMGAWVDLALMSLTFIFSIVWNIEVGVVVSLIISLLLVVHRSSKTRMAILGRIPGTDRWKPISENPEAEESLSGVLIVRIRENLDFANTSQLKERLRRLELYGAHKRHPSDEPRRQEASVLVFHMADVDTCDASAALILYELLEEYKNRRVELFIAHLRPGPRRTFEKAGIIDLLGPDAFREDVADAMTIVENSTR